Protein AF-A0A1G9Z9M1-F1 (afdb_monomer_lite)

Secondary structure (DSSP, 8-state):
-GGGEEEEEEEE-PPPBPTT--EEEEEEEEEEEEPPPSEEEEEE--S-TTTHHHHHHHHHHHHHTSPTT-EEEEEETTEESSTT---EE--HHHHHHHHHHHHHPPP-S---HHHHHHHHHHHHTT--SSS-EEEEE-SS-HHHHHHHHGGGTTTSEEEEESTTTT--------EEEEEE-TT-EEEEEEEEESS-EE-TT-EETTEEE-----SEEEEEEEEEE-SS--SSEEEEEEEEEEEE-TTS-EEEEEEEEEEEEB--------SS-------EEEEEEEETTEEEEEPPTTPPPPTT-EEEEEEEEESPPTT--BSS--B--TTSPTT-EEEEEEE--TTSSEE-GGGSEEEEEE-TTS-EEEEE-SSS---SSEEEEEEE--SS---EEEEEEEEETTEEEEEEEEEEETTEEEEEEEEES--TTTGGG------EEEEEEEEE-SSSEEEEEEEEEETTEEEEEEEEEEHHHHHHHHHHHHHHHHHHHHS-SSPP-TT---TTSSPPPHHHHHHHHHHHHHHHHHHHHHHHTTTTTTSSS-HHHHHHHHHHHTSS--EEEEEB-TT------GGG-B-S---TT-SS-EE-HHHHHHHTTT-GGG-GGGGT-SHHHHS--TTEE-GGGBHHHHSEEE-PBP-TTSPPPPSEE--SSS-EEEEEEBTTSTTHHHHHHHHHTTS--SEEEEESSHHHHHHHHTS--SEEEEEEEEEEETTEEEEE-BSTTPPPB-HHHHHHTT---TTT-PEEEEEEEEEES--HHHHHHHHHIIIIIS--SEEEEESS-B-HHHHHHHHHHHHIIIIIS---HHHHHHHHHHHHHHTT-GGGGGEEEEE-TT-EEPPP---

Radius of gyration: 31.46 Å; chains: 1; bounding box: 78×68×95 Å

Organism: Allokutzneria albata (NCBI:txid211114)

pLDDT: mean 83.99, std 13.62, range [29.53, 98.69]

Foldseek 3Di:
DQVQWFKEKFKDDDDADAQPDFKTKIKIKIFIAGDDEQEEEEEEAQADQVCNVVLLVVSLVVLVVDDAQHFYWYHYQLATQVGPDATDGDDPVVSVSSNVSSVPDHRDDDDDLLNRVVNVLVRLVVDPDPAHEYEYRYQDDPVVNCVSCVVCVVPHHYHYDHDCPPDDDDDWWKAKAKDFDPQKDWPFKWWPPPHTGTQPVQADPRHRTPTDDDRGMIMIITMMGHPGDDDQKDFGMKIWIWIADPVRDTDTSYIDTHMHGHDDPPDPDDPDDDDPQAWFKFKAKAAPVGQPDGDAQQDADAAQGKIWIKIFTGGYDPRGQEPDTAHDALQAPQQFKKKKFKDFDPLFKDFDNQLGIWIWTAHNSRTTFTPGESDPDDDGGMHIGMITGHNDQDKHWMKMFIDTLQDTAWIWIWIHHNRGIHIYTQFHQAHHPFNNVDPQPAGAQKEWEWDDPVPQKIKIWMWGDDDPDTQTKIFIAGNVLLVVLQLQLCLLLVCLQFNGSDADDPPTDGPPPDQDDPVSLWVSLLSLQLSLQSNLCRNQQRIPVSDPDHSVVSSVSSLVSLLFAHAYEYEATPLRQDDHLQQSNFRQAADSPDPQAGEQPQCVVCLVVLNLLVGCLLGLNGPCSVPNDRSYRGSNRGCLQRYLYAYAYGQVPAHHQHLAQDDSQFFAEAAEAAPPDPCRVVLLVLVCVLAVHPYYYYDQADVSRLVRLQDQGQEYEAHFAWEDDPLWTWTGGHYPPGDTDTLVNNVVSQRARPHRQHEYEDNHAPYGHPAVSSCVVVQNSSCHRRVHQTYKDFRGHDHPVLSSQQVSQQCSCAAAVQHQSSVSLSRSCSSCVSSSHNSSSGMHINHRRSRTYDHNPRD

Structure (mmCIF, N/CA/C/O backbone):
data_AF-A0A1G9Z9M1-F1
#
_entry.id   AF-A0A1G9Z9M1-F1
#
loop_
_atom_site.group_PDB
_atom_site.id
_atom_site.type_symbol
_atom_site.label_atom_id
_atom_site.label_alt_id
_atom_site.label_comp_id
_atom_site.label_asym_id
_atom_site.label_entity_id
_atom_site.label_seq_id
_atom_site.pdbx_PDB_ins_code
_atom_site.Cartn_x
_atom_site.Cartn_y
_atom_site.Cartn_z
_atom_site.occupancy
_atom_site.B_iso_or_equiv
_atom_site.auth_seq_id
_atom_site.auth_comp_id
_atom_site.auth_asym_id
_atom_site.auth_atom_id
_atom_site.pdbx_PDB_model_num
ATOM 1 N N . MET A 1 1 ? -9.533 -23.699 -37.001 1.00 47.84 1 MET A N 1
ATOM 2 C CA . MET A 1 1 ? -9.097 -22.280 -36.854 1.00 47.84 1 MET A CA 1
ATOM 3 C C . MET A 1 1 ? -9.621 -21.676 -35.554 1.00 47.84 1 MET A C 1
ATOM 5 O O . MET A 1 1 ? -8.869 -20.963 -34.907 1.00 47.84 1 MET A O 1
ATOM 9 N N . LEU A 1 2 ? -10.852 -22.012 -35.145 1.00 51.53 2 LEU A N 1
ATOM 10 C CA . LEU A 1 2 ? -11.475 -21.564 -33.894 1.00 51.53 2 LEU A CA 1
ATOM 11 C C . LEU A 1 2 ? -10.762 -22.045 -32.619 1.00 51.53 2 LEU A C 1
ATOM 13 O O . LEU A 1 2 ? -10.684 -21.279 -31.672 1.00 51.53 2 LEU A O 1
ATOM 17 N N . ASP A 1 3 ? -10.128 -23.225 -32.615 1.00 54.69 3 ASP A N 1
ATOM 18 C CA . ASP A 1 3 ? -9.321 -23.692 -31.462 1.00 54.69 3 ASP A CA 1
ATOM 19 C C . ASP A 1 3 ? -8.041 -22.876 -31.229 1.00 54.69 3 ASP A C 1
ATOM 21 O O . ASP A 1 3 ? -7.311 -23.085 -30.264 1.00 54.69 3 ASP A O 1
ATOM 25 N N . ARG A 1 4 ? -7.748 -21.932 -32.133 1.00 55.69 4 ARG A N 1
ATOM 26 C CA . ARG A 1 4 ? -6.656 -20.963 -32.002 1.00 55.69 4 ARG A CA 1
ATOM 27 C C . ARG A 1 4 ? -7.118 -19.657 -31.350 1.00 55.69 4 ARG A C 1
ATOM 29 O O . ARG A 1 4 ? -6.283 -18.768 -31.195 1.00 55.69 4 ARG A O 1
ATOM 36 N N . LEU A 1 5 ? -8.407 -19.529 -31.022 1.00 60.88 5 LEU A N 1
ATOM 37 C CA . LEU A 1 5 ? -9.033 -18.300 -30.549 1.00 60.88 5 LEU A CA 1
ATOM 38 C C . LEU A 1 5 ? -9.695 -18.501 -29.176 1.00 60.88 5 LEU A C 1
ATOM 40 O O . LEU A 1 5 ? -10.527 -19.387 -28.995 1.00 60.88 5 LEU A O 1
ATOM 44 N N . GLY A 1 6 ? -9.348 -17.647 -28.218 1.00 68.75 6 GLY A N 1
ATOM 45 C CA . GLY A 1 6 ? -10.173 -17.378 -27.049 1.00 68.75 6 GLY A CA 1
ATOM 46 C C . GLY A 1 6 ? -11.312 -16.441 -27.435 1.00 68.75 6 GLY A C 1
ATOM 47 O O . GLY A 1 6 ? -11.164 -15.614 -28.333 1.00 68.75 6 GLY A O 1
ATOM 48 N N . PHE A 1 7 ? -12.458 -16.589 -26.777 1.00 76.38 7 PHE A N 1
ATOM 49 C CA . PHE A 1 7 ? -13.591 -15.691 -26.955 1.00 76.38 7 PHE A CA 1
ATOM 50 C C . PHE A 1 7 ? -13.895 -14.993 -25.636 1.00 76.38 7 PHE A C 1
ATOM 52 O O . PHE A 1 7 ? -13.926 -15.620 -24.578 1.00 76.38 7 PHE A O 1
ATOM 59 N N . ASP A 1 8 ? -14.192 -13.704 -25.723 1.00 70.31 8 ASP A N 1
ATOM 60 C CA . ASP A 1 8 ? -14.666 -12.881 -24.620 1.00 70.31 8 ASP A CA 1
ATOM 61 C C . ASP A 1 8 ? -15.982 -12.205 -25.011 1.00 70.31 8 ASP A C 1
ATOM 63 O O . ASP A 1 8 ? -16.217 -11.883 -26.179 1.00 70.31 8 ASP A O 1
ATOM 67 N N . VAL A 1 9 ? -16.841 -11.957 -24.020 1.00 73.88 9 VAL A N 1
ATOM 68 C CA . VAL A 1 9 ? -18.059 -11.151 -24.185 1.00 73.88 9 VAL A CA 1
ATOM 69 C C . VAL A 1 9 ? -18.054 -10.044 -23.149 1.00 73.88 9 VAL A C 1
ATOM 71 O O . VAL A 1 9 ? -18.126 -10.308 -21.950 1.00 73.88 9 VAL A O 1
ATOM 74 N N . ALA A 1 10 ? -18.018 -8.799 -23.610 1.00 68.12 10 ALA A N 1
ATOM 75 C CA . ALA A 1 10 ? -18.231 -7.624 -22.780 1.00 68.12 10 ALA A CA 1
ATOM 76 C C . ALA A 1 10 ? -19.650 -7.083 -22.979 1.00 68.12 10 ALA A C 1
ATOM 78 O O . ALA A 1 10 ? -20.186 -7.096 -24.087 1.00 68.12 10 ALA A O 1
ATOM 79 N N . VAL A 1 11 ? -20.255 -6.575 -21.906 1.00 78.94 11 VAL A N 1
ATOM 80 C CA . VAL A 1 11 ? -21.596 -5.978 -21.931 1.00 78.94 11 VAL A CA 1
ATOM 81 C C . VAL A 1 11 ? -21.485 -4.505 -21.560 1.00 78.94 11 VAL A C 1
ATOM 83 O O . VAL A 1 11 ? -20.979 -4.162 -20.493 1.00 78.94 11 VAL A O 1
ATOM 86 N N . ARG A 1 12 ? -21.977 -3.622 -22.431 1.00 79.38 12 ARG A N 1
ATOM 87 C CA . ARG A 1 12 ? -22.131 -2.188 -22.172 1.00 79.38 12 ARG A CA 1
ATOM 88 C C . ARG A 1 12 ? -23.612 -1.842 -22.059 1.00 79.38 12 ARG A C 1
ATOM 90 O O . ARG A 1 12 ? -24.348 -1.915 -23.044 1.00 79.38 12 ARG A O 1
ATOM 97 N N . GLY A 1 13 ? -24.014 -1.382 -20.879 1.00 75.00 13 GLY A N 1
ATOM 98 C CA . GLY A 1 13 ? -25.411 -1.112 -20.537 1.00 75.00 13 GLY A CA 1
ATOM 99 C C . GLY A 1 13 ? -26.112 -2.331 -19.915 1.00 75.00 13 GLY A C 1
ATOM 100 O O . GLY A 1 13 ? -25.456 -3.345 -19.681 1.00 75.00 13 GLY A O 1
ATOM 101 N N . PRO A 1 14 ? -27.428 -2.251 -19.658 1.00 77.19 14 PRO A N 1
ATOM 102 C CA . PRO A 1 14 ? -28.321 -1.128 -19.942 1.00 77.19 14 PRO A CA 1
ATOM 103 C C . PRO A 1 14 ? -28.020 0.114 -19.100 1.00 77.19 14 PRO A C 1
ATOM 105 O O . PRO A 1 14 ? -27.419 0.026 -18.034 1.00 77.19 14 PRO A O 1
ATOM 108 N N . LYS A 1 15 ? -28.426 1.292 -19.585 1.00 77.06 15 LYS A N 1
ATOM 109 C CA . LYS A 1 15 ? -28.483 2.483 -18.721 1.00 77.06 15 LYS A CA 1
ATOM 110 C C . LYS A 1 15 ? -29.465 2.222 -17.566 1.00 77.06 15 LYS A C 1
ATOM 112 O O . LYS A 1 15 ? -30.376 1.413 -17.759 1.00 77.06 15 LYS A O 1
ATOM 117 N N . PRO A 1 16 ? -29.324 2.913 -16.420 1.00 78.75 16 PRO A N 1
ATOM 118 C CA . PRO A 1 16 ? -30.325 2.853 -15.366 1.00 78.75 16 PRO A CA 1
ATOM 119 C C . PRO A 1 16 ? -31.724 3.125 -15.932 1.00 78.75 16 PRO A C 1
ATOM 121 O O . PRO A 1 16 ? -31.932 4.111 -16.638 1.00 78.75 16 PRO A O 1
ATOM 124 N N . LEU A 1 17 ? -32.645 2.205 -15.670 1.00 79.06 17 LEU A N 1
ATOM 125 C CA . LEU A 1 17 ? -34.002 2.179 -16.189 1.00 79.06 17 LEU A CA 1
ATOM 126 C C . LEU A 1 17 ? -34.928 2.983 -15.282 1.00 79.06 17 LEU A C 1
ATOM 128 O O . LEU A 1 17 ? -34.926 2.825 -14.061 1.00 79.06 17 LEU A O 1
ATOM 132 N N . LYS A 1 18 ? -35.785 3.806 -15.869 1.00 82.19 18 LYS A N 1
ATOM 133 C CA . LYS A 1 18 ? -36.884 4.457 -15.153 1.00 82.19 18 LYS A CA 1
ATOM 134 C C . LYS A 1 18 ? -37.995 3.453 -14.875 1.00 82.19 18 LYS A C 1
ATOM 136 O O . LYS A 1 18 ? -38.164 2.470 -15.589 1.00 82.19 18 LYS A O 1
ATOM 141 N N . ALA A 1 19 ? -38.841 3.738 -13.884 1.00 76.50 19 ALA A N 1
ATOM 142 C CA . ALA A 1 19 ? -40.028 2.919 -13.599 1.00 76.50 19 ALA A CA 1
ATOM 143 C C . ALA A 1 19 ? -40.968 2.764 -14.817 1.00 76.50 19 ALA A C 1
ATOM 145 O O . ALA A 1 19 ? -41.671 1.757 -14.963 1.00 76.50 19 ALA A O 1
ATOM 146 N N . THR A 1 20 ? -40.964 3.767 -15.698 1.00 81.38 20 THR A N 1
ATOM 147 C CA . THR A 1 20 ? -41.722 3.800 -16.953 1.00 81.38 20 THR A CA 1
ATOM 148 C C . THR A 1 20 ? -41.075 3.013 -18.082 1.00 81.38 20 THR A C 1
ATOM 150 O O . THR A 1 20 ? -41.751 2.736 -19.071 1.00 81.38 20 THR A O 1
ATOM 153 N N . ASP A 1 21 ? -39.796 2.660 -17.966 1.00 84.06 21 ASP A N 1
ATOM 154 C CA . ASP A 1 21 ? -39.097 1.972 -19.039 1.00 84.06 21 ASP A CA 1
ATOM 155 C C . ASP A 1 21 ? -39.601 0.532 -19.162 1.00 84.06 21 ASP A C 1
ATOM 157 O O . ASP A 1 21 ? -39.965 -0.144 -18.190 1.00 84.06 21 ASP A O 1
ATOM 161 N N . ARG A 1 22 ? -39.674 0.088 -20.414 1.00 86.38 22 ARG A N 1
ATOM 162 C CA . ARG A 1 22 ? -40.130 -1.248 -20.813 1.00 86.38 22 ARG A CA 1
ATOM 163 C C . ARG A 1 22 ? -39.104 -1.973 -21.675 1.00 86.38 22 ARG A C 1
ATOM 165 O O . ARG A 1 22 ? -39.366 -3.067 -22.155 1.00 86.38 22 ARG A O 1
ATOM 172 N N . GLU A 1 23 ? -37.922 -1.389 -21.855 1.00 90.00 23 GLU A N 1
ATOM 173 C CA . GLU A 1 23 ? -36.853 -1.948 -22.677 1.00 90.00 23 GLU A CA 1
ATOM 174 C C . GLU A 1 23 ? -35.494 -1.795 -21.997 1.00 90.00 23 GLU A C 1
ATOM 176 O O . GLU A 1 23 ? -35.085 -0.696 -21.627 1.00 90.00 23 GLU A O 1
ATOM 181 N N . ALA A 1 24 ? -34.758 -2.897 -21.909 1.00 87.50 24 ALA A N 1
ATOM 182 C CA . ALA A 1 24 ? -33.362 -2.935 -21.517 1.00 87.50 24 ALA A CA 1
ATOM 183 C C . ALA A 1 24 ? -32.492 -3.068 -22.776 1.00 87.50 24 ALA A C 1
ATOM 185 O O . ALA A 1 24 ? -32.508 -4.094 -23.456 1.00 87.50 24 ALA A O 1
ATOM 186 N N . ASN A 1 25 ? -31.736 -2.014 -23.089 1.00 91.75 25 ASN A N 1
ATOM 187 C CA . ASN A 1 25 ? -30.869 -1.950 -24.265 1.00 91.75 25 ASN A CA 1
ATOM 188 C C . ASN A 1 25 ? -29.402 -2.118 -23.857 1.00 91.75 25 ASN A C 1
ATOM 190 O O . ASN A 1 25 ? -28.872 -1.272 -23.139 1.00 91.75 25 ASN A O 1
ATOM 194 N N . ALA A 1 26 ? -28.741 -3.165 -24.344 1.00 89.00 26 ALA A N 1
ATOM 195 C CA . ALA A 1 26 ? -27.333 -3.444 -24.084 1.00 89.00 26 ALA A CA 1
ATOM 196 C C . ALA A 1 26 ? -26.558 -3.642 -25.392 1.00 89.00 26 ALA A C 1
ATOM 198 O O . ALA A 1 26 ? -27.096 -4.143 -26.380 1.00 89.00 26 ALA A O 1
ATOM 199 N N . ILE A 1 27 ? -25.283 -3.261 -25.394 1.00 89.56 27 ILE A N 1
ATOM 200 C CA . ILE A 1 27 ? -24.344 -3.591 -26.466 1.00 89.56 27 ILE A CA 1
ATOM 201 C C . ILE A 1 27 ? -23.444 -4.721 -25.975 1.00 89.56 27 ILE A C 1
ATOM 203 O O . ILE A 1 27 ? -22.778 -4.582 -24.952 1.00 89.56 27 ILE A O 1
ATOM 207 N N . LEU A 1 28 ? -23.446 -5.834 -26.698 1.00 88.12 28 LEU A N 1
ATOM 208 C CA . LEU A 1 28 ? -22.585 -6.985 -26.483 1.00 88.12 28 LEU A CA 1
ATOM 209 C C . LEU A 1 28 ? -21.392 -6.857 -27.424 1.00 88.12 28 LEU A C 1
ATOM 211 O O . LEU A 1 28 ? -21.574 -6.871 -28.637 1.00 88.12 28 LEU A O 1
ATOM 215 N N . THR A 1 29 ? -20.185 -6.749 -26.895 1.00 86.56 29 THR A N 1
ATOM 216 C CA . THR A 1 29 ? -18.963 -6.808 -27.700 1.00 86.56 29 THR A CA 1
ATOM 217 C C . THR A 1 29 ? -18.387 -8.204 -27.549 1.00 86.56 29 THR A C 1
ATOM 219 O O . THR A 1 29 ? -17.945 -8.573 -26.462 1.00 86.56 29 THR A O 1
ATOM 222 N N . VAL A 1 30 ? -18.435 -8.988 -28.621 1.00 84.19 30 VAL A N 1
ATOM 223 C CA . VAL A 1 30 ? -17.865 -10.334 -28.660 1.00 84.19 30 VAL A CA 1
ATOM 224 C C . VAL A 1 30 ? -16.552 -10.245 -29.414 1.00 84.19 30 VAL A C 1
ATOM 226 O O . VAL A 1 30 ? -16.523 -9.795 -30.560 1.00 84.19 30 VAL A O 1
ATOM 229 N N . SER A 1 31 ? -15.475 -10.653 -28.761 1.00 71.00 31 SER A N 1
ATOM 230 C CA . SER A 1 31 ? -14.129 -10.587 -29.316 1.00 71.00 31 SER A CA 1
ATOM 231 C C . SER A 1 31 ? -13.538 -11.980 -29.357 1.00 71.00 31 SER A C 1
ATOM 233 O O . SER A 1 31 ? -13.578 -12.693 -28.358 1.00 71.00 31 SER A O 1
ATOM 235 N N . ALA A 1 32 ? -12.978 -12.341 -30.501 1.00 75.19 32 ALA A N 1
ATOM 236 C CA . ALA A 1 32 ? -12.172 -13.530 -30.673 1.00 75.19 32 ALA A CA 1
ATOM 237 C C . ALA A 1 32 ? -10.705 -13.099 -30.771 1.00 75.19 32 ALA A C 1
ATOM 239 O O . ALA A 1 32 ? -10.349 -12.282 -31.621 1.00 75.19 32 ALA A O 1
ATOM 240 N N . HIS A 1 33 ? -9.853 -13.616 -29.894 1.00 63.09 33 HIS A N 1
ATOM 241 C CA . HIS A 1 33 ? -8.440 -13.254 -29.814 1.00 63.09 33 HIS A CA 1
ATOM 242 C C . HIS A 1 33 ? -7.575 -14.514 -29.860 1.00 63.09 33 HIS A C 1
ATOM 244 O O . HIS A 1 33 ? -8.014 -15.562 -29.395 1.00 63.09 33 HIS A O 1
ATOM 250 N N . PRO A 1 34 ? -6.352 -14.472 -30.403 1.00 59.41 34 PRO A N 1
ATOM 251 C CA . PRO A 1 34 ? -5.435 -15.600 -30.300 1.00 59.41 34 PRO A CA 1
ATOM 252 C C . PRO A 1 34 ? -5.204 -15.991 -28.828 1.00 59.41 34 PRO A C 1
ATOM 254 O O . PRO A 1 34 ? -5.147 -15.130 -27.955 1.00 59.41 34 PRO A O 1
ATOM 257 N N . LEU A 1 35 ? -5.091 -17.283 -28.516 1.00 54.81 35 LEU A N 1
ATOM 258 C CA . LEU A 1 35 ? -4.711 -17.700 -27.157 1.00 54.81 35 LEU A CA 1
ATOM 259 C C . LEU A 1 35 ? -3.214 -17.403 -26.909 1.00 54.81 35 LEU A C 1
ATOM 261 O O . LEU A 1 35 ? -2.395 -17.726 -27.781 1.00 54.81 35 LEU A O 1
ATOM 265 N N . PRO A 1 36 ? -2.833 -16.819 -25.751 1.00 54.88 36 PRO A N 1
ATOM 266 C CA . PRO A 1 36 ? -1.442 -16.501 -25.441 1.00 54.88 36 PRO A CA 1
ATOM 267 C C . PRO A 1 36 ? -0.625 -17.787 -25.298 1.00 54.88 36 PRO A C 1
ATOM 269 O O . PRO A 1 36 ? -1.035 -18.732 -24.624 1.00 54.88 36 PRO A O 1
ATOM 272 N N . ARG A 1 37 ? 0.533 -17.820 -25.961 1.00 64.62 37 ARG A N 1
ATOM 273 C CA . ARG A 1 37 ? 1.464 -18.954 -25.946 1.00 64.62 37 ARG A CA 1
ATOM 274 C C . ARG A 1 37 ? 2.561 -18.691 -24.938 1.00 64.62 37 ARG A C 1
ATOM 276 O O . ARG A 1 37 ? 2.995 -17.551 -24.797 1.00 64.62 37 ARG A O 1
ATOM 283 N N . THR A 1 38 ? 3.046 -19.746 -24.300 1.00 67.69 38 THR A N 1
ATOM 284 C CA . THR A 1 38 ? 4.151 -19.648 -23.339 1.00 67.69 38 THR A CA 1
ATOM 285 C C . THR A 1 38 ? 5.410 -20.398 -23.773 1.00 67.69 38 THR A C 1
ATOM 287 O O . THR A 1 38 ? 6.495 -20.037 -23.322 1.00 67.69 38 THR A O 1
ATOM 290 N N . ALA A 1 39 ? 5.297 -21.339 -24.721 1.00 85.62 39 ALA A N 1
ATOM 291 C CA . ALA A 1 39 ? 6.444 -21.974 -25.368 1.00 85.62 39 ALA A CA 1
ATOM 292 C C . ALA A 1 39 ? 6.188 -22.344 -26.840 1.00 85.62 39 ALA A C 1
ATOM 294 O O . ALA A 1 39 ? 5.072 -22.722 -27.215 1.00 85.62 39 ALA A O 1
ATOM 295 N N . GLU A 1 40 ? 7.234 -22.285 -27.667 1.00 90.38 40 GLU A N 1
ATOM 296 C CA . GLU A 1 40 ? 7.195 -22.651 -29.084 1.00 90.38 40 GLU A CA 1
ATOM 297 C C . GLU A 1 40 ? 8.408 -23.473 -29.541 1.00 90.38 40 GLU A C 1
ATOM 299 O O . GLU A 1 40 ? 9.550 -23.030 -29.478 1.00 90.38 40 GLU A O 1
ATOM 304 N N . VAL A 1 41 ? 8.160 -24.657 -30.102 1.00 93.19 41 VAL A N 1
ATOM 305 C CA . VAL A 1 41 ? 9.188 -25.456 -30.776 1.00 93.19 41 VAL A CA 1
ATOM 306 C C . VAL A 1 41 ? 8.987 -25.397 -32.287 1.00 93.19 41 VAL A C 1
ATOM 308 O O . VAL A 1 41 ? 7.971 -25.859 -32.807 1.00 93.19 41 VAL A O 1
ATOM 311 N N . ILE A 1 42 ? 9.969 -24.851 -33.002 1.00 93.94 42 ILE A N 1
ATOM 312 C CA . ILE A 1 42 ? 9.993 -24.830 -34.469 1.00 93.94 42 ILE A CA 1
ATOM 313 C C . ILE A 1 42 ? 10.696 -26.099 -34.940 1.00 93.94 42 ILE A C 1
ATOM 315 O O . ILE A 1 42 ? 11.893 -26.266 -34.727 1.00 93.94 42 ILE A O 1
ATOM 319 N N . VAL A 1 43 ? 9.955 -26.991 -35.581 1.00 93.00 43 VAL A N 1
ATOM 320 C CA . VAL A 1 43 ? 10.446 -28.245 -36.150 1.00 93.00 43 VAL A CA 1
ATOM 321 C C . VAL A 1 43 ? 10.519 -28.080 -37.660 1.00 93.00 43 VAL A C 1
ATOM 323 O O . VAL A 1 43 ? 9.559 -27.603 -38.263 1.00 93.00 43 VAL A O 1
ATOM 326 N N . PHE A 1 44 ? 11.618 -28.466 -38.299 1.00 91.69 44 PHE A N 1
ATOM 327 C CA . PHE A 1 44 ? 11.697 -28.371 -39.754 1.00 91.69 44 PHE A CA 1
ATOM 328 C C . PHE A 1 44 ? 12.394 -29.535 -40.437 1.00 91.69 44 PHE A C 1
ATOM 330 O O . PHE A 1 44 ? 13.274 -30.199 -39.883 1.00 91.69 44 PHE A O 1
ATOM 337 N N . ASP A 1 45 ? 11.960 -29.742 -41.674 1.00 88.56 45 ASP A N 1
ATOM 338 C CA . ASP A 1 45 ? 12.404 -30.794 -42.570 1.00 88.56 45 ASP A CA 1
ATOM 339 C C . ASP A 1 45 ? 13.709 -30.426 -43.290 1.00 88.56 45 ASP A C 1
ATOM 341 O O . ASP A 1 45 ? 13.905 -29.296 -43.742 1.00 88.56 45 ASP A O 1
ATOM 345 N N . ARG A 1 46 ? 14.610 -31.401 -43.407 1.00 89.50 46 ARG A N 1
ATOM 346 C CA . ARG A 1 46 ? 15.888 -31.292 -44.128 1.00 89.50 46 ARG A CA 1
ATOM 347 C C . ARG A 1 46 ? 16.037 -32.331 -45.238 1.00 89.50 46 ARG A C 1
ATOM 349 O O . ARG A 1 46 ? 17.052 -32.314 -45.930 1.00 89.50 46 ARG A O 1
ATOM 356 N N . SER A 1 47 ? 15.065 -33.223 -45.395 1.00 85.12 47 SER A N 1
ATOM 357 C CA . SER A 1 47 ? 15.178 -34.426 -46.218 1.00 85.12 47 SER A CA 1
ATOM 358 C C . SER A 1 47 ? 15.137 -34.131 -47.718 1.00 85.12 47 SER A C 1
ATOM 360 O O . SER A 1 47 ? 15.899 -34.725 -48.482 1.00 85.12 47 SER A O 1
ATOM 362 N N . ASP A 1 48 ? 14.324 -33.162 -48.148 1.00 84.62 48 ASP A N 1
ATOM 363 C CA . ASP A 1 48 ? 14.238 -32.765 -49.553 1.00 84.62 48 ASP A CA 1
ATOM 364 C C . ASP A 1 48 ? 15.288 -31.702 -49.904 1.00 84.62 48 ASP A C 1
ATOM 366 O O . ASP A 1 48 ? 15.186 -30.531 -49.539 1.00 84.62 48 ASP A O 1
ATOM 370 N N . ARG A 1 49 ? 16.311 -32.107 -50.663 1.00 85.81 49 ARG A N 1
ATOM 371 C CA . ARG A 1 49 ? 17.402 -31.223 -51.091 1.00 85.81 49 ARG A CA 1
ATOM 372 C C . ARG A 1 49 ? 16.944 -30.074 -51.997 1.00 85.81 49 ARG A C 1
ATOM 374 O O . ARG A 1 49 ? 17.589 -29.025 -51.962 1.00 85.81 49 ARG A O 1
ATOM 381 N N . ALA A 1 50 ? 15.910 -30.264 -52.814 1.00 86.81 50 ALA A N 1
ATOM 382 C CA . ALA A 1 50 ? 15.420 -29.240 -53.733 1.00 86.81 50 ALA A CA 1
ATOM 383 C C . ALA A 1 50 ? 14.588 -28.182 -52.996 1.00 86.81 50 ALA A C 1
ATOM 385 O O . ALA A 1 50 ? 14.775 -26.990 -53.233 1.00 86.81 50 ALA A O 1
ATOM 386 N N . GLU A 1 51 ? 13.750 -28.611 -52.051 1.00 86.31 51 GLU A N 1
ATOM 387 C CA . GLU A 1 51 ? 12.849 -27.733 -51.290 1.00 86.31 51 GLU A CA 1
ATOM 388 C C . GLU A 1 51 ? 13.493 -27.133 -50.027 1.00 86.31 51 GLU A C 1
ATOM 390 O O . GLU A 1 51 ? 13.016 -26.133 -49.480 1.00 86.31 51 GLU A O 1
ATOM 395 N N . PHE A 1 52 ? 14.619 -27.687 -49.565 1.00 89.31 52 PHE A N 1
ATOM 396 C CA . PHE A 1 52 ? 15.302 -27.233 -48.352 1.00 89.31 52 PHE A CA 1
ATOM 397 C C . PHE A 1 52 ? 15.601 -25.722 -48.303 1.00 89.31 52 PHE A C 1
ATOM 399 O O . PHE A 1 52 ? 15.405 -25.132 -47.239 1.00 89.31 52 PHE A O 1
ATOM 406 N N . PRO A 1 53 ? 16.028 -25.036 -49.385 1.00 89.62 53 PRO A N 1
ATOM 407 C CA . PRO A 1 53 ? 16.205 -23.584 -49.356 1.00 89.62 53 PRO A CA 1
ATOM 408 C C . PRO A 1 53 ? 14.920 -22.819 -48.996 1.00 89.62 53 PRO A C 1
ATOM 410 O O . PRO A 1 53 ? 14.983 -21.853 -48.233 1.00 89.62 53 PRO A O 1
ATOM 413 N N . ALA A 1 54 ? 13.760 -23.267 -49.489 1.00 84.69 54 ALA A N 1
ATOM 414 C CA . ALA A 1 54 ? 12.463 -22.666 -49.184 1.00 84.69 54 ALA A CA 1
ATOM 415 C C . ALA A 1 54 ? 12.022 -22.974 -47.745 1.00 84.69 54 ALA A C 1
ATOM 417 O O . ALA A 1 54 ? 11.606 -22.070 -47.018 1.00 84.69 54 ALA A O 1
ATOM 418 N N . VAL A 1 55 ? 12.187 -24.221 -47.290 1.00 88.56 55 VAL A N 1
ATOM 419 C CA . VAL A 1 55 ? 11.937 -24.609 -45.889 1.00 88.56 55 VAL A CA 1
ATOM 420 C C . VAL A 1 55 ? 12.812 -23.787 -44.939 1.00 88.56 55 VAL A C 1
ATOM 422 O O . VAL A 1 55 ? 12.312 -23.191 -43.986 1.00 88.56 55 VAL A O 1
ATOM 425 N N . LYS A 1 56 ? 14.109 -23.664 -45.235 1.00 91.31 56 LYS A N 1
ATOM 426 C CA . LYS A 1 56 ? 15.070 -22.886 -44.444 1.00 91.31 56 LYS A CA 1
ATOM 427 C C . LYS A 1 56 ? 14.696 -21.406 -44.374 1.00 91.31 56 LYS A C 1
ATOM 429 O O . LYS A 1 56 ? 14.783 -20.815 -43.300 1.00 91.31 56 LYS A O 1
ATOM 434 N N . ALA A 1 57 ? 14.242 -20.807 -45.475 1.00 85.88 57 ALA A N 1
ATOM 435 C CA . ALA A 1 57 ? 13.763 -19.425 -45.476 1.00 85.88 57 ALA A CA 1
ATOM 436 C C . ALA A 1 57 ? 12.552 -19.234 -44.542 1.00 85.88 57 ALA A C 1
ATOM 438 O O . ALA A 1 57 ? 12.536 -18.297 -43.741 1.00 85.88 57 ALA A O 1
ATOM 439 N N . HIS A 1 58 ? 11.583 -20.155 -44.575 1.00 85.31 58 HIS A N 1
ATOM 440 C CA . HIS A 1 58 ? 10.430 -20.127 -43.671 1.00 85.31 58 HIS A CA 1
ATOM 441 C C . HIS A 1 58 ? 10.825 -20.310 -42.203 1.00 85.31 58 HIS A C 1
ATOM 443 O O . HIS A 1 58 ? 10.282 -19.622 -41.343 1.00 85.31 58 HIS A O 1
ATOM 449 N N . VAL A 1 59 ? 11.800 -21.172 -41.903 1.00 92.06 59 VAL A N 1
ATOM 450 C CA . VAL A 1 59 ? 12.323 -21.362 -40.539 1.00 92.06 59 VAL A CA 1
ATOM 451 C C . VAL A 1 59 ? 12.975 -20.091 -40.011 1.00 92.06 59 VAL A C 1
ATOM 453 O O . VAL A 1 59 ? 12.702 -19.686 -38.884 1.00 92.06 59 VAL A O 1
ATOM 456 N N . LEU A 1 60 ? 13.808 -19.427 -40.815 1.00 91.12 60 LEU A N 1
ATOM 457 C CA . LEU A 1 60 ? 14.439 -18.168 -40.410 1.00 91.12 60 LEU A CA 1
ATOM 458 C C . LEU A 1 60 ? 13.391 -17.083 -40.133 1.00 91.12 60 LEU A C 1
ATOM 460 O O . LEU A 1 60 ? 13.495 -16.385 -39.126 1.00 91.12 60 LEU A O 1
ATOM 464 N N . SER A 1 61 ? 12.355 -16.996 -40.972 1.00 86.06 61 SER A N 1
ATOM 465 C CA . SER A 1 61 ? 11.232 -16.082 -40.746 1.00 86.06 61 SER A CA 1
ATOM 466 C C . SER A 1 61 ? 10.413 -16.455 -39.508 1.00 86.06 61 SER A C 1
ATOM 468 O O . SER A 1 61 ? 9.947 -15.566 -38.800 1.00 86.06 61 SER A O 1
ATOM 470 N N . ALA A 1 62 ? 10.233 -17.748 -39.236 1.00 85.12 62 ALA A N 1
ATOM 471 C CA . ALA A 1 62 ? 9.549 -18.228 -38.044 1.00 85.12 62 ALA A CA 1
ATOM 472 C C . ALA A 1 62 ? 10.315 -17.860 -36.768 1.00 85.12 62 ALA A C 1
ATOM 474 O O . ALA A 1 62 ? 9.693 -17.405 -35.815 1.00 85.12 62 ALA A O 1
ATOM 475 N N . ILE A 1 63 ? 11.649 -17.979 -36.769 1.00 90.38 63 ILE A N 1
ATOM 476 C CA . ILE A 1 63 ? 12.500 -17.558 -35.645 1.00 90.38 63 ILE A CA 1
ATOM 477 C C . ILE A 1 63 ? 12.382 -16.047 -35.409 1.00 90.38 63 ILE A C 1
ATOM 479 O O . ILE A 1 63 ? 12.278 -15.614 -34.264 1.00 90.38 63 ILE A O 1
ATOM 483 N N . ASP A 1 64 ? 12.363 -15.236 -36.472 1.00 86.75 64 ASP A N 1
ATOM 484 C CA . ASP A 1 64 ? 12.181 -13.784 -36.345 1.00 86.75 64 ASP A CA 1
ATOM 485 C C . ASP A 1 64 ? 10.815 -13.414 -35.747 1.00 86.75 64 ASP A C 1
ATOM 487 O O . ASP A 1 64 ? 10.724 -12.431 -35.009 1.00 86.75 64 ASP A O 1
ATOM 491 N N . ALA A 1 65 ? 9.783 -14.213 -36.034 1.00 81.50 65 ALA A N 1
ATOM 492 C CA . ALA A 1 65 ? 8.412 -14.011 -35.574 1.00 81.50 65 ALA A CA 1
ATOM 493 C C . ALA A 1 65 ? 8.146 -14.489 -34.133 1.00 81.50 65 ALA A C 1
ATOM 495 O O . ALA A 1 65 ? 7.058 -14.242 -33.608 1.00 81.50 65 ALA A O 1
ATOM 496 N N . VAL A 1 66 ? 9.106 -15.156 -33.482 1.00 83.00 66 VAL A N 1
ATOM 497 C CA . VAL A 1 66 ? 8.995 -15.518 -32.062 1.00 83.00 66 VAL A CA 1
ATOM 498 C C . VAL A 1 66 ? 9.006 -14.240 -31.217 1.00 83.00 66 VAL A C 1
ATOM 500 O O . VAL A 1 66 ? 9.940 -13.441 -31.299 1.00 83.00 66 VAL A O 1
ATOM 503 N N . ALA A 1 67 ? 7.958 -14.045 -30.413 1.00 77.75 67 ALA A N 1
ATOM 504 C CA . ALA A 1 67 ? 7.804 -12.867 -29.564 1.00 77.75 67 ALA A CA 1
ATOM 505 C C . ALA A 1 67 ? 8.846 -12.836 -28.435 1.00 77.75 67 ALA A C 1
ATOM 507 O O . ALA A 1 67 ? 9.144 -13.868 -27.833 1.00 77.75 67 ALA A O 1
ATOM 508 N N . ASP A 1 68 ? 9.361 -11.645 -28.117 1.00 81.25 68 ASP A N 1
ATOM 509 C CA . ASP A 1 68 ? 10.309 -11.472 -27.014 1.00 81.25 68 ASP A CA 1
ATOM 510 C C . ASP A 1 68 ? 9.684 -11.930 -25.683 1.00 81.25 68 ASP A C 1
ATOM 512 O O . ASP A 1 68 ? 8.543 -11.594 -25.359 1.00 81.25 68 ASP A O 1
ATOM 516 N N . GLY A 1 69 ? 10.440 -12.704 -24.903 1.00 79.44 69 GLY A N 1
ATOM 517 C CA . GLY A 1 69 ? 9.990 -13.291 -23.640 1.00 79.44 69 GLY A CA 1
ATOM 518 C C . GLY A 1 69 ? 9.344 -14.680 -23.750 1.00 79.44 69 GLY A C 1
ATOM 519 O O . GLY A 1 69 ? 9.133 -15.302 -22.711 1.00 79.44 69 GLY A O 1
ATOM 520 N N . LEU A 1 70 ? 9.062 -15.189 -24.958 1.00 86.12 70 LEU A N 1
ATOM 521 C CA . LEU A 1 70 ? 8.550 -16.552 -25.168 1.00 86.12 70 LEU A CA 1
ATOM 522 C C . LEU A 1 70 ? 9.678 -17.582 -25.059 1.00 86.12 70 LEU A C 1
ATOM 524 O O . LEU A 1 70 ? 10.750 -17.373 -25.618 1.00 86.12 70 LEU A O 1
ATOM 528 N N . GLU A 1 71 ? 9.457 -18.720 -24.405 1.00 91.31 71 GLU A N 1
ATOM 529 C CA . GLU A 1 71 ? 10.425 -19.817 -24.476 1.00 91.31 71 GLU A CA 1
ATOM 530 C C . GLU A 1 71 ? 10.363 -20.496 -25.847 1.00 91.31 71 GLU A C 1
ATOM 532 O O . GLU A 1 71 ? 9.289 -20.863 -26.319 1.00 91.31 71 GLU A O 1
ATOM 537 N N . PHE A 1 72 ? 11.501 -20.681 -26.511 1.00 94.38 72 PHE A N 1
ATOM 538 C CA . PHE A 1 72 ? 11.534 -21.345 -27.806 1.00 94.38 72 PHE A CA 1
ATOM 539 C C . PHE A 1 72 ? 12.729 -22.274 -27.981 1.00 94.38 72 PHE A C 1
ATOM 541 O O . PHE A 1 72 ? 13.763 -22.139 -27.325 1.00 94.38 72 PHE A O 1
ATOM 548 N N . ALA A 1 73 ? 12.575 -23.232 -28.890 1.00 94.56 73 ALA A N 1
ATOM 549 C CA . ALA A 1 73 ? 13.655 -24.075 -29.378 1.00 94.56 73 ALA A CA 1
ATOM 550 C C . ALA A 1 73 ? 13.452 -24.387 -30.861 1.00 94.56 73 ALA A C 1
ATOM 552 O O . ALA A 1 73 ? 12.336 -24.342 -31.383 1.00 94.56 73 ALA A O 1
ATOM 553 N N . VAL A 1 74 ? 14.543 -24.735 -31.537 1.00 94.44 74 VAL A N 1
ATOM 554 C CA . VAL A 1 74 ? 14.520 -25.151 -32.938 1.00 94.44 74 VAL A CA 1
ATOM 555 C C . VAL A 1 74 ? 14.978 -26.603 -33.028 1.00 94.44 74 VAL A C 1
ATOM 557 O O . VAL A 1 74 ? 15.977 -26.987 -32.419 1.00 94.44 74 VAL A O 1
ATOM 560 N N . VAL A 1 75 ? 14.239 -27.412 -33.778 1.00 92.50 75 VAL A N 1
ATOM 561 C CA . VAL A 1 75 ? 14.490 -28.834 -34.009 1.00 92.50 75 VAL A CA 1
ATOM 562 C C . VAL A 1 75 ? 14.646 -29.060 -35.510 1.00 92.50 75 VAL A C 1
ATOM 564 O O . VAL A 1 75 ? 13.758 -28.743 -36.299 1.00 92.50 75 VAL A O 1
ATOM 567 N N . ALA A 1 76 ? 15.789 -29.611 -35.902 1.00 87.56 76 ALA A N 1
ATOM 568 C CA . ALA A 1 76 ? 16.123 -29.950 -37.276 1.00 87.56 76 ALA A CA 1
ATOM 569 C C . ALA A 1 76 ? 16.158 -31.472 -37.408 1.00 87.56 76 ALA A C 1
ATOM 571 O O . ALA A 1 76 ? 17.118 -32.113 -36.980 1.00 87.56 76 ALA A O 1
ATOM 572 N N . GLY A 1 77 ? 15.107 -32.069 -37.964 1.00 77.38 77 GLY A N 1
ATOM 573 C CA . GLY A 1 77 ? 14.928 -33.515 -37.864 1.00 77.38 77 GLY A CA 1
ATOM 574 C C . GLY A 1 77 ? 14.721 -33.955 -36.406 1.00 77.38 77 GLY A C 1
ATOM 575 O O . GLY A 1 77 ? 13.782 -33.512 -35.753 1.00 77.38 77 GLY A O 1
ATOM 576 N N . SER A 1 78 ? 15.586 -34.820 -35.868 1.00 69.31 78 SER A N 1
ATOM 577 C CA . SER A 1 78 ? 15.498 -35.311 -34.479 1.00 69.31 78 SER A CA 1
ATOM 578 C C . SER A 1 78 ? 16.438 -34.603 -33.492 1.00 69.31 78 SER A C 1
ATOM 580 O O . SER A 1 78 ? 16.440 -34.938 -32.305 1.00 69.31 78 SER A O 1
ATOM 582 N N . THR A 1 79 ? 17.245 -33.642 -33.949 1.00 78.69 79 THR A N 1
ATOM 583 C CA . THR A 1 79 ? 18.228 -32.928 -33.119 1.00 78.69 79 THR A CA 1
ATOM 584 C C . THR A 1 79 ? 17.799 -31.489 -32.866 1.00 78.69 79 THR A C 1
ATOM 586 O O . THR A 1 79 ? 17.170 -30.843 -33.705 1.00 78.69 79 THR A O 1
ATOM 589 N N . THR A 1 80 ? 18.141 -30.961 -31.693 1.00 83.06 80 THR A N 1
ATOM 590 C CA . THR A 1 80 ? 17.974 -29.532 -31.398 1.00 83.06 80 THR A CA 1
ATOM 591 C C . THR A 1 80 ? 19.058 -28.712 -32.083 1.00 83.06 80 THR A C 1
ATOM 593 O O . THR A 1 80 ? 20.137 -29.223 -32.377 1.00 83.06 80 THR A O 1
ATOM 596 N N . VAL A 1 81 ? 18.770 -27.442 -32.353 1.00 78.06 81 VAL A N 1
ATOM 597 C CA . VAL A 1 81 ? 19.691 -26.515 -33.014 1.00 78.06 81 VAL A CA 1
ATOM 598 C C . VAL A 1 81 ? 19.820 -25.255 -32.153 1.00 78.06 81 VAL A C 1
ATOM 600 O O . VAL A 1 81 ? 18.863 -24.481 -32.086 1.00 78.06 81 VAL A O 1
ATOM 603 N N . PRO A 1 82 ? 20.974 -25.024 -31.494 1.00 72.69 82 PRO A N 1
ATOM 604 C CA . PRO A 1 82 ? 22.190 -25.855 -31.485 1.00 72.69 82 PRO A CA 1
ATOM 605 C C . PRO A 1 82 ? 22.015 -27.214 -30.774 1.00 72.69 82 PRO A C 1
ATOM 607 O O . PRO A 1 82 ? 21.062 -27.418 -30.017 1.00 72.69 82 PRO A O 1
ATOM 610 N N . ASP A 1 83 ? 22.925 -28.159 -31.032 1.00 73.38 83 ASP A N 1
ATOM 611 C CA . ASP A 1 83 ? 22.832 -29.516 -30.474 1.00 73.38 83 ASP A CA 1
ATOM 612 C C . ASP A 1 83 ? 22.807 -29.497 -28.934 1.00 73.38 83 ASP A C 1
ATOM 614 O O . ASP A 1 83 ? 23.501 -28.711 -28.288 1.00 73.38 83 ASP A O 1
ATOM 618 N N . GLY A 1 84 ? 21.938 -30.316 -28.341 1.00 70.00 84 GLY A N 1
ATOM 619 C CA . GLY A 1 84 ? 21.680 -30.328 -26.896 1.00 70.00 84 GLY A CA 1
ATOM 620 C C . GLY A 1 84 ? 20.931 -29.113 -26.318 1.00 70.00 84 GLY A C 1
ATOM 621 O O . GLY A 1 84 ? 20.741 -29.065 -25.101 1.00 70.00 84 GLY A O 1
ATOM 622 N N . ALA A 1 85 ? 20.492 -28.144 -27.134 1.00 75.81 85 ALA A N 1
ATOM 623 C CA . ALA A 1 85 ? 19.720 -26.997 -26.656 1.00 75.81 85 ALA A CA 1
ATOM 624 C C . ALA A 1 85 ? 18.411 -27.397 -25.950 1.00 75.81 85 ALA A C 1
ATOM 626 O O . ALA A 1 85 ? 17.723 -28.346 -26.333 1.00 75.81 85 ALA A O 1
ATOM 627 N N . ARG A 1 86 ? 18.067 -26.620 -24.919 1.00 87.38 86 ARG A N 1
ATOM 628 C CA . ARG A 1 86 ? 16.766 -26.636 -24.238 1.00 87.38 86 ARG A CA 1
ATOM 629 C C . ARG A 1 86 ? 15.922 -25.454 -24.709 1.00 87.38 86 ARG A C 1
ATOM 631 O O . ARG A 1 86 ? 16.398 -24.635 -25.495 1.00 87.38 86 ARG A O 1
ATOM 638 N N . LEU A 1 87 ? 14.690 -25.360 -24.216 1.00 89.56 87 LEU A N 1
ATOM 639 C CA . LEU A 1 87 ? 13.894 -24.144 -24.351 1.00 89.56 87 LEU A CA 1
ATOM 640 C C . LEU A 1 87 ? 14.664 -22.947 -23.769 1.00 89.56 87 LEU A C 1
ATOM 642 O O . LEU A 1 87 ? 15.204 -23.018 -22.664 1.00 89.56 87 LEU A O 1
ATOM 646 N N . VAL A 1 88 ? 14.747 -21.861 -24.535 1.00 90.44 88 VAL A N 1
ATOM 647 C CA . VAL A 1 88 ? 15.403 -20.611 -24.130 1.00 90.44 88 VAL A CA 1
ATOM 648 C C . VAL A 1 88 ? 14.460 -19.438 -24.328 1.00 90.44 88 VAL A C 1
ATOM 650 O O . VAL A 1 88 ? 13.666 -19.427 -25.263 1.00 90.44 88 VAL A O 1
ATOM 653 N N . VAL A 1 89 ? 14.556 -18.427 -23.470 1.00 89.88 89 VAL A N 1
ATOM 654 C CA . VAL A 1 89 ? 13.748 -17.211 -23.606 1.00 89.88 89 VAL A CA 1
ATOM 655 C C . VAL A 1 89 ? 14.175 -16.443 -24.857 1.00 89.88 89 VAL A C 1
ATOM 657 O O . VAL A 1 89 ? 15.353 -16.123 -25.020 1.00 89.88 89 VAL A O 1
ATOM 660 N N . ALA A 1 90 ? 13.212 -16.136 -25.722 1.00 88.88 90 ALA A N 1
ATOM 661 C CA . ALA A 1 90 ? 13.409 -15.375 -26.939 1.00 88.88 90 ALA A CA 1
ATOM 662 C C . ALA A 1 90 ? 13.782 -13.925 -26.620 1.00 88.88 90 ALA A C 1
ATOM 664 O O . ALA A 1 90 ? 13.051 -13.191 -25.956 1.00 88.88 90 ALA A O 1
ATOM 665 N N . ASP A 1 91 ? 14.935 -13.522 -27.129 1.00 86.81 91 ASP A N 1
ATOM 666 C CA . ASP A 1 91 ? 15.444 -12.160 -27.159 1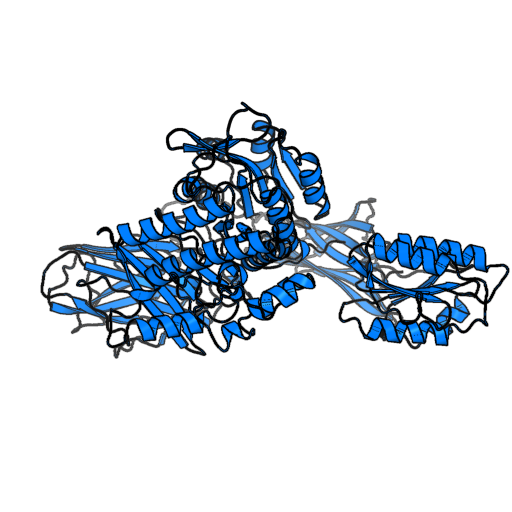.00 86.81 91 ASP A CA 1
ATOM 667 C C . ASP A 1 91 ? 16.214 -11.957 -28.478 1.00 86.81 91 ASP A C 1
ATOM 669 O O . ASP A 1 91 ? 16.340 -12.868 -29.307 1.00 86.81 91 ASP A O 1
ATOM 673 N N . GLN A 1 92 ? 16.755 -10.758 -28.699 1.00 86.81 92 GLN A N 1
ATOM 674 C CA . GLN A 1 92 ? 17.533 -10.471 -29.908 1.00 86.81 92 GLN A CA 1
ATOM 675 C C . GLN A 1 92 ? 18.751 -11.407 -30.072 1.00 86.81 92 GLN A C 1
ATOM 677 O O . GLN A 1 92 ? 19.113 -11.766 -31.194 1.00 86.81 92 GLN A O 1
ATOM 682 N N . ARG A 1 93 ? 19.390 -11.821 -28.970 1.00 90.00 93 ARG A N 1
ATOM 683 C CA . ARG A 1 93 ? 20.633 -12.607 -28.976 1.00 90.00 93 ARG A CA 1
ATOM 684 C C . ARG A 1 93 ? 20.373 -14.079 -29.288 1.00 90.00 93 ARG A C 1
ATOM 686 O O . ARG A 1 93 ? 21.069 -14.664 -30.112 1.00 90.00 93 ARG A O 1
ATOM 693 N N . THR A 1 94 ? 19.389 -14.677 -28.633 1.00 90.25 94 THR A N 1
ATOM 694 C CA . THR A 1 94 ? 18.986 -16.079 -28.789 1.00 90.25 94 THR A CA 1
ATOM 695 C C . THR A 1 94 ? 18.379 -16.328 -30.166 1.00 90.25 94 THR A C 1
ATOM 697 O O . THR A 1 94 ? 18.728 -17.325 -30.796 1.00 90.25 94 THR A O 1
ATOM 700 N N . ARG A 1 95 ? 17.587 -15.387 -30.707 1.00 93.44 95 ARG A N 1
ATOM 701 C CA . ARG A 1 95 ? 17.128 -15.440 -32.108 1.00 93.44 95 ARG A CA 1
ATOM 702 C C . ARG A 1 95 ? 18.295 -15.374 -33.090 1.00 93.44 95 ARG A C 1
ATOM 704 O O . ARG A 1 95 ? 18.366 -16.196 -34.001 1.00 93.44 95 ARG A O 1
ATOM 711 N N . ALA A 1 96 ? 19.246 -14.460 -32.887 1.00 88.69 96 ALA A N 1
ATOM 712 C CA . ALA A 1 96 ? 20.436 -14.377 -33.735 1.00 88.69 96 ALA A CA 1
ATOM 713 C C . ALA A 1 96 ? 21.279 -15.666 -33.688 1.00 88.69 96 ALA A C 1
ATOM 715 O O . ALA A 1 96 ? 21.705 -16.153 -34.734 1.00 88.69 96 ALA A O 1
ATOM 716 N N . ALA A 1 97 ? 21.463 -16.254 -32.501 1.00 87.12 97 ALA A N 1
ATOM 717 C CA . ALA A 1 97 ? 22.178 -17.518 -32.324 1.00 87.12 97 ALA A CA 1
ATOM 718 C C . ALA A 1 97 ? 21.469 -18.697 -33.014 1.00 87.12 97 ALA A C 1
ATOM 720 O O . ALA A 1 97 ? 22.113 -19.461 -33.732 1.00 87.12 97 ALA A O 1
ATOM 721 N N . ALA A 1 98 ? 20.146 -18.816 -32.863 1.00 91.38 98 ALA A N 1
ATOM 722 C CA . ALA A 1 98 ? 19.357 -19.846 -33.536 1.00 91.38 98 ALA A CA 1
ATOM 723 C C . ALA A 1 98 ? 19.415 -19.698 -35.066 1.00 91.38 98 ALA A C 1
ATOM 725 O O . ALA A 1 98 ? 19.612 -20.682 -35.777 1.00 91.38 98 ALA A O 1
ATOM 726 N N . LYS A 1 99 ? 19.323 -18.466 -35.586 1.00 93.69 99 LYS A N 1
ATOM 727 C CA . LYS A 1 99 ? 19.441 -18.187 -37.027 1.00 93.69 99 LYS A CA 1
ATOM 728 C C . LYS A 1 99 ? 20.825 -18.508 -37.576 1.00 93.69 99 LYS A C 1
ATOM 730 O O . LYS A 1 99 ? 20.908 -19.064 -38.667 1.00 93.69 99 LYS A O 1
ATOM 735 N N . ALA A 1 100 ? 21.890 -18.185 -36.842 1.00 89.06 100 ALA A N 1
ATOM 736 C CA . ALA A 1 100 ? 23.252 -18.542 -37.231 1.00 89.06 100 ALA A CA 1
ATOM 737 C C . ALA A 1 100 ? 23.409 -20.067 -37.327 1.00 89.06 100 ALA A C 1
ATOM 739 O O . ALA A 1 100 ? 23.833 -20.572 -38.363 1.00 89.06 100 ALA A O 1
ATOM 740 N N . ALA A 1 101 ? 22.948 -20.797 -36.307 1.00 89.69 101 ALA A N 1
ATOM 741 C CA . ALA A 1 101 ? 23.008 -22.255 -36.276 1.00 89.69 101 ALA A CA 1
ATOM 742 C C . ALA A 1 101 ? 22.174 -22.907 -37.397 1.00 89.69 101 ALA A C 1
ATOM 744 O O . ALA A 1 101 ? 22.657 -23.805 -38.079 1.00 89.69 101 ALA A O 1
ATOM 745 N N . VAL A 1 102 ? 20.955 -22.421 -37.667 1.00 92.19 102 VAL A N 1
ATOM 746 C CA . VAL A 1 102 ? 20.150 -22.874 -38.820 1.00 92.19 102 VAL A CA 1
ATOM 747 C C . VAL A 1 102 ? 20.829 -22.517 -40.148 1.00 92.19 102 VAL A C 1
ATOM 749 O O . VAL A 1 102 ? 20.776 -23.290 -41.106 1.00 92.19 102 VAL A O 1
ATOM 752 N N . GLY A 1 103 ? 21.497 -21.364 -40.212 1.00 88.81 103 GLY A N 1
ATOM 753 C CA . GLY A 1 103 ? 22.243 -20.868 -41.366 1.00 88.81 103 GLY A CA 1
ATOM 754 C C . GLY A 1 103 ? 23.345 -21.813 -41.847 1.00 88.81 103 GLY A C 1
ATOM 755 O O . GLY A 1 103 ? 23.544 -21.927 -43.056 1.00 88.81 103 GLY A O 1
ATOM 756 N N . GLU A 1 104 ? 23.977 -22.558 -40.946 1.00 88.25 104 GLU A N 1
ATOM 757 C CA . GLU A 1 104 ? 25.060 -23.500 -41.263 1.00 88.25 104 GLU A CA 1
ATOM 758 C C . GLU A 1 104 ? 24.566 -24.879 -41.736 1.00 88.25 104 GLU A C 1
ATOM 760 O O . GLU A 1 104 ? 25.327 -25.645 -42.324 1.00 88.25 104 GLU A O 1
ATOM 765 N N . LEU A 1 105 ? 23.281 -25.199 -41.545 1.00 88.81 105 LEU A N 1
ATOM 766 C CA . LEU A 1 105 ? 22.734 -26.514 -41.887 1.00 88.81 105 LEU A CA 1
ATOM 767 C C . LEU A 1 105 ? 22.485 -26.678 -43.393 1.00 88.81 105 LEU A C 1
ATOM 769 O O . LEU A 1 105 ? 21.946 -25.780 -44.052 1.00 88.81 105 LEU A O 1
ATOM 773 N N . GLY A 1 106 ? 22.832 -27.861 -43.909 1.00 87.25 106 GLY A N 1
ATOM 774 C CA . GLY A 1 106 ? 22.500 -28.346 -45.252 1.00 87.25 106 GLY A CA 1
ATOM 775 C C . GLY A 1 106 ? 21.368 -29.391 -45.255 1.00 87.25 106 GLY A C 1
ATOM 776 O O . GLY A 1 106 ? 20.949 -29.841 -44.184 1.00 87.25 106 GLY A O 1
ATOM 777 N N . PRO A 1 107 ? 20.879 -29.803 -46.436 1.00 87.94 107 PRO A N 1
ATOM 778 C CA . PRO A 1 107 ? 19.868 -30.853 -46.556 1.00 87.94 107 PRO A CA 1
ATOM 779 C C . PRO A 1 107 ? 20.451 -32.226 -46.190 1.00 87.94 107 PRO A C 1
ATOM 781 O O . PRO A 1 107 ? 21.554 -32.569 -46.622 1.00 87.94 107 PRO A O 1
ATOM 784 N N . GLU A 1 108 ? 19.719 -32.997 -45.389 1.00 81.12 108 GLU A N 1
ATOM 785 C CA . GLU A 1 108 ? 20.148 -34.263 -44.790 1.00 81.12 108 GLU A CA 1
ATOM 786 C C . GLU A 1 108 ? 18.943 -35.098 -44.307 1.00 81.12 108 GLU A C 1
ATOM 788 O O . GLU A 1 108 ? 17.966 -34.542 -43.806 1.00 81.12 108 GLU A O 1
ATOM 793 N N . GLY A 1 109 ? 19.048 -36.430 -44.389 1.00 73.62 109 GLY A N 1
ATOM 794 C CA . GLY A 1 109 ? 18.117 -37.378 -43.757 1.00 73.62 109 GLY A CA 1
ATOM 795 C C . GLY A 1 109 ? 16.888 -37.780 -44.586 1.00 73.62 109 GLY A C 1
ATOM 796 O O . GLY A 1 109 ? 16.746 -37.408 -45.748 1.00 73.62 109 GLY A O 1
ATOM 797 N N . SER A 1 110 ? 16.012 -38.577 -43.967 1.00 74.25 110 SER A N 1
ATOM 798 C CA . SER A 1 110 ? 14.693 -39.005 -44.462 1.00 74.25 110 SER A CA 1
ATOM 799 C C . SER A 1 110 ? 13.566 -38.334 -43.667 1.00 74.25 110 SER A C 1
ATOM 801 O O . SER A 1 110 ? 13.757 -37.997 -42.500 1.00 74.25 110 SER A O 1
ATOM 803 N N . ALA A 1 111 ? 12.394 -38.137 -44.281 1.00 75.94 111 ALA A N 1
ATOM 804 C CA . ALA A 1 111 ? 11.238 -37.513 -43.635 1.00 75.94 111 ALA A CA 1
ATOM 805 C C . ALA A 1 111 ? 10.641 -38.414 -42.533 1.00 75.94 111 ALA A C 1
ATOM 807 O O . ALA A 1 111 ? 9.998 -39.421 -42.819 1.00 75.94 111 ALA A O 1
ATOM 808 N N . GLU A 1 112 ? 10.842 -38.047 -41.263 1.00 83.94 112 GLU A N 1
ATOM 809 C CA . GLU A 1 112 ? 10.394 -38.812 -40.088 1.00 83.94 112 GLU A CA 1
ATOM 810 C C . GLU A 1 112 ? 9.585 -37.938 -39.109 1.00 83.94 112 GLU A C 1
ATOM 812 O O . GLU A 1 112 ? 9.964 -37.731 -37.955 1.00 83.94 112 GLU A O 1
ATOM 817 N N . PHE A 1 113 ? 8.432 -37.425 -39.552 1.00 83.00 113 PHE A N 1
ATOM 818 C CA . PHE A 1 113 ? 7.635 -36.429 -38.811 1.00 83.00 113 PHE A CA 1
ATOM 819 C C . PHE A 1 113 ? 7.283 -36.837 -37.374 1.00 83.00 113 PHE A C 1
ATOM 821 O O . PHE A 1 113 ? 7.335 -36.006 -36.467 1.00 83.00 113 PHE A O 1
ATOM 828 N N . ALA A 1 114 ? 6.975 -38.117 -37.142 1.00 81.62 114 ALA A N 1
ATOM 829 C CA . ALA A 1 114 ? 6.656 -38.626 -35.808 1.00 81.62 114 ALA A CA 1
ATOM 830 C C . ALA A 1 114 ? 7.854 -38.543 -34.841 1.00 81.62 114 ALA A C 1
ATOM 832 O O . ALA A 1 114 ? 7.691 -38.158 -33.685 1.00 81.62 114 ALA A O 1
ATOM 833 N N . SER A 1 115 ? 9.067 -38.843 -35.320 1.00 82.38 115 SER A N 1
ATOM 834 C CA . SER A 1 115 ? 10.305 -38.743 -34.532 1.00 82.38 115 SER A CA 1
ATOM 835 C C . SER A 1 115 ? 10.583 -37.289 -34.135 1.00 82.38 115 SER A C 1
ATOM 837 O O . SER A 1 115 ? 10.903 -36.982 -32.982 1.00 82.38 115 SER A O 1
ATOM 839 N N . TRP A 1 116 ? 10.370 -36.363 -35.071 1.00 89.12 116 TRP A N 1
ATOM 840 C CA . TRP A 1 116 ? 10.647 -34.941 -34.875 1.00 89.12 116 TRP A CA 1
ATOM 841 C C . TRP A 1 116 ? 9.649 -34.283 -33.915 1.00 89.12 116 TRP A C 1
ATOM 843 O O . TRP A 1 116 ? 10.044 -33.557 -32.999 1.00 89.12 116 TRP A O 1
ATOM 853 N N . LEU A 1 117 ? 8.356 -34.599 -34.054 1.00 88.12 117 LEU A N 1
ATOM 854 C CA . LEU A 1 117 ? 7.323 -34.182 -33.099 1.00 88.12 117 LEU A CA 1
ATOM 855 C C . LEU A 1 117 ? 7.529 -34.826 -31.722 1.00 88.12 117 LEU A C 1
ATOM 857 O O . LEU A 1 117 ? 7.299 -34.173 -30.704 1.00 88.12 117 LEU A O 1
ATOM 861 N N . GLY A 1 118 ? 8.053 -36.053 -31.666 1.00 87.38 118 GLY A N 1
ATOM 862 C CA . GLY A 1 118 ? 8.485 -36.690 -30.423 1.00 87.38 118 GLY A CA 1
ATOM 863 C C . GLY A 1 118 ? 9.578 -35.900 -29.700 1.00 87.38 118 GLY A C 1
ATOM 864 O O . GLY A 1 118 ? 9.508 -35.728 -28.482 1.00 87.38 118 GLY A O 1
ATOM 865 N N . ARG A 1 119 ? 10.551 -35.338 -30.429 1.00 90.12 119 ARG A N 1
ATOM 866 C CA . ARG A 1 119 ? 11.570 -34.458 -29.835 1.00 90.12 119 ARG A CA 1
ATOM 867 C C . ARG A 1 119 ? 10.972 -33.144 -29.331 1.00 90.12 119 ARG A C 1
ATOM 869 O O . ARG A 1 119 ? 11.325 -32.712 -28.234 1.00 90.12 119 ARG A O 1
ATOM 876 N N . ALA A 1 120 ? 10.054 -32.538 -30.084 1.00 90.56 120 ALA A N 1
ATOM 877 C CA . ALA A 1 120 ? 9.333 -31.346 -29.636 1.00 90.56 120 ALA A CA 1
ATOM 878 C C . ALA A 1 120 ? 8.529 -31.615 -28.354 1.00 90.56 120 ALA A C 1
ATOM 880 O O . ALA A 1 120 ? 8.572 -30.811 -27.428 1.00 90.56 120 ALA A O 1
ATOM 881 N N . ALA A 1 121 ? 7.885 -32.781 -28.256 1.00 88.25 121 ALA A N 1
ATOM 882 C CA . ALA A 1 121 ? 7.161 -33.203 -27.063 1.00 88.25 121 ALA A CA 1
ATOM 883 C C . ALA A 1 121 ? 8.059 -33.288 -25.820 1.00 88.25 121 ALA A C 1
ATOM 885 O O . ALA A 1 121 ? 7.635 -32.891 -24.740 1.00 88.25 121 ALA A O 1
ATOM 886 N N . VAL A 1 122 ? 9.295 -33.781 -25.966 1.00 89.00 122 VAL A N 1
ATOM 887 C CA . VAL A 1 122 ? 10.266 -33.843 -24.858 1.00 89.00 122 VAL A CA 1
ATOM 888 C C . VAL A 1 122 ? 10.637 -32.444 -24.370 1.00 89.00 122 VAL A C 1
ATOM 890 O O . VAL A 1 122 ? 10.669 -32.220 -23.167 1.00 89.00 122 VAL A O 1
ATOM 893 N N . LEU A 1 123 ? 10.877 -31.501 -25.285 1.00 89.50 123 LEU A N 1
ATOM 894 C CA . LEU A 1 123 ? 11.212 -30.119 -24.926 1.00 89.50 123 LEU A CA 1
ATOM 895 C C . LEU A 1 123 ? 10.035 -29.405 -24.257 1.00 89.50 123 LEU A C 1
ATOM 897 O O . LEU A 1 123 ? 10.210 -28.746 -23.240 1.00 89.50 123 LEU A O 1
ATOM 901 N N . LEU A 1 124 ? 8.831 -29.562 -24.808 1.00 88.88 124 LEU A N 1
ATOM 902 C CA . LEU A 1 124 ? 7.626 -28.917 -24.288 1.00 88.88 124 LEU A CA 1
ATOM 903 C C . LEU A 1 124 ? 7.155 -29.517 -22.957 1.00 88.88 124 LEU A C 1
ATOM 905 O O . LEU A 1 124 ? 6.472 -28.831 -22.207 1.00 88.88 124 LEU A O 1
ATOM 909 N N . ALA A 1 125 ? 7.535 -30.755 -22.631 1.00 85.44 125 ALA A N 1
ATOM 910 C CA . ALA A 1 125 ? 7.235 -31.360 -21.333 1.00 85.44 125 ALA A CA 1
ATOM 911 C C . ALA A 1 125 ? 7.991 -30.704 -20.161 1.00 85.44 125 ALA A C 1
ATOM 913 O O . ALA A 1 125 ? 7.559 -30.846 -19.020 1.00 85.44 125 ALA A O 1
ATOM 914 N N . GLU A 1 126 ? 9.098 -29.995 -20.419 1.00 77.12 126 GLU A N 1
ATOM 915 C CA . GLU A 1 126 ? 9.839 -29.239 -19.393 1.00 77.12 126 GLU A CA 1
ATOM 916 C C . GLU A 1 126 ? 9.183 -27.884 -19.062 1.00 77.12 126 GLU A C 1
ATOM 918 O O . GLU A 1 126 ? 9.597 -27.214 -18.117 1.00 77.12 126 GLU A O 1
ATOM 923 N N . HIS A 1 127 ? 8.165 -27.473 -19.823 1.00 81.38 127 HIS A N 1
ATOM 924 C CA . HIS A 1 127 ? 7.522 -26.172 -19.704 1.00 81.38 127 HIS A CA 1
ATOM 925 C C . HIS A 1 127 ? 6.232 -26.231 -18.867 1.00 81.38 127 HIS A C 1
ATOM 927 O O . HIS A 1 127 ? 5.323 -26.999 -19.167 1.00 81.38 127 HIS A O 1
ATOM 933 N N . GLU A 1 128 ? 6.114 -25.372 -17.849 1.00 70.75 128 GLU A N 1
ATOM 934 C CA . GLU A 1 128 ? 4.963 -25.348 -16.923 1.00 70.75 128 GLU A CA 1
ATOM 935 C C . GLU A 1 128 ? 3.859 -24.330 -17.303 1.00 70.75 128 GLU A C 1
ATOM 937 O O . GLU A 1 128 ? 2.871 -24.184 -16.581 1.00 70.75 128 GLU A O 1
ATOM 942 N N . GLY A 1 129 ? 4.004 -23.599 -18.416 1.00 64.06 129 GLY A N 1
ATOM 943 C CA . GLY A 1 129 ? 3.041 -22.583 -18.862 1.00 64.06 129 GLY A CA 1
ATOM 944 C C . GLY A 1 129 ? 1.925 -23.104 -19.792 1.00 64.06 129 GLY A C 1
ATOM 945 O O . GLY A 1 129 ? 2.071 -24.150 -20.430 1.00 64.06 129 GLY A O 1
ATOM 946 N N . PRO A 1 130 ? 0.784 -22.391 -19.879 1.00 65.00 130 PRO A N 1
ATOM 947 C CA . PRO A 1 130 ? -0.366 -22.805 -20.683 1.00 65.00 130 PRO A CA 1
ATOM 948 C C . PRO A 1 130 ? -0.140 -22.702 -22.204 1.00 65.00 130 PRO A C 1
ATOM 950 O O . PRO A 1 130 ? 0.412 -21.734 -22.714 1.00 65.00 130 PRO A O 1
ATOM 953 N N . HIS A 1 131 ? -0.696 -23.664 -22.948 1.00 71.00 131 HIS A N 1
ATOM 954 C CA . HIS A 1 131 ? -0.715 -23.703 -24.421 1.00 71.00 131 HIS A CA 1
ATOM 955 C C . HIS A 1 131 ? 0.670 -23.775 -25.114 1.00 71.00 131 HIS A C 1
ATOM 957 O O . HIS A 1 131 ? 0.940 -22.981 -26.026 1.00 71.00 131 HIS A O 1
ATOM 963 N N . PRO A 1 132 ? 1.545 -24.741 -24.754 1.00 80.19 132 PRO A N 1
ATOM 964 C CA . PRO A 1 132 ? 2.764 -25.014 -25.515 1.00 80.19 132 PRO A CA 1
ATOM 965 C C . PRO A 1 132 ? 2.437 -25.372 -26.973 1.00 80.19 132 PRO A C 1
ATOM 967 O O . PRO A 1 132 ? 1.395 -25.972 -27.265 1.00 80.19 132 PRO A O 1
ATOM 970 N N . ARG A 1 133 ? 3.326 -25.004 -27.901 1.00 85.81 133 ARG A N 1
ATOM 971 C CA . ARG A 1 133 ? 3.124 -25.199 -29.343 1.00 85.81 133 ARG A CA 1
ATOM 972 C C . ARG A 1 133 ? 4.326 -25.844 -30.020 1.00 85.81 133 ARG A C 1
ATOM 974 O O . ARG A 1 133 ? 5.463 -25.466 -29.758 1.00 85.81 133 ARG A O 1
ATOM 981 N N . ALA A 1 134 ? 4.060 -26.720 -30.984 1.00 88.88 134 ALA A N 1
ATOM 982 C CA . ALA A 1 134 ? 5.029 -27.133 -31.992 1.00 88.88 134 ALA A CA 1
ATOM 983 C C . ALA A 1 134 ? 4.572 -26.681 -33.387 1.00 88.88 134 ALA A C 1
ATOM 985 O O . ALA A 1 134 ? 3.397 -26.811 -33.739 1.00 88.88 134 ALA A O 1
ATOM 986 N N . MET A 1 135 ? 5.488 -26.152 -34.193 1.00 88.81 135 MET A N 1
ATOM 987 C CA . MET A 1 135 ? 5.242 -25.786 -35.587 1.00 88.81 135 MET A CA 1
ATOM 988 C C . MET A 1 135 ? 6.165 -26.591 -36.495 1.00 88.81 135 MET A C 1
ATOM 990 O O . MET A 1 135 ? 7.374 -26.404 -36.438 1.00 88.81 135 MET A O 1
ATOM 994 N N . LEU A 1 136 ? 5.594 -27.457 -37.333 1.00 88.81 136 LEU A N 1
ATOM 995 C CA . LEU A 1 136 ? 6.316 -28.211 -38.352 1.00 88.81 136 LEU A CA 1
ATOM 996 C C . LEU A 1 136 ? 6.344 -27.432 -39.673 1.00 88.81 136 LEU A C 1
ATOM 998 O O . LEU A 1 136 ? 5.288 -27.099 -40.211 1.00 88.81 136 LEU A O 1
ATOM 1002 N N . ILE A 1 137 ? 7.541 -27.186 -40.204 1.00 90.06 137 ILE A N 1
ATOM 1003 C CA . ILE A 1 137 ? 7.783 -26.587 -41.522 1.00 90.06 137 ILE A CA 1
ATOM 1004 C C . ILE A 1 137 ? 8.409 -27.656 -42.428 1.00 90.06 137 ILE A C 1
ATOM 1006 O O . ILE A 1 137 ? 9.518 -28.122 -42.163 1.00 90.06 137 ILE A O 1
ATOM 1010 N N . THR A 1 138 ? 7.707 -28.075 -43.480 1.00 87.25 138 THR A N 1
ATOM 1011 C CA . THR A 1 138 ? 8.107 -29.214 -44.328 1.00 87.25 138 THR A CA 1
ATOM 1012 C C . THR A 1 138 ? 7.655 -29.037 -45.781 1.00 87.25 138 THR A C 1
ATOM 1014 O O . THR A 1 138 ? 6.796 -28.209 -46.077 1.00 87.25 138 THR A O 1
ATOM 1017 N N . ALA A 1 139 ? 8.250 -29.823 -46.681 1.00 84.19 139 ALA A N 1
ATOM 1018 C CA . ALA A 1 139 ? 7.778 -30.024 -48.049 1.00 84.19 139 ALA A CA 1
ATOM 1019 C C . ALA A 1 139 ? 6.744 -31.170 -48.174 1.00 84.19 139 ALA A C 1
ATOM 1021 O O . ALA A 1 139 ? 6.147 -31.332 -49.235 1.00 84.19 139 ALA A O 1
ATOM 1022 N N . GLY A 1 140 ? 6.527 -31.961 -47.115 1.00 81.56 140 GLY A N 1
ATOM 1023 C CA . GLY A 1 140 ? 5.519 -33.025 -47.071 1.00 81.56 140 GLY A CA 1
ATOM 1024 C C . GLY A 1 140 ? 4.088 -32.502 -46.949 1.00 81.56 140 GLY A C 1
ATOM 1025 O O . GLY A 1 140 ? 3.862 -31.305 -46.801 1.00 81.56 140 GLY A O 1
ATOM 1026 N N . THR A 1 141 ? 3.111 -33.405 -46.998 1.00 81.00 141 THR A N 1
ATOM 1027 C CA . THR A 1 141 ? 1.682 -33.062 -47.092 1.00 81.00 141 THR A CA 1
ATOM 1028 C C . THR A 1 141 ? 1.008 -32.876 -45.728 1.00 81.00 141 THR A C 1
ATOM 1030 O O . THR A 1 141 ? 1.422 -33.424 -44.700 1.00 81.00 141 THR A O 1
ATOM 1033 N N . LYS A 1 142 ? -0.127 -32.161 -45.708 1.00 75.88 142 LYS A N 1
ATOM 1034 C CA . LYS A 1 142 ? -0.948 -31.974 -44.494 1.00 75.88 142 LYS A CA 1
ATOM 1035 C C . LYS A 1 142 ? -1.478 -33.302 -43.933 1.00 75.88 142 LYS A C 1
ATOM 1037 O O . LYS A 1 142 ? -1.654 -33.425 -42.722 1.00 75.88 142 LYS A O 1
ATOM 1042 N N . GLN A 1 143 ? -1.726 -34.290 -44.796 1.00 78.38 143 GLN A N 1
ATOM 1043 C CA . GLN A 1 143 ? -2.213 -35.611 -44.395 1.00 78.38 143 GLN A CA 1
ATOM 1044 C C . GLN A 1 143 ? -1.153 -36.387 -43.602 1.00 78.38 143 GLN A C 1
ATOM 1046 O O . GLN A 1 143 ? -1.459 -36.931 -42.542 1.00 78.38 143 GLN A O 1
ATOM 1051 N N . GLU A 1 144 ? 0.097 -36.384 -44.064 1.00 78.94 144 GLU A N 1
ATOM 1052 C CA . GLU A 1 144 ? 1.220 -37.011 -43.355 1.00 78.94 144 GLU A CA 1
ATOM 1053 C C . GLU A 1 144 ? 1.481 -36.332 -42.003 1.00 78.94 144 GLU A C 1
ATOM 1055 O O . GLU A 1 144 ? 1.719 -37.008 -41.000 1.00 78.94 144 GLU A O 1
ATOM 1060 N N . PHE A 1 145 ? 1.352 -35.001 -41.944 1.00 81.31 145 PHE A N 1
ATOM 1061 C CA . PHE A 1 145 ? 1.404 -34.258 -40.686 1.00 81.31 145 PHE A CA 1
ATOM 1062 C C . PHE A 1 145 ? 0.283 -34.656 -39.720 1.00 81.31 145 PHE A C 1
ATOM 1064 O O . PHE A 1 145 ? 0.560 -34.903 -38.549 1.00 81.31 145 PHE A O 1
ATOM 1071 N N . ALA A 1 146 ? -0.969 -34.735 -40.183 1.00 76.06 146 ALA A N 1
ATOM 1072 C CA . ALA A 1 146 ? -2.106 -35.076 -39.328 1.00 76.06 146 ALA A CA 1
ATOM 1073 C C . ALA A 1 146 ? -1.938 -36.462 -38.683 1.00 76.06 146 ALA A C 1
ATOM 1075 O O . ALA A 1 146 ? -2.174 -36.617 -37.484 1.00 76.06 146 ALA A O 1
ATOM 1076 N N . VAL A 1 147 ? -1.449 -37.445 -39.450 1.00 80.69 147 VAL A N 1
ATOM 1077 C CA . VAL A 1 147 ? -1.128 -38.789 -38.943 1.00 80.69 147 VAL A CA 1
ATOM 1078 C C . VAL A 1 147 ? -0.028 -38.735 -37.877 1.00 80.69 147 VAL A C 1
ATOM 1080 O O . VAL A 1 147 ? -0.155 -39.372 -36.833 1.00 80.69 147 VAL A O 1
ATOM 1083 N N . ALA A 1 148 ? 1.033 -37.956 -38.102 1.00 82.62 148 ALA A N 1
ATOM 1084 C CA . ALA A 1 148 ? 2.145 -37.833 -37.159 1.00 82.62 148 ALA A CA 1
ATOM 1085 C C . ALA A 1 148 ? 1.799 -37.025 -35.891 1.00 82.62 148 ALA A C 1
ATOM 1087 O O . ALA A 1 148 ? 2.363 -37.287 -34.829 1.00 82.62 148 ALA A O 1
ATOM 1088 N N . ALA A 1 149 ? 0.891 -36.049 -35.988 1.00 82.19 149 ALA A N 1
ATOM 1089 C CA . ALA A 1 149 ? 0.497 -35.165 -34.891 1.00 82.19 149 ALA A CA 1
ATOM 1090 C C . ALA A 1 149 ? -0.584 -35.762 -33.973 1.00 82.19 149 ALA A C 1
ATOM 1092 O O . ALA A 1 149 ? -0.668 -35.366 -32.810 1.00 82.19 149 ALA A O 1
ATOM 1093 N N . ALA A 1 150 ? -1.373 -36.728 -34.460 1.00 80.75 150 ALA A N 1
ATOM 1094 C CA . ALA A 1 150 ? -2.471 -37.354 -33.718 1.00 80.75 150 ALA A CA 1
ATOM 1095 C C . ALA A 1 150 ? -2.121 -37.807 -32.277 1.00 80.75 150 ALA A C 1
ATOM 1097 O O . ALA A 1 150 ? -2.933 -37.574 -31.386 1.00 80.75 150 ALA A O 1
ATOM 1098 N N . PRO A 1 151 ? -0.933 -38.374 -31.973 1.00 85.25 151 PRO A N 1
ATOM 1099 C CA . PRO A 1 151 ? -0.582 -38.772 -30.602 1.00 85.25 151 PRO A CA 1
ATOM 1100 C C . PRO A 1 151 ? -0.332 -37.612 -29.621 1.00 85.25 151 PRO A C 1
ATOM 1102 O O . PRO A 1 151 ? -0.193 -37.847 -28.419 1.00 85.25 151 PRO A O 1
ATOM 1105 N N . TYR A 1 152 ? -0.205 -36.377 -30.114 1.00 80.88 152 TYR A N 1
ATOM 1106 C CA . TYR A 1 152 ? 0.243 -35.215 -29.338 1.00 80.88 152 TYR A CA 1
ATOM 1107 C C . TYR A 1 152 ? -0.839 -34.146 -29.141 1.00 80.88 152 TYR A C 1
ATOM 1109 O O . TYR A 1 152 ? -0.577 -33.158 -28.455 1.00 80.88 152 TYR A O 1
ATOM 1117 N N . VAL A 1 153 ? -2.042 -34.345 -29.691 1.00 71.12 153 VAL A N 1
ATOM 1118 C CA . VAL A 1 153 ? -3.141 -33.357 -29.694 1.00 71.12 153 VAL A CA 1
ATOM 1119 C C . VAL A 1 153 ? -3.560 -32.896 -28.292 1.00 71.12 153 VAL A C 1
ATOM 1121 O O . VAL A 1 153 ? -3.877 -31.725 -28.113 1.00 71.12 153 VAL A O 1
ATOM 1124 N N . ASP A 1 154 ? -3.456 -33.775 -27.290 1.00 70.75 154 ASP A N 1
ATOM 1125 C CA . ASP A 1 154 ? -3.763 -33.462 -25.884 1.00 70.75 154 ASP A CA 1
ATOM 1126 C C . ASP A 1 154 ? -2.572 -32.867 -25.109 1.00 70.75 154 ASP A C 1
ATOM 1128 O O . ASP A 1 154 ? -2.705 -32.495 -23.943 1.00 70.75 154 ASP A O 1
ATOM 1132 N N . ARG A 1 155 ? -1.378 -32.817 -25.715 1.00 77.31 155 ARG A N 1
ATOM 1133 C CA . ARG A 1 155 ? -0.135 -32.387 -25.048 1.00 77.31 155 ARG A CA 1
ATOM 1134 C C . ARG A 1 155 ? 0.275 -30.968 -25.420 1.00 77.31 155 ARG A C 1
ATOM 1136 O O . ARG A 1 155 ? 0.738 -30.227 -24.559 1.00 77.31 155 ARG A O 1
ATOM 1143 N N . PHE A 1 156 ? 0.156 -30.605 -26.693 1.00 79.31 156 PHE A N 1
ATOM 1144 C CA . PHE A 1 156 ? 0.500 -29.278 -27.202 1.00 79.31 156 PHE A CA 1
ATOM 1145 C C . PHE A 1 156 ? -0.178 -29.018 -28.546 1.00 79.31 156 PHE A C 1
ATOM 1147 O O . PHE A 1 156 ? -0.510 -29.933 -29.299 1.00 79.31 156 PHE A O 1
ATOM 1154 N N . VAL A 1 157 ? -0.334 -27.740 -28.887 1.00 78.12 157 VAL A N 1
ATOM 1155 C CA . VAL A 1 157 ? -0.905 -27.345 -30.177 1.00 78.12 157 VAL A CA 1
ATOM 1156 C C . VAL A 1 157 ? 0.101 -27.648 -31.288 1.00 78.12 157 VAL A C 1
ATOM 1158 O O . VAL A 1 157 ? 1.230 -27.159 -31.254 1.00 78.12 157 VAL A O 1
ATOM 1161 N N . CYS A 1 158 ? -0.308 -28.416 -32.297 1.00 77.25 158 CYS A N 1
ATOM 1162 C CA . CYS A 1 158 ? 0.521 -28.734 -33.459 1.00 77.25 158 CYS A CA 1
ATOM 1163 C C . CYS A 1 158 ? 0.094 -27.896 -34.670 1.00 77.25 158 CYS A C 1
ATOM 1165 O O . CYS A 1 158 ? -1.056 -27.946 -35.104 1.00 77.25 158 CYS A O 1
ATOM 1167 N N . ASN A 1 159 ? 1.032 -27.154 -35.254 1.00 77.81 159 ASN A N 1
ATOM 1168 C CA . ASN A 1 159 ? 0.827 -26.408 -36.490 1.00 77.81 159 ASN A CA 1
ATOM 1169 C C . ASN A 1 159 ? 1.680 -26.968 -37.627 1.00 77.81 159 ASN A C 1
ATOM 1171 O O . ASN A 1 159 ? 2.786 -27.446 -37.402 1.00 77.81 159 ASN A O 1
ATOM 1175 N N . TYR A 1 160 ? 1.166 -26.834 -38.846 1.00 82.19 160 TYR A N 1
ATOM 1176 C CA . TYR A 1 160 ? 1.812 -27.272 -40.076 1.00 82.19 160 TYR A CA 1
ATOM 1177 C C . TYR A 1 160 ? 1.939 -26.107 -41.054 1.00 82.19 160 TYR A C 1
ATOM 1179 O O . TYR A 1 160 ? 0.989 -25.340 -41.241 1.00 82.19 160 TYR A O 1
ATOM 1187 N N . VAL A 1 161 ? 3.112 -26.006 -41.671 1.00 81.25 161 VAL A N 1
ATOM 1188 C CA . VAL A 1 161 ? 3.426 -25.120 -42.787 1.00 81.25 161 VAL A CA 1
ATOM 1189 C C . VAL A 1 161 ? 4.059 -25.983 -43.875 1.00 81.25 161 VAL A C 1
ATOM 1191 O O . VAL A 1 161 ? 5.156 -26.509 -43.696 1.00 81.25 161 VAL A O 1
ATOM 1194 N N . GLY A 1 162 ? 3.352 -26.124 -44.989 1.00 79.69 162 GLY A N 1
ATOM 1195 C CA . GLY A 1 162 ? 3.793 -26.875 -46.161 1.00 79.69 162 GLY A CA 1
ATOM 1196 C C . GLY A 1 162 ? 2.963 -26.506 -47.396 1.00 79.69 162 GLY A C 1
ATOM 1197 O O . GLY A 1 162 ? 2.156 -25.570 -47.316 1.00 79.69 162 GLY A O 1
ATOM 1198 N N . PRO A 1 163 ? 3.141 -27.196 -48.532 1.00 73.69 163 PRO A N 1
ATOM 1199 C CA . PRO A 1 163 ? 2.616 -26.785 -49.840 1.00 73.69 163 PRO A CA 1
ATOM 1200 C C . PRO A 1 163 ? 1.095 -26.557 -49.870 1.00 73.69 163 PRO A C 1
ATOM 1202 O O . PRO A 1 163 ? 0.632 -25.585 -50.463 1.00 73.69 163 PRO A O 1
ATOM 1205 N N . ASP A 1 164 ? 0.325 -27.359 -49.129 1.00 69.94 164 ASP A N 1
ATOM 1206 C CA . ASP A 1 164 ? -1.150 -27.306 -49.125 1.00 69.94 164 ASP A CA 1
ATOM 1207 C C . ASP A 1 164 ? -1.741 -26.432 -48.000 1.00 69.94 164 ASP A C 1
ATOM 1209 O O . ASP A 1 164 ? -2.891 -26.589 -47.586 1.00 69.94 164 ASP A O 1
ATOM 1213 N N . SER A 1 165 ? -0.945 -25.528 -47.425 1.00 57.78 165 SER A N 1
ATOM 1214 C CA . SER A 1 165 ? -1.372 -24.694 -46.288 1.00 57.78 165 SER A CA 1
ATOM 1215 C C . SER A 1 165 ? -2.315 -23.537 -46.661 1.00 57.78 165 SER A C 1
ATOM 1217 O O . SER A 1 165 ? -2.909 -22.934 -45.767 1.00 57.78 165 SER A O 1
ATOM 1219 N N . ALA A 1 166 ? -2.492 -23.245 -47.955 1.00 39.75 166 ALA A N 1
ATOM 1220 C CA . ALA A 1 166 ? -3.284 -22.117 -48.458 1.00 39.75 166 ALA A CA 1
ATOM 1221 C C . ALA A 1 166 ? -4.757 -22.447 -48.784 1.00 39.75 166 ALA A C 1
ATOM 1223 O O . ALA A 1 166 ? -5.508 -21.555 -49.180 1.00 39.75 166 ALA A O 1
ATOM 1224 N N . THR A 1 167 ? -5.191 -23.698 -48.628 1.00 33.47 167 THR A N 1
ATOM 1225 C CA . THR A 1 167 ? -6.517 -24.151 -49.067 1.00 33.47 167 THR A CA 1
ATOM 1226 C C . THR A 1 167 ? -7.394 -24.609 -47.901 1.00 33.47 167 THR A C 1
ATOM 1228 O O . THR A 1 167 ? -6.968 -25.404 -47.067 1.00 33.47 167 THR A O 1
ATOM 1231 N N . GLU A 1 168 ? -8.640 -24.121 -47.929 1.00 34.88 168 GLU A N 1
ATOM 1232 C CA . GLU A 1 168 ? -9.836 -24.553 -47.183 1.00 34.88 168 GLU A CA 1
ATOM 1233 C C . GLU A 1 168 ? -10.190 -23.788 -45.895 1.00 34.88 168 GLU A C 1
ATOM 1235 O O . GLU A 1 168 ? -9.702 -24.048 -44.795 1.00 34.88 168 GLU A O 1
ATOM 1240 N N . GLY A 1 169 ? -11.150 -22.869 -46.053 1.00 39.12 169 GLY A N 1
ATOM 1241 C CA . GLY A 1 169 ? -12.127 -22.558 -45.017 1.00 39.12 169 GLY A CA 1
ATOM 1242 C C . GLY A 1 169 ? -13.259 -23.583 -45.074 1.00 39.12 169 GLY A C 1
ATOM 1243 O O . GLY A 1 169 ? -13.811 -23.819 -46.146 1.00 39.12 169 GLY A O 1
ATOM 1244 N N . VAL A 1 170 ? -13.593 -24.184 -43.932 1.00 34.19 170 VAL A N 1
ATOM 1245 C CA . VAL A 1 170 ? -14.768 -25.048 -43.772 1.00 34.19 170 VAL A CA 1
ATOM 1246 C C . VAL A 1 170 ? -15.518 -24.647 -42.495 1.00 34.19 170 VAL A C 1
ATOM 1248 O O . VAL A 1 170 ? -14.935 -24.513 -41.422 1.00 34.19 170 VAL A O 1
ATOM 1251 N N . GLU A 1 171 ? -16.800 -24.376 -42.719 1.00 44.41 171 GLU A N 1
ATOM 1252 C CA . GLU A 1 171 ? -18.007 -24.277 -41.887 1.00 44.41 171 GLU A CA 1
ATOM 1253 C C . GLU A 1 171 ? -17.976 -24.790 -40.425 1.00 44.41 171 GLU A C 1
ATOM 1255 O O . GLU A 1 171 ? -18.436 -25.888 -40.143 1.00 44.41 171 GLU A O 1
ATOM 1260 N N . ASP A 1 172 ? -17.598 -23.929 -39.472 1.00 53.59 172 ASP A N 1
ATOM 1261 C CA . ASP A 1 172 ? -18.014 -24.020 -38.059 1.00 53.59 172 ASP A CA 1
ATOM 1262 C C . ASP A 1 172 ? -18.517 -22.637 -37.609 1.00 53.59 172 ASP A C 1
ATOM 1264 O O . ASP A 1 172 ? -17.746 -21.682 -37.477 1.00 53.59 172 ASP A O 1
ATOM 1268 N N . GLY A 1 173 ? -19.831 -22.487 -37.436 1.00 70.38 173 GLY A N 1
ATOM 1269 C CA . GLY A 1 173 ? -20.437 -21.222 -37.013 1.00 70.38 173 GLY A CA 1
ATOM 1270 C C . GLY A 1 173 ? -20.310 -20.995 -35.504 1.00 70.38 173 GLY A C 1
ATOM 1271 O O . GLY A 1 173 ? -20.538 -21.903 -34.706 1.00 70.38 173 GLY A O 1
ATOM 1272 N N . ILE A 1 174 ? -19.992 -19.766 -35.092 1.00 84.62 174 ILE A N 1
ATOM 1273 C CA . ILE A 1 174 ? -20.137 -19.332 -33.695 1.00 84.62 174 ILE A CA 1
ATOM 1274 C C . ILE A 1 174 ? -21.576 -18.867 -33.464 1.00 84.62 174 ILE A C 1
ATOM 1276 O O . ILE A 1 174 ? -22.138 -18.130 -34.276 1.00 84.62 174 ILE A O 1
ATOM 1280 N N . HIS A 1 175 ? -22.167 -19.243 -32.335 1.00 90.69 175 HIS A N 1
ATOM 1281 C CA . HIS A 1 175 ? -23.542 -18.919 -31.970 1.00 90.69 175 HIS A CA 1
ATOM 1282 C C . HIS A 1 175 ? -23.622 -18.067 -30.702 1.00 90.69 175 HIS A C 1
ATOM 1284 O O . HIS A 1 175 ? -22.871 -18.279 -29.750 1.00 90.69 175 HIS A O 1
ATOM 1290 N N . LEU A 1 176 ? -24.592 -17.152 -30.667 1.00 91.50 176 LEU A N 1
ATOM 1291 C CA . LEU A 1 176 ? -25.036 -16.452 -29.465 1.00 91.50 176 LEU A CA 1
ATOM 1292 C C . LEU A 1 176 ? -26.313 -17.099 -28.935 1.00 91.50 176 LEU A C 1
ATOM 1294 O O . LEU A 1 176 ? -27.379 -16.995 -29.541 1.00 91.50 176 LEU A O 1
ATOM 1298 N N . ASN A 1 177 ? -26.215 -17.742 -27.781 1.00 92.19 177 ASN A N 1
ATOM 1299 C CA . ASN A 1 177 ? -27.355 -18.262 -27.045 1.00 92.19 177 ASN A CA 1
ATOM 1300 C C . ASN A 1 177 ? -27.790 -17.240 -25.987 1.00 92.19 177 ASN A C 1
ATOM 1302 O O . ASN A 1 177 ? -26.966 -16.759 -25.206 1.00 92.19 177 ASN A O 1
ATOM 1306 N N . LEU A 1 178 ? -29.078 -16.899 -25.976 1.00 91.56 178 LEU A N 1
ATOM 1307 C CA . LEU A 1 178 ? -29.660 -15.930 -25.054 1.00 91.56 178 LEU A CA 1
ATOM 1308 C C . LEU A 1 178 ? -30.676 -16.618 -24.141 1.00 91.56 178 LEU A C 1
ATOM 1310 O O . LEU A 1 178 ? -31.674 -17.156 -24.611 1.00 91.56 178 LEU A O 1
ATOM 1314 N N . SER A 1 179 ? -30.460 -16.525 -22.832 1.00 90.31 179 SER A N 1
ATOM 1315 C CA . SER A 1 179 ? -31.440 -16.909 -21.812 1.00 90.31 179 SER A CA 1
ATOM 1316 C C . SER A 1 179 ? -31.988 -15.655 -21.142 1.00 90.31 179 SER A C 1
ATOM 1318 O O . SER A 1 179 ? -31.243 -14.918 -20.502 1.00 90.31 179 SER A O 1
ATOM 1320 N N . LEU A 1 180 ? -33.278 -15.371 -21.312 1.00 87.88 180 LEU A N 1
ATOM 1321 C CA . LEU A 1 180 ? -33.913 -14.175 -20.752 1.00 87.88 180 LEU A CA 1
ATOM 1322 C C . LEU A 1 180 ? -34.521 -14.441 -19.375 1.00 87.88 180 LEU A C 1
ATOM 1324 O O . LEU A 1 180 ? -34.832 -15.580 -19.029 1.00 87.88 180 LEU A O 1
ATOM 1328 N N . HIS A 1 181 ? -34.746 -13.373 -18.609 1.00 81.12 181 HIS A N 1
ATOM 1329 C CA . HIS A 1 181 ? -35.537 -13.458 -17.382 1.00 81.12 181 HIS A CA 1
ATOM 1330 C C . HIS A 1 181 ? -36.945 -14.044 -17.657 1.00 81.12 181 HIS A C 1
ATOM 1332 O O . HIS A 1 181 ? -37.534 -13.681 -18.678 1.00 81.12 181 HIS A O 1
ATOM 1338 N N . PRO A 1 182 ? -37.544 -14.850 -16.747 1.00 76.31 182 PRO A N 1
ATOM 1339 C CA . PRO A 1 182 ? -38.822 -15.556 -16.951 1.00 76.31 182 PRO A CA 1
ATOM 1340 C C . PRO A 1 182 ? -40.057 -14.750 -17.395 1.00 76.31 182 PRO A C 1
ATOM 1342 O O . PRO A 1 182 ? -41.062 -15.357 -17.743 1.00 76.31 182 PRO A O 1
ATOM 1345 N N . ASN A 1 183 ? -40.009 -13.414 -17.421 1.00 78.88 183 ASN A N 1
ATOM 1346 C CA . ASN A 1 183 ? -41.107 -12.582 -17.935 1.00 78.88 183 ASN A CA 1
ATOM 1347 C C . ASN A 1 183 ? -40.662 -11.566 -18.996 1.00 78.88 183 ASN A C 1
ATOM 1349 O O . ASN A 1 183 ? -41.448 -10.705 -19.375 1.00 78.88 183 ASN A O 1
ATOM 1353 N N . SER A 1 184 ? -39.419 -11.640 -19.460 1.00 86.50 184 SER A N 1
ATOM 1354 C CA . SER A 1 184 ? -38.877 -10.741 -20.475 1.00 86.50 184 SER A CA 1
ATOM 1355 C C . SER A 1 184 ? -38.969 -11.373 -21.860 1.00 86.50 184 SER A C 1
ATOM 1357 O O . SER A 1 184 ? -38.994 -12.597 -21.999 1.00 86.50 184 SER A O 1
ATOM 1359 N N . ARG A 1 185 ? -39.003 -10.547 -22.905 1.00 89.69 185 ARG A N 1
ATOM 1360 C CA . ARG A 1 185 ? -39.034 -11.005 -24.301 1.00 89.69 185 ARG A CA 1
ATOM 1361 C C . ARG A 1 185 ? -37.896 -10.379 -25.090 1.00 89.69 185 ARG A C 1
ATOM 1363 O O . ARG A 1 185 ? -37.549 -9.222 -24.873 1.00 89.69 185 ARG A O 1
ATOM 1370 N N . LEU A 1 186 ? -37.296 -11.138 -26.005 1.00 91.38 186 LEU A N 1
ATOM 1371 C CA . LEU A 1 186 ? -36.303 -10.573 -26.914 1.00 91.38 186 LEU A CA 1
ATOM 1372 C C . LEU A 1 186 ? -37.050 -9.699 -27.915 1.00 91.38 186 LEU A C 1
ATOM 1374 O O . LEU A 1 186 ? -37.919 -10.204 -28.623 1.00 91.38 186 LEU A O 1
ATOM 1378 N N . ARG A 1 187 ? -36.706 -8.414 -27.993 1.00 91.56 187 ARG A N 1
ATOM 1379 C CA . ARG A 1 187 ? -37.271 -7.531 -29.013 1.00 91.56 187 ARG A CA 1
ATOM 1380 C C . ARG A 1 187 ? -36.472 -7.600 -30.305 1.00 91.56 187 ARG A C 1
ATOM 1382 O O . ARG A 1 187 ? -37.056 -7.721 -31.374 1.00 91.56 187 ARG A O 1
ATOM 1389 N N . PHE A 1 188 ? -35.147 -7.524 -30.205 1.00 91.94 188 PHE A N 1
ATOM 1390 C CA . PHE A 1 188 ? -34.236 -7.813 -31.311 1.00 91.94 188 PHE A CA 1
ATOM 1391 C C . PHE A 1 188 ? -32.816 -8.090 -30.805 1.00 91.94 188 PHE A C 1
ATOM 1393 O O . PHE A 1 188 ? -32.416 -7.630 -29.730 1.00 91.94 188 PHE A O 1
ATOM 1400 N N . LEU A 1 189 ? -32.044 -8.791 -31.634 1.00 93.69 189 LEU A N 1
ATOM 1401 C CA . LEU A 1 189 ? -30.593 -8.903 -31.544 1.00 93.69 189 LEU A CA 1
ATOM 1402 C C . LEU A 1 189 ? -30.018 -8.549 -32.917 1.00 93.69 189 LEU A C 1
ATOM 1404 O O . LEU A 1 189 ? -30.327 -9.203 -33.909 1.00 93.69 189 LEU A O 1
ATOM 1408 N N . ARG A 1 190 ? -29.190 -7.508 -32.986 1.00 92.81 190 ARG A N 1
ATOM 1409 C CA . ARG A 1 190 ? -28.622 -7.024 -34.251 1.00 92.81 190 ARG A CA 1
ATOM 1410 C C . ARG A 1 190 ? -27.126 -6.889 -34.134 1.00 92.81 190 ARG A C 1
ATOM 1412 O O . ARG A 1 190 ? -26.671 -6.217 -33.218 1.00 92.81 190 ARG A O 1
ATOM 1419 N N . GLN A 1 191 ? -26.361 -7.429 -35.072 1.00 91.38 191 GLN A N 1
ATOM 1420 C CA . GLN A 1 191 ? -24.980 -6.992 -35.232 1.00 91.38 191 GLN A CA 1
ATOM 1421 C C . GLN A 1 191 ? -24.997 -5.530 -35.691 1.00 91.38 191 GLN A C 1
ATOM 1423 O O . GLN A 1 191 ? -25.758 -5.174 -36.589 1.00 91.38 191 GLN A O 1
ATOM 1428 N N . ILE A 1 192 ? -24.200 -4.672 -35.064 1.00 91.38 192 ILE A N 1
ATOM 1429 C CA . ILE A 1 192 ? -24.099 -3.244 -35.393 1.00 91.38 192 ILE A CA 1
ATOM 1430 C C . ILE A 1 192 ? -22.708 -2.838 -35.886 1.00 91.38 192 ILE A C 1
ATOM 1432 O O . ILE A 1 192 ? -22.584 -1.790 -36.518 1.00 91.38 192 ILE A O 1
ATOM 1436 N N . SER A 1 193 ? -21.694 -3.667 -35.632 1.00 75.81 193 SER A N 1
ATOM 1437 C CA . SER A 1 193 ? -20.308 -3.493 -36.075 1.00 75.81 193 SER A CA 1
ATOM 1438 C C . SER A 1 193 ? -19.666 -4.870 -36.307 1.00 75.81 193 SER A C 1
ATOM 1440 O O . SER A 1 193 ? -19.958 -5.779 -35.525 1.00 75.81 193 SER A O 1
ATOM 1442 N N . PRO A 1 194 ? -18.816 -5.067 -37.337 1.00 62.06 194 PRO A N 1
ATOM 1443 C CA . PRO A 1 194 ? -18.368 -4.085 -38.338 1.00 62.06 194 PRO A CA 1
ATOM 1444 C C . PRO A 1 194 ? -19.429 -3.754 -39.397 1.00 62.06 194 PRO A C 1
ATOM 1446 O O . PRO A 1 194 ? -19.358 -2.719 -40.053 1.00 62.06 194 PRO A O 1
ATOM 1449 N N . GLN A 1 195 ? -20.436 -4.615 -39.550 1.00 72.62 195 GLN A N 1
ATOM 1450 C CA . GLN A 1 195 ? -21.575 -4.401 -40.439 1.00 72.62 195 GLN A CA 1
ATOM 1451 C C . GLN A 1 195 ? -22.884 -4.597 -39.684 1.00 72.62 195 GLN A C 1
ATOM 1453 O O . GLN A 1 195 ? -22.962 -5.411 -38.759 1.00 72.62 195 GLN A O 1
ATOM 1458 N N . ARG A 1 196 ? -23.915 -3.857 -40.104 1.00 83.75 196 ARG A N 1
ATOM 1459 C CA . ARG A 1 196 ? -25.262 -3.987 -39.552 1.00 83.75 196 ARG A CA 1
ATOM 1460 C C . ARG A 1 196 ? -25.967 -5.195 -40.158 1.00 83.75 196 ARG A C 1
ATOM 1462 O O . ARG A 1 196 ? -26.221 -5.202 -41.357 1.00 83.75 196 ARG A O 1
ATOM 1469 N N . VAL A 1 197 ? -26.305 -6.173 -39.324 1.00 84.31 197 VAL A N 1
ATOM 1470 C CA . VAL A 1 197 ? -27.027 -7.395 -39.709 1.00 84.31 197 VAL A CA 1
ATOM 1471 C C . VAL A 1 197 ? -28.100 -7.662 -38.659 1.00 84.31 197 VAL A C 1
ATOM 1473 O O . VAL A 1 197 ? -27.798 -7.682 -37.466 1.00 84.31 197 VAL A O 1
ATOM 1476 N N . ASP A 1 198 ? -29.351 -7.845 -39.080 1.00 83.44 198 ASP A N 1
ATOM 1477 C CA . ASP A 1 198 ? -30.403 -8.305 -38.170 1.00 83.44 198 ASP A CA 1
ATOM 1478 C C . ASP A 1 198 ? -30.296 -9.824 -38.019 1.00 83.44 198 ASP A C 1
ATOM 1480 O O . ASP A 1 198 ? -30.291 -10.543 -39.016 1.00 83.44 198 ASP A O 1
ATOM 1484 N N . LEU A 1 199 ? -30.140 -10.306 -36.785 1.00 84.62 199 LEU A N 1
ATOM 1485 C CA . LEU A 1 199 ? -29.946 -11.732 -36.519 1.00 84.62 199 LEU A CA 1
ATOM 1486 C C . LEU A 1 199 ? -31.264 -12.461 -36.247 1.00 84.62 199 LEU A C 1
ATOM 1488 O O . LEU A 1 199 ? -31.226 -13.659 -35.983 1.00 84.62 199 LEU A O 1
ATOM 1492 N N . ALA A 1 200 ? -32.416 -11.782 -36.327 1.00 73.88 200 ALA A N 1
ATOM 1493 C CA . ALA A 1 200 ? -33.728 -12.384 -36.079 1.00 73.88 200 ALA A CA 1
ATOM 1494 C C . ALA A 1 200 ? -33.983 -13.665 -36.903 1.00 73.88 200 ALA A C 1
ATOM 1496 O O . ALA A 1 200 ? -34.542 -14.622 -36.371 1.00 73.88 200 ALA A O 1
ATOM 1497 N N . ASP A 1 201 ? -33.502 -13.709 -38.149 1.00 68.50 201 ASP A N 1
ATOM 1498 C CA . ASP A 1 201 ? -33.693 -14.841 -39.069 1.00 68.50 201 ASP A CA 1
ATOM 1499 C C . ASP A 1 201 ? -32.500 -15.820 -39.098 1.00 68.50 201 ASP A C 1
ATOM 1501 O O . ASP A 1 201 ? -32.542 -16.848 -39.772 1.00 68.50 201 ASP A O 1
ATOM 1505 N N . ALA A 1 202 ? -31.426 -15.535 -38.353 1.00 74.81 202 ALA A N 1
ATOM 1506 C CA . ALA A 1 202 ? -30.179 -16.304 -38.351 1.00 74.81 202 ALA A CA 1
ATOM 1507 C C . ALA A 1 202 ? -30.129 -17.339 -37.211 1.00 74.81 202 ALA A C 1
ATOM 1509 O O . ALA A 1 202 ? -29.121 -17.465 -36.518 1.00 74.81 202 ALA A O 1
ATOM 1510 N N . VAL A 1 203 ? -31.218 -18.069 -36.961 1.00 77.88 203 VAL A N 1
ATOM 1511 C CA . VAL A 1 203 ? -31.275 -19.068 -35.879 1.00 77.88 203 VAL A CA 1
ATOM 1512 C C . VAL A 1 203 ? -30.582 -20.363 -36.313 1.00 77.88 203 VAL A C 1
ATOM 1514 O O . VAL A 1 203 ? -30.946 -20.975 -37.311 1.00 77.88 203 VAL A O 1
ATOM 1517 N N . GLY A 1 204 ? -29.580 -20.787 -35.546 1.00 73.81 204 GLY A N 1
ATOM 1518 C CA . GLY A 1 204 ? -28.866 -22.050 -35.711 1.00 73.81 204 GLY A CA 1
ATOM 1519 C C . GLY A 1 204 ? -29.029 -22.988 -34.506 1.00 73.81 204 GLY A C 1
ATOM 1520 O O . GLY A 1 204 ? -29.749 -22.666 -33.559 1.00 73.81 204 GLY A O 1
ATOM 1521 N N . PRO A 1 205 ? -28.340 -24.144 -34.503 1.00 71.19 205 PRO A N 1
ATOM 1522 C CA . PRO A 1 205 ? -28.549 -25.222 -33.528 1.00 71.19 205 PRO A CA 1
ATOM 1523 C C . PRO A 1 205 ? -28.293 -24.827 -32.066 1.00 71.19 205 PRO A C 1
ATOM 1525 O O . PRO A 1 205 ? -28.887 -25.415 -31.166 1.00 71.19 205 PRO A O 1
ATOM 1528 N N . LEU A 1 206 ? -27.440 -23.827 -31.817 1.00 80.06 206 LEU A N 1
ATOM 1529 C CA . LEU A 1 206 ? -27.095 -23.355 -30.469 1.00 80.06 206 LEU A CA 1
ATOM 1530 C C . LEU A 1 206 ? -27.627 -21.949 -30.148 1.00 80.06 206 LEU A C 1
ATOM 1532 O O . LEU A 1 206 ? -27.285 -21.402 -29.104 1.00 80.06 206 LEU A O 1
ATOM 1536 N N . GLY A 1 207 ? -28.435 -21.349 -31.025 1.00 87.25 207 GLY A N 1
ATOM 1537 C CA . GLY A 1 207 ? -28.873 -19.953 -30.930 1.00 87.25 207 GLY A CA 1
ATOM 1538 C C . GLY A 1 207 ? -28.535 -19.157 -32.192 1.00 87.25 207 GLY A C 1
ATOM 1539 O O . GLY A 1 207 ? -28.372 -19.729 -33.269 1.00 87.25 207 GLY A O 1
ATOM 1540 N N . TYR A 1 208 ? -28.411 -17.836 -32.076 1.00 90.38 208 TYR A N 1
ATOM 1541 C CA . TYR A 1 208 ? -28.197 -16.934 -33.212 1.00 90.38 208 TYR A CA 1
ATOM 1542 C C . TYR A 1 208 ? -26.821 -17.164 -33.845 1.00 90.38 208 TYR A C 1
ATOM 1544 O O . TYR A 1 208 ? -25.798 -16.915 -33.211 1.00 90.38 208 TYR A O 1
ATOM 1552 N N . ASN A 1 209 ? -26.792 -17.663 -35.078 1.00 87.12 209 ASN A N 1
ATOM 1553 C CA . ASN A 1 209 ? -25.580 -17.916 -35.843 1.00 87.12 209 ASN A CA 1
ATOM 1554 C C . ASN A 1 209 ? -24.932 -16.588 -36.252 1.00 87.12 209 ASN A C 1
ATOM 1556 O O . ASN A 1 209 ? -25.557 -15.735 -36.878 1.00 87.12 209 ASN A O 1
ATOM 1560 N N . THR A 1 210 ? -23.661 -16.432 -35.902 1.00 87.44 210 THR A N 1
ATOM 1561 C CA . THR A 1 210 ? -22.852 -15.250 -36.215 1.00 87.44 210 THR A CA 1
ATOM 1562 C C . THR A 1 210 ? -21.848 -15.516 -37.339 1.00 87.44 210 THR A C 1
ATOM 1564 O O . THR A 1 210 ? -21.074 -14.635 -37.694 1.00 87.44 210 THR A O 1
ATOM 1567 N N . GLY A 1 211 ? -21.866 -16.703 -37.946 1.00 81.50 211 GLY A N 1
ATOM 1568 C CA . GLY A 1 211 ? -20.962 -17.099 -39.022 1.00 81.50 211 GLY A CA 1
ATOM 1569 C C . GLY A 1 211 ? -19.572 -17.496 -38.524 1.00 81.50 211 GLY A C 1
ATOM 1570 O O . GLY A 1 211 ? -19.375 -17.788 -37.344 1.00 81.50 211 GLY A O 1
ATOM 1571 N N . ALA A 1 212 ? -18.611 -17.527 -39.448 1.00 76.12 212 ALA A N 1
ATOM 1572 C CA . ALA A 1 212 ? -17.213 -17.834 -39.157 1.00 76.12 212 ALA A CA 1
ATOM 1573 C C . ALA A 1 212 ? -16.509 -16.656 -38.466 1.00 76.12 212 ALA A C 1
ATOM 1575 O O . ALA A 1 212 ? -16.876 -15.500 -38.693 1.00 76.12 212 ALA A O 1
ATOM 1576 N N . TRP A 1 213 ? -15.488 -16.957 -37.659 1.00 75.69 213 TRP A N 1
ATOM 1577 C CA . TRP A 1 213 ? -14.706 -15.970 -36.908 1.00 75.69 213 TRP A CA 1
ATOM 1578 C C . TRP A 1 213 ? -13.199 -16.151 -37.106 1.00 75.69 213 TRP A C 1
ATOM 1580 O O . TRP A 1 213 ? -12.678 -17.265 -37.016 1.00 75.69 213 TRP A O 1
ATOM 1590 N N . GLY A 1 214 ? -12.506 -15.037 -37.336 1.00 65.50 214 GLY A N 1
ATOM 1591 C CA . GLY A 1 214 ? -11.059 -14.887 -37.184 1.00 65.50 214 GLY A CA 1
ATOM 1592 C C . GLY A 1 214 ? -10.693 -14.187 -35.870 1.00 65.50 214 GLY A C 1
ATOM 1593 O O . GLY A 1 214 ? -11.507 -14.102 -34.958 1.00 65.50 214 GLY A O 1
ATOM 1594 N N . ALA A 1 215 ? -9.468 -13.663 -35.768 1.00 65.25 215 ALA A N 1
ATOM 1595 C CA . ALA A 1 215 ? -9.112 -12.737 -34.691 1.00 65.25 215 ALA A CA 1
ATOM 1596 C C . ALA A 1 215 ? -9.760 -11.372 -34.974 1.00 65.25 215 ALA A C 1
ATOM 1598 O O . ALA A 1 215 ? -9.224 -10.557 -35.725 1.00 65.25 215 ALA A O 1
ATOM 1599 N N . GLU A 1 216 ? -10.960 -11.162 -34.448 1.00 66.50 216 GLU A N 1
ATOM 1600 C CA . GLU A 1 216 ? -11.809 -10.017 -34.762 1.00 66.50 216 GLU A CA 1
ATOM 1601 C C . GLU A 1 216 ? -12.755 -9.694 -33.598 1.00 66.50 216 GLU A C 1
ATOM 1603 O O . GLU A 1 216 ? -12.914 -10.472 -32.657 1.00 66.50 216 GLU A O 1
ATOM 1608 N N . SER A 1 217 ? -13.409 -8.536 -33.666 1.00 68.81 217 SER A N 1
ATOM 1609 C CA . SER A 1 217 ? -14.421 -8.130 -32.693 1.00 68.81 217 SER A CA 1
ATOM 1610 C C . SER A 1 217 ? -15.685 -7.677 -33.407 1.00 68.81 217 SER A C 1
ATOM 1612 O O . SER A 1 217 ? -15.618 -6.980 -34.423 1.00 68.81 217 SER A O 1
ATOM 1614 N N . ARG A 1 218 ? -16.841 -8.075 -32.874 1.00 88.00 218 ARG A N 1
ATOM 1615 C CA . ARG A 1 218 ? -18.158 -7.694 -33.389 1.00 88.00 218 ARG A CA 1
ATOM 1616 C C . ARG A 1 218 ? -19.035 -7.190 -32.256 1.00 88.00 218 ARG A C 1
ATOM 1618 O O . ARG A 1 218 ? -19.030 -7.741 -31.155 1.00 88.00 218 ARG A O 1
ATOM 1625 N N . GLU A 1 219 ? -19.805 -6.146 -32.537 1.00 87.44 219 GLU A N 1
ATOM 1626 C CA . GLU A 1 219 ? -20.755 -5.581 -31.579 1.00 87.44 219 GLU A CA 1
ATOM 1627 C C . GLU A 1 219 ? -22.184 -5.957 -31.958 1.00 87.44 219 GLU A C 1
ATOM 1629 O O . GLU A 1 219 ? -22.582 -5.815 -33.116 1.00 87.44 219 GLU A O 1
ATOM 1634 N N . TYR A 1 220 ? -22.971 -6.356 -30.963 1.00 93.25 220 TYR A N 1
ATOM 1635 C CA . TYR A 1 220 ? -24.379 -6.693 -31.097 1.00 93.25 220 TYR A CA 1
ATOM 1636 C C . TYR A 1 220 ? -25.223 -5.807 -30.188 1.00 93.25 220 TYR A C 1
ATOM 1638 O O . TYR A 1 220 ? -24.977 -5.705 -28.991 1.00 93.25 220 TYR A O 1
ATOM 1646 N N . HIS A 1 221 ? -26.252 -5.176 -30.736 1.00 93.69 221 HIS A N 1
ATOM 1647 C CA . HIS A 1 221 ? -27.272 -4.480 -29.969 1.00 93.69 221 HIS A CA 1
ATOM 1648 C C . HIS A 1 221 ? -28.363 -5.472 -29.578 1.00 93.69 221 HIS A C 1
ATOM 1650 O O . HIS A 1 221 ? -29.117 -5.959 -30.422 1.00 93.69 221 HIS A O 1
ATOM 1656 N N . LEU A 1 222 ? -28.424 -5.758 -28.282 1.00 94.19 222 LEU A N 1
ATOM 1657 C CA . LEU A 1 222 ? -29.455 -6.549 -27.636 1.00 94.19 222 LEU A CA 1
ATOM 1658 C C . LEU A 1 222 ? -30.523 -5.620 -27.047 1.00 94.19 222 LEU A C 1
ATOM 1660 O O . LEU A 1 222 ? -30.218 -4.762 -26.216 1.00 94.19 222 LEU A O 1
ATOM 1664 N N . CYS A 1 223 ? -31.778 -5.824 -27.439 1.00 93.50 223 CYS A N 1
ATOM 1665 C CA . CYS A 1 223 ? -32.929 -5.155 -26.845 1.00 93.50 223 CYS A CA 1
ATOM 1666 C C . CYS A 1 223 ? -33.867 -6.194 -26.228 1.00 93.50 223 CYS A C 1
ATOM 1668 O O . CYS A 1 223 ? -34.407 -7.056 -26.928 1.00 93.50 223 CYS A O 1
ATOM 1670 N N . VAL A 1 224 ? -34.054 -6.109 -24.913 1.00 92.06 224 VAL A N 1
ATOM 1671 C CA . VAL A 1 224 ? -34.943 -6.983 -24.144 1.00 92.06 224 VAL A CA 1
ATOM 1672 C C . VAL A 1 224 ? -36.143 -6.170 -23.678 1.00 92.06 224 VAL A C 1
ATOM 1674 O O . VAL A 1 224 ? -35.990 -5.193 -22.950 1.00 92.06 224 VAL A O 1
ATOM 1677 N N . GLU A 1 225 ? -37.338 -6.578 -24.082 1.00 91.62 225 GLU A N 1
ATOM 1678 C CA . GLU A 1 225 ? -38.589 -6.049 -23.555 1.00 91.62 225 GLU A CA 1
ATOM 1679 C C . GLU A 1 225 ? -38.829 -6.613 -22.151 1.00 91.62 225 GLU A C 1
ATOM 1681 O O . GLU A 1 225 ? -38.781 -7.828 -21.932 1.00 91.62 225 GLU A O 1
ATOM 1686 N N . ILE A 1 226 ? -39.090 -5.720 -21.201 1.00 84.81 226 ILE A N 1
ATOM 1687 C CA . ILE A 1 226 ? -39.382 -6.040 -19.807 1.00 84.81 226 ILE A CA 1
ATOM 1688 C C . ILE A 1 226 ? -40.805 -5.560 -19.470 1.00 84.81 226 ILE A C 1
ATOM 1690 O O . ILE A 1 226 ? -41.154 -4.409 -19.742 1.00 84.81 226 ILE A O 1
ATOM 1694 N N . PRO A 1 227 ? -41.658 -6.404 -18.866 1.00 68.31 227 PRO A N 1
ATOM 1695 C CA . PRO A 1 227 ? -43.059 -6.060 -18.614 1.00 68.31 227 PRO A CA 1
ATOM 1696 C C . PRO A 1 227 ? -43.198 -4.979 -17.534 1.00 68.31 227 PRO A C 1
ATOM 1698 O O . PRO A 1 227 ? -44.089 -4.134 -17.608 1.00 68.31 227 PRO A O 1
ATOM 1701 N N . GLN A 1 228 ? -42.299 -4.992 -16.547 1.00 69.81 228 GLN A N 1
ATOM 1702 C CA . GLN A 1 228 ? -42.114 -3.975 -15.513 1.00 69.81 228 GLN A CA 1
ATOM 1703 C C . GLN A 1 228 ? -40.770 -4.215 -14.801 1.00 69.81 228 GLN A C 1
ATOM 1705 O O . GLN A 1 228 ? -40.297 -5.354 -14.806 1.00 69.81 228 GLN A O 1
ATOM 1710 N N . PRO A 1 229 ? -40.148 -3.198 -14.183 1.00 62.41 229 PRO A N 1
ATOM 1711 C CA . PRO A 1 229 ? -38.889 -3.392 -13.478 1.00 62.41 229 PRO A CA 1
ATOM 1712 C C . PRO A 1 229 ? -39.041 -4.268 -12.230 1.00 62.41 229 PRO A C 1
ATOM 1714 O O . PRO A 1 229 ? -40.030 -4.167 -11.506 1.00 62.41 229 PRO A O 1
ATOM 1717 N N . MET A 1 230 ? -38.065 -5.146 -11.991 1.00 66.06 230 MET A N 1
ATOM 1718 C CA . MET A 1 230 ? -38.217 -6.318 -11.110 1.00 66.06 230 MET A CA 1
ATOM 1719 C C . MET A 1 230 ? -37.428 -6.217 -9.797 1.00 66.06 230 MET A C 1
ATOM 1721 O O . MET A 1 230 ? -37.123 -7.226 -9.169 1.00 66.06 230 MET A O 1
ATOM 1725 N N . GLY A 1 231 ? -37.096 -4.994 -9.387 1.00 67.44 231 GLY A N 1
ATOM 1726 C CA . GLY A 1 231 ? -36.225 -4.698 -8.250 1.00 67.44 231 GLY A CA 1
ATOM 1727 C C . GLY A 1 231 ? -35.224 -3.589 -8.593 1.00 67.44 231 GLY A C 1
ATOM 1728 O O . GLY A 1 231 ? -35.217 -3.120 -9.732 1.00 67.44 231 GLY A O 1
ATOM 1729 N N . PRO A 1 232 ? -34.388 -3.152 -7.632 1.00 65.19 232 PRO A N 1
ATOM 1730 C CA . PRO A 1 232 ? -33.361 -2.130 -7.867 1.00 65.19 232 PRO A CA 1
ATOM 1731 C C . PRO A 1 232 ? -32.294 -2.584 -8.877 1.00 65.19 232 PRO A C 1
ATOM 1733 O O . PRO A 1 232 ? -31.727 -1.756 -9.586 1.00 65.19 232 PRO A O 1
ATOM 1736 N N . GLU A 1 233 ? -32.065 -3.894 -8.971 1.00 77.69 233 GLU A N 1
ATOM 1737 C CA . GLU A 1 233 ? -31.200 -4.548 -9.947 1.00 77.69 233 GLU A CA 1
ATOM 1738 C C . GLU A 1 233 ? -31.778 -5.936 -10.276 1.00 77.69 233 GLU A C 1
ATOM 1740 O O . GLU A 1 233 ? -32.255 -6.631 -9.376 1.00 77.69 233 GLU A O 1
ATOM 1745 N N . PHE A 1 234 ? -31.775 -6.345 -11.548 1.00 78.31 234 PHE A N 1
ATOM 1746 C CA . PHE A 1 234 ? -32.214 -7.680 -11.969 1.00 78.31 234 PHE A CA 1
ATOM 1747 C C . PHE A 1 234 ? -31.478 -8.163 -13.230 1.00 78.31 234 PHE A C 1
ATOM 1749 O O . PHE A 1 234 ? -31.065 -7.374 -14.082 1.00 78.31 234 PHE A O 1
ATOM 1756 N N . LEU A 1 235 ? -31.320 -9.483 -13.370 1.00 81.31 235 LEU A N 1
ATOM 1757 C CA . LEU A 1 235 ? -30.731 -10.102 -14.561 1.00 81.31 235 LEU A CA 1
ATOM 1758 C C . LEU A 1 235 ? -31.726 -10.018 -15.725 1.00 81.31 235 LEU A C 1
ATOM 1760 O O . LEU A 1 235 ? -32.756 -10.682 -15.690 1.00 81.31 235 LEU A O 1
ATOM 1764 N N . ALA A 1 236 ? -31.425 -9.229 -16.756 1.00 83.31 236 ALA A N 1
ATOM 1765 C CA . ALA A 1 236 ? -32.277 -9.080 -17.936 1.00 83.31 236 ALA A CA 1
ATOM 1766 C C . ALA A 1 236 ? -32.057 -10.211 -18.956 1.00 83.31 236 ALA A C 1
ATOM 1768 O O . ALA A 1 236 ? -33.024 -10.736 -19.515 1.00 83.31 236 ALA A O 1
ATOM 1769 N N . ALA A 1 237 ? -30.798 -10.600 -19.177 1.00 86.31 237 ALA A N 1
ATOM 1770 C CA . ALA A 1 237 ? -30.419 -11.703 -20.055 1.00 86.31 237 ALA A CA 1
ATOM 1771 C C . ALA A 1 237 ? -29.074 -12.316 -19.646 1.00 86.31 237 ALA A C 1
ATOM 1773 O O . ALA A 1 237 ? -28.185 -11.619 -19.165 1.00 86.31 237 ALA A O 1
ATOM 1774 N N . GLN A 1 238 ? -28.895 -13.603 -19.907 1.00 86.75 238 GLN A N 1
ATOM 1775 C CA . GLN A 1 238 ? -27.606 -14.277 -19.936 1.00 86.75 238 GLN A CA 1
ATOM 1776 C C . GLN A 1 238 ? -27.239 -14.566 -21.392 1.00 86.75 238 GLN A C 1
ATOM 1778 O O . GLN A 1 238 ? -28.057 -15.074 -22.159 1.00 86.75 238 GLN A O 1
ATOM 1783 N N . VAL A 1 239 ? -26.009 -14.224 -21.760 1.00 90.38 239 VAL A N 1
ATOM 1784 C CA . VAL A 1 239 ? -25.448 -14.389 -23.100 1.00 90.38 239 VAL A CA 1
ATOM 1785 C C . VAL A 1 239 ? -24.373 -15.457 -23.036 1.00 90.38 239 VAL A C 1
ATOM 1787 O O . VAL A 1 239 ? -23.467 -15.375 -22.208 1.00 90.38 239 VAL A O 1
ATOM 1790 N N . VAL A 1 240 ? -24.447 -16.439 -23.924 1.00 87.44 240 VAL A N 1
ATOM 1791 C CA . VAL A 1 240 ? -23.449 -17.499 -24.062 1.00 87.44 240 VAL A CA 1
ATOM 1792 C C . VAL A 1 240 ? -22.968 -17.530 -25.508 1.00 87.44 240 VAL A C 1
ATOM 1794 O O . VAL A 1 240 ? -23.775 -17.645 -26.424 1.00 87.44 240 VAL A O 1
ATOM 1797 N N . VAL A 1 241 ? -21.655 -17.438 -25.713 1.00 87.88 241 VAL A N 1
ATOM 1798 C CA . VAL A 1 241 ? -21.019 -17.685 -27.015 1.00 87.88 241 VAL A CA 1
ATOM 1799 C C . VAL A 1 241 ? -20.629 -19.150 -27.057 1.00 87.88 241 VAL A C 1
ATOM 1801 O O . VAL A 1 241 ? -19.937 -19.626 -26.153 1.00 87.88 241 VAL A O 1
ATOM 1804 N N . ALA A 1 242 ? -21.070 -19.870 -28.080 1.00 88.38 242 ALA A N 1
ATOM 1805 C CA . ALA A 1 242 ? -20.834 -21.302 -28.199 1.00 88.38 242 ALA A CA 1
ATOM 1806 C C . ALA A 1 242 ? -20.585 -21.730 -29.647 1.00 88.38 242 ALA A C 1
ATOM 1808 O O . ALA A 1 242 ? -20.974 -21.039 -30.586 1.00 88.38 242 ALA A O 1
ATOM 1809 N N . ARG A 1 243 ? -19.971 -22.898 -29.813 1.00 86.94 243 ARG A N 1
ATOM 1810 C CA . ARG A 1 243 ? -19.854 -23.619 -31.088 1.00 86.94 243 ARG A CA 1
ATOM 1811 C C . ARG A 1 243 ? -20.248 -25.079 -30.899 1.00 86.94 243 ARG A C 1
ATOM 1813 O O . ARG A 1 243 ? -20.360 -25.531 -29.760 1.00 86.94 243 ARG A O 1
ATOM 1820 N N . LEU A 1 244 ? -20.428 -25.812 -31.990 1.00 79.06 244 LEU A N 1
ATOM 1821 C CA . LEU A 1 244 ? -20.507 -27.271 -31.932 1.00 79.06 244 LEU A CA 1
ATOM 1822 C C . LEU A 1 244 ? -19.087 -27.857 -31.869 1.00 79.06 244 LEU A C 1
ATOM 1824 O O . LEU A 1 244 ? -18.169 -27.343 -32.510 1.00 79.06 244 LEU A O 1
ATOM 1828 N N . GLY A 1 245 ? -18.894 -28.867 -31.023 1.00 68.69 245 GLY A N 1
ATOM 1829 C CA . GLY A 1 245 ? -17.694 -29.702 -30.987 1.00 68.69 245 GLY A CA 1
ATOM 1830 C C . GLY A 1 245 ? -17.670 -30.702 -32.143 1.00 68.69 245 GLY A C 1
ATOM 1831 O O . GLY A 1 245 ? -18.669 -30.865 -32.845 1.00 68.69 245 GLY A O 1
ATOM 1832 N N . GLU A 1 246 ? -16.549 -31.405 -32.327 1.00 62.59 246 GLU A N 1
ATOM 1833 C CA . GLU A 1 246 ? -16.400 -32.416 -33.390 1.00 62.59 246 GLU A CA 1
ATOM 1834 C C . GLU A 1 246 ? -17.416 -33.572 -33.255 1.00 62.59 246 GLU A C 1
ATOM 1836 O O . GLU A 1 246 ? -17.778 -34.194 -34.252 1.00 62.59 246 GLU A O 1
ATOM 1841 N N . GLY A 1 247 ? -17.925 -33.828 -32.040 1.00 61.88 247 GLY A N 1
ATOM 1842 C CA . GLY A 1 247 ? -18.990 -34.798 -31.759 1.00 61.88 247 GLY A CA 1
ATOM 1843 C C . GLY A 1 247 ? -20.419 -34.235 -31.813 1.00 61.88 247 GLY A C 1
ATOM 1844 O O . GLY A 1 247 ? -21.377 -34.974 -31.577 1.00 61.88 247 GLY A O 1
ATOM 1845 N N . GLY A 1 248 ? -20.593 -32.948 -32.138 1.00 67.50 248 GLY A N 1
ATOM 1846 C CA . GLY A 1 248 ? -21.895 -32.273 -32.184 1.00 67.50 248 GLY A CA 1
ATOM 1847 C C . GLY A 1 248 ? -22.409 -31.758 -30.833 1.00 67.50 248 GLY A C 1
ATOM 1848 O O . GLY A 1 248 ? -23.531 -31.258 -30.755 1.00 67.50 248 GLY A O 1
ATOM 1849 N N . GLU A 1 249 ? -21.624 -31.846 -29.758 1.00 75.38 249 GLU A N 1
ATOM 1850 C CA . GLU A 1 249 ? -21.968 -31.264 -28.459 1.00 75.38 249 GLU A CA 1
ATOM 1851 C C . GLU A 1 249 ? -21.760 -29.734 -28.405 1.00 75.38 249 GLU A C 1
ATOM 1853 O O . GLU A 1 249 ? -20.858 -29.202 -29.054 1.00 75.38 249 GLU A O 1
ATOM 1858 N N . PRO A 1 250 ? -22.550 -28.984 -27.611 1.00 77.81 250 PRO A N 1
ATOM 1859 C CA . PRO A 1 250 ? -22.322 -27.556 -27.410 1.00 77.81 250 PRO A CA 1
ATOM 1860 C C . PRO A 1 250 ? -21.046 -27.299 -26.598 1.00 77.81 250 PRO A C 1
ATOM 1862 O O . PRO A 1 250 ? -20.962 -27.652 -25.420 1.00 77.81 250 PRO A O 1
ATOM 1865 N N . VAL A 1 251 ? -20.089 -26.588 -27.184 1.00 77.75 251 VAL A N 1
ATOM 1866 C CA . VAL A 1 251 ? -18.884 -26.102 -26.506 1.00 77.75 251 VAL A CA 1
ATOM 1867 C C . VAL A 1 251 ? -19.057 -24.619 -26.203 1.00 77.75 251 VAL A C 1
ATOM 1869 O O . VAL A 1 251 ? -19.113 -23.782 -27.107 1.00 77.75 251 VAL A O 1
ATOM 1872 N N . ARG A 1 252 ? -19.146 -24.273 -24.915 1.00 83.19 252 ARG A N 1
ATOM 1873 C CA . ARG A 1 252 ? -19.213 -22.876 -24.466 1.00 83.19 252 ARG A CA 1
ATOM 1874 C C . ARG A 1 252 ? -17.835 -22.225 -24.555 1.00 83.19 252 ARG A C 1
ATOM 1876 O O . ARG A 1 252 ? -16.911 -22.658 -23.876 1.00 83.19 252 ARG A O 1
ATOM 1883 N N . LEU A 1 253 ? -17.747 -21.134 -25.305 1.00 79.69 253 LEU A N 1
ATOM 1884 C CA . LEU A 1 253 ? -16.523 -20.362 -25.515 1.00 79.69 253 LEU A CA 1
ATOM 1885 C C . LEU A 1 253 ? -16.438 -19.160 -24.569 1.00 79.69 253 LEU A C 1
ATOM 1887 O O . LEU A 1 253 ? -15.378 -18.880 -24.022 1.00 79.69 253 LEU A O 1
ATOM 1891 N N . ALA A 1 254 ? -17.563 -18.482 -24.326 1.00 69.50 254 ALA A N 1
ATOM 1892 C CA . ALA A 1 254 ? -17.638 -17.330 -23.431 1.00 69.50 254 ALA A CA 1
ATOM 1893 C C . ALA A 1 254 ? -19.049 -17.152 -22.860 1.00 69.50 254 ALA A C 1
ATOM 1895 O O . ALA A 1 254 ? -20.017 -17.729 -23.363 1.00 69.50 254 ALA A O 1
ATOM 1896 N N . HIS A 1 255 ? -19.186 -16.348 -21.806 1.00 80.81 255 HIS A N 1
ATOM 1897 C CA . HIS A 1 255 ? -20.493 -15.971 -21.272 1.00 80.81 255 HIS A CA 1
ATOM 1898 C C . HIS A 1 255 ? -20.459 -14.590 -20.617 1.00 80.81 255 HIS A C 1
ATOM 1900 O O . HIS A 1 255 ? -19.420 -14.167 -20.114 1.00 80.81 255 HIS A O 1
ATOM 1906 N N . ALA A 1 256 ? -21.605 -13.917 -20.593 1.00 64.56 256 ALA A N 1
ATOM 1907 C CA . ALA A 1 256 ? -21.797 -12.672 -19.866 1.00 64.56 256 ALA A CA 1
ATOM 1908 C C . ALA A 1 256 ? -23.244 -12.517 -19.387 1.00 64.56 256 ALA A C 1
ATOM 1910 O O . ALA A 1 256 ? -24.177 -13.074 -19.965 1.00 64.56 256 ALA A O 1
ATOM 1911 N N . ASN A 1 257 ? -23.427 -11.718 -18.339 1.00 80.94 257 ASN A N 1
ATOM 1912 C CA . ASN A 1 257 ? -24.737 -11.376 -17.801 1.00 80.94 257 ASN A CA 1
ATOM 1913 C C . ASN A 1 257 ? -25.068 -9.920 -18.143 1.00 80.94 257 ASN A C 1
ATOM 1915 O O . ASN A 1 257 ? -24.254 -9.023 -17.940 1.00 80.94 257 ASN A O 1
ATOM 1919 N N . VAL A 1 258 ? -26.283 -9.689 -18.626 1.00 80.31 258 VAL A N 1
ATOM 1920 C CA . VAL A 1 258 ? -26.855 -8.365 -18.864 1.00 80.31 258 VAL A CA 1
ATOM 1921 C C . VAL A 1 258 ? -27.726 -8.033 -17.667 1.00 80.31 258 VAL A C 1
ATOM 1923 O O . VAL A 1 258 ? -28.817 -8.581 -17.511 1.00 80.31 258 VAL A O 1
ATOM 1926 N N . VAL A 1 259 ? -27.222 -7.160 -16.803 1.00 80.88 259 VAL A N 1
ATOM 1927 C CA . VAL A 1 259 ? -27.882 -6.781 -15.554 1.00 80.88 259 VAL A CA 1
ATOM 1928 C C . VAL A 1 259 ? -28.463 -5.382 -15.708 1.00 80.88 259 VAL A C 1
ATOM 1930 O O . VAL A 1 259 ? -27.743 -4.447 -16.043 1.00 80.88 259 VAL A O 1
ATOM 1933 N N . ALA A 1 260 ? -29.770 -5.247 -15.504 1.00 80.44 260 ALA A N 1
ATOM 1934 C CA . ALA A 1 260 ? -30.474 -3.975 -15.562 1.00 80.44 260 ALA A CA 1
ATOM 1935 C C . ALA A 1 260 ? -30.609 -3.382 -14.155 1.00 80.44 260 ALA A C 1
ATOM 1937 O O . ALA A 1 260 ? -30.979 -4.086 -13.218 1.00 80.44 260 ALA A O 1
ATOM 1938 N N . GLN A 1 261 ? -30.339 -2.084 -14.025 1.00 79.62 261 GLN A N 1
ATOM 1939 C CA . GLN A 1 261 ? -30.443 -1.331 -12.772 1.00 79.62 261 GLN A CA 1
ATOM 1940 C C . GLN A 1 261 ? -31.526 -0.266 -12.885 1.00 79.62 261 GLN A C 1
ATOM 1942 O O . GLN A 1 261 ? -31.781 0.224 -13.981 1.00 79.62 261 GLN A O 1
ATOM 1947 N N . MET A 1 262 ? -32.138 0.119 -11.770 1.00 77.12 262 MET A N 1
ATOM 1948 C CA . MET A 1 262 ? -33.120 1.203 -11.729 1.00 77.12 262 MET A CA 1
ATOM 1949 C C . MET A 1 262 ? -32.461 2.568 -11.536 1.00 77.12 262 MET A C 1
ATOM 1951 O O . MET A 1 262 ? -31.561 2.724 -10.714 1.00 77.12 262 MET A O 1
ATOM 1955 N N . GLU A 1 263 ? -32.937 3.580 -12.263 1.00 63.31 263 GLU A N 1
ATOM 1956 C CA . GLU A 1 263 ? -32.559 4.972 -12.037 1.00 63.31 263 GLU A CA 1
ATOM 1957 C C . GLU A 1 263 ? -33.112 5.429 -10.683 1.00 63.31 263 GLU A C 1
ATOM 1959 O O . GLU A 1 263 ? -34.323 5.508 -10.461 1.00 63.31 263 GLU A O 1
ATOM 1964 N N . ILE A 1 264 ? -32.200 5.725 -9.760 1.00 52.19 264 ILE A N 1
ATOM 1965 C CA . ILE A 1 264 ? -32.535 6.302 -8.464 1.00 52.19 264 ILE A CA 1
ATOM 1966 C C . ILE A 1 264 ? -32.837 7.782 -8.704 1.00 52.19 264 ILE A C 1
ATOM 1968 O O . ILE A 1 264 ? -31.928 8.608 -8.789 1.00 52.19 264 ILE A O 1
ATOM 1972 N N . LEU A 1 265 ? -34.120 8.136 -8.804 1.00 42.28 265 LEU A N 1
ATOM 1973 C CA . LEU A 1 265 ? -34.536 9.523 -8.612 1.00 42.28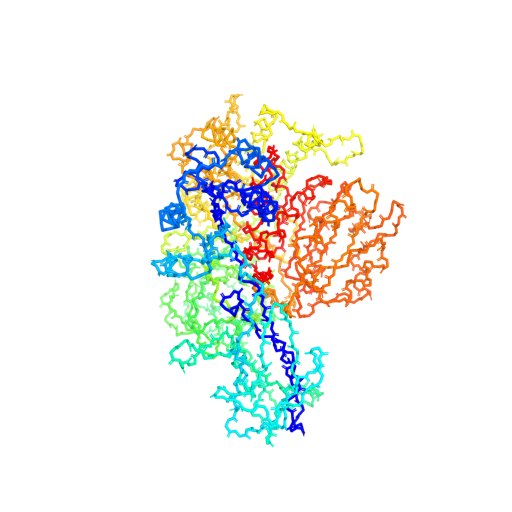 265 LEU A CA 1
ATOM 1974 C C . LEU A 1 265 ? -34.142 9.908 -7.183 1.00 42.28 265 LEU A C 1
ATOM 1976 O O . LEU A 1 265 ? -34.704 9.371 -6.230 1.00 42.28 265 LEU A O 1
ATOM 1980 N N . GLN A 1 266 ? -33.167 10.807 -7.026 1.00 33.19 266 GLN A N 1
ATOM 1981 C CA . GLN A 1 266 ? -32.896 11.432 -5.733 1.00 33.19 266 GLN A CA 1
ATOM 1982 C C . GLN A 1 266 ? -34.198 12.086 -5.250 1.00 33.19 266 GLN A C 1
ATOM 1984 O O . GLN A 1 266 ? -34.676 13.016 -5.906 1.00 33.19 266 GLN A O 1
ATOM 1989 N N . PRO A 1 267 ? -34.806 11.643 -4.137 1.00 30.34 267 PRO A N 1
ATOM 1990 C CA . PRO A 1 267 ? -35.949 12.351 -3.606 1.00 30.34 267 PRO A CA 1
ATOM 1991 C C . PRO A 1 267 ? -35.428 13.627 -2.948 1.00 30.34 267 PRO A C 1
ATOM 1993 O O . PRO A 1 267 ? -34.625 13.572 -2.016 1.00 30.34 267 PRO A O 1
ATOM 1996 N N . THR A 1 268 ? -35.931 14.783 -3.372 1.00 35.56 268 THR A N 1
ATOM 1997 C CA . THR A 1 268 ? -36.072 15.917 -2.456 1.00 35.56 268 THR A CA 1
ATOM 1998 C C . THR A 1 268 ? -36.938 15.433 -1.293 1.00 35.56 268 THR A C 1
ATOM 2000 O O . THR A 1 268 ? -38.136 15.217 -1.477 1.00 35.56 268 THR A O 1
ATOM 2003 N N . GLN A 1 269 ? -36.335 15.164 -0.132 1.00 31.41 269 GLN A N 1
ATOM 2004 C CA . GLN A 1 269 ? -37.053 14.620 1.021 1.00 31.41 269 GLN A CA 1
ATOM 2005 C C . GLN A 1 269 ? -38.083 15.632 1.552 1.00 31.41 269 GLN A C 1
ATOM 2007 O O . GLN A 1 269 ? -37.694 16.736 1.941 1.00 31.41 269 GLN A O 1
ATOM 2012 N N . PRO A 1 270 ? -39.372 15.264 1.659 1.00 29.53 270 PRO A N 1
ATOM 2013 C CA . PRO A 1 270 ? -40.261 15.891 2.620 1.00 29.53 270 PRO A CA 1
ATOM 2014 C C . PRO A 1 270 ? -39.928 15.372 4.033 1.00 29.53 270 PRO A C 1
ATOM 2016 O O . PRO A 1 270 ? -39.504 14.222 4.190 1.00 29.53 270 PRO A O 1
ATOM 2019 N N . PRO A 1 271 ? -40.105 16.194 5.080 1.00 37.41 271 PRO A N 1
ATOM 2020 C CA . PRO A 1 271 ? -39.802 15.792 6.443 1.00 37.41 271 PRO A CA 1
ATOM 2021 C C . PRO A 1 271 ? -40.920 14.878 6.956 1.00 37.41 271 PRO A C 1
ATOM 2023 O O . PRO A 1 271 ? -42.010 15.342 7.275 1.00 37.41 271 PRO A O 1
ATOM 2026 N N . GLY A 1 272 ? -40.654 13.576 7.031 1.00 37.75 272 GLY A N 1
ATOM 2027 C CA . GLY A 1 272 ? -41.579 12.623 7.643 1.00 37.75 272 GLY A CA 1
ATOM 2028 C C . GLY A 1 272 ? -41.418 11.201 7.119 1.00 37.75 272 GLY A C 1
ATOM 2029 O O . GLY A 1 272 ? -41.828 10.903 6.009 1.00 37.75 272 GLY A O 1
ATOM 2030 N N . GLU A 1 273 ? -40.844 10.345 7.966 1.00 37.97 273 GLU A N 1
ATOM 2031 C CA . GLU A 1 273 ? -41.029 8.885 7.986 1.00 37.97 273 GLU A CA 1
ATOM 2032 C C . GLU A 1 273 ? -40.553 8.059 6.773 1.00 37.97 273 GLU A C 1
ATOM 2034 O O . GLU A 1 273 ? -41.327 7.574 5.957 1.00 37.97 273 GLU A O 1
ATOM 2039 N N . ASN A 1 274 ? -39.243 7.780 6.751 1.00 31.05 274 ASN A N 1
ATOM 2040 C CA . ASN A 1 274 ? -38.707 6.424 6.544 1.00 31.05 274 ASN A CA 1
ATOM 2041 C C . ASN A 1 274 ? -37.227 6.383 6.979 1.00 31.05 274 ASN A C 1
ATOM 2043 O O . ASN A 1 274 ? -36.365 6.968 6.328 1.00 31.05 274 ASN A O 1
ATOM 2047 N N . ARG A 1 275 ? -36.921 5.726 8.108 1.00 31.19 275 ARG A N 1
ATOM 2048 C CA . ARG A 1 275 ? -35.543 5.478 8.583 1.00 31.19 275 ARG A CA 1
ATOM 2049 C C . ARG A 1 275 ? -35.028 4.151 8.007 1.00 31.19 275 ARG A C 1
ATOM 2051 O O . ARG A 1 275 ? -35.541 3.114 8.418 1.00 31.19 275 ARG A O 1
ATOM 2058 N N . PRO A 1 276 ? -33.957 4.130 7.199 1.00 38.53 276 PRO A N 1
ATOM 2059 C CA . PRO A 1 276 ? -33.031 3.010 7.190 1.00 38.53 276 PRO A CA 1
ATOM 2060 C C . PRO A 1 276 ? -31.986 3.275 8.285 1.00 38.53 276 PRO A C 1
ATOM 2062 O O . PRO A 1 276 ? -31.151 4.167 8.144 1.00 38.53 276 PRO A O 1
ATOM 2065 N N . THR A 1 277 ? -32.037 2.574 9.420 1.00 45.41 277 THR A N 1
ATOM 2066 C CA . THR A 1 277 ? -30.926 2.643 10.384 1.00 45.41 277 THR A CA 1
ATOM 2067 C C . THR A 1 277 ? -29.796 1.767 9.861 1.00 45.41 277 THR A C 1
ATOM 2069 O O . THR A 1 277 ? -29.858 0.547 9.990 1.00 45.41 277 THR A O 1
ATOM 2072 N N . SER A 1 278 ? -28.778 2.365 9.244 1.00 63.84 278 SER A N 1
ATOM 2073 C CA . SER A 1 278 ? -27.504 1.680 9.035 1.00 63.84 278 SER A CA 1
ATOM 2074 C C . SER A 1 278 ? -26.969 1.208 10.391 1.00 63.84 278 SER A C 1
ATOM 2076 O O . SER A 1 278 ? -27.018 1.950 11.375 1.00 63.84 278 SER A O 1
ATOM 2078 N N . ASN A 1 279 ? -26.494 -0.035 10.466 1.00 76.31 279 ASN A N 1
ATOM 2079 C CA . ASN A 1 279 ? -25.811 -0.515 11.662 1.00 76.31 279 ASN A CA 1
ATOM 2080 C C . ASN A 1 279 ? -24.512 0.282 11.854 1.00 76.31 279 ASN A C 1
ATOM 2082 O O . ASN A 1 279 ? -23.745 0.504 10.915 1.00 76.31 279 ASN A O 1
ATOM 2086 N N . VAL A 1 280 ? -24.282 0.735 13.080 1.00 86.31 280 VAL A N 1
ATOM 2087 C CA . VAL A 1 280 ? -23.150 1.564 13.489 1.00 86.31 280 VAL A CA 1
ATOM 2088 C C . VAL A 1 280 ? -22.400 0.904 14.627 1.00 86.31 280 VAL A C 1
ATOM 2090 O O . VAL A 1 280 ? -22.941 0.079 15.364 1.00 86.31 280 VAL A O 1
ATOM 2093 N N . VAL A 1 281 ? -21.139 1.287 14.789 1.00 90.00 281 VAL A N 1
ATOM 2094 C CA . VAL A 1 281 ? -20.421 0.947 16.014 1.00 90.00 281 VAL A CA 1
ATOM 2095 C C . VAL A 1 281 ? -20.838 1.936 17.083 1.00 90.00 281 VAL A C 1
ATOM 2097 O O . VAL A 1 281 ? -20.718 3.142 16.888 1.00 90.00 281 VAL A O 1
ATOM 2100 N N . SER A 1 282 ? -21.303 1.424 18.211 1.00 93.94 282 SER A N 1
ATOM 2101 C CA . SER A 1 282 ? -21.572 2.220 19.400 1.00 93.94 282 SER A CA 1
ATOM 2102 C C . SER A 1 282 ? -20.573 1.843 20.481 1.00 93.94 282 SER A C 1
ATOM 2104 O O . SER A 1 282 ? -20.403 0.661 20.781 1.00 93.94 282 SER A O 1
ATOM 2106 N N . THR A 1 283 ? -19.941 2.837 21.097 1.00 96.62 283 THR A N 1
ATOM 2107 C CA . THR A 1 283 ? -19.089 2.626 22.274 1.00 96.62 283 THR A CA 1
ATOM 2108 C C . THR A 1 283 ? -19.615 3.383 23.486 1.00 96.62 283 THR A C 1
ATOM 2110 O O . THR A 1 283 ? -20.454 4.283 23.343 1.00 96.62 283 THR A O 1
ATOM 2113 N N . GLY A 1 284 ? -19.131 3.021 24.674 1.00 96.69 284 GLY A N 1
ATOM 2114 C CA . GLY A 1 284 ? -19.382 3.743 25.918 1.00 96.69 284 GLY A CA 1
ATOM 2115 C C . GLY A 1 284 ? -18.781 3.051 27.135 1.00 96.69 284 GLY A C 1
ATOM 2116 O O . GLY A 1 284 ? -17.979 2.126 27.014 1.00 96.69 284 GLY A O 1
ATOM 2117 N N . PHE A 1 285 ? -19.176 3.513 28.321 1.00 97.31 285 PHE A N 1
ATOM 2118 C CA . PHE A 1 285 ? -18.760 2.931 29.596 1.00 97.31 285 PHE A CA 1
ATOM 2119 C C . PHE A 1 285 ? -19.969 2.431 30.385 1.00 97.31 285 PHE A C 1
ATOM 2121 O O . PHE A 1 285 ? -21.083 2.920 30.201 1.00 97.31 285 PHE A O 1
ATOM 2128 N N . ALA A 1 286 ? -19.756 1.459 31.260 1.00 95.38 286 ALA A N 1
ATOM 2129 C CA . ALA A 1 286 ? -20.695 1.025 32.288 1.00 95.38 286 ALA A CA 1
ATOM 2130 C C . ALA A 1 286 ? -19.945 0.876 33.617 1.00 95.38 286 ALA A C 1
ATOM 2132 O O . ALA A 1 286 ? -18.736 0.623 33.631 1.00 95.38 286 ALA A O 1
ATOM 2133 N N . ASP A 1 287 ? -20.641 1.057 34.737 1.00 93.31 287 ASP A N 1
ATOM 2134 C CA . ASP A 1 287 ? -20.026 0.875 36.051 1.00 93.31 287 ASP A CA 1
ATOM 2135 C C . ASP A 1 287 ? -19.684 -0.602 36.294 1.00 93.31 287 ASP A C 1
ATOM 2137 O O . ASP A 1 287 ? -20.448 -1.484 35.893 1.00 93.31 287 ASP A O 1
ATOM 2141 N N . ALA A 1 288 ? -18.573 -0.886 36.982 1.00 87.81 288 ALA A N 1
ATOM 2142 C CA . ALA A 1 288 ? -18.206 -2.255 37.342 1.00 87.81 288 ALA A CA 1
ATOM 2143 C C . ALA A 1 288 ? -19.326 -3.003 38.090 1.00 87.81 288 ALA A C 1
ATOM 2145 O O . ALA A 1 288 ? -19.494 -4.204 37.878 1.00 87.81 288 ALA A O 1
ATOM 2146 N N . ALA A 1 289 ? -20.114 -2.299 38.912 1.00 89.44 289 ALA A N 1
ATOM 2147 C CA . ALA A 1 289 ? -21.233 -2.868 39.663 1.00 89.44 289 ALA A CA 1
ATOM 2148 C C . ALA A 1 289 ? -22.509 -3.077 38.824 1.00 89.44 289 ALA A C 1
ATOM 2150 O O . ALA A 1 289 ? -23.399 -3.815 39.242 1.00 89.44 289 ALA A O 1
ATOM 2151 N N . ALA A 1 290 ? -22.620 -2.433 37.660 1.00 90.62 290 ALA A N 1
ATOM 2152 C CA . ALA A 1 290 ? -23.805 -2.473 36.804 1.00 90.62 290 ALA A CA 1
ATOM 2153 C C . ALA A 1 290 ? -23.412 -2.512 35.309 1.00 90.62 290 ALA A C 1
ATOM 2155 O O . ALA A 1 290 ? -23.712 -1.572 34.570 1.00 90.62 290 ALA A O 1
ATOM 2156 N N . PRO A 1 291 ? -22.767 -3.598 34.832 1.00 87.62 291 PRO A N 1
ATOM 2157 C CA . PRO A 1 291 ? -22.226 -3.693 33.469 1.00 87.62 291 PRO A CA 1
ATOM 2158 C C . PRO A 1 291 ? -23.266 -3.487 32.361 1.00 87.62 291 PRO A C 1
ATOM 2160 O O . PRO A 1 291 ? -22.939 -3.005 31.281 1.00 87.62 291 PRO A O 1
ATOM 2163 N N . LEU A 1 292 ? -24.527 -3.841 32.621 1.00 90.81 292 LEU A N 1
ATOM 2164 C CA . LEU A 1 292 ? -25.612 -3.753 31.641 1.00 90.81 292 LEU A CA 1
ATOM 2165 C C . LEU A 1 292 ? -26.299 -2.381 31.601 1.00 90.81 292 LEU A C 1
ATOM 2167 O O . LEU A 1 292 ? -27.193 -2.186 30.780 1.00 90.81 292 LEU A O 1
ATOM 2171 N N . LEU A 1 293 ? -25.897 -1.436 32.459 1.00 92.94 293 LEU A N 1
ATOM 2172 C CA . LEU A 1 293 ? -26.439 -0.080 32.497 1.00 92.94 293 LEU A CA 1
ATOM 2173 C C . LEU A 1 293 ? -25.383 0.920 31.988 1.00 92.94 293 LEU A C 1
ATOM 2175 O O . LEU A 1 293 ? -24.493 1.311 32.747 1.00 92.94 293 LEU A O 1
ATOM 2179 N N . PRO A 1 294 ? -25.454 1.342 30.710 1.00 94.25 294 PRO A N 1
ATOM 2180 C CA . PRO A 1 294 ? -24.518 2.311 30.160 1.00 94.25 294 PRO A CA 1
ATOM 2181 C C . PRO A 1 294 ? -24.555 3.649 30.902 1.00 94.25 294 PRO A C 1
ATOM 2183 O O . PRO A 1 294 ? -25.624 4.171 31.220 1.00 94.25 294 PRO A O 1
ATOM 2186 N N . LEU A 1 295 ? -23.377 4.226 31.117 1.00 95.12 295 LEU A N 1
ATOM 2187 C CA . LEU A 1 295 ? -23.215 5.584 31.615 1.00 95.12 295 LEU A CA 1
ATOM 2188 C C . LEU A 1 295 ? -23.555 6.594 30.509 1.00 95.12 295 LEU A C 1
ATOM 2190 O O . LEU A 1 295 ? -23.263 6.337 29.338 1.00 95.12 295 LEU A O 1
ATOM 2194 N N . PRO A 1 296 ? -24.145 7.750 30.853 1.00 93.69 296 PRO A N 1
ATOM 2195 C CA . PRO A 1 296 ? -24.404 8.792 29.874 1.00 93.69 296 PRO A CA 1
ATOM 2196 C C . PRO A 1 296 ? -23.092 9.473 29.425 1.00 93.69 296 PRO A C 1
ATOM 2198 O O . PRO A 1 296 ? -22.136 9.529 30.202 1.00 93.69 296 PRO A O 1
ATOM 2201 N N . PRO A 1 297 ? -23.029 10.053 28.211 1.00 93.00 297 PRO A N 1
ATOM 2202 C CA . PRO A 1 297 ? -21.805 10.676 27.691 1.00 93.00 297 PRO A CA 1
ATOM 2203 C C . PRO A 1 297 ? -21.287 11.870 28.499 1.00 93.00 297 PRO A C 1
ATOM 2205 O O . PRO A 1 297 ? -20.120 12.213 28.400 1.00 93.00 297 PRO A O 1
ATOM 2208 N N . ASN A 1 298 ? -22.125 12.506 29.317 1.00 93.25 298 ASN A N 1
ATOM 2209 C CA . ASN A 1 298 ? -21.728 13.609 30.196 1.00 93.25 298 ASN A CA 1
ATOM 2210 C C . ASN A 1 298 ? -21.273 13.148 31.596 1.00 93.25 298 ASN A C 1
ATOM 2212 O O . ASN A 1 298 ? -21.089 13.966 32.499 1.00 93.25 298 ASN A O 1
ATOM 2216 N N . GLN A 1 299 ? -21.133 11.838 31.810 1.00 93.44 299 GLN A N 1
ATOM 2217 C CA . GLN A 1 299 ? -20.703 11.282 33.086 1.00 93.44 299 GLN A CA 1
ATOM 2218 C C . GLN A 1 299 ? -19.220 11.572 33.343 1.00 93.44 299 GLN A C 1
ATOM 2220 O O . GLN A 1 299 ? -18.360 11.290 32.515 1.00 93.44 299 GLN A O 1
ATOM 2225 N N . THR A 1 300 ? -18.893 12.026 34.553 1.00 94.94 300 THR A N 1
ATOM 2226 C CA . THR A 1 300 ? -17.502 12.050 35.025 1.00 94.94 300 THR A CA 1
ATOM 2227 C C . THR A 1 300 ? -17.118 10.676 35.568 1.00 94.94 300 THR A C 1
ATOM 2229 O O . THR A 1 300 ? -17.773 10.162 36.481 1.00 94.94 300 THR A O 1
ATOM 2232 N N . LEU A 1 301 ? -16.044 10.089 35.033 1.00 95.06 301 LEU A N 1
ATOM 2233 C CA . LEU A 1 301 ? -15.474 8.845 35.553 1.00 95.06 301 LEU A CA 1
ATOM 2234 C C . LEU A 1 301 ? -14.755 9.107 36.886 1.00 95.06 301 LEU A C 1
ATOM 2236 O O . LEU A 1 301 ? -13.859 9.946 36.963 1.00 95.06 301 LEU A O 1
ATOM 2240 N N . ARG A 1 302 ? -15.148 8.372 37.932 1.00 95.25 302 ARG A N 1
ATOM 2241 C CA . ARG A 1 302 ? -14.533 8.393 39.272 1.00 95.25 302 ARG A CA 1
ATOM 2242 C C . ARG A 1 302 ? -13.058 7.971 39.218 1.00 95.25 302 ARG A C 1
ATOM 2244 O O . ARG A 1 302 ? -12.787 6.958 38.569 1.00 95.25 302 ARG A O 1
ATOM 2251 N N . PRO A 1 303 ? -12.139 8.655 39.922 1.00 94.94 303 PRO A N 1
ATOM 2252 C CA . PRO A 1 303 ? -10.746 8.223 40.055 1.00 94.94 303 PRO A CA 1
ATOM 2253 C C . PRO A 1 303 ? -10.598 6.885 40.791 1.00 94.94 303 PRO A C 1
ATOM 2255 O O . PRO A 1 303 ? -11.391 6.562 41.676 1.00 94.94 303 PRO A O 1
ATOM 2258 N N . GLY A 1 304 ? -9.573 6.109 40.435 1.00 94.25 304 GLY A N 1
ATOM 2259 C CA . GLY A 1 304 ? -9.216 4.830 41.064 1.00 94.25 304 GLY A CA 1
ATOM 2260 C C . GLY A 1 304 ? -10.242 3.701 40.896 1.00 94.25 304 GLY A C 1
ATOM 2261 O O . GLY A 1 304 ? -10.104 2.656 41.543 1.00 94.25 304 GLY A O 1
ATOM 2262 N N . TRP A 1 305 ? -11.259 3.897 40.055 1.00 95.62 305 TRP A N 1
ATOM 2263 C CA . TRP A 1 305 ? -12.451 3.057 39.941 1.00 95.62 305 TRP A CA 1
ATOM 2264 C C . TRP A 1 305 ? -12.424 2.181 38.683 1.00 95.62 305 TRP A C 1
ATOM 2266 O O . TRP A 1 305 ? -11.863 2.559 37.653 1.00 95.62 305 TRP A O 1
ATOM 2276 N N . GLY A 1 306 ? -13.036 0.999 38.773 1.00 95.19 306 GLY A N 1
ATOM 2277 C CA . GLY A 1 306 ? -13.173 0.068 37.653 1.00 95.19 306 GLY A CA 1
ATOM 2278 C C . GLY A 1 306 ? -14.430 0.340 36.826 1.00 95.19 306 GLY A C 1
ATOM 2279 O O . GLY A 1 306 ? -15.505 0.577 37.374 1.00 95.19 306 GLY A O 1
ATOM 2280 N N . TYR A 1 307 ? -14.304 0.261 35.507 1.00 96.06 307 TYR A N 1
ATOM 2281 C CA . TYR A 1 307 ? -15.401 0.384 34.552 1.00 96.06 307 TYR A CA 1
ATOM 2282 C C . TYR A 1 307 ? -15.338 -0.733 33.516 1.00 96.06 307 TYR A C 1
ATOM 2284 O O . TYR A 1 307 ? -14.298 -1.355 33.296 1.00 96.06 307 TYR A O 1
ATOM 2292 N N . TRP A 1 308 ? -16.457 -0.930 32.831 1.00 95.75 308 TRP A N 1
ATOM 2293 C CA . TRP A 1 308 ? -16.508 -1.698 31.601 1.00 95.75 308 TRP A CA 1
ATOM 2294 C C . TRP A 1 308 ? -16.561 -0.743 30.420 1.00 95.75 308 TRP A C 1
ATOM 2296 O O . TRP A 1 308 ? -17.553 -0.035 30.248 1.00 95.75 308 TRP A O 1
ATOM 2306 N N . PHE A 1 309 ? -15.517 -0.722 29.598 1.00 97.62 309 PHE A N 1
ATOM 2307 C CA . PHE A 1 309 ? -15.627 -0.133 28.270 1.00 97.62 309 PHE A CA 1
ATOM 2308 C C . PHE A 1 309 ? -16.367 -1.122 27.378 1.00 97.62 309 PHE A C 1
ATOM 2310 O O . PHE A 1 309 ? -15.971 -2.285 27.291 1.00 97.62 309 PHE A O 1
ATOM 2317 N N . TRP A 1 310 ? -17.440 -0.685 26.730 1.00 96.75 310 TRP A N 1
ATOM 2318 C CA . TRP A 1 310 ? -18.243 -1.554 25.888 1.00 96.75 310 TRP A CA 1
ATOM 2319 C C . TRP A 1 310 ? -18.260 -1.112 24.431 1.00 96.75 310 TRP A C 1
ATOM 2321 O O . TRP A 1 310 ? -18.184 0.079 24.126 1.00 96.75 310 TRP A O 1
ATOM 2331 N N . LEU A 1 311 ? -18.368 -2.095 23.536 1.00 96.38 311 LEU A N 1
ATOM 2332 C CA . LEU A 1 311 ? -18.506 -1.897 22.095 1.00 96.38 311 LEU A CA 1
ATOM 2333 C C . LEU A 1 311 ? -19.609 -2.799 21.544 1.00 96.38 311 LEU A C 1
ATOM 2335 O O . LEU A 1 311 ? -19.649 -3.994 21.838 1.00 96.38 311 LEU A O 1
ATOM 2339 N N . ASP A 1 312 ? -20.476 -2.211 20.731 1.00 93.75 312 ASP A N 1
ATOM 2340 C CA . ASP A 1 312 ? -21.628 -2.838 20.085 1.00 93.75 312 ASP A CA 1
ATOM 2341 C C . ASP A 1 312 ? -21.610 -2.513 18.583 1.00 93.75 312 ASP A C 1
ATOM 2343 O O . ASP A 1 312 ? -21.162 -1.431 18.192 1.00 93.75 312 ASP A O 1
ATOM 2347 N N . VAL A 1 313 ? -22.077 -3.437 17.745 1.00 91.19 313 VAL A N 1
ATOM 2348 C CA . VAL A 1 313 ? -22.198 -3.262 16.292 1.00 91.19 313 VAL A CA 1
ATOM 2349 C C . VAL A 1 313 ? -23.627 -3.614 15.901 1.00 91.19 313 VAL A C 1
ATOM 2351 O O . VAL A 1 313 ? -24.005 -4.787 15.873 1.00 91.19 313 VAL A O 1
ATOM 2354 N N . GLY A 1 314 ? -24.422 -2.594 15.595 1.00 88.50 314 GLY A N 1
ATOM 2355 C CA . GLY A 1 314 ? -25.858 -2.743 15.390 1.00 88.50 314 GLY A CA 1
ATOM 2356 C C . GLY A 1 314 ? -26.572 -1.391 15.333 1.00 88.50 314 GLY A C 1
ATOM 2357 O O . GLY A 1 314 ? -25.949 -0.379 15.003 1.00 88.50 314 GLY A O 1
ATOM 2358 N N . PRO A 1 315 ? -27.870 -1.328 15.665 1.00 87.38 315 PRO A N 1
ATOM 2359 C CA . PRO A 1 315 ? -28.584 -0.062 15.772 1.00 87.38 315 PRO A CA 1
ATOM 2360 C C . PRO A 1 315 ? -27.895 0.894 16.755 1.00 87.38 315 PRO A C 1
ATOM 2362 O O . PRO A 1 315 ? -27.385 0.469 17.791 1.00 87.38 315 PRO A O 1
ATOM 2365 N N . LEU A 1 316 ? -27.911 2.198 16.452 1.00 87.88 316 LEU A N 1
ATOM 2366 C CA . LEU A 1 316 ? -27.288 3.214 17.305 1.00 87.88 316 LEU A CA 1
ATOM 2367 C C . LEU A 1 316 ? -27.804 3.122 18.750 1.00 87.88 316 LEU A C 1
ATOM 2369 O O . LEU A 1 316 ? -28.997 3.294 19.018 1.00 87.88 316 LEU A O 1
ATOM 2373 N N . VAL A 1 317 ? -26.886 2.915 19.693 1.00 90.19 317 VAL A N 1
ATOM 2374 C CA . VAL A 1 317 ? -27.206 2.859 21.121 1.00 90.19 317 VAL A CA 1
ATOM 2375 C C . VAL A 1 317 ? -27.370 4.282 21.655 1.00 90.19 317 VAL A C 1
ATOM 2377 O O . VAL A 1 317 ? -26.455 5.095 21.569 1.00 90.19 317 VAL A O 1
ATOM 2380 N N . ARG A 1 318 ? -28.522 4.590 22.266 1.00 87.38 318 ARG A N 1
ATOM 2381 C CA . ARG A 1 318 ? -28.851 5.945 22.764 1.00 87.38 318 ARG A CA 1
ATOM 2382 C C . ARG A 1 318 ? -27.813 6.527 23.733 1.00 87.38 318 ARG A C 1
ATOM 2384 O O . ARG A 1 318 ? -27.613 7.733 23.746 1.00 87.38 318 ARG A O 1
ATOM 2391 N N . ALA A 1 319 ? -27.195 5.681 24.554 1.00 89.56 319 ALA A N 1
ATOM 2392 C CA . ALA A 1 319 ? -26.176 6.075 25.528 1.00 89.56 319 ALA A CA 1
ATOM 2393 C C . ALA A 1 319 ? -24.745 6.060 24.955 1.00 89.56 319 ALA A C 1
ATOM 2395 O O . ALA A 1 319 ? -23.782 6.088 25.717 1.00 89.56 319 ALA A O 1
ATOM 2396 N N . SER A 1 320 ? -24.589 5.947 23.634 1.00 93.81 320 SER A N 1
ATOM 2397 C CA . SER A 1 320 ? -23.269 5.902 23.020 1.00 93.81 320 SER A CA 1
ATOM 2398 C C . SER A 1 320 ? -22.525 7.229 23.156 1.00 93.81 320 SER A C 1
ATOM 2400 O O . SER A 1 320 ? -23.125 8.299 23.089 1.00 93.81 320 SER A O 1
ATOM 2402 N N . ILE A 1 321 ? -21.205 7.134 23.316 1.00 95.81 321 ILE A N 1
ATOM 2403 C CA . ILE A 1 321 ? -20.284 8.274 23.389 1.00 95.81 321 ILE A CA 1
ATOM 2404 C C . ILE A 1 321 ? -19.725 8.683 22.015 1.00 95.81 321 ILE A C 1
ATOM 2406 O O . ILE A 1 321 ? -18.832 9.527 21.953 1.00 95.81 321 ILE A O 1
ATOM 2410 N N . GLU A 1 322 ? -20.171 8.068 20.913 1.00 93.38 322 GLU A N 1
ATOM 2411 C CA . GLU A 1 322 ? -19.690 8.419 19.571 1.00 93.38 322 GLU A CA 1
ATOM 2412 C C . GLU A 1 322 ? -20.033 9.879 19.233 1.00 93.38 322 GLU A C 1
ATOM 2414 O O . GLU A 1 322 ? -21.188 10.299 19.302 1.00 93.38 322 GLU A O 1
ATOM 2419 N N . ALA A 1 323 ? -19.024 10.646 18.818 1.00 88.44 323 ALA A N 1
ATOM 2420 C CA . ALA A 1 323 ? -19.171 12.033 18.383 1.00 88.44 323 ALA A CA 1
ATOM 2421 C C . ALA A 1 323 ? -20.069 12.163 17.145 1.00 88.44 323 ALA A C 1
ATOM 2423 O O . ALA A 1 323 ? -20.825 13.122 17.007 1.00 88.44 323 ALA A O 1
ATOM 2424 N N . ALA A 1 324 ? -19.954 11.189 16.245 1.00 85.56 324 ALA A N 1
ATOM 2425 C CA . ALA A 1 324 ? -20.796 11.017 15.079 1.00 85.56 324 ALA A CA 1
ATOM 2426 C C . ALA A 1 324 ? -20.967 9.508 14.842 1.00 85.56 324 ALA A C 1
ATOM 2428 O O . ALA A 1 324 ? -19.979 8.776 14.946 1.00 85.56 324 ALA A O 1
ATOM 2429 N N . PRO A 1 325 ? -22.175 9.014 14.523 1.00 80.25 325 PRO A N 1
ATOM 2430 C CA . PRO A 1 325 ? -22.361 7.612 14.175 1.00 80.25 325 PRO A CA 1
ATOM 2431 C C . PRO A 1 325 ? -21.588 7.285 12.896 1.00 80.25 325 PRO A C 1
ATOM 2433 O O . PRO A 1 325 ? -21.900 7.810 11.828 1.00 80.25 325 PRO A O 1
ATOM 2436 N N . VAL A 1 326 ? -20.589 6.409 13.000 1.00 75.75 326 VAL A N 1
ATOM 2437 C CA . VAL A 1 326 ? -19.836 5.922 11.840 1.00 75.75 326 VAL A CA 1
ATOM 2438 C C . VAL A 1 326 ? -20.189 4.451 11.619 1.00 75.75 326 VAL A C 1
ATOM 2440 O O . VAL A 1 326 ? -19.902 3.622 12.494 1.00 75.75 326 VAL A O 1
ATOM 2443 N N . PRO A 1 327 ? -20.828 4.103 10.488 1.00 69.94 327 PRO A N 1
ATOM 2444 C CA . PRO A 1 327 ? -21.165 2.722 10.191 1.00 69.94 327 PRO A CA 1
ATOM 2445 C C . PRO A 1 327 ? -19.904 1.886 9.961 1.00 69.94 327 PRO A C 1
ATOM 2447 O O . PRO A 1 327 ? -18.881 2.388 9.487 1.00 69.94 327 PRO A O 1
ATOM 2450 N N . LEU A 1 328 ? -19.979 0.595 10.288 1.00 65.00 328 LEU A N 1
ATOM 2451 C CA . LEU A 1 328 ? -19.020 -0.367 9.746 1.00 65.00 328 LEU A CA 1
ATOM 2452 C C . LEU A 1 328 ? -19.283 -0.573 8.262 1.00 65.00 328 LEU A C 1
ATOM 2454 O O . LEU A 1 328 ? -20.368 -0.239 7.783 1.00 65.00 328 LEU A O 1
ATOM 2458 N N . PRO A 1 329 ? -18.347 -1.200 7.536 1.00 54.81 329 PRO A N 1
ATOM 2459 C CA . PRO A 1 329 ? -18.666 -1.699 6.225 1.00 54.81 329 PRO A CA 1
ATOM 2460 C C . PRO A 1 329 ? -19.926 -2.618 6.296 1.00 54.81 329 PRO A C 1
ATOM 2462 O O . PRO A 1 329 ? -19.782 -3.759 6.720 1.00 54.81 329 PRO A O 1
ATOM 2465 N N . ALA A 1 330 ? -21.148 -2.192 5.886 1.00 48.59 330 ALA A N 1
ATOM 2466 C CA . ALA A 1 330 ? -22.312 -3.061 5.523 1.00 48.59 330 ALA A CA 1
ATOM 2467 C C . ALA A 1 330 ? -21.905 -4.216 4.571 1.00 48.59 330 ALA A C 1
ATOM 2469 O O . ALA A 1 330 ? -22.528 -5.257 4.427 1.00 48.59 330 ALA A O 1
ATOM 2470 N N . SER A 1 331 ? -20.756 -3.925 4.009 1.00 47.06 331 SER A N 1
ATOM 2471 C CA . SER A 1 331 ? -19.667 -4.497 3.316 1.00 47.06 331 SER A CA 1
ATOM 2472 C C . SER A 1 331 ? -18.879 -5.703 3.861 1.00 47.06 331 SER A C 1
ATOM 2474 O O . SER A 1 331 ? -17.958 -6.170 3.183 1.00 47.06 331 SER A O 1
ATOM 2476 N N . LEU A 1 332 ? -19.167 -6.196 5.057 1.00 57.28 332 LEU A N 1
ATOM 2477 C CA . LEU A 1 332 ? -18.449 -7.344 5.611 1.00 57.28 332 LEU A CA 1
ATOM 2478 C C . LEU A 1 332 ? -19.126 -8.657 5.203 1.00 57.28 332 LEU A C 1
ATOM 2480 O O . LEU A 1 332 ? -20.351 -8.739 5.289 1.00 57.28 332 LEU A O 1
ATOM 2484 N N . PRO A 1 333 ? -18.363 -9.690 4.778 1.00 60.81 333 PRO A N 1
ATOM 2485 C CA . PRO A 1 333 ? -18.934 -11.004 4.501 1.00 60.81 333 PRO A CA 1
ATOM 2486 C C . PRO A 1 333 ? -19.783 -11.470 5.677 1.00 60.81 333 PRO A C 1
ATOM 2488 O O . PRO A 1 333 ? -19.416 -11.245 6.834 1.00 60.81 333 PRO A O 1
ATOM 2491 N N . THR A 1 334 ? -20.896 -12.145 5.394 1.00 63.41 334 THR A N 1
ATOM 2492 C CA . THR A 1 334 ? -21.590 -12.903 6.437 1.00 63.41 334 THR A CA 1
ATOM 2493 C C . THR A 1 334 ? -20.566 -13.807 7.127 1.00 63.41 334 THR A C 1
ATOM 2495 O O . THR A 1 334 ? -19.722 -14.402 6.458 1.00 63.41 334 THR A O 1
ATOM 2498 N N . ASP A 1 335 ? -20.584 -13.836 8.459 1.00 73.38 335 ASP A N 1
ATOM 2499 C CA . ASP A 1 335 ? -19.613 -14.537 9.307 1.00 73.38 335 ASP A CA 1
ATOM 2500 C C . ASP A 1 335 ? -18.195 -13.944 9.373 1.00 73.38 335 ASP A C 1
ATOM 2502 O O . ASP A 1 335 ? -17.302 -14.567 9.962 1.00 73.38 335 ASP A O 1
ATOM 2506 N N . ALA A 1 336 ? -17.967 -12.735 8.846 1.00 79.94 336 ALA A N 1
ATOM 2507 C CA . ALA A 1 336 ? -16.698 -12.035 9.017 1.00 79.94 336 ALA A CA 1
ATOM 2508 C C . ALA A 1 336 ? -16.347 -11.888 10.505 1.00 79.94 336 ALA A C 1
ATOM 2510 O O . ALA A 1 336 ? -17.163 -11.442 11.313 1.00 79.94 336 ALA A O 1
ATOM 2511 N N . LEU A 1 337 ? -15.109 -12.248 10.853 1.00 87.69 337 LEU A N 1
ATOM 2512 C CA . LEU A 1 337 ? -14.588 -12.130 12.211 1.00 87.69 337 LEU A CA 1
ATOM 2513 C C . LEU A 1 337 ? -13.875 -10.791 12.381 1.00 87.69 337 LEU A C 1
ATOM 2515 O O . LEU A 1 337 ? -12.842 -10.544 11.754 1.00 87.69 337 LEU A O 1
ATOM 2519 N N . LEU A 1 338 ? -14.426 -9.943 13.243 1.00 89.00 338 LEU A N 1
ATOM 2520 C CA . LEU A 1 338 ? -13.828 -8.676 13.629 1.00 89.00 338 LEU A CA 1
ATOM 2521 C C . LEU A 1 338 ? -13.080 -8.835 14.944 1.00 89.00 338 LEU A C 1
ATOM 2523 O O . LEU A 1 338 ? -13.668 -9.170 15.972 1.00 89.00 338 LEU A O 1
ATOM 2527 N N . THR A 1 339 ? -11.788 -8.537 14.921 1.00 92.00 339 THR A N 1
ATOM 2528 C CA . THR A 1 339 ? -10.960 -8.482 16.125 1.00 92.00 339 THR A CA 1
ATOM 2529 C C . THR A 1 339 ? -10.951 -7.052 16.642 1.00 92.00 339 THR A C 1
ATOM 2531 O O . THR A 1 339 ? -10.528 -6.135 15.939 1.00 92.00 339 THR A O 1
ATOM 2534 N N . VAL A 1 340 ? -11.398 -6.853 17.877 1.00 94.38 340 VAL A N 1
ATOM 2535 C CA . VAL A 1 340 ? -11.414 -5.549 18.547 1.00 94.38 340 VAL A CA 1
ATOM 2536 C C . VAL A 1 340 ? -10.301 -5.526 19.582 1.00 94.38 340 VAL A C 1
ATOM 2538 O O . VAL A 1 340 ? -10.260 -6.395 20.450 1.00 94.38 340 VAL A O 1
ATOM 2541 N N . VAL A 1 341 ? -9.409 -4.541 19.500 1.00 94.50 341 VAL A N 1
ATOM 2542 C CA . VAL A 1 341 ? -8.225 -4.434 20.362 1.00 94.50 341 VAL A CA 1
ATOM 2543 C C . VAL A 1 341 ? -8.188 -3.070 21.036 1.00 94.50 341 VAL A C 1
ATOM 2545 O O . VAL A 1 341 ? -8.293 -2.039 20.366 1.00 94.50 341 VAL A O 1
ATOM 2548 N N . LEU A 1 342 ? -7.988 -3.061 22.353 1.00 93.56 342 LEU A N 1
ATOM 2549 C CA . LEU A 1 342 ? -7.790 -1.841 23.124 1.00 93.56 342 LEU A CA 1
ATOM 2550 C C . LEU A 1 342 ? -6.312 -1.522 23.346 1.00 93.56 342 LEU A C 1
ATOM 2552 O O . LEU A 1 342 ? -5.480 -2.405 23.585 1.00 93.56 342 LEU A O 1
ATOM 2556 N N . TYR A 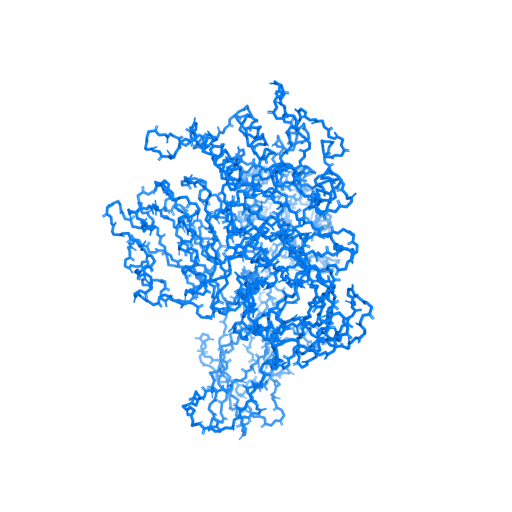1 343 ? -6.001 -0.231 23.324 1.00 90.44 343 TYR A N 1
ATOM 2557 C CA . TYR A 1 343 ? -4.683 0.311 23.629 1.00 90.44 343 TYR A CA 1
ATOM 2558 C C . TYR A 1 343 ? -4.801 1.478 24.602 1.00 90.44 343 TYR A C 1
ATOM 2560 O O . TYR A 1 343 ? -5.689 2.325 24.476 1.00 90.44 343 TYR A O 1
ATOM 2568 N N . GLY A 1 344 ? -3.915 1.479 25.593 1.00 87.31 344 GLY A N 1
ATOM 2569 C CA . GLY A 1 344 ? -3.928 2.443 26.683 1.00 87.31 344 GLY A CA 1
ATOM 2570 C C . GLY A 1 344 ? -3.019 3.625 26.386 1.00 87.31 344 GLY A C 1
ATOM 2571 O O . GLY A 1 344 ? -2.271 3.643 25.411 1.00 87.31 344 GLY A O 1
ATOM 2572 N N . PHE A 1 345 ? -3.067 4.613 27.268 1.00 86.88 345 PHE A N 1
ATOM 2573 C CA . PHE A 1 345 ? -2.108 5.708 27.294 1.00 86.88 345 PHE A CA 1
ATOM 2574 C C . PHE A 1 345 ? -1.401 5.683 28.645 1.00 86.88 345 PHE A C 1
ATOM 2576 O O . PHE A 1 345 ? -2.016 5.389 29.671 1.00 86.88 345 PHE A O 1
ATOM 2583 N N . SER A 1 346 ? -0.093 5.948 28.643 1.00 82.44 346 SER A N 1
ATOM 2584 C CA . SER A 1 346 ? 0.734 5.796 29.843 1.00 82.44 346 SER A CA 1
ATOM 2585 C C . SER A 1 346 ? 0.192 6.629 31.011 1.00 82.44 346 SER A C 1
ATOM 2587 O O . SER A 1 346 ? 0.033 7.848 30.898 1.00 82.44 346 SER A O 1
ATOM 2589 N N . GLY A 1 347 ? -0.106 5.954 32.125 1.00 84.69 347 GLY A N 1
ATOM 2590 C CA . GLY A 1 347 ? -0.654 6.555 33.341 1.00 84.69 347 GLY A CA 1
ATOM 2591 C C . GLY A 1 347 ? -2.104 7.047 33.239 1.00 84.69 347 GLY A C 1
ATOM 2592 O O . GLY A 1 347 ? -2.518 7.811 34.109 1.00 84.69 347 GLY A O 1
ATOM 2593 N N . GLU A 1 348 ? -2.853 6.686 32.195 1.00 91.25 348 GLU A N 1
ATOM 2594 C CA . GLU A 1 348 ? -4.264 7.057 32.002 1.00 91.25 348 GLU A CA 1
ATOM 2595 C C . GLU A 1 348 ? -5.185 5.863 32.299 1.00 91.25 348 GLU A C 1
ATOM 2597 O O . GLU A 1 348 ? -5.142 5.352 33.412 1.00 91.25 348 GLU A O 1
ATOM 2602 N N . LEU A 1 349 ? -6.035 5.428 31.359 1.00 91.69 349 LEU A N 1
ATOM 2603 C CA . LEU A 1 349 ? -6.875 4.243 31.553 1.00 91.69 349 LEU A CA 1
ATOM 2604 C C . LEU A 1 349 ? -6.018 2.973 31.502 1.00 91.69 349 LEU A C 1
ATOM 2606 O O . LEU A 1 349 ? -5.406 2.662 30.478 1.00 91.69 349 LEU A O 1
ATOM 2610 N N . GLU A 1 350 ? -6.000 2.238 32.610 1.00 90.38 350 GLU A N 1
ATOM 2611 C CA . GLU A 1 350 ? -5.326 0.949 32.725 1.00 90.38 350 GLU A CA 1
ATOM 2612 C C . GLU A 1 350 ? -6.168 -0.144 32.061 1.00 90.38 350 GLU A C 1
ATOM 2614 O O . GLU A 1 350 ? -7.387 -0.207 32.243 1.00 90.38 350 GLU A O 1
ATOM 2619 N N . ILE A 1 351 ? -5.502 -1.013 31.299 1.00 89.38 351 ILE A N 1
ATOM 2620 C CA . ILE A 1 351 ? -6.099 -2.141 30.578 1.00 89.38 351 ILE A CA 1
ATOM 2621 C C . ILE A 1 351 ? -5.272 -3.375 30.912 1.00 89.38 351 ILE A C 1
ATOM 2623 O O . ILE A 1 351 ? -4.047 -3.335 30.789 1.00 89.38 351 ILE A O 1
ATOM 2627 N N . ASP A 1 352 ? -5.927 -4.476 31.267 1.00 84.69 352 ASP A N 1
ATOM 2628 C CA . ASP A 1 352 ? -5.259 -5.772 31.354 1.00 84.69 352 ASP A CA 1
ATOM 2629 C C . ASP A 1 352 ? -4.944 -6.283 29.931 1.00 84.69 352 ASP A C 1
ATOM 2631 O O . ASP A 1 352 ? -5.873 -6.504 29.146 1.00 84.69 352 ASP A O 1
ATOM 2635 N N . PRO A 1 353 ? -3.662 -6.492 29.561 1.00 79.25 353 PRO A N 1
ATOM 2636 C CA . PRO A 1 353 ? -3.290 -7.006 28.246 1.00 79.25 353 PRO A CA 1
ATOM 2637 C C . PRO A 1 353 ? -3.970 -8.331 27.873 1.00 79.25 353 PRO A C 1
ATOM 2639 O O . PRO A 1 353 ? -4.253 -8.538 26.691 1.00 79.25 353 PRO A O 1
ATOM 2642 N N . ALA A 1 354 ? -4.267 -9.201 28.846 1.00 81.94 354 ALA A N 1
ATOM 2643 C CA . ALA A 1 354 ? -4.958 -10.471 28.611 1.00 81.94 354 ALA A CA 1
ATOM 2644 C C . ALA A 1 354 ? -6.447 -10.277 28.266 1.00 81.94 354 ALA A C 1
ATOM 2646 O O . ALA A 1 354 ? -7.023 -11.075 27.529 1.00 81.94 354 ALA A O 1
ATOM 2647 N N . ALA A 1 355 ? -7.042 -9.178 28.733 1.00 88.44 355 ALA A N 1
ATOM 2648 C CA . ALA A 1 355 ? -8.433 -8.792 28.505 1.00 88.44 355 ALA A CA 1
ATOM 2649 C C . ALA A 1 355 ? -8.580 -7.645 27.485 1.00 88.44 355 ALA A C 1
ATOM 2651 O O . ALA A 1 355 ? -9.637 -7.028 27.376 1.00 88.44 355 ALA A O 1
ATOM 2652 N N . ALA A 1 356 ? -7.532 -7.336 26.716 1.00 89.56 356 ALA A N 1
ATOM 2653 C CA . ALA A 1 356 ? -7.529 -6.214 25.777 1.00 89.56 356 ALA A CA 1
ATOM 2654 C C . ALA A 1 356 ? -8.103 -6.556 24.390 1.00 89.56 356 ALA A C 1
ATOM 2656 O O . ALA A 1 356 ? -8.157 -5.673 23.535 1.00 89.56 356 ALA A O 1
ATOM 2657 N N . THR A 1 357 ? -8.487 -7.816 24.131 1.00 92.50 357 THR A N 1
ATOM 2658 C CA . THR A 1 357 ? -8.910 -8.267 22.793 1.00 92.50 357 THR A CA 1
ATOM 2659 C C . THR A 1 357 ? -10.216 -9.062 22.801 1.00 92.50 357 THR A C 1
ATOM 2661 O O . THR A 1 357 ? -10.268 -10.175 23.324 1.00 92.50 357 THR A O 1
ATOM 2664 N N . GLY A 1 358 ? -11.232 -8.555 22.104 1.00 92.19 358 GLY A N 1
ATOM 2665 C CA . GLY A 1 358 ? -12.505 -9.235 21.850 1.00 92.19 358 GLY A CA 1
ATOM 2666 C C . GLY A 1 358 ? -12.666 -9.653 20.387 1.00 92.19 358 GLY A C 1
ATOM 2667 O O . GLY A 1 358 ? -11.960 -9.145 19.514 1.00 92.19 358 GLY A O 1
ATOM 2668 N N . VAL A 1 359 ? -13.585 -10.581 20.114 1.00 93.25 359 VAL A N 1
ATOM 2669 C CA . VAL A 1 359 ? -13.925 -11.007 18.745 1.00 93.25 359 VAL A CA 1
ATOM 2670 C C . VAL A 1 359 ? -15.434 -10.973 18.546 1.00 93.25 359 VAL A C 1
ATOM 2672 O O . VAL A 1 359 ? -16.182 -11.568 19.324 1.00 93.25 359 VAL A O 1
ATOM 2675 N N . LEU A 1 360 ? -15.857 -10.302 17.480 1.00 92.62 360 LEU A N 1
ATOM 2676 C CA . LEU A 1 360 ? -17.230 -10.261 16.993 1.00 92.62 360 LEU A CA 1
ATOM 2677 C C . LEU A 1 360 ? -17.339 -11.058 15.692 1.00 92.62 360 LEU A C 1
ATOM 2679 O O . LEU A 1 360 ? -16.398 -11.085 14.897 1.00 92.62 360 LEU A O 1
ATOM 2683 N N . ARG A 1 361 ? -18.497 -11.663 15.451 1.00 90.50 361 ARG A N 1
ATOM 2684 C CA . ARG A 1 361 ? -18.868 -12.253 14.167 1.00 90.50 361 ARG A CA 1
ATOM 2685 C C . ARG A 1 361 ? -20.042 -11.478 13.578 1.00 90.50 361 ARG A C 1
ATOM 2687 O O . ARG A 1 361 ? -21.038 -11.250 14.262 1.00 90.50 361 ARG A O 1
ATOM 2694 N N . MET A 1 362 ? -19.908 -11.082 12.317 1.00 85.75 362 MET A N 1
ATOM 2695 C CA . MET A 1 362 ? -20.932 -10.325 11.597 1.00 85.75 362 MET A CA 1
ATOM 2696 C C . MET A 1 362 ? -22.111 -11.208 11.179 1.00 85.75 362 MET A C 1
ATOM 2698 O O . MET A 1 362 ? -21.921 -12.297 10.636 1.00 85.75 362 MET A O 1
ATOM 2702 N N . ASN A 1 363 ? -23.321 -10.699 11.391 1.00 83.38 363 ASN A N 1
ATOM 2703 C CA . ASN A 1 363 ? -24.584 -11.274 10.941 1.00 83.38 363 ASN A CA 1
ATOM 2704 C C . ASN A 1 363 ? -24.942 -10.775 9.529 1.00 83.38 363 ASN A C 1
ATOM 2706 O O . ASN A 1 363 ? -24.393 -9.787 9.041 1.00 83.38 363 ASN A O 1
ATOM 2710 N N . GLN A 1 364 ? -25.910 -11.432 8.881 1.00 74.62 364 GLN A N 1
ATOM 2711 C CA . GLN A 1 364 ? -26.395 -11.047 7.544 1.00 74.62 364 GLN A CA 1
ATOM 2712 C C . GLN A 1 364 ? -27.034 -9.654 7.500 1.00 74.62 364 GLN A C 1
ATOM 2714 O O . GLN A 1 364 ? -26.978 -8.985 6.474 1.00 74.62 364 GLN A O 1
ATOM 2719 N N . ASP A 1 365 ? -27.631 -9.210 8.606 1.00 74.50 365 ASP A N 1
ATOM 2720 C CA . ASP A 1 365 ? -28.249 -7.887 8.722 1.00 74.50 365 ASP A CA 1
ATOM 2721 C C . ASP A 1 365 ? -27.226 -6.763 8.980 1.00 74.50 365 ASP A C 1
ATOM 2723 O O . ASP A 1 365 ? -27.600 -5.596 9.066 1.00 74.50 365 ASP A O 1
ATOM 2727 N N . GLY A 1 366 ? -25.934 -7.093 9.107 1.00 76.31 366 GLY A N 1
ATOM 2728 C CA . GLY A 1 366 ? -24.852 -6.156 9.410 1.00 76.31 366 GLY A CA 1
ATOM 2729 C C . GLY A 1 366 ? -24.673 -5.841 10.900 1.00 76.31 366 GLY A C 1
ATOM 2730 O O . GLY A 1 366 ? -23.814 -5.027 11.237 1.00 76.31 366 GLY A O 1
ATOM 2731 N N . SER A 1 367 ? -25.459 -6.451 11.792 1.00 85.31 367 SER A N 1
ATOM 2732 C CA . SER A 1 367 ? -25.173 -6.455 13.231 1.00 85.31 367 SER A CA 1
ATOM 2733 C C . SER A 1 367 ? -24.080 -7.480 13.549 1.00 85.31 367 SER A C 1
ATOM 2735 O O . SER A 1 367 ? -23.668 -8.246 12.674 1.00 85.31 367 SER A O 1
ATOM 2737 N N . ALA A 1 368 ? -23.588 -7.522 14.786 1.00 89.75 368 ALA A N 1
ATOM 2738 C CA . ALA A 1 368 ? -22.625 -8.539 15.196 1.00 89.75 368 ALA A CA 1
ATOM 2739 C C . ALA A 1 368 ? -23.016 -9.244 16.496 1.00 89.75 368 ALA A C 1
ATOM 2741 O O . ALA A 1 368 ? -23.666 -8.673 17.372 1.00 89.75 368 ALA A O 1
ATOM 2742 N N . HIS A 1 369 ? -22.559 -10.487 16.639 1.00 92.69 369 HIS A N 1
ATOM 2743 C CA . HIS A 1 369 ? -22.603 -11.224 17.897 1.00 92.69 369 HIS A CA 1
ATOM 2744 C C . HIS A 1 369 ? -21.195 -11.493 18.431 1.00 92.69 369 HIS A C 1
ATOM 2746 O O . HIS A 1 369 ? -20.216 -11.560 17.686 1.00 92.69 369 HIS A O 1
ATOM 2752 N N . VAL A 1 370 ? -21.081 -11.638 19.746 1.00 94.06 370 VAL A N 1
ATOM 2753 C CA . VAL A 1 370 ? -19.819 -11.884 20.442 1.00 94.06 370 VAL A CA 1
ATOM 2754 C C . VAL A 1 370 ? -19.414 -13.338 20.261 1.00 94.06 370 VAL A C 1
ATOM 2756 O O . VAL A 1 370 ? -20.138 -14.248 20.649 1.00 94.06 370 VAL A O 1
ATOM 2759 N N . LEU A 1 371 ? -18.223 -13.548 19.701 1.00 93.00 371 LEU A N 1
ATOM 2760 C CA . LEU A 1 371 ? -17.588 -14.862 19.610 1.00 93.00 371 LEU A CA 1
ATOM 2761 C C . LEU A 1 371 ? -16.564 -15.068 20.732 1.00 93.00 371 LEU A C 1
ATOM 2763 O O . LEU A 1 371 ? -16.424 -16.171 21.252 1.00 93.00 371 LEU A O 1
ATOM 2767 N N . ARG A 1 372 ? -15.844 -14.005 21.113 1.00 92.38 372 ARG A N 1
ATOM 2768 C CA . ARG A 1 372 ? -14.895 -14.025 22.232 1.00 92.38 372 ARG A CA 1
ATOM 2769 C C . ARG A 1 372 ? -15.032 -12.765 23.073 1.00 92.38 372 ARG A C 1
ATOM 2771 O O . ARG A 1 372 ? -14.671 -11.680 22.615 1.00 92.38 372 ARG A O 1
ATOM 2778 N N . GLN A 1 373 ? -15.502 -12.933 24.305 1.00 92.75 373 GLN A N 1
ATOM 2779 C CA . GLN A 1 373 ? -15.594 -11.865 25.295 1.00 92.75 373 GLN A CA 1
ATOM 2780 C C . GLN A 1 373 ? -14.224 -11.663 25.978 1.00 92.75 373 GLN A C 1
ATOM 2782 O O . GLN A 1 373 ? -13.596 -12.655 26.347 1.00 92.75 373 GLN A O 1
ATOM 2787 N N . PRO A 1 374 ? -13.737 -10.423 26.180 1.00 90.06 374 PRO A N 1
ATOM 2788 C CA . PRO A 1 374 ? -12.521 -10.147 26.944 1.00 90.06 374 PRO A CA 1
ATOM 2789 C C . PRO A 1 374 ? -12.736 -10.210 28.465 1.00 90.06 374 PRO A C 1
ATOM 2791 O O . PRO A 1 374 ? -11.810 -9.960 29.227 1.00 90.06 374 PRO A O 1
ATOM 2794 N N . SER A 1 375 ? -13.956 -10.479 28.928 1.00 89.31 375 SER A N 1
ATOM 2795 C CA . SER A 1 375 ? -14.351 -10.409 30.332 1.00 89.31 375 SER A CA 1
ATOM 2796 C C . SER A 1 375 ? -15.348 -11.499 30.711 1.00 89.31 375 SER A C 1
ATOM 2798 O O . SER A 1 375 ? -15.837 -12.247 29.868 1.00 89.31 375 SER A O 1
ATOM 2800 N N . ILE A 1 376 ? -15.669 -11.547 32.005 1.00 85.25 376 ILE A N 1
ATOM 2801 C CA . ILE A 1 376 ? -16.690 -12.427 32.584 1.00 85.25 376 ILE A CA 1
ATOM 2802 C C . ILE A 1 376 ? -18.131 -11.967 32.307 1.00 85.25 376 ILE A C 1
ATOM 2804 O O . ILE A 1 376 ? -19.070 -12.670 32.664 1.00 85.25 376 ILE A O 1
ATOM 2808 N N . VAL A 1 377 ? -18.334 -10.776 31.730 1.00 86.75 377 VAL A N 1
ATOM 2809 C CA . VAL A 1 377 ? -19.678 -10.246 31.468 1.00 86.75 377 VAL A CA 1
ATOM 2810 C C . VAL A 1 377 ? -20.240 -10.900 30.209 1.00 86.75 377 VAL A C 1
ATOM 2812 O O . VAL A 1 377 ? -19.838 -10.581 29.089 1.00 86.75 377 VAL A O 1
ATOM 2815 N N . GLU A 1 378 ? -21.201 -11.801 30.380 1.00 87.75 378 GLU A N 1
ATOM 2816 C CA . GLU A 1 378 ? -21.870 -12.453 29.257 1.00 87.75 378 GLU A CA 1
ATOM 2817 C C . GLU A 1 378 ? -22.894 -11.521 28.603 1.00 87.75 378 GLU A C 1
ATOM 2819 O O . GLU A 1 378 ? -23.806 -11.002 29.249 1.00 87.75 378 GLU A O 1
ATOM 2824 N N . HIS A 1 379 ? -22.748 -11.302 27.295 1.00 90.88 379 HIS A N 1
ATOM 2825 C CA . HIS A 1 379 ? -23.717 -10.564 26.492 1.00 90.88 379 HIS A CA 1
ATOM 2826 C C . HIS A 1 379 ? -23.628 -10.997 25.025 1.00 90.88 379 HIS A C 1
ATOM 2828 O O . HIS A 1 379 ? -22.518 -11.133 24.506 1.00 90.88 379 HIS A O 1
ATOM 2834 N N . PRO A 1 380 ? -24.762 -11.181 24.327 1.00 89.69 380 PRO A N 1
ATOM 2835 C CA . PRO A 1 380 ? -24.764 -11.767 22.988 1.00 89.69 380 PRO A CA 1
ATOM 2836 C C . PRO A 1 380 ? -24.168 -10.856 21.911 1.00 89.69 380 PRO A C 1
ATOM 2838 O O . PRO A 1 380 ? -23.581 -11.360 20.963 1.00 89.69 380 PRO A O 1
ATOM 2841 N N . THR A 1 381 ? -24.301 -9.533 22.029 1.00 90.56 381 THR A N 1
ATOM 2842 C CA . THR A 1 381 ? -23.935 -8.581 20.953 1.00 90.56 381 THR A CA 1
ATOM 2843 C C . THR A 1 381 ? -22.867 -7.562 21.339 1.00 90.56 381 THR A C 1
ATOM 2845 O O . THR A 1 381 ? -22.409 -6.793 20.500 1.00 90.56 381 THR A O 1
ATOM 2848 N N . ARG A 1 382 ? -22.459 -7.531 22.613 1.00 94.31 382 ARG A N 1
ATOM 2849 C CA . ARG A 1 382 ? -21.657 -6.435 23.163 1.00 94.31 382 ARG A CA 1
ATOM 2850 C C . ARG A 1 382 ? -20.390 -6.959 23.801 1.00 94.31 382 ARG A C 1
ATOM 2852 O O . ARG A 1 382 ? -20.443 -7.794 24.704 1.00 94.31 382 ARG A O 1
ATOM 2859 N N . LEU A 1 383 ? -19.262 -6.429 23.346 1.00 96.62 383 LEU A N 1
ATOM 2860 C CA . LEU A 1 383 ? -17.987 -6.660 24.001 1.00 96.62 383 LEU A CA 1
ATOM 2861 C C . LEU A 1 383 ? -17.883 -5.790 25.252 1.00 96.62 383 LEU A C 1
ATOM 2863 O O . LEU A 1 383 ? -18.264 -4.623 25.215 1.00 96.62 383 LEU A O 1
ATOM 2867 N N . PHE A 1 384 ? -17.329 -6.344 26.323 1.00 95.62 384 PHE A N 1
ATOM 2868 C CA . PHE A 1 384 ? -17.058 -5.667 27.585 1.00 95.62 384 PHE A CA 1
ATOM 2869 C C . PHE A 1 384 ? -15.593 -5.857 27.962 1.00 95.62 384 PHE A C 1
ATOM 2871 O O . PHE A 1 384 ? -15.144 -6.975 28.219 1.00 95.62 384 PHE A O 1
ATOM 2878 N N . PHE A 1 385 ? -14.860 -4.752 28.019 1.00 96.38 385 PHE A N 1
ATOM 2879 C CA . PHE A 1 385 ? -13.448 -4.706 28.360 1.00 96.38 385 PHE A CA 1
ATOM 2880 C C . PHE A 1 385 ? -13.271 -4.100 29.756 1.00 96.38 385 PHE A C 1
ATOM 2882 O O . PHE A 1 385 ? -13.783 -3.001 30.000 1.00 96.38 385 PHE A O 1
ATOM 2889 N N . PRO A 1 386 ? -12.559 -4.772 30.675 1.00 95.19 386 PRO A N 1
ATOM 2890 C CA . PRO A 1 386 ? -12.257 -4.200 31.977 1.00 95.19 386 PRO A CA 1
ATOM 2891 C C . PRO A 1 386 ? -11.242 -3.066 31.815 1.00 95.19 386 PRO A C 1
ATOM 2893 O O . PRO A 1 386 ? -10.176 -3.254 31.225 1.00 95.19 386 PRO A O 1
ATOM 2896 N N . VAL A 1 387 ? -11.563 -1.894 32.356 1.00 95.38 387 VAL A N 1
ATOM 2897 C CA . VAL A 1 387 ? -10.662 -0.737 32.388 1.00 95.38 387 VAL A CA 1
ATOM 2898 C C . VAL A 1 387 ? -10.691 -0.084 33.762 1.00 95.38 387 VAL A C 1
ATOM 2900 O O . VAL A 1 387 ? -11.720 -0.092 34.442 1.00 95.38 387 VAL A O 1
ATOM 2903 N N . ARG A 1 388 ? -9.574 0.505 34.188 1.00 94.88 388 ARG A N 1
ATOM 2904 C CA . ARG A 1 388 ? -9.485 1.193 35.481 1.00 94.88 388 ARG A CA 1
ATOM 2905 C C . ARG A 1 388 ? -8.972 2.614 35.314 1.00 94.88 388 ARG A C 1
ATOM 2907 O O . ARG A 1 388 ? -8.038 2.865 34.557 1.00 94.88 388 ARG A O 1
ATOM 2914 N N . THR A 1 389 ? -9.598 3.554 36.014 1.00 95.62 389 THR A N 1
ATOM 2915 C CA . THR A 1 389 ? -9.127 4.938 36.070 1.00 95.62 389 THR A CA 1
ATOM 2916 C C . THR A 1 389 ? -7.972 5.080 37.067 1.00 95.62 389 THR A C 1
ATOM 2918 O O . THR A 1 389 ? -7.950 4.392 38.093 1.00 95.62 389 THR A O 1
ATOM 2921 N N . PRO A 1 390 ? -7.028 6.002 36.819 1.00 94.06 390 PRO A N 1
ATOM 2922 C CA . PRO A 1 390 ? -5.960 6.295 37.765 1.00 94.06 390 PRO A CA 1
ATOM 2923 C C . PRO A 1 390 ? -6.529 7.011 39.006 1.00 94.06 390 PRO A C 1
ATOM 2925 O O . PRO A 1 390 ? -7.638 7.550 38.953 1.00 94.06 390 PRO A O 1
ATOM 2928 N N . PRO A 1 391 ? -5.794 7.050 40.132 1.00 93.69 391 PRO A N 1
ATOM 2929 C CA . PRO A 1 391 ? -6.252 7.705 41.364 1.00 93.69 391 PRO A CA 1
ATOM 2930 C C . PRO A 1 391 ? -6.395 9.232 41.238 1.00 93.69 391 PRO A C 1
ATOM 2932 O O . PRO A 1 391 ? -7.085 9.854 42.041 1.00 93.69 391 PRO A O 1
ATOM 2935 N N . GLU A 1 392 ? -5.767 9.840 40.233 1.00 91.19 392 GLU A N 1
ATOM 2936 C CA . GLU A 1 392 ? -5.823 11.277 39.960 1.00 91.19 392 GLU A CA 1
ATOM 2937 C C . GLU A 1 392 ? -6.910 11.611 38.930 1.00 91.19 392 GLU A C 1
ATOM 2939 O O . GLU A 1 392 ? -7.006 10.967 37.882 1.00 91.19 392 GLU A O 1
ATOM 2944 N N . GLN A 1 393 ? -7.679 12.677 39.175 1.00 89.44 393 GLN A N 1
ATOM 2945 C CA . GLN A 1 393 ? -8.589 13.228 38.170 1.00 89.44 393 GLN A CA 1
ATOM 2946 C C . GLN A 1 393 ? -7.784 13.985 37.107 1.00 89.44 393 GLN A C 1
ATOM 2948 O O . GLN A 1 393 ? -7.185 15.022 37.388 1.00 89.44 393 GLN A O 1
ATOM 2953 N N . LYS A 1 394 ? -7.797 13.491 35.870 1.00 89.88 394 LYS A N 1
ATOM 2954 C CA . LYS A 1 394 ? -7.121 14.113 34.724 1.00 89.88 394 LYS A CA 1
ATOM 2955 C C . LYS A 1 394 ? -7.814 13.752 33.416 1.00 89.88 394 LYS A C 1
ATOM 2957 O O . LYS A 1 394 ? -8.797 13.016 33.423 1.00 89.88 394 LYS A O 1
ATOM 2962 N N . LEU A 1 395 ? -7.303 14.275 32.303 1.00 90.69 395 LEU A N 1
ATOM 2963 C CA . LEU A 1 395 ? -7.704 13.830 30.971 1.00 90.69 395 LEU A CA 1
ATOM 2964 C C . LEU A 1 395 ? -7.320 12.357 30.789 1.00 90.69 395 LEU A C 1
ATOM 2966 O O . LEU A 1 395 ? -6.163 11.983 30.999 1.00 90.69 395 LEU A O 1
ATOM 2970 N N . LEU A 1 396 ? -8.297 11.545 30.398 1.00 94.06 396 LEU A N 1
ATOM 2971 C CA . LEU A 1 396 ? -8.149 10.111 30.193 1.00 94.06 396 LEU A CA 1
ATOM 2972 C C . LEU A 1 396 ? -8.398 9.766 28.735 1.00 94.06 396 LEU A C 1
ATOM 2974 O O . LEU A 1 396 ? -9.339 10.277 28.126 1.00 94.06 396 LEU A O 1
ATOM 2978 N N . ARG A 1 397 ? -7.587 8.866 28.185 1.00 93.19 397 ARG A N 1
ATOM 2979 C CA . ARG A 1 397 ? -7.763 8.375 26.824 1.00 93.19 397 ARG A CA 1
ATOM 2980 C C . ARG A 1 397 ? -7.670 6.872 26.739 1.00 93.19 397 ARG A C 1
ATOM 2982 O O . ARG A 1 397 ? -6.997 6.213 27.530 1.00 93.19 397 ARG A O 1
ATOM 2989 N N . LEU A 1 398 ? -8.341 6.359 25.723 1.00 93.56 398 LEU A N 1
ATOM 2990 C CA . LEU A 1 398 ? -8.358 4.959 25.344 1.00 93.56 398 LEU A CA 1
ATOM 2991 C C . LEU A 1 398 ? -8.438 4.891 23.824 1.00 93.56 398 LEU A C 1
ATOM 2993 O O . LEU A 1 398 ? -9.153 5.679 23.207 1.00 93.56 398 LEU A O 1
ATOM 2997 N N . ARG A 1 399 ? -7.719 3.959 23.205 1.00 93.25 399 ARG A N 1
ATOM 2998 C CA . ARG A 1 399 ? -7.854 3.702 21.772 1.00 93.25 399 ARG A CA 1
ATOM 2999 C C . ARG A 1 399 ? -8.500 2.349 21.538 1.00 93.25 399 ARG A C 1
ATOM 3001 O O . ARG A 1 399 ? -8.102 1.355 22.142 1.00 93.25 399 ARG A O 1
ATOM 3008 N N . CYS A 1 400 ? -9.478 2.325 20.641 1.00 94.81 400 CYS A N 1
ATOM 3009 C CA . CYS A 1 400 ? -10.183 1.124 20.222 1.00 94.81 400 CYS A CA 1
ATOM 3010 C C . CYS A 1 400 ? -9.963 0.905 18.722 1.00 94.81 400 CYS A C 1
ATOM 3012 O O . CYS A 1 400 ? -10.415 1.698 17.894 1.00 94.81 400 CYS A O 1
ATOM 3014 N N . ASN A 1 401 ? -9.253 -0.168 18.379 1.00 93.81 401 ASN A N 1
ATOM 3015 C CA . ASN A 1 401 ? -8.978 -0.554 17.000 1.00 93.81 401 ASN A CA 1
ATOM 3016 C C . ASN A 1 401 ? -9.836 -1.753 16.609 1.00 93.81 401 ASN A C 1
ATOM 3018 O O . ASN A 1 401 ? -9.979 -2.700 17.382 1.00 93.81 401 ASN A O 1
ATOM 3022 N N . MET A 1 402 ? -10.350 -1.731 15.384 1.00 91.38 402 MET A N 1
ATOM 3023 C CA . MET A 1 402 ? -11.107 -2.828 14.795 1.00 91.38 402 MET A CA 1
ATOM 3024 C C . MET A 1 402 ? -10.367 -3.355 13.576 1.00 91.38 402 MET A C 1
ATOM 3026 O O . MET A 1 402 ? -10.006 -2.590 12.678 1.00 91.38 402 MET A O 1
ATOM 3030 N N . TYR A 1 403 ? -10.166 -4.666 13.549 1.00 89.12 403 TYR A N 1
ATOM 3031 C CA . TYR A 1 403 ? -9.428 -5.352 12.505 1.00 89.12 403 TYR A CA 1
ATOM 3032 C C . TYR A 1 403 ? -10.281 -6.426 11.850 1.00 89.12 403 TYR A C 1
ATOM 3034 O O . TYR A 1 403 ? -11.052 -7.115 12.519 1.00 89.12 403 TYR A O 1
ATOM 3042 N N . TRP A 1 404 ? -10.068 -6.628 10.557 1.00 84.19 404 TRP A N 1
ATOM 3043 C CA . TRP A 1 404 ? -10.622 -7.745 9.806 1.00 84.19 404 TRP A CA 1
ATOM 3044 C C . TRP A 1 404 ? -9.519 -8.367 8.954 1.00 84.19 404 TRP A C 1
ATOM 3046 O O . TRP A 1 404 ? -8.811 -7.659 8.249 1.00 84.19 404 TRP A O 1
ATOM 3056 N N . GLN A 1 405 ? -9.319 -9.686 9.069 1.00 80.31 405 GLN A N 1
ATOM 3057 C CA . GLN A 1 405 ? -8.182 -10.386 8.439 1.00 80.31 405 GLN A CA 1
ATOM 3058 C C . GLN A 1 405 ? -6.823 -9.712 8.721 1.00 80.31 405 GLN A C 1
ATOM 3060 O O . GLN A 1 405 ? -5.957 -9.623 7.855 1.00 80.31 405 GLN A O 1
ATOM 3065 N N . GLN A 1 406 ? -6.664 -9.232 9.958 1.00 85.50 406 GLN A N 1
ATOM 3066 C CA . GLN A 1 406 ? -5.533 -8.436 10.445 1.00 85.50 406 GLN A CA 1
ATOM 3067 C C . GLN A 1 406 ? -5.373 -7.037 9.843 1.00 85.50 406 GLN A C 1
ATOM 3069 O O . GLN A 1 406 ? -4.585 -6.283 10.391 1.00 85.50 406 GLN A O 1
ATOM 3074 N N . GLU A 1 407 ? -6.150 -6.639 8.833 1.00 87.56 407 GLU A N 1
ATOM 3075 C CA . GLU A 1 407 ? -6.175 -5.259 8.343 1.00 87.56 407 GLU A CA 1
ATOM 3076 C C . GLU A 1 407 ? -6.894 -4.356 9.351 1.00 87.56 407 GLU A C 1
ATOM 3078 O O . GLU A 1 407 ? -8.013 -4.658 9.775 1.00 87.56 407 GLU A O 1
ATOM 3083 N N . LEU A 1 408 ? -6.281 -3.233 9.725 1.00 89.75 408 LEU A N 1
ATOM 3084 C CA . LEU A 1 408 ? -6.943 -2.185 10.490 1.00 89.75 408 LEU A CA 1
ATOM 3085 C C . LEU A 1 408 ? -7.968 -1.515 9.577 1.00 89.75 408 LEU A C 1
ATOM 3087 O O . LEU A 1 408 ? -7.596 -0.820 8.632 1.00 89.75 408 LEU A O 1
ATOM 3091 N N . ILE A 1 409 ? -9.250 -1.721 9.871 1.00 85.56 409 ILE A N 1
ATOM 3092 C CA . ILE A 1 409 ? -10.358 -1.133 9.106 1.00 85.56 409 ILE A CA 1
ATOM 3093 C C . ILE A 1 409 ? -10.830 0.184 9.720 1.00 85.56 409 ILE A C 1
ATOM 3095 O O . ILE A 1 409 ? -11.288 1.071 8.997 1.00 85.56 409 ILE A O 1
ATOM 3099 N N . GLN A 1 410 ? -10.698 0.322 11.044 1.00 87.75 410 GLN A N 1
ATOM 3100 C CA . GLN A 1 410 ? -11.119 1.510 11.773 1.00 87.75 410 GLN A CA 1
ATOM 3101 C C . GLN A 1 410 ? -10.368 1.671 13.099 1.00 87.75 410 GLN A C 1
ATOM 3103 O O . GLN A 1 410 ? -10.162 0.696 13.827 1.00 87.75 410 GLN A O 1
ATOM 3108 N N . SER A 1 411 ? -10.016 2.908 13.445 1.00 91.31 411 SER A N 1
ATOM 3109 C CA . SER A 1 411 ? -9.486 3.277 14.761 1.00 91.31 411 SER A CA 1
ATOM 3110 C C . SER A 1 411 ? -10.309 4.405 15.376 1.00 91.31 411 SER A C 1
ATOM 3112 O O . SER A 1 411 ? -10.769 5.304 14.670 1.00 91.31 411 SER A O 1
ATOM 3114 N N . ARG A 1 412 ? -10.520 4.324 16.692 1.00 91.81 412 ARG A N 1
ATOM 3115 C CA . ARG A 1 412 ? -11.219 5.331 17.494 1.00 91.81 412 ARG A CA 1
ATOM 3116 C C . ARG A 1 412 ? -10.355 5.807 18.643 1.00 91.81 412 ARG A C 1
ATOM 3118 O O . ARG A 1 412 ? -9.812 4.982 19.383 1.00 91.81 412 ARG A O 1
ATOM 3125 N N . LEU A 1 413 ? -10.325 7.117 18.845 1.00 92.19 413 LEU A N 1
ATOM 3126 C CA . LEU A 1 413 ? -9.806 7.747 20.047 1.00 92.19 413 LEU A CA 1
ATOM 3127 C C . LEU A 1 413 ? -10.963 8.130 20.969 1.00 92.19 413 LEU A C 1
ATOM 3129 O O . LEU A 1 413 ? -11.811 8.951 20.623 1.00 92.19 413 LEU A O 1
ATOM 3133 N N . ILE A 1 414 ? -10.958 7.553 22.163 1.00 94.94 414 ILE A N 1
ATOM 3134 C CA . ILE A 1 414 ? -11.855 7.900 23.252 1.00 94.94 414 ILE A CA 1
ATOM 3135 C C . ILE A 1 414 ? -11.128 8.894 24.154 1.00 94.94 414 ILE A C 1
ATOM 3137 O O . ILE A 1 414 ? -9.995 8.640 24.567 1.00 94.94 414 ILE A O 1
ATOM 3141 N N . ILE A 1 415 ? -11.783 10.009 24.466 1.00 94.75 415 ILE A N 1
ATOM 3142 C CA . ILE A 1 415 ? -11.319 11.041 25.394 1.00 94.75 415 ILE A CA 1
ATOM 3143 C C . ILE A 1 415 ? -12.392 11.218 26.467 1.00 94.75 415 ILE A C 1
ATOM 3145 O O . ILE A 1 415 ? -13.557 11.447 26.149 1.00 94.75 415 ILE A O 1
ATOM 3149 N N . ALA A 1 416 ? -11.997 11.121 27.732 1.00 95.12 416 ALA A N 1
ATOM 3150 C CA . ALA A 1 416 ? -12.837 11.430 28.878 1.00 95.12 416 ALA A CA 1
ATOM 3151 C C . ALA A 1 416 ? -12.213 12.573 29.687 1.00 95.12 416 ALA A C 1
ATOM 3153 O O . ALA A 1 416 ? -11.062 12.504 30.133 1.00 95.12 416 ALA A O 1
ATOM 3154 N N . VAL A 1 417 ? -12.999 13.624 29.879 1.00 93.75 417 VAL A N 1
ATOM 3155 C CA . VAL A 1 417 ? -12.725 14.778 30.738 1.00 93.75 417 VAL A CA 1
ATOM 3156 C C . VAL A 1 417 ? -13.891 14.938 31.723 1.00 93.75 417 VAL A C 1
ATOM 3158 O O . VAL A 1 417 ? -14.942 14.321 31.542 1.00 93.75 417 VAL A O 1
ATOM 3161 N N . PRO A 1 418 ? -13.748 15.719 32.807 1.00 92.19 418 PRO A N 1
ATOM 3162 C CA . PRO A 1 418 ? -14.878 15.979 33.694 1.00 92.19 418 PRO A CA 1
ATOM 3163 C C . PRO A 1 418 ? -16.085 16.537 32.919 1.00 92.19 418 PRO A C 1
ATOM 3165 O O . PRO A 1 418 ? -15.976 17.575 32.273 1.00 92.19 418 PRO A O 1
ATOM 3168 N N . GLY A 1 419 ? -17.225 15.846 32.993 1.00 91.69 419 GLY A N 1
ATOM 3169 C CA . GLY A 1 419 ? -18.475 16.238 32.336 1.00 91.69 419 GLY A CA 1
ATOM 3170 C C . GLY A 1 419 ? -18.625 15.846 30.861 1.00 91.69 419 GLY A C 1
ATOM 3171 O O . GLY A 1 419 ? -19.683 16.117 30.297 1.00 91.69 419 GLY A O 1
ATOM 3172 N N . GLU A 1 420 ? -17.629 15.212 30.232 1.00 94.38 420 GLU A N 1
ATOM 3173 C CA . GLU A 1 420 ? -17.716 14.783 28.828 1.00 94.38 420 GLU A CA 1
ATOM 3174 C C . GLU A 1 420 ? -16.853 13.544 28.542 1.00 94.38 420 GLU A C 1
ATOM 3176 O O . GLU A 1 420 ? -15.659 13.491 28.840 1.00 94.38 420 GLU A O 1
ATOM 3181 N N . ILE A 1 421 ? -17.461 12.557 27.892 1.00 95.94 421 ILE A N 1
ATOM 3182 C CA . ILE A 1 421 ? -16.826 11.374 27.326 1.00 95.94 421 ILE A CA 1
ATOM 3183 C C . ILE A 1 421 ? -17.191 11.327 25.847 1.00 95.94 421 ILE A C 1
ATOM 3185 O O . ILE A 1 421 ? -18.369 11.330 25.488 1.00 95.94 421 ILE A O 1
ATOM 3189 N N . LYS A 1 422 ? -16.176 11.245 24.990 1.00 95.19 422 LYS A N 1
ATOM 3190 C CA . LYS A 1 422 ? -16.334 11.315 23.540 1.00 95.19 422 LYS A CA 1
ATOM 3191 C C . LYS A 1 422 ? -15.464 10.284 22.837 1.00 95.19 422 LYS A C 1
ATOM 3193 O O . LYS A 1 422 ? -14.291 10.138 23.167 1.00 95.19 422 LYS A O 1
ATOM 3198 N N . SER A 1 423 ? -16.027 9.606 21.845 1.00 94.88 423 SER A N 1
ATOM 3199 C CA . SER A 1 423 ? -15.338 8.694 20.929 1.00 94.88 423 SER A CA 1
ATOM 3200 C C . SER A 1 423 ? -15.326 9.286 19.522 1.00 94.88 423 SER A C 1
ATOM 3202 O O . SER A 1 423 ? -16.374 9.662 18.996 1.00 94.88 423 SER A O 1
ATOM 3204 N N . THR A 1 424 ? -14.143 9.393 18.918 1.00 91.31 424 THR A N 1
ATOM 3205 C CA . THR A 1 424 ? -13.942 9.956 17.575 1.00 91.31 424 THR A CA 1
ATOM 3206 C C . THR A 1 424 ? -13.186 8.959 16.705 1.00 91.31 424 THR A C 1
ATOM 3208 O O . THR A 1 424 ? -12.165 8.423 17.129 1.00 91.31 424 THR A O 1
ATOM 3211 N N . VAL A 1 425 ? -13.659 8.729 15.481 1.00 87.94 425 VAL A N 1
ATOM 3212 C CA . VAL A 1 425 ? -12.948 7.931 14.471 1.00 87.94 425 VAL A CA 1
ATOM 3213 C C . VAL A 1 425 ? -11.899 8.816 13.802 1.00 87.94 425 VAL A C 1
ATOM 3215 O O . VAL A 1 425 ? -12.263 9.807 13.182 1.00 87.94 425 VAL A O 1
ATOM 3218 N N . ASP A 1 426 ? -10.621 8.460 13.922 1.00 83.81 426 ASP A N 1
ATOM 3219 C CA . ASP A 1 426 ? -9.485 9.211 13.351 1.00 83.81 426 ASP A CA 1
ATOM 3220 C C . ASP A 1 426 ? -8.725 8.430 12.262 1.00 83.81 426 ASP A C 1
ATOM 3222 O O . ASP A 1 426 ? -7.810 8.949 11.616 1.00 83.81 426 ASP A O 1
ATOM 3226 N N . PHE A 1 427 ? -9.132 7.182 12.020 1.00 85.81 427 PHE A N 1
ATOM 3227 C CA . PHE A 1 427 ? -8.674 6.379 10.899 1.00 85.81 427 PHE A CA 1
ATOM 3228 C C . PHE A 1 427 ? -9.786 5.470 10.378 1.00 85.81 427 PHE A C 1
ATOM 3230 O O . PHE A 1 427 ? -10.392 4.714 11.148 1.00 85.81 427 PHE A O 1
ATOM 3237 N N . ARG A 1 428 ? -9.999 5.488 9.059 1.00 82.56 428 ARG A N 1
ATOM 3238 C CA . ARG A 1 428 ? -10.800 4.495 8.332 1.00 82.56 428 ARG A CA 1
ATOM 3239 C C . ARG A 1 428 ? -10.289 4.315 6.906 1.00 82.56 428 ARG A C 1
ATOM 3241 O O . ARG A 1 428 ? -9.931 5.286 6.252 1.00 82.56 428 ARG A O 1
ATOM 3248 N N . ILE A 1 429 ? -10.318 3.083 6.407 1.00 71.31 429 ILE A N 1
ATOM 3249 C CA . ILE A 1 429 ? -9.946 2.750 5.011 1.00 71.31 429 ILE A CA 1
ATOM 3250 C C . ILE A 1 429 ? -11.107 2.175 4.205 1.00 71.31 429 ILE A C 1
ATOM 3252 O O . ILE A 1 429 ? -10.969 1.840 3.030 1.00 71.31 429 ILE A O 1
ATOM 3256 N N . ALA A 1 430 ? -12.258 2.041 4.854 1.00 56.34 430 ALA A N 1
ATOM 3257 C CA . ALA A 1 430 ? -13.421 1.395 4.301 1.00 56.34 430 ALA A CA 1
ATOM 3258 C C . ALA A 1 430 ? -14.702 2.136 4.686 1.00 56.34 430 ALA A C 1
ATOM 3260 O O . ALA A 1 430 ? -14.870 2.596 5.817 1.00 56.34 430 ALA A O 1
ATOM 3261 N N . ASP A 1 431 ? -15.611 2.181 3.722 1.00 43.97 431 ASP A N 1
ATOM 3262 C CA . ASP A 1 431 ? -17.013 2.552 3.846 1.00 43.97 431 ASP A CA 1
ATOM 3263 C C . ASP A 1 431 ? -17.899 1.313 3.599 1.00 43.97 431 ASP A C 1
ATOM 3265 O O . ASP A 1 431 ? -17.511 0.449 2.805 1.00 43.97 431 ASP A O 1
ATOM 3269 N N . PRO A 1 432 ? -19.058 1.215 4.278 1.00 37.84 432 PRO A N 1
ATOM 3270 C CA . PRO A 1 432 ? -20.218 0.371 4.019 1.00 37.84 432 PRO A CA 1
ATOM 3271 C C . PRO A 1 432 ? -20.382 -0.482 2.778 1.00 37.84 432 PRO A C 1
ATOM 3273 O O . PRO A 1 432 ? -20.973 -1.528 2.951 1.00 37.84 432 PRO A O 1
ATOM 3276 N N . VAL A 1 433 ? -19.964 -0.129 1.569 1.00 38.28 433 VAL A N 1
ATOM 3277 C CA . VAL A 1 433 ? -20.528 -0.779 0.368 1.00 38.28 433 VAL A CA 1
ATOM 3278 C C . VAL A 1 433 ? -19.526 -1.630 -0.433 1.00 38.28 433 VAL A C 1
ATOM 3280 O O . VAL A 1 433 ? -19.948 -2.571 -1.104 1.00 38.28 433 VAL A O 1
ATOM 3283 N N . ASP A 1 434 ? -18.210 -1.405 -0.306 1.00 41.75 434 ASP A N 1
ATOM 3284 C CA . ASP A 1 434 ? -17.230 -1.934 -1.286 1.00 41.75 434 ASP A CA 1
ATOM 3285 C C . ASP A 1 434 ? -16.274 -3.035 -0.778 1.00 41.75 434 ASP A C 1
ATOM 3287 O O . ASP A 1 434 ? -15.628 -3.739 -1.559 1.00 41.75 434 ASP A O 1
ATOM 3291 N N . VAL A 1 435 ? -16.195 -3.244 0.535 1.00 42.47 435 VAL A N 1
ATOM 3292 C CA . VAL A 1 435 ? -15.401 -4.302 1.192 1.00 42.47 435 VAL A CA 1
ATOM 3293 C C . VAL A 1 435 ? -15.879 -5.739 0.850 1.00 42.47 435 VAL A C 1
ATOM 3295 O O . VAL A 1 435 ? -15.122 -6.686 1.033 1.00 42.47 435 VAL A O 1
ATOM 3298 N N . LEU A 1 436 ? -17.083 -5.939 0.285 1.00 39.38 436 LEU A N 1
ATOM 3299 C CA . LEU A 1 436 ? -17.795 -7.235 0.192 1.00 39.38 436 LEU A CA 1
ATOM 3300 C C . LEU A 1 436 ? -17.454 -8.021 -1.061 1.00 39.38 436 LEU A C 1
ATOM 3302 O O . LEU A 1 436 ? -17.767 -9.204 -1.132 1.00 39.38 436 LEU A O 1
ATOM 3306 N N . ARG A 1 437 ? -16.815 -7.403 -2.057 1.00 42.69 437 ARG A N 1
ATOM 3307 C CA . ARG A 1 437 ? -16.288 -8.157 -3.205 1.00 42.69 437 ARG A CA 1
ATOM 3308 C C . ARG A 1 437 ? -14.928 -8.793 -2.902 1.00 42.69 437 ARG A C 1
ATOM 3310 O O . ARG A 1 437 ? -14.324 -9.403 -3.778 1.00 42.69 437 ARG A O 1
ATOM 3317 N N . ARG A 1 438 ? -14.430 -8.657 -1.666 1.00 46.56 438 ARG A N 1
ATOM 3318 C CA . ARG A 1 438 ? -13.168 -9.247 -1.215 1.00 46.56 438 ARG A CA 1
ATOM 3319 C C . ARG A 1 438 ? -13.321 -10.746 -0.958 1.00 46.56 438 ARG A C 1
ATOM 3321 O O . ARG A 1 438 ? -13.472 -11.192 0.173 1.00 46.56 438 ARG A O 1
ATOM 3328 N N . SER A 1 439 ? -13.124 -11.532 -2.003 1.00 44.06 439 SER A N 1
ATOM 3329 C CA . SER A 1 439 ? -12.371 -12.781 -1.893 1.00 44.06 439 SER A CA 1
ATOM 3330 C C . SER A 1 439 ? -10.905 -12.473 -2.206 1.00 44.06 439 SER A C 1
ATOM 3332 O O . SER A 1 439 ? -10.383 -12.892 -3.234 1.00 44.06 439 SER A O 1
ATOM 3334 N N . THR A 1 440 ? -10.251 -11.659 -1.367 1.00 52.41 440 THR A N 1
ATOM 3335 C CA . THR A 1 440 ? -8.796 -11.505 -1.466 1.00 52.41 440 THR A CA 1
ATOM 3336 C C . THR A 1 440 ? -8.148 -12.710 -0.782 1.00 52.41 440 THR A C 1
ATOM 3338 O O . THR A 1 440 ? -8.393 -12.928 0.405 1.00 52.41 440 THR A O 1
ATOM 3341 N N . PRO A 1 441 ? -7.331 -13.517 -1.482 1.00 57.81 441 PRO A N 1
ATOM 3342 C CA . PRO A 1 441 ? -6.547 -14.565 -0.833 1.00 57.81 441 PRO A CA 1
ATOM 3343 C C . PRO A 1 441 ? -5.421 -13.975 0.035 1.00 57.81 441 PRO A C 1
ATOM 3345 O O . PRO A 1 441 ? -4.763 -14.702 0.779 1.00 57.81 441 PRO A O 1
ATOM 3348 N N . TYR A 1 442 ? -5.165 -12.667 -0.071 1.00 72.69 442 TYR A N 1
ATOM 3349 C CA . TYR A 1 442 ? -4.055 -11.997 0.589 1.00 72.69 442 TYR A CA 1
ATOM 3350 C C . TYR A 1 442 ? -4.399 -11.680 2.043 1.00 72.69 442 TYR A C 1
ATOM 3352 O O . TYR A 1 442 ? -5.281 -10.871 2.326 1.00 72.69 442 TYR A O 1
ATOM 3360 N N . GLN A 1 443 ? -3.673 -12.314 2.961 1.00 76.50 443 GLN A N 1
ATOM 3361 C CA . GLN A 1 443 ? -3.728 -12.025 4.390 1.00 76.50 443 GLN A CA 1
ATOM 3362 C C . GLN A 1 443 ? -2.597 -11.069 4.769 1.00 76.50 443 GLN A C 1
ATOM 3364 O O . GLN A 1 443 ? -1.466 -11.216 4.291 1.00 76.50 443 GLN A O 1
ATOM 3369 N N . TYR A 1 444 ? -2.893 -10.117 5.650 1.00 88.31 444 TYR A N 1
ATOM 3370 C CA . TYR A 1 444 ? -1.865 -9.283 6.261 1.00 88.31 444 TYR A CA 1
ATOM 3371 C C . TYR A 1 444 ? -1.037 -10.118 7.240 1.00 88.31 444 TYR A C 1
ATOM 3373 O O . TYR A 1 444 ? -1.569 -11.001 7.906 1.00 88.31 444 TYR A O 1
ATOM 3381 N N . SER A 1 445 ? 0.268 -9.861 7.293 1.00 90.88 445 SER A N 1
ATOM 3382 C CA . SER A 1 445 ? 1.164 -10.387 8.330 1.00 90.88 445 SER A CA 1
ATOM 3383 C C . SER A 1 445 ? 1.163 -9.483 9.559 1.00 90.88 445 SER A C 1
ATOM 3385 O O . SER A 1 445 ? 1.324 -9.963 10.683 1.00 90.88 445 SER A O 1
ATOM 3387 N N . ALA A 1 446 ? 1.000 -8.172 9.343 1.00 92.75 446 ALA A N 1
ATOM 3388 C CA . ALA A 1 446 ? 0.813 -7.197 10.404 1.00 92.75 446 ALA A CA 1
ATOM 3389 C C . ALA A 1 446 ? 0.129 -5.914 9.915 1.00 92.75 446 ALA A C 1
ATOM 3391 O O . ALA A 1 446 ? 0.271 -5.510 8.757 1.00 92.75 446 ALA A O 1
ATOM 3392 N N . SER A 1 447 ? -0.511 -5.235 10.862 1.00 93.44 447 SER A N 1
ATOM 3393 C CA . SER A 1 447 ? -0.978 -3.860 10.740 1.00 93.44 447 SER A CA 1
ATOM 3394 C C . SER A 1 447 ? -0.387 -3.005 11.847 1.00 93.44 447 SER A C 1
ATOM 3396 O O . SER A 1 447 ? -0.440 -3.348 13.032 1.00 93.44 447 SER A O 1
ATOM 3398 N N . LEU A 1 448 ? 0.201 -1.887 11.438 1.00 93.00 448 LEU A N 1
ATOM 3399 C CA . LEU A 1 448 ? 0.853 -0.917 12.298 1.00 93.00 448 LEU A CA 1
ATOM 3400 C C . LEU A 1 448 ? 0.068 0.393 12.254 1.00 93.00 448 LEU A C 1
ATOM 3402 O O . LEU A 1 448 ? -0.355 0.833 11.187 1.00 93.00 448 LEU A O 1
ATOM 3406 N N . LEU A 1 449 ? -0.080 1.035 13.407 1.00 90.94 449 LEU A N 1
ATOM 3407 C CA . LEU A 1 449 ? -0.601 2.392 13.537 1.00 90.94 449 LEU A CA 1
ATOM 3408 C C . LEU A 1 449 ? 0.408 3.207 14.345 1.00 90.94 449 LEU A C 1
ATOM 3410 O O . LEU A 1 449 ? 0.673 2.877 15.502 1.00 90.94 449 LEU A O 1
ATOM 3414 N N . LEU A 1 450 ? 0.959 4.256 13.736 1.00 86.81 450 LEU A N 1
ATOM 3415 C CA . LEU A 1 450 ? 1.790 5.245 14.419 1.00 86.81 450 LEU A CA 1
ATOM 3416 C C . LEU A 1 450 ? 0.987 6.534 14.567 1.00 86.81 450 LEU A C 1
ATOM 3418 O O . LEU A 1 450 ? 0.527 7.093 13.574 1.00 86.81 450 LEU A O 1
ATOM 3422 N N . ASN A 1 451 ? 0.846 7.026 15.791 1.00 83.00 451 ASN A N 1
ATOM 3423 C CA . ASN A 1 451 ? 0.119 8.262 16.038 1.00 83.00 451 ASN A CA 1
ATOM 3424 C C . ASN A 1 451 ? 0.754 9.103 17.149 1.00 83.00 451 ASN A C 1
ATOM 3426 O O . ASN A 1 451 ? 1.359 8.572 18.079 1.00 83.00 451 ASN A O 1
ATOM 3430 N N . ASP A 1 452 ? 0.569 10.418 17.058 1.00 77.88 452 ASP A N 1
ATOM 3431 C CA . ASP A 1 452 ? 0.898 11.352 18.137 1.00 77.88 452 ASP A CA 1
ATOM 3432 C C . ASP A 1 452 ? -0.049 11.109 19.325 1.00 77.88 452 ASP A C 1
ATOM 3434 O O . ASP A 1 452 ? -1.255 10.889 19.161 1.00 77.88 452 ASP A O 1
ATOM 3438 N N . ASP A 1 453 ? 0.499 11.120 20.533 1.00 71.56 453 ASP A N 1
ATOM 3439 C CA . ASP A 1 453 ? -0.261 11.079 21.774 1.00 71.56 453 ASP A CA 1
ATOM 3440 C C .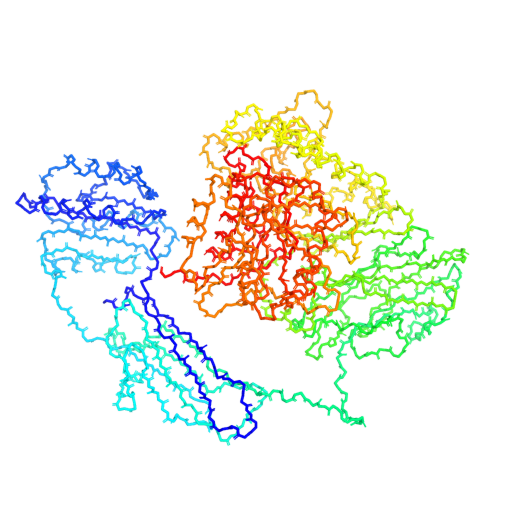 ASP A 1 453 ? -0.484 12.475 22.374 1.00 71.56 453 ASP A C 1
ATOM 3442 O O . ASP A 1 453 ? -0.822 12.599 23.551 1.00 71.56 453 ASP A O 1
ATOM 3446 N N . GLY A 1 454 ? -0.280 13.544 21.608 1.00 65.81 454 GLY A N 1
ATOM 3447 C CA . GLY A 1 454 ? -0.539 14.926 22.002 1.00 65.81 454 GLY A CA 1
ATOM 3448 C C . GLY A 1 454 ? 0.355 15.452 23.128 1.00 65.81 454 GLY A C 1
ATOM 3449 O O . GLY A 1 454 ? 0.095 16.541 23.636 1.00 65.81 454 GLY A O 1
ATOM 3450 N N . ARG A 1 455 ? 1.385 14.705 23.552 1.00 66.88 455 ARG A N 1
ATOM 3451 C CA . ARG A 1 455 ? 2.350 15.114 24.592 1.00 66.88 455 ARG A CA 1
ATOM 3452 C C . ARG A 1 455 ? 3.783 15.184 24.068 1.00 66.88 455 ARG A C 1
ATOM 3454 O O . ARG A 1 455 ? 4.731 15.220 24.849 1.00 66.88 455 ARG A O 1
ATOM 3461 N N . GLY A 1 456 ? 3.950 15.208 22.745 1.00 67.38 456 GLY A N 1
ATOM 3462 C CA . GLY A 1 456 ? 5.263 15.121 22.110 1.00 67.38 456 GLY A CA 1
ATOM 3463 C C . GLY A 1 456 ? 5.844 13.706 22.145 1.00 67.38 456 GLY A C 1
ATOM 3464 O O . GLY A 1 456 ? 7.041 13.532 21.904 1.00 67.38 456 GLY A O 1
ATOM 3465 N N . THR A 1 457 ? 5.022 12.696 22.431 1.00 73.50 457 THR A N 1
ATOM 3466 C CA . THR A 1 457 ? 5.324 11.270 22.319 1.00 73.50 457 THR A CA 1
ATOM 3467 C C . THR A 1 457 ? 4.414 10.644 21.256 1.00 73.50 457 THR A C 1
ATOM 3469 O O . THR A 1 457 ? 3.354 11.151 20.919 1.00 73.50 457 THR A O 1
ATOM 3472 N N . HIS A 1 458 ? 4.875 9.571 20.632 1.00 83.06 458 HIS A N 1
ATOM 3473 C CA . HIS A 1 458 ? 4.153 8.824 19.614 1.00 83.06 458 HIS A CA 1
ATOM 3474 C C . HIS A 1 458 ? 3.940 7.410 20.127 1.00 83.06 458 HIS A C 1
ATOM 3476 O O . HIS A 1 458 ? 4.837 6.836 20.748 1.00 83.06 458 HIS A O 1
ATOM 3482 N N . ALA A 1 459 ? 2.779 6.837 19.843 1.00 84.75 459 ALA A N 1
ATOM 3483 C CA . ALA A 1 459 ? 2.506 5.439 20.115 1.00 84.75 459 ALA A CA 1
ATOM 3484 C C . ALA A 1 459 ? 2.582 4.646 18.807 1.00 84.75 459 ALA A C 1
ATOM 3486 O O . ALA A 1 459 ? 1.867 4.935 17.849 1.00 84.75 459 ALA A O 1
ATOM 3487 N N . LEU A 1 460 ? 3.454 3.641 18.774 1.00 88.00 460 LEU A N 1
ATOM 3488 C CA . LEU A 1 460 ? 3.455 2.609 17.748 1.00 88.00 460 LEU A CA 1
ATOM 3489 C C . LEU A 1 460 ? 2.627 1.437 18.259 1.00 88.00 460 LEU A C 1
ATOM 3491 O O . LEU A 1 460 ? 2.976 0.821 19.265 1.00 88.00 460 LEU A O 1
ATOM 3495 N N . ARG A 1 461 ? 1.552 1.110 17.553 1.00 90.06 461 ARG A N 1
ATOM 3496 C CA . ARG A 1 461 ? 0.670 -0.018 17.856 1.00 90.06 461 ARG A CA 1
ATOM 3497 C C . ARG A 1 461 ? 0.780 -1.044 16.755 1.00 90.06 461 ARG A C 1
ATOM 3499 O O . ARG A 1 461 ? 0.692 -0.694 15.583 1.00 90.06 461 ARG A O 1
ATOM 3506 N N . VAL A 1 462 ? 0.959 -2.296 17.145 1.00 90.94 462 VAL A N 1
ATOM 3507 C CA . VAL A 1 462 ? 1.154 -3.416 16.230 1.00 90.94 462 VAL A CA 1
ATOM 3508 C C . VAL A 1 462 ? 0.118 -4.484 16.543 1.00 90.94 462 VAL A C 1
ATOM 3510 O O . VAL A 1 462 ? -0.095 -4.846 17.706 1.00 90.94 462 VAL A O 1
ATOM 3513 N N . LEU A 1 463 ? -0.517 -4.988 15.491 1.00 92.00 463 LEU A N 1
ATOM 3514 C CA . LEU A 1 463 ? -1.202 -6.270 15.500 1.00 92.00 463 LEU A CA 1
ATOM 3515 C C . LEU A 1 463 ? -0.563 -7.145 14.421 1.00 92.00 463 LEU A C 1
ATOM 3517 O O . LEU A 1 463 ? -0.618 -6.791 13.248 1.00 92.00 463 LEU A O 1
ATOM 3521 N N . ALA A 1 464 ? 0.056 -8.256 14.809 1.00 91.06 464 ALA A N 1
ATOM 3522 C CA . ALA A 1 464 ? 0.733 -9.176 13.894 1.00 91.06 464 ALA A CA 1
ATOM 3523 C C . ALA A 1 464 ? 0.211 -10.612 14.042 1.00 91.06 464 ALA A C 1
ATOM 3525 O O . ALA A 1 464 ? -0.475 -10.939 15.014 1.00 91.06 464 ALA A O 1
ATOM 3526 N N . ARG A 1 465 ? 0.521 -11.488 13.083 1.00 84.00 465 ARG A N 1
ATOM 3527 C CA . ARG A 1 465 ? 0.182 -12.918 13.155 1.00 84.00 465 ARG A CA 1
ATOM 3528 C C . ARG A 1 465 ? 1.234 -13.714 13.916 1.00 84.00 465 ARG A C 1
ATOM 3530 O O . ARG A 1 465 ? 2.394 -13.728 13.530 1.00 84.00 465 ARG A O 1
ATOM 3537 N N . GLU A 1 466 ? 0.808 -14.470 14.920 1.00 80.19 466 GLU A N 1
ATOM 3538 C CA . GLU A 1 466 ? 1.646 -15.440 15.627 1.00 80.19 466 GLU A CA 1
ATOM 3539 C C . GLU A 1 466 ? 0.979 -16.819 15.551 1.00 80.19 466 GLU A C 1
ATOM 3541 O O . GLU A 1 466 ? 0.143 -17.192 16.376 1.00 80.19 466 GLU A O 1
ATOM 3546 N N . GLY A 1 467 ? 1.290 -17.562 14.484 1.00 76.81 467 GLY A N 1
ATOM 3547 C CA . GLY A 1 467 ? 0.603 -18.816 14.170 1.00 76.81 467 GLY A CA 1
ATOM 3548 C C . GLY A 1 467 ? -0.899 -18.597 13.954 1.00 76.81 467 GLY A C 1
ATOM 3549 O O . GLY A 1 467 ? -1.298 -17.843 13.068 1.00 76.81 467 GLY A O 1
ATOM 3550 N N . ALA A 1 468 ? -1.730 -19.252 14.770 1.00 69.62 468 ALA A N 1
ATOM 3551 C CA . ALA A 1 468 ? -3.188 -19.091 14.758 1.00 69.62 468 ALA A CA 1
ATOM 3552 C C . ALA A 1 468 ? -3.692 -17.904 15.609 1.00 69.62 468 ALA A C 1
ATOM 3554 O O . ALA A 1 468 ? -4.882 -17.592 15.579 1.00 69.62 468 ALA A O 1
ATOM 3555 N N . ASN A 1 469 ? -2.810 -17.247 16.368 1.00 72.38 469 ASN A N 1
ATOM 3556 C CA . ASN A 1 469 ? -3.157 -16.170 17.292 1.00 72.38 469 ASN A CA 1
ATOM 3557 C C . ASN A 1 469 ? -2.751 -14.792 16.747 1.00 72.38 469 ASN A C 1
ATOM 3559 O O . ASN A 1 469 ? -1.948 -14.663 15.820 1.00 72.38 469 ASN A O 1
ATOM 3563 N N . ALA A 1 470 ? -3.312 -13.743 17.350 1.00 82.81 470 ALA A N 1
ATOM 3564 C CA . ALA A 1 470 ? -2.912 -12.365 17.095 1.00 82.81 470 ALA A CA 1
ATOM 3565 C C . ALA A 1 470 ? -1.934 -11.890 18.178 1.00 82.81 470 ALA A C 1
ATOM 3567 O O . ALA A 1 470 ? -2.217 -12.007 19.371 1.00 82.81 470 ALA A O 1
ATOM 3568 N N . LEU A 1 471 ? -0.811 -11.322 17.751 1.00 87.12 471 LEU A N 1
ATOM 3569 C CA . LEU A 1 471 ? 0.196 -10.699 18.598 1.00 87.12 471 LEU A CA 1
ATOM 3570 C C . LEU A 1 471 ? -0.091 -9.201 18.707 1.00 87.12 471 LEU A C 1
ATOM 3572 O O . LEU A 1 471 ? 0.017 -8.470 17.723 1.00 87.12 471 LEU A O 1
ATOM 3576 N N . ARG A 1 472 ? -0.453 -8.747 19.908 1.00 89.44 472 ARG A N 1
ATOM 3577 C CA . ARG A 1 472 ? -0.667 -7.331 20.238 1.00 89.44 472 ARG A CA 1
ATOM 3578 C C . ARG A 1 472 ? 0.603 -6.755 20.857 1.00 89.44 472 ARG A C 1
ATOM 3580 O O . ARG A 1 472 ? 1.036 -7.238 21.900 1.00 89.44 472 ARG A O 1
ATOM 3587 N N . ALA A 1 473 ? 1.123 -5.672 20.288 1.00 86.38 473 ALA A N 1
ATOM 3588 C CA . ALA A 1 473 ? 2.237 -4.928 20.867 1.00 86.38 473 ALA A CA 1
ATOM 3589 C C . ALA A 1 473 ? 2.011 -3.411 20.789 1.00 86.38 473 ALA A C 1
ATOM 3591 O O . ALA A 1 473 ? 1.320 -2.910 19.902 1.00 86.38 473 ALA A O 1
ATOM 3592 N N . GLU A 1 474 ? 2.594 -2.679 21.735 1.00 86.31 474 GLU A N 1
ATOM 3593 C CA . GLU A 1 474 ? 2.564 -1.217 21.778 1.00 86.31 474 GLU A CA 1
ATOM 3594 C C . GLU A 1 474 ? 3.893 -0.683 22.314 1.00 86.31 474 GLU A C 1
ATOM 3596 O O . GLU A 1 474 ? 4.489 -1.279 23.214 1.00 86.31 474 GLU A O 1
ATOM 3601 N N . ALA A 1 475 ? 4.351 0.428 21.744 1.00 82.31 475 ALA A N 1
ATOM 3602 C CA . ALA A 1 475 ? 5.561 1.140 22.123 1.00 82.31 475 ALA A CA 1
ATOM 3603 C C . ALA A 1 475 ? 5.286 2.644 22.193 1.00 82.31 475 ALA A C 1
ATOM 3605 O O . ALA A 1 475 ? 4.694 3.208 21.277 1.00 82.31 475 ALA A O 1
ATOM 3606 N N . ALA A 1 476 ? 5.775 3.302 23.245 1.00 82.44 476 ALA A N 1
ATOM 3607 C CA . ALA A 1 476 ? 5.817 4.760 23.332 1.00 82.44 476 ALA A CA 1
ATOM 3608 C C . ALA A 1 476 ? 7.207 5.271 22.925 1.00 82.44 476 ALA A C 1
ATOM 3610 O O . ALA A 1 476 ? 8.232 4.770 23.395 1.00 82.44 476 ALA A O 1
ATOM 3611 N N . ILE A 1 477 ? 7.243 6.276 22.055 1.00 84.75 477 ILE A N 1
ATOM 3612 C CA . ILE A 1 477 ? 8.456 6.800 21.422 1.00 84.75 477 ILE A CA 1
ATOM 3613 C C . ILE A 1 477 ? 8.433 8.319 21.543 1.00 84.75 477 ILE A C 1
ATOM 3615 O O . ILE A 1 477 ? 7.433 8.944 21.217 1.00 84.75 477 ILE A O 1
ATOM 3619 N N . THR A 1 478 ? 9.511 8.966 21.984 1.00 84.62 478 THR A N 1
ATOM 3620 C CA . THR A 1 478 ? 9.500 10.437 22.026 1.00 84.62 478 THR A CA 1
ATOM 3621 C C . THR A 1 478 ? 9.556 11.021 20.616 1.00 84.62 478 THR A C 1
ATOM 3623 O O . THR A 1 478 ? 10.257 10.509 19.741 1.00 84.62 478 THR A O 1
ATOM 3626 N N . GLY A 1 479 ? 8.840 12.121 20.384 1.00 81.62 479 GLY A N 1
ATOM 3627 C CA . GLY A 1 479 ? 8.760 12.777 19.080 1.00 81.62 479 GLY A CA 1
ATOM 3628 C C . GLY A 1 479 ? 10.127 13.210 18.559 1.00 81.62 479 GLY A C 1
ATOM 3629 O O . GLY A 1 479 ? 10.416 13.025 17.380 1.00 81.62 479 GLY A O 1
ATOM 3630 N N . HIS A 1 480 ? 11.019 13.683 19.437 1.00 85.88 480 HIS A N 1
ATOM 3631 C CA . HIS A 1 480 ? 12.398 14.008 19.062 1.00 85.88 480 HIS A CA 1
ATOM 3632 C C . HIS A 1 480 ? 13.187 12.771 18.602 1.00 85.88 480 HIS A C 1
ATOM 3634 O O . HIS A 1 480 ? 13.883 12.825 17.590 1.00 85.88 480 HIS A O 1
ATOM 3640 N N . GLN A 1 481 ? 13.072 11.642 19.315 1.00 87.12 481 GLN A N 1
ATOM 3641 C CA . GLN A 1 481 ? 13.758 10.402 18.935 1.00 87.12 481 GLN A CA 1
ATOM 3642 C C . GLN A 1 481 ? 13.261 9.874 17.590 1.00 87.12 481 GLN A C 1
ATOM 3644 O O . GLN A 1 481 ? 14.082 9.540 16.736 1.00 87.12 481 GLN A O 1
ATOM 3649 N N . LEU A 1 482 ? 11.941 9.844 17.390 1.00 88.00 482 LEU A N 1
ATOM 3650 C CA . LEU A 1 482 ? 11.330 9.403 16.139 1.00 88.00 482 LEU A CA 1
ATOM 3651 C C . LEU A 1 482 ? 11.738 10.307 14.968 1.00 88.00 482 LEU A C 1
ATOM 3653 O O . LEU A 1 482 ? 12.228 9.816 13.956 1.00 88.00 482 LEU A O 1
ATOM 3657 N N . THR A 1 483 ? 11.611 11.626 15.136 1.00 89.00 483 THR A N 1
ATOM 3658 C CA . THR A 1 483 ? 11.974 12.612 14.104 1.00 89.00 483 THR A CA 1
ATOM 3659 C C . THR A 1 483 ? 13.452 12.504 13.732 1.00 89.00 483 THR A C 1
ATOM 3661 O O . THR A 1 483 ? 13.795 12.484 12.552 1.00 89.00 483 THR A O 1
ATOM 3664 N N . SER A 1 484 ? 14.341 12.375 14.723 1.00 91.31 484 SER A N 1
ATOM 3665 C CA . SER A 1 484 ? 15.776 12.208 14.476 1.00 91.31 484 SER A CA 1
ATOM 3666 C C . SER A 1 484 ? 16.078 10.912 13.715 1.00 91.31 484 SER A C 1
ATOM 3668 O O . SER A 1 484 ? 16.850 10.933 12.759 1.00 91.31 484 SER A O 1
ATOM 3670 N N . ALA A 1 485 ? 15.434 9.797 14.081 1.00 92.38 485 ALA A N 1
ATOM 3671 C CA . ALA A 1 485 ? 15.606 8.514 13.401 1.00 92.38 485 ALA A CA 1
ATOM 3672 C C . ALA A 1 485 ? 15.108 8.544 11.946 1.00 92.38 485 ALA A C 1
ATOM 3674 O O . ALA A 1 485 ? 15.815 8.072 11.055 1.00 92.38 485 ALA A O 1
ATOM 3675 N N . ILE A 1 486 ? 13.942 9.149 11.691 1.00 92.38 486 ILE A N 1
ATOM 3676 C CA . ILE A 1 486 ? 13.404 9.353 10.337 1.00 92.38 486 ILE A CA 1
ATOM 3677 C C . ILE A 1 486 ? 14.361 10.219 9.509 1.00 92.38 486 ILE A C 1
ATOM 3679 O O . ILE A 1 486 ? 14.719 9.848 8.390 1.00 92.38 486 ILE A O 1
ATOM 3683 N N . ARG A 1 487 ? 14.846 11.331 10.078 1.00 93.19 487 ARG A N 1
ATOM 3684 C CA . ARG A 1 487 ? 15.808 12.223 9.417 1.00 93.19 487 ARG A CA 1
ATOM 3685 C C . ARG A 1 487 ? 17.102 11.497 9.050 1.00 93.19 487 ARG A C 1
ATOM 3687 O O . ARG A 1 487 ? 17.567 11.653 7.928 1.00 93.19 487 ARG A O 1
ATOM 3694 N N . MET A 1 488 ? 17.666 10.691 9.953 1.00 95.00 488 MET A N 1
ATOM 3695 C CA . MET A 1 488 ? 18.873 9.899 9.670 1.00 95.00 488 MET A CA 1
ATOM 3696 C C . MET A 1 488 ? 18.635 8.863 8.563 1.00 95.00 488 MET A C 1
ATOM 3698 O O . MET A 1 488 ? 19.461 8.727 7.664 1.00 95.00 488 MET A O 1
ATOM 3702 N N . ALA A 1 489 ? 17.493 8.166 8.579 1.00 95.88 489 ALA A N 1
ATOM 3703 C CA . ALA A 1 489 ? 17.149 7.197 7.538 1.00 95.88 489 ALA A CA 1
ATOM 3704 C C . ALA A 1 489 ? 17.014 7.854 6.153 1.00 95.88 489 ALA A C 1
ATOM 3706 O O . ALA A 1 489 ? 17.562 7.344 5.174 1.00 95.88 489 ALA A O 1
ATOM 3707 N N . ARG A 1 490 ? 16.356 9.017 6.064 1.00 95.12 490 ARG A N 1
ATOM 3708 C CA . ARG A 1 490 ? 16.286 9.789 4.813 1.00 95.12 490 ARG A CA 1
ATOM 3709 C C . ARG A 1 490 ? 17.645 10.354 4.415 1.00 95.12 490 ARG A C 1
ATOM 3711 O O . ARG A 1 490 ? 18.010 10.242 3.253 1.00 95.12 490 ARG A O 1
ATOM 3718 N N . GLY A 1 491 ? 18.427 10.878 5.358 1.00 96.38 491 GLY A N 1
ATOM 3719 C CA . GLY A 1 491 ? 19.804 11.324 5.119 1.00 96.38 491 GLY A CA 1
ATOM 3720 C C . GLY A 1 491 ? 20.677 10.226 4.504 1.00 96.38 491 GLY A C 1
ATOM 3721 O O . GLY A 1 491 ? 21.418 10.487 3.560 1.00 96.38 491 GLY A O 1
ATOM 3722 N N . ALA A 1 492 ? 20.518 8.975 4.946 1.00 98.06 492 ALA A N 1
ATOM 3723 C CA . ALA A 1 492 ? 21.196 7.825 4.351 1.00 98.06 492 ALA A CA 1
ATOM 3724 C C . ALA A 1 492 ? 20.766 7.570 2.896 1.00 98.06 492 ALA A C 1
ATOM 3726 O O . ALA A 1 492 ? 21.628 7.374 2.040 1.00 98.06 492 ALA A O 1
ATOM 3727 N N . LEU A 1 493 ? 19.462 7.630 2.591 1.00 97.38 493 LEU A N 1
ATOM 3728 C CA . LEU A 1 493 ? 18.962 7.539 1.211 1.00 97.38 493 LEU A CA 1
ATOM 3729 C C . LEU A 1 493 ? 19.559 8.645 0.325 1.00 97.38 493 LEU A C 1
ATOM 3731 O O . LEU A 1 493 ? 20.016 8.363 -0.781 1.00 97.38 493 LEU A O 1
ATOM 3735 N N . ARG A 1 494 ? 19.614 9.886 0.827 1.00 96.25 494 ARG A N 1
ATOM 3736 C CA . ARG A 1 494 ? 20.208 11.045 0.136 1.00 96.25 494 ARG A CA 1
ATOM 3737 C C . ARG A 1 494 ? 21.702 10.839 -0.124 1.00 96.25 494 ARG A C 1
ATOM 3739 O O . ARG A 1 494 ? 22.163 10.995 -1.255 1.00 96.25 494 ARG A O 1
ATOM 3746 N N . ARG A 1 495 ? 22.446 10.373 0.885 1.00 97.38 495 ARG A N 1
ATOM 3747 C CA . ARG A 1 495 ? 23.881 10.080 0.764 1.00 97.38 495 ARG A CA 1
ATOM 3748 C C . ARG A 1 495 ? 24.138 9.001 -0.282 1.00 97.38 495 ARG A C 1
ATOM 3750 O O . ARG A 1 495 ? 25.052 9.142 -1.092 1.00 97.38 495 ARG A O 1
ATOM 3757 N N . VAL A 1 496 ? 23.336 7.942 -0.298 1.00 97.69 496 VAL A N 1
ATOM 3758 C CA . VAL A 1 496 ? 23.434 6.899 -1.328 1.00 97.69 496 VAL A CA 1
ATOM 3759 C C . VAL A 1 496 ? 23.110 7.463 -2.711 1.00 97.69 496 VAL A C 1
ATOM 3761 O O . VAL A 1 496 ? 23.831 7.191 -3.665 1.00 97.69 496 VAL A O 1
ATOM 3764 N N . ALA A 1 497 ? 22.087 8.307 -2.825 1.00 95.81 497 ALA A N 1
ATOM 3765 C CA . ALA A 1 497 ? 21.652 8.852 -4.104 1.00 95.81 497 ALA A CA 1
ATOM 3766 C C . ALA A 1 497 ? 22.615 9.887 -4.713 1.00 95.81 497 ALA A C 1
ATOM 3768 O O . ALA A 1 497 ? 22.844 9.837 -5.921 1.00 95.81 497 ALA A O 1
ATOM 3769 N N . TRP A 1 498 ? 23.195 10.793 -3.919 1.00 95.38 498 TRP A N 1
ATOM 3770 C CA . TRP A 1 498 ? 24.027 11.897 -4.433 1.00 95.38 498 TRP A CA 1
ATOM 3771 C C . TRP A 1 498 ? 25.204 12.313 -3.537 1.00 95.38 498 TRP A C 1
ATOM 3773 O O . TRP A 1 498 ? 25.801 13.368 -3.725 1.00 95.38 498 TRP A O 1
ATOM 3783 N N . GLY A 1 499 ? 25.566 11.497 -2.547 1.00 95.50 499 GLY A N 1
ATOM 3784 C CA . GLY A 1 499 ? 26.781 11.690 -1.743 1.00 95.50 499 GLY A CA 1
ATOM 3785 C C . GLY A 1 499 ? 26.645 12.651 -0.559 1.00 95.50 499 GLY A C 1
ATOM 3786 O O . GLY A 1 499 ? 27.601 12.805 0.195 1.00 95.50 499 GLY A O 1
ATOM 3787 N N . SER A 1 500 ? 25.471 13.250 -0.337 1.00 94.69 500 SER A N 1
ATOM 3788 C CA . SER A 1 500 ? 25.208 14.175 0.775 1.00 94.69 500 SER A CA 1
ATOM 3789 C C . SER A 1 500 ? 23.941 13.795 1.544 1.00 94.69 500 SER A C 1
ATOM 3791 O O . SER A 1 500 ? 23.005 13.266 0.960 1.00 94.69 500 SER A O 1
ATOM 3793 N N . GLU A 1 501 ? 23.890 14.074 2.850 1.00 94.19 501 GLU A N 1
ATOM 3794 C CA . GLU A 1 501 ? 22.655 13.937 3.649 1.00 94.19 501 GLU A CA 1
ATOM 3795 C C . GLU A 1 501 ? 21.696 15.130 3.462 1.00 94.19 501 GLU A C 1
ATOM 3797 O O . GLU A 1 501 ? 20.515 15.058 3.820 1.00 94.19 501 GLU A O 1
ATOM 3802 N N . GLU A 1 502 ? 22.195 16.225 2.886 1.00 90.69 502 GLU A N 1
ATOM 3803 C CA . GLU A 1 502 ? 21.427 17.439 2.623 1.00 90.69 502 GLU A CA 1
ATOM 3804 C C . GLU A 1 502 ? 20.441 17.250 1.458 1.00 90.69 502 GLU A C 1
ATOM 3806 O O . GLU A 1 502 ? 20.681 16.413 0.577 1.00 90.69 502 GLU A O 1
ATOM 3811 N N . PRO A 1 503 ? 19.337 18.025 1.416 1.00 87.00 503 PRO A N 1
ATOM 3812 C CA . PRO A 1 503 ? 18.430 18.057 0.272 1.00 87.00 503 PRO A CA 1
ATOM 3813 C C . PRO A 1 503 ? 19.163 18.295 -1.053 1.00 87.00 503 PRO A C 1
ATOM 3815 O O . PRO A 1 503 ? 20.181 18.990 -1.104 1.00 87.00 503 PRO A O 1
ATOM 3818 N N . TRP A 1 504 ? 18.632 17.720 -2.133 1.00 87.81 504 TRP A N 1
ATOM 3819 C CA . TRP A 1 504 ? 19.273 17.784 -3.442 1.00 87.81 504 TRP A CA 1
ATOM 3820 C C . TRP A 1 504 ? 19.370 19.225 -3.974 1.00 87.81 504 TRP A C 1
ATOM 3822 O O . TRP A 1 504 ? 18.439 20.025 -3.857 1.00 87.81 504 TRP A O 1
ATOM 3832 N N . ARG A 1 505 ? 20.503 19.528 -4.611 1.00 84.56 505 ARG A N 1
ATOM 3833 C CA . ARG A 1 505 ? 20.813 20.787 -5.295 1.00 84.56 505 ARG A CA 1
ATOM 3834 C C . ARG A 1 505 ? 21.431 20.464 -6.648 1.00 84.56 505 ARG A C 1
ATOM 3836 O O . ARG A 1 505 ? 21.964 19.377 -6.833 1.00 84.56 505 ARG A O 1
ATOM 3843 N N . GLU A 1 506 ? 21.378 21.415 -7.576 1.00 82.62 506 GLU A N 1
ATOM 3844 C CA . GLU A 1 506 ? 21.854 21.220 -8.955 1.00 82.62 506 GLU A CA 1
ATOM 3845 C C . GLU A 1 506 ? 23.344 20.849 -9.045 1.00 82.62 506 GLU A C 1
ATOM 3847 O O . GLU A 1 506 ? 23.743 20.230 -10.023 1.00 82.62 506 GLU A O 1
ATOM 3852 N N . GLU A 1 507 ? 24.141 21.169 -8.021 1.00 86.12 507 GLU A N 1
ATOM 3853 C CA . GLU A 1 507 ? 25.553 20.780 -7.901 1.00 86.12 507 GLU A CA 1
ATOM 3854 C C . GLU A 1 507 ? 25.790 19.297 -7.556 1.00 86.12 507 GLU A C 1
ATOM 3856 O O . GLU A 1 507 ? 26.921 18.827 -7.646 1.00 86.12 507 GLU A O 1
ATOM 3861 N N . PHE A 1 508 ? 24.757 18.562 -7.134 1.00 89.12 508 PHE A N 1
ATOM 3862 C CA . PHE A 1 508 ? 24.884 17.162 -6.742 1.00 89.12 508 PHE A CA 1
ATOM 3863 C C . PHE A 1 508 ? 24.492 16.218 -7.880 1.00 89.12 508 PHE A C 1
ATOM 3865 O O . PHE A 1 508 ? 23.335 16.181 -8.315 1.00 89.12 508 PHE A O 1
ATOM 3872 N N . ASP A 1 509 ? 25.444 15.388 -8.301 1.00 91.00 509 ASP A N 1
ATOM 3873 C CA . ASP A 1 509 ? 25.225 14.367 -9.318 1.00 91.00 509 ASP A CA 1
ATOM 3874 C C . ASP A 1 509 ? 24.553 13.112 -8.759 1.00 91.00 509 ASP A C 1
ATOM 3876 O O . ASP A 1 509 ? 24.784 12.678 -7.627 1.00 91.00 509 ASP A O 1
ATOM 3880 N N . TYR A 1 510 ? 23.735 12.482 -9.600 1.00 93.06 510 TYR A N 1
ATOM 3881 C CA . TYR A 1 510 ? 23.132 11.199 -9.275 1.00 93.06 510 TYR A CA 1
ATOM 3882 C C . TYR A 1 510 ? 24.161 10.068 -9.380 1.00 93.06 510 TYR A C 1
ATOM 3884 O O . TYR A 1 510 ? 24.608 9.721 -10.474 1.00 93.06 510 TYR A O 1
ATOM 3892 N N . ARG A 1 511 ? 24.488 9.430 -8.251 1.00 95.25 511 ARG A N 1
ATOM 3893 C CA . ARG A 1 511 ? 25.540 8.398 -8.140 1.00 95.25 511 ARG A CA 1
ATOM 3894 C C . ARG A 1 511 ? 25.241 7.090 -8.876 1.00 95.25 511 ARG A C 1
ATOM 3896 O O . ARG A 1 511 ? 26.153 6.298 -9.087 1.00 95.25 511 ARG A O 1
ATOM 3903 N N . TYR A 1 512 ? 23.983 6.861 -9.245 1.00 94.88 512 TYR A N 1
ATOM 3904 C CA . TYR A 1 512 ? 23.528 5.687 -10.000 1.00 94.88 512 TYR A CA 1
ATOM 3905 C C . TYR A 1 512 ? 23.106 6.054 -11.429 1.00 94.88 512 TYR A C 1
ATOM 3907 O O . TYR A 1 512 ? 22.397 5.295 -12.083 1.00 94.88 512 TYR A O 1
ATOM 3915 N N . GLY A 1 513 ? 23.539 7.226 -11.915 1.00 89.75 513 GLY A N 1
ATOM 3916 C CA . GLY A 1 513 ? 23.377 7.638 -13.311 1.00 89.75 513 GLY A CA 1
ATOM 3917 C C . GLY A 1 513 ? 24.198 6.798 -14.297 1.00 89.75 513 GLY A C 1
ATOM 3918 O O . GLY A 1 513 ? 23.957 6.840 -15.504 1.00 89.75 513 GLY A O 1
ATOM 3919 N N . VAL A 1 514 ? 25.171 6.056 -13.764 1.00 88.81 514 VAL A N 1
ATOM 3920 C CA . VAL A 1 514 ? 26.058 5.113 -14.447 1.00 88.81 514 VAL A CA 1
ATOM 3921 C C . VAL A 1 514 ? 26.044 3.775 -13.695 1.00 88.81 514 VAL A C 1
ATOM 3923 O O . VAL A 1 514 ? 25.734 3.767 -12.499 1.00 88.81 514 VAL A O 1
ATOM 3926 N N . PRO A 1 515 ? 26.376 2.646 -14.350 1.00 91.06 515 PRO A N 1
ATOM 3927 C CA . PRO A 1 515 ? 26.454 1.350 -13.679 1.00 91.06 515 PRO A CA 1
ATOM 3928 C C . PRO A 1 515 ? 27.404 1.389 -12.465 1.00 91.06 515 PRO A C 1
ATOM 3930 O O . PRO A 1 515 ? 28.571 1.755 -12.630 1.00 91.06 515 PRO A O 1
ATOM 3933 N N . PRO A 1 516 ? 26.936 1.034 -11.253 1.00 94.12 516 PRO A N 1
ATOM 3934 C CA . PRO A 1 516 ? 27.750 1.106 -10.042 1.00 94.12 516 PRO A CA 1
ATOM 3935 C C . PRO A 1 516 ? 28.749 -0.057 -9.960 1.00 94.12 516 PRO A C 1
ATOM 3937 O O . PRO A 1 516 ? 28.503 -1.151 -10.473 1.00 94.12 516 PRO A O 1
ATOM 3940 N N . SER A 1 517 ? 29.866 0.147 -9.255 1.00 95.00 517 SER A N 1
ATOM 3941 C CA . SER A 1 517 ? 30.774 -0.951 -8.901 1.00 95.00 517 SER A CA 1
ATOM 3942 C C . SER A 1 517 ? 30.183 -1.819 -7.783 1.00 95.00 517 SER A C 1
ATOM 3944 O O . SER A 1 517 ? 29.383 -1.354 -6.971 1.00 95.00 517 SER A O 1
ATOM 3946 N N . VAL A 1 518 ? 30.620 -3.080 -7.681 1.00 92.19 518 VAL A N 1
ATOM 3947 C CA . VAL A 1 518 ? 30.214 -3.976 -6.577 1.00 92.19 518 VAL A CA 1
ATOM 3948 C C . VAL A 1 518 ? 30.557 -3.372 -5.209 1.00 92.19 518 VAL A C 1
ATOM 3950 O O . VAL A 1 518 ? 29.789 -3.513 -4.257 1.00 92.19 518 VAL A O 1
ATOM 3953 N N . GLU A 1 519 ? 31.682 -2.662 -5.116 1.00 95.25 519 GLU A N 1
ATOM 3954 C CA . GLU A 1 519 ? 32.110 -1.957 -3.906 1.00 95.25 519 GLU A CA 1
ATOM 3955 C C . GLU A 1 519 ? 31.144 -0.824 -3.531 1.00 95.25 519 GLU A C 1
ATOM 3957 O O . GLU A 1 519 ? 30.721 -0.733 -2.379 1.00 95.25 519 GLU A O 1
ATOM 3962 N N . GLN A 1 520 ? 30.722 -0.006 -4.503 1.00 96.75 520 GLN A N 1
ATOM 3963 C CA . GLN A 1 520 ? 29.733 1.047 -4.273 1.00 96.75 520 GLN A CA 1
ATOM 3964 C C . GLN A 1 520 ? 28.421 0.462 -3.740 1.00 96.75 520 GLN A C 1
ATOM 3966 O O . GLN A 1 520 ? 27.931 0.912 -2.705 1.00 96.75 520 GLN A O 1
ATOM 3971 N N . VAL A 1 521 ? 27.883 -0.566 -4.406 1.00 96.00 521 VAL A N 1
ATOM 3972 C CA . VAL A 1 521 ? 26.629 -1.219 -3.989 1.00 96.00 521 VAL A CA 1
ATOM 3973 C C . VAL A 1 521 ? 26.760 -1.818 -2.587 1.00 96.00 521 VAL A C 1
ATOM 3975 O O . VAL A 1 521 ? 25.839 -1.707 -1.779 1.00 96.00 521 VAL A O 1
ATOM 3978 N N . THR A 1 522 ? 27.918 -2.407 -2.276 1.00 96.62 522 THR A N 1
ATOM 3979 C CA . THR A 1 522 ? 28.242 -2.952 -0.950 1.00 96.62 522 THR A CA 1
ATOM 3980 C C . THR A 1 522 ? 28.181 -1.878 0.129 1.00 96.62 522 THR A C 1
ATOM 3982 O O . THR A 1 522 ? 27.414 -2.008 1.087 1.00 96.62 522 THR A O 1
ATOM 3985 N N . ASN A 1 523 ? 28.924 -0.788 -0.053 1.00 97.12 523 ASN A N 1
ATOM 3986 C CA . ASN A 1 523 ? 29.007 0.305 0.914 1.00 97.12 523 ASN A CA 1
ATOM 3987 C C . ASN A 1 523 ? 27.664 1.023 1.091 1.00 97.12 523 ASN A C 1
ATOM 3989 O O . ASN A 1 523 ? 27.278 1.381 2.210 1.00 97.12 523 ASN A O 1
ATOM 3993 N N . ASP A 1 524 ? 26.922 1.201 0.002 1.00 98.19 524 ASP A N 1
ATOM 3994 C CA . ASP A 1 524 ? 25.621 1.854 0.031 1.00 98.19 524 ASP A CA 1
ATOM 3995 C C . ASP A 1 524 ? 24.571 0.972 0.733 1.00 98.19 524 ASP A C 1
ATOM 3997 O O . ASP A 1 524 ? 23.858 1.462 1.608 1.00 98.19 524 ASP A O 1
ATOM 4001 N N . LEU A 1 525 ? 24.515 -0.341 0.465 1.00 98.50 525 LEU A N 1
ATOM 4002 C CA . LEU A 1 525 ? 23.628 -1.262 1.195 1.00 98.50 525 LEU A CA 1
ATOM 4003 C C . LEU A 1 525 ? 23.957 -1.330 2.691 1.00 98.50 525 LEU A C 1
ATOM 4005 O O . LEU A 1 525 ? 23.035 -1.357 3.507 1.00 98.50 525 LEU A O 1
ATOM 4009 N N . ILE A 1 526 ? 25.240 -1.321 3.065 1.00 98.38 526 ILE A N 1
ATOM 4010 C CA . ILE A 1 526 ? 25.667 -1.257 4.471 1.00 98.38 526 ILE A CA 1
ATOM 4011 C C . ILE A 1 526 ? 25.199 0.053 5.112 1.00 98.38 526 ILE A C 1
ATOM 4013 O O . ILE A 1 526 ? 24.594 0.033 6.185 1.00 98.38 526 ILE A O 1
ATOM 4017 N N . THR A 1 527 ? 25.404 1.187 4.436 1.00 98.19 527 THR A N 1
ATOM 4018 C CA . THR A 1 527 ? 24.958 2.509 4.908 1.00 98.19 527 THR A CA 1
ATOM 4019 C C . THR A 1 527 ? 23.451 2.528 5.162 1.00 98.19 527 THR A C 1
ATOM 4021 O O . THR A 1 527 ? 22.995 3.031 6.196 1.00 98.19 527 THR A O 1
ATOM 4024 N N . LEU A 1 528 ? 22.669 1.954 4.245 1.00 98.69 528 LEU A N 1
ATOM 4025 C CA . LEU A 1 528 ? 21.221 1.863 4.391 1.00 98.69 528 LEU A CA 1
ATOM 4026 C C . LEU A 1 528 ? 20.828 0.909 5.524 1.00 98.69 528 LEU A C 1
ATOM 4028 O O . LEU A 1 528 ? 19.947 1.248 6.309 1.00 98.69 528 LEU A O 1
ATOM 4032 N N . ALA A 1 529 ? 21.498 -0.237 5.665 1.00 98.50 529 ALA A N 1
ATOM 4033 C CA . ALA A 1 529 ? 21.181 -1.233 6.688 1.00 98.50 529 ALA A CA 1
ATOM 4034 C C . ALA A 1 529 ? 21.466 -0.708 8.097 1.00 98.50 529 ALA A C 1
ATOM 4036 O O . ALA A 1 529 ? 20.638 -0.867 8.988 1.00 98.50 529 ALA A O 1
ATOM 4037 N N . VAL A 1 530 ? 22.584 -0.003 8.292 1.00 98.38 530 VAL A N 1
ATOM 4038 C CA . VAL A 1 530 ? 22.942 0.636 9.568 1.00 98.38 530 VAL A CA 1
ATOM 4039 C C . VAL A 1 530 ? 21.867 1.632 10.007 1.00 98.38 530 VAL A C 1
ATOM 4041 O O . VAL A 1 530 ? 21.399 1.588 11.146 1.00 98.38 530 VAL A O 1
ATOM 4044 N N . ASN A 1 531 ? 21.440 2.523 9.109 1.00 98.12 531 ASN A N 1
ATOM 4045 C CA . ASN A 1 531 ? 20.425 3.528 9.435 1.00 98.12 531 ASN A CA 1
ATOM 4046 C C . ASN A 1 531 ? 19.020 2.919 9.554 1.00 98.12 531 ASN A C 1
ATOM 4048 O O . ASN A 1 531 ? 18.256 3.299 10.442 1.00 98.12 531 ASN A O 1
ATOM 4052 N N . GLY A 1 532 ? 18.714 1.921 8.726 1.00 97.75 532 GLY A N 1
ATOM 4053 C CA . GLY A 1 532 ? 17.497 1.121 8.790 1.00 97.75 532 GLY A CA 1
ATOM 4054 C C . GLY A 1 532 ? 17.349 0.350 10.099 1.00 97.75 532 GLY A C 1
ATOM 4055 O O . GLY A 1 532 ? 16.272 0.343 10.694 1.00 97.75 532 GLY A O 1
ATOM 4056 N N . TYR A 1 533 ? 18.442 -0.234 10.592 1.00 96.62 533 TYR A N 1
ATOM 4057 C CA . TYR A 1 533 ? 18.485 -0.975 11.851 1.00 96.62 533 TYR A CA 1
ATOM 4058 C C . TYR A 1 533 ? 18.333 -0.042 13.050 1.00 96.62 533 TYR A C 1
ATOM 4060 O O . TYR A 1 533 ? 17.603 -0.348 13.989 1.00 96.62 533 TYR A O 1
ATOM 4068 N N . ARG A 1 534 ? 18.953 1.146 13.009 1.00 95.31 534 ARG A N 1
ATOM 4069 C CA . ARG A 1 534 ? 18.773 2.182 14.041 1.00 95.31 534 ARG A CA 1
ATOM 4070 C C . ARG A 1 534 ? 17.326 2.668 14.111 1.00 95.31 534 ARG A C 1
ATOM 4072 O O . ARG A 1 534 ? 16.788 2.795 15.212 1.00 95.31 534 ARG A O 1
ATOM 4079 N N . LEU A 1 535 ? 16.690 2.905 12.962 1.00 94.25 535 LEU A N 1
ATOM 4080 C CA . LEU A 1 535 ? 15.272 3.262 12.892 1.00 94.25 535 LEU A CA 1
ATOM 4081 C C . LEU A 1 535 ? 14.390 2.132 13.440 1.00 94.25 535 LEU A C 1
ATOM 4083 O O . LEU A 1 535 ? 13.564 2.381 14.317 1.00 94.25 535 LEU A O 1
ATOM 4087 N N . HIS A 1 536 ? 14.612 0.895 12.988 1.00 92.56 536 HIS A N 1
ATOM 4088 C CA . HIS A 1 536 ? 13.913 -0.288 13.491 1.00 92.56 536 HIS A CA 1
ATOM 4089 C C . HIS A 1 536 ? 14.055 -0.415 15.013 1.00 92.56 536 HIS A C 1
ATOM 4091 O O . HIS A 1 536 ? 13.055 -0.507 15.718 1.00 92.56 536 HIS A O 1
ATOM 4097 N N . HIS A 1 537 ? 15.273 -0.296 15.545 1.00 89.56 537 HIS A N 1
ATOM 4098 C CA . HIS A 1 537 ? 15.545 -0.344 16.979 1.00 89.56 537 HIS A CA 1
ATOM 4099 C C . HIS A 1 537 ? 14.786 0.737 17.767 1.00 89.56 537 HIS A C 1
ATOM 4101 O O . HIS A 1 537 ? 14.247 0.445 18.832 1.00 89.56 537 HIS A O 1
ATOM 4107 N N . VAL A 1 538 ? 14.691 1.975 17.262 1.00 89.06 538 VAL A N 1
ATOM 4108 C CA . VAL A 1 538 ? 13.897 3.039 17.912 1.00 89.06 538 VAL A CA 1
ATOM 4109 C C . VAL A 1 538 ? 12.417 2.662 18.002 1.00 89.06 538 VAL A C 1
ATOM 4111 O O . VAL A 1 538 ? 11.802 2.931 19.034 1.00 89.06 538 VAL A O 1
ATOM 4114 N N . LEU A 1 539 ? 11.875 2.021 16.964 1.00 86.56 539 LEU A N 1
ATOM 4115 C CA . LEU A 1 539 ? 10.478 1.587 16.908 1.00 86.56 539 LEU A CA 1
ATOM 4116 C C . LEU A 1 539 ? 10.202 0.395 17.836 1.00 86.56 539 LEU A C 1
ATOM 4118 O O . LEU A 1 539 ? 9.189 0.392 18.533 1.00 86.56 539 LEU A O 1
ATOM 4122 N N . VAL A 1 540 ? 11.102 -0.595 17.888 1.00 82.31 540 VAL A N 1
ATOM 4123 C CA . VAL A 1 540 ? 10.834 -1.861 18.594 1.00 82.31 540 VAL A CA 1
ATOM 4124 C C . VAL A 1 540 ? 11.298 -1.898 20.052 1.00 82.31 540 VAL A C 1
ATOM 4126 O O . VAL A 1 540 ? 10.699 -2.606 20.854 1.00 82.31 540 VAL A O 1
ATOM 4129 N N . ARG A 1 541 ? 12.305 -1.109 20.461 1.00 76.69 541 ARG A N 1
ATOM 4130 C CA . ARG A 1 541 ? 12.908 -1.180 21.819 1.00 76.69 541 ARG A CA 1
ATOM 4131 C C . ARG A 1 541 ? 11.962 -0.865 22.985 1.00 76.69 541 ARG A C 1
ATOM 4133 O O . ARG A 1 541 ? 12.317 -1.054 24.153 1.00 76.69 541 ARG A O 1
ATOM 4140 N N . ALA A 1 542 ? 10.813 -0.268 22.683 1.00 68.62 542 ALA A N 1
ATOM 4141 C CA . ALA A 1 542 ? 9.789 0.080 23.659 1.00 68.62 542 ALA A CA 1
ATOM 4142 C C . ALA A 1 542 ? 8.560 -0.840 23.585 1.00 68.62 542 ALA A C 1
ATOM 4144 O O . ALA A 1 542 ? 7.663 -0.679 24.413 1.00 68.62 542 ALA A O 1
ATOM 4145 N N . LEU A 1 543 ? 8.528 -1.804 22.653 1.00 77.38 543 LEU A N 1
ATOM 4146 C CA . LEU A 1 543 ? 7.445 -2.780 22.566 1.00 77.38 543 LEU A CA 1
ATOM 4147 C C . LEU A 1 543 ? 7.414 -3.612 23.848 1.00 77.38 543 LEU A C 1
ATOM 4149 O O . LEU A 1 543 ? 8.458 -3.990 24.360 1.00 77.38 543 LEU A O 1
ATOM 4153 N N . GLY A 1 544 ? 6.230 -3.876 24.395 1.00 60.50 544 GLY A N 1
ATOM 4154 C CA . GLY A 1 544 ? 6.069 -4.771 25.549 1.00 60.50 544 GLY A CA 1
ATOM 4155 C C . GLY A 1 544 ? 6.321 -4.141 26.926 1.00 60.50 544 GLY A C 1
ATOM 4156 O O . GLY A 1 544 ? 5.991 -4.759 27.931 1.00 60.50 544 GLY A O 1
ATOM 4157 N N . ARG A 1 545 ? 6.785 -2.882 27.014 1.00 59.59 545 ARG A N 1
ATOM 4158 C CA . ARG A 1 545 ? 7.008 -2.182 28.305 1.00 59.59 545 ARG A CA 1
ATOM 4159 C C . ARG A 1 545 ? 5.735 -1.898 29.118 1.00 59.59 545 ARG A C 1
ATOM 4161 O O . ARG A 1 545 ? 5.828 -1.380 30.225 1.00 59.59 545 ARG A O 1
ATOM 4168 N N . SER A 1 546 ? 4.560 -2.205 28.576 1.00 52.19 546 SER A N 1
ATOM 4169 C CA . SER A 1 546 ? 3.256 -2.023 29.220 1.00 52.19 546 SER A CA 1
ATOM 4170 C C . SER A 1 546 ? 2.737 -3.283 29.941 1.00 52.19 546 SER A C 1
ATOM 4172 O O . SER A 1 546 ? 1.548 -3.342 30.241 1.00 52.19 546 SER A O 1
ATOM 4174 N N . GLY A 1 547 ? 3.570 -4.308 30.175 1.00 56.03 547 GLY A N 1
ATOM 4175 C CA . GLY A 1 547 ? 3.178 -5.558 30.848 1.00 56.03 547 GLY A CA 1
ATOM 4176 C C . GLY A 1 547 ? 4.343 -6.298 31.526 1.00 56.03 547 GLY A C 1
ATOM 4177 O O . GLY A 1 547 ? 5.439 -5.759 31.638 1.00 56.03 547 GLY A O 1
ATOM 4178 N N . ASN A 1 548 ? 4.111 -7.546 31.960 1.00 55.50 548 ASN A N 1
ATOM 4179 C CA . ASN A 1 548 ? 5.118 -8.414 32.610 1.00 55.50 548 ASN A CA 1
ATOM 4180 C C . ASN A 1 548 ? 6.169 -9.003 31.641 1.00 55.50 548 ASN A C 1
ATOM 4182 O O . ASN A 1 548 ? 7.011 -9.799 32.054 1.00 55.50 548 ASN A O 1
ATOM 4186 N N . GLU A 1 549 ? 6.110 -8.662 30.353 1.00 67.25 549 GLU A N 1
ATOM 4187 C CA . GLU A 1 549 ? 7.005 -9.180 29.316 1.00 67.25 549 GLU A CA 1
ATOM 4188 C C . GLU A 1 549 ? 8.158 -8.200 29.058 1.00 67.25 549 GLU A C 1
ATOM 4190 O O . GLU A 1 549 ? 7.975 -6.983 29.045 1.00 67.25 549 GLU A O 1
ATOM 4195 N N . SER A 1 550 ? 9.374 -8.717 28.860 1.00 75.88 550 SER A N 1
ATOM 4196 C CA . SER A 1 550 ? 10.522 -7.861 28.561 1.00 75.88 550 SER A CA 1
ATOM 4197 C C . SER A 1 550 ? 10.409 -7.269 27.154 1.00 75.88 550 SER A C 1
ATOM 4199 O O . SER A 1 550 ? 9.879 -7.896 26.234 1.00 75.88 550 SER A O 1
ATOM 4201 N N . ALA A 1 551 ? 10.965 -6.071 26.960 1.00 72.50 551 ALA A N 1
ATOM 4202 C CA . ALA A 1 551 ? 10.910 -5.421 25.653 1.00 72.50 551 ALA A CA 1
ATOM 4203 C C . ALA A 1 551 ? 11.641 -6.206 24.550 1.00 72.50 551 ALA A C 1
ATOM 4205 O O . ALA A 1 551 ? 11.248 -6.155 23.389 1.00 72.50 551 ALA A O 1
ATOM 4206 N N . TYR A 1 552 ? 12.673 -6.968 24.928 1.00 75.88 552 TYR A N 1
ATOM 4207 C CA . TYR A 1 552 ? 13.404 -7.849 24.019 1.00 75.88 552 TYR A CA 1
ATOM 4208 C C . TYR A 1 552 ? 12.539 -9.026 23.554 1.00 75.88 552 TYR A C 1
ATOM 4210 O O . TYR A 1 552 ? 12.420 -9.237 22.354 1.00 75.88 552 TYR A O 1
ATOM 4218 N N . SER A 1 553 ? 11.844 -9.707 24.478 1.00 81.75 553 SER A N 1
ATOM 4219 C CA . SER A 1 553 ? 10.938 -10.821 24.142 1.00 81.75 553 SER A CA 1
ATOM 4220 C C . SER A 1 553 ? 9.857 -10.396 23.148 1.00 81.75 553 SER A C 1
ATOM 4222 O O . SER A 1 553 ? 9.633 -11.057 22.135 1.00 81.75 553 SER A O 1
ATOM 4224 N N . MET A 1 554 ? 9.218 -9.248 23.394 1.00 84.06 554 MET A N 1
ATOM 4225 C CA . MET A 1 554 ? 8.185 -8.738 22.493 1.00 84.06 554 MET A CA 1
ATOM 4226 C C . MET A 1 554 ? 8.754 -8.345 21.123 1.00 84.06 554 MET A C 1
ATOM 4228 O O . MET A 1 554 ? 8.141 -8.638 20.096 1.00 84.06 554 MET A O 1
ATOM 4232 N N . ALA A 1 555 ? 9.921 -7.694 21.087 1.00 81.31 555 ALA A N 1
ATOM 4233 C CA . ALA A 1 555 ? 10.574 -7.330 19.832 1.00 81.31 555 ALA A CA 1
ATOM 4234 C C . ALA A 1 555 ? 10.939 -8.569 18.996 1.00 81.31 555 ALA A C 1
ATOM 4236 O O . ALA A 1 555 ? 10.684 -8.572 17.792 1.00 81.31 555 ALA A O 1
ATOM 4237 N N . ASP A 1 556 ? 11.445 -9.634 19.625 1.00 84.00 556 ASP A N 1
ATOM 4238 C CA . ASP A 1 556 ? 11.774 -10.896 18.954 1.00 84.00 556 ASP A CA 1
ATOM 4239 C C . ASP A 1 556 ? 10.525 -11.573 18.378 1.00 84.00 556 ASP A C 1
ATOM 4241 O O . ASP A 1 556 ? 10.532 -12.020 17.231 1.00 84.00 556 ASP A O 1
ATOM 4245 N N . ARG A 1 557 ? 9.414 -11.586 19.127 1.00 87.75 557 ARG A N 1
ATOM 4246 C CA . ARG A 1 557 ? 8.131 -12.136 18.656 1.00 87.75 557 ARG A CA 1
ATOM 4247 C C . ARG A 1 557 ? 7.559 -11.351 17.481 1.00 87.75 557 ARG A C 1
ATOM 4249 O O . ARG A 1 557 ? 7.115 -11.954 16.505 1.00 87.75 557 ARG A O 1
ATOM 4256 N N . VAL A 1 558 ? 7.611 -10.018 17.527 1.00 87.06 558 VAL A N 1
ATOM 4257 C CA . VAL A 1 558 ? 7.205 -9.171 16.391 1.00 87.06 558 VAL A CA 1
ATOM 4258 C C . VAL A 1 558 ? 8.125 -9.401 15.187 1.00 87.06 558 VAL A C 1
ATOM 4260 O O . VAL A 1 558 ? 7.636 -9.547 14.067 1.00 87.06 558 VAL A O 1
ATOM 4263 N N . GLY A 1 559 ? 9.438 -9.507 15.406 1.00 86.31 559 GLY A N 1
ATOM 4264 C CA . GLY A 1 559 ? 10.417 -9.817 14.361 1.00 86.31 559 GLY A CA 1
ATOM 4265 C C . GLY A 1 559 ? 10.232 -11.208 13.741 1.00 86.31 559 GLY A C 1
ATOM 4266 O O . GLY A 1 559 ? 10.463 -11.379 12.542 1.00 86.31 559 GLY A O 1
ATOM 4267 N N . ALA A 1 560 ? 9.778 -12.190 14.523 1.00 86.12 560 ALA A N 1
ATOM 4268 C CA . ALA A 1 560 ? 9.422 -13.525 14.048 1.00 86.12 560 ALA A CA 1
ATOM 4269 C C . ALA A 1 560 ? 8.111 -13.515 13.246 1.00 86.12 560 ALA A C 1
ATOM 4271 O O . ALA A 1 560 ? 8.058 -14.086 12.157 1.00 86.12 560 ALA A O 1
ATOM 4272 N N . ALA A 1 561 ? 7.082 -12.808 13.727 1.00 87.69 561 ALA A N 1
ATOM 4273 C CA . ALA A 1 561 ? 5.805 -12.635 13.028 1.00 87.69 561 ALA A CA 1
ATOM 4274 C C . ALA A 1 561 ? 5.965 -11.962 11.649 1.00 87.69 561 ALA A C 1
ATOM 4276 O O . ALA A 1 561 ? 5.213 -12.244 10.716 1.00 87.69 561 ALA A O 1
ATOM 4277 N N . LEU A 1 562 ? 6.975 -11.099 11.513 1.00 89.00 562 LEU A N 1
ATOM 4278 C CA . LEU A 1 562 ? 7.354 -10.408 10.276 1.00 89.00 562 LEU A CA 1
ATOM 4279 C C . LEU A 1 562 ? 8.559 -11.051 9.569 1.00 89.00 562 LEU A C 1
ATOM 4281 O O . LEU A 1 562 ? 9.170 -10.440 8.690 1.00 89.00 562 LEU A O 1
ATOM 4285 N N . GLY A 1 563 ? 8.914 -12.286 9.929 1.00 85.31 563 GLY A N 1
ATOM 4286 C CA . GLY A 1 563 ? 10.048 -12.979 9.329 1.00 85.31 563 GLY A CA 1
ATOM 4287 C C . GLY A 1 563 ? 9.815 -13.370 7.871 1.00 85.31 563 GLY A C 1
ATOM 4288 O O . GLY A 1 563 ? 10.698 -13.177 7.033 1.00 85.31 563 GLY A O 1
ATOM 4289 N N . ASP A 1 564 ? 8.621 -13.867 7.558 1.00 86.56 564 ASP A N 1
ATOM 4290 C CA . ASP A 1 564 ? 8.262 -14.279 6.203 1.00 86.56 564 ASP A CA 1
ATOM 4291 C C . ASP A 1 564 ? 7.727 -13.108 5.359 1.00 86.56 564 ASP A C 1
ATOM 4293 O O . ASP A 1 564 ? 7.043 -12.221 5.883 1.00 86.56 564 ASP A O 1
ATOM 4297 N N . PRO A 1 565 ? 7.980 -13.103 4.035 1.00 90.69 565 PRO A N 1
ATOM 4298 C CA . PRO A 1 565 ? 7.306 -12.208 3.099 1.00 90.69 565 PRO A CA 1
ATOM 4299 C C . PRO A 1 565 ? 5.787 -12.202 3.293 1.00 90.69 565 PRO A C 1
ATOM 4301 O O . PRO A 1 565 ? 5.162 -13.244 3.475 1.00 90.69 565 PRO A O 1
ATOM 4304 N N . GLY A 1 566 ? 5.179 -11.023 3.206 1.00 92.31 566 GLY A N 1
ATOM 4305 C CA . GLY A 1 566 ? 3.739 -10.866 3.383 1.00 92.31 566 GLY A CA 1
ATOM 4306 C C . GLY A 1 566 ? 3.291 -9.419 3.252 1.00 92.31 566 GLY A C 1
ATOM 4307 O O . GLY A 1 566 ? 4.109 -8.534 2.986 1.00 92.31 566 GLY A O 1
ATOM 4308 N N . PHE A 1 567 ? 1.991 -9.189 3.420 1.00 93.56 567 PHE A N 1
ATOM 4309 C CA . PHE A 1 567 ? 1.385 -7.863 3.324 1.00 93.56 567 PHE A CA 1
ATOM 4310 C C . PHE A 1 567 ? 1.471 -7.152 4.671 1.00 93.56 567 PHE A C 1
ATOM 4312 O O . PHE A 1 567 ? 1.089 -7.714 5.697 1.00 93.56 567 PHE A O 1
ATOM 4319 N N . VAL A 1 568 ? 1.972 -5.919 4.676 1.00 94.81 568 VAL A N 1
ATOM 4320 C CA . VAL A 1 568 ? 2.100 -5.115 5.897 1.00 94.81 568 VAL A CA 1
ATOM 4321 C C . VAL A 1 568 ? 1.425 -3.774 5.675 1.00 94.81 568 VAL A C 1
ATOM 4323 O O . VAL A 1 568 ? 1.782 -3.028 4.760 1.00 94.81 568 VAL A O 1
ATOM 4326 N N . GLN A 1 569 ? 0.445 -3.475 6.522 1.00 93.81 569 GLN A N 1
ATOM 4327 C CA . GLN A 1 569 ? -0.253 -2.197 6.519 1.00 93.81 569 GLN A CA 1
ATOM 4328 C C . GLN A 1 569 ? 0.410 -1.245 7.513 1.00 93.81 569 GLN A C 1
ATOM 4330 O O . GLN A 1 569 ? 0.646 -1.609 8.665 1.00 93.81 569 GLN A O 1
ATOM 4335 N N . ILE A 1 570 ? 0.643 -0.007 7.094 1.00 93.25 570 ILE A N 1
ATOM 4336 C CA . ILE A 1 570 ? 1.073 1.088 7.964 1.00 93.25 570 ILE A CA 1
ATOM 4337 C C . ILE A 1 570 ? 0.018 2.183 7.859 1.00 93.25 570 ILE A C 1
ATOM 4339 O O . ILE A 1 570 ? 0.039 3.012 6.957 1.00 93.25 570 ILE A O 1
ATOM 4343 N N . ALA A 1 571 ? -0.962 2.125 8.751 1.00 90.25 571 ALA A N 1
ATOM 4344 C CA . ALA A 1 571 ? -2.101 3.026 8.766 1.00 90.25 571 ALA A CA 1
ATOM 4345 C C . ALA A 1 571 ? -1.668 4.460 9.100 1.00 90.25 571 ALA A C 1
ATOM 4347 O O . ALA A 1 571 ? -1.065 4.699 10.151 1.00 90.25 571 ALA A O 1
ATOM 4348 N N . LEU A 1 572 ? -2.010 5.405 8.221 1.00 85.31 572 LEU A N 1
ATOM 4349 C CA . LEU A 1 572 ? -1.781 6.832 8.427 1.00 85.31 572 LEU A CA 1
ATOM 4350 C C . LEU A 1 572 ? -3.099 7.508 8.812 1.00 85.31 572 LEU A C 1
ATOM 4352 O O . LEU A 1 572 ? -4.032 7.583 8.012 1.00 85.31 572 LEU A O 1
ATOM 4356 N N . GLN A 1 573 ? -3.177 7.973 10.059 1.00 80.00 573 GLN A N 1
ATOM 4357 C CA . GLN A 1 573 ? -4.322 8.741 10.550 1.00 80.00 573 GLN A CA 1
ATOM 4358 C C . GLN A 1 573 ? -4.442 10.097 9.844 1.00 80.00 573 GLN A C 1
ATOM 4360 O O . GLN A 1 573 ? -3.475 10.604 9.269 1.00 80.00 573 GLN A O 1
ATOM 4365 N N . GLU A 1 574 ? -5.620 10.703 9.944 1.00 69.62 574 GLU A N 1
ATOM 4366 C CA . GLU A 1 574 ? -5.848 12.062 9.455 1.00 69.62 574 GLU A CA 1
ATOM 4367 C C . GLU A 1 574 ? -4.872 13.053 10.122 1.00 69.62 574 GLU A C 1
ATOM 4369 O O . GLU A 1 574 ? -4.642 13.010 11.335 1.00 69.62 574 GLU A O 1
ATOM 4374 N N . GLY A 1 575 ? -4.232 13.910 9.319 1.00 67.38 575 GLY A N 1
ATOM 4375 C CA . GLY A 1 575 ? -3.241 14.879 9.803 1.00 67.38 575 GLY A CA 1
ATOM 4376 C C . GLY A 1 575 ? -1.924 14.274 10.313 1.00 67.38 575 GLY A C 1
ATOM 4377 O O . GLY A 1 575 ? -1.235 14.909 11.119 1.00 67.38 575 GLY A O 1
ATOM 4378 N N . ALA A 1 576 ? -1.564 13.052 9.896 1.00 69.06 576 ALA A N 1
ATOM 4379 C CA . ALA A 1 576 ? -0.290 12.426 10.252 1.00 69.06 576 ALA A CA 1
ATOM 4380 C C . ALA A 1 576 ? 0.910 13.319 9.883 1.00 69.06 576 ALA A C 1
ATOM 4382 O O . ALA A 1 576 ? 1.102 13.695 8.731 1.00 69.06 576 ALA A O 1
ATOM 4383 N N . ARG A 1 577 ? 1.749 13.631 10.878 1.00 68.88 577 ARG A N 1
ATOM 4384 C CA . ARG A 1 577 ? 2.922 14.516 10.725 1.00 68.88 577 ARG A CA 1
ATOM 4385 C C . ARG A 1 577 ? 4.235 13.778 10.493 1.00 68.88 577 ARG A C 1
ATOM 4387 O O . ARG A 1 577 ? 5.249 14.414 10.229 1.00 68.88 577 ARG A O 1
ATOM 4394 N N . HIS A 1 578 ? 4.226 12.455 10.624 1.00 78.06 578 HIS A N 1
ATOM 4395 C CA . HIS A 1 578 ? 5.407 11.614 10.488 1.00 78.06 578 HIS A CA 1
ATOM 4396 C C . HIS A 1 578 ? 5.088 10.435 9.592 1.00 78.06 578 HIS A C 1
ATOM 4398 O O . HIS A 1 578 ? 4.210 9.628 9.898 1.00 78.06 578 HIS A O 1
ATOM 4404 N N . VAL A 1 579 ? 5.857 10.309 8.518 1.00 86.50 579 VAL A N 1
ATOM 4405 C CA . VAL A 1 579 ? 5.816 9.152 7.629 1.00 86.50 579 VAL A CA 1
ATOM 4406 C C . VAL A 1 579 ? 7.119 8.387 7.822 1.00 86.50 579 VAL A C 1
ATOM 4408 O O . VAL A 1 579 ? 8.202 8.914 7.588 1.00 86.50 579 VAL A O 1
ATOM 4411 N N . ILE A 1 580 ? 7.041 7.155 8.323 1.00 90.31 580 ILE A N 1
ATOM 4412 C CA . ILE A 1 580 ? 8.241 6.342 8.548 1.00 90.31 580 ILE A CA 1
ATOM 4413 C C . ILE A 1 580 ? 8.721 5.784 7.197 1.00 90.31 580 ILE A C 1
ATOM 4415 O O . ILE A 1 580 ? 7.903 5.163 6.514 1.00 90.31 580 ILE A O 1
ATOM 4419 N N . PRO A 1 581 ? 10.031 5.862 6.870 1.00 94.25 581 PRO A N 1
ATOM 4420 C CA . PRO A 1 581 ? 10.637 5.177 5.725 1.00 94.25 581 PRO A CA 1
ATOM 4421 C C . PRO A 1 581 ? 10.615 3.649 5.886 1.00 94.25 581 PRO A C 1
ATOM 4423 O O . PRO A 1 581 ? 11.642 3.005 6.081 1.00 94.25 581 PRO A O 1
ATOM 4426 N N . ALA A 1 582 ? 9.438 3.023 5.862 1.00 95.25 582 ALA A N 1
ATOM 4427 C CA . ALA A 1 582 ? 9.297 1.640 6.313 1.00 95.25 582 ALA A CA 1
ATOM 4428 C C . ALA A 1 582 ? 10.008 0.633 5.408 1.00 95.25 582 ALA A C 1
ATOM 4430 O O . ALA A 1 582 ? 10.411 -0.427 5.870 1.00 95.25 582 ALA A O 1
ATOM 4431 N N . ALA A 1 583 ? 10.228 0.976 4.136 1.00 97.44 583 ALA A N 1
ATOM 4432 C CA . ALA A 1 583 ? 11.040 0.169 3.231 1.00 97.44 583 ALA A CA 1
ATOM 4433 C C . ALA A 1 583 ? 12.488 0.009 3.733 1.00 97.44 583 ALA A C 1
ATOM 4435 O O . ALA A 1 583 ? 13.095 -1.039 3.519 1.00 97.44 583 ALA A O 1
ATOM 4436 N N . MET A 1 584 ? 13.008 1.018 4.440 1.00 97.31 584 MET A N 1
ATOM 4437 C CA . MET A 1 584 ? 14.347 1.032 5.028 1.00 97.31 584 MET A CA 1
ATOM 4438 C C . MET A 1 584 ? 14.455 0.246 6.332 1.00 97.31 584 MET A C 1
ATOM 4440 O O . MET A 1 584 ? 15.575 0.022 6.781 1.00 97.31 584 MET A O 1
ATOM 4444 N N . LEU A 1 585 ? 13.346 -0.157 6.962 1.00 96.44 585 LEU A N 1
ATOM 4445 C CA . LEU A 1 585 ? 13.412 -0.910 8.214 1.00 96.44 585 LEU A CA 1
ATOM 4446 C C . LEU A 1 585 ? 14.214 -2.188 8.005 1.00 96.44 585 LEU A C 1
ATOM 4448 O O . LEU A 1 585 ? 13.888 -2.991 7.131 1.00 96.44 585 LEU A O 1
ATOM 4452 N N . TYR A 1 586 ? 15.273 -2.331 8.801 1.00 96.81 586 TYR A N 1
ATOM 4453 C CA . TYR A 1 586 ? 16.192 -3.455 8.741 1.00 96.81 586 TYR A CA 1
ATOM 4454 C C . TYR A 1 586 ? 16.126 -4.232 10.049 1.00 96.81 586 TYR A C 1
ATOM 4456 O O . TYR A 1 586 ? 16.407 -3.683 11.114 1.00 96.81 586 TYR A O 1
ATOM 4464 N N . ASP A 1 587 ? 15.755 -5.503 9.968 1.00 93.19 587 ASP A N 1
ATOM 4465 C CA . ASP A 1 587 ? 15.349 -6.287 11.136 1.00 93.19 587 ASP A CA 1
ATOM 4466 C C . ASP A 1 587 ? 16.062 -7.640 11.269 1.00 93.19 587 ASP A C 1
ATOM 4468 O O . ASP A 1 587 ? 15.609 -8.521 11.998 1.00 93.19 587 ASP A O 1
ATOM 4472 N N . LEU A 1 588 ? 17.201 -7.800 10.590 1.00 93.62 588 LEU A N 1
ATOM 4473 C CA . LEU A 1 588 ? 18.183 -8.823 10.948 1.00 93.62 588 LEU A CA 1
ATOM 4474 C C . LEU A 1 588 ? 19.154 -8.265 12.002 1.00 93.62 588 LEU A C 1
ATOM 4476 O O . LEU A 1 588 ? 19.432 -7.063 11.982 1.00 93.62 588 LEU A O 1
ATOM 4480 N N . PRO A 1 589 ? 19.703 -9.110 12.895 1.00 92.88 589 PRO A N 1
ATOM 4481 C CA . PRO A 1 589 ? 20.735 -8.692 13.840 1.00 92.88 589 PRO A CA 1
ATOM 4482 C C . PRO A 1 589 ? 21.909 -8.003 13.136 1.00 92.88 589 PRO A C 1
ATOM 4484 O O . PRO A 1 589 ? 22.419 -8.511 12.136 1.00 92.88 589 PRO A O 1
ATOM 4487 N N . LEU A 1 590 ? 22.326 -6.850 13.661 1.00 95.50 590 LEU A N 1
ATOM 4488 C CA . LEU A 1 590 ? 23.401 -6.036 13.099 1.00 95.50 590 LEU A CA 1
ATOM 4489 C C . LEU A 1 590 ? 24.126 -5.275 14.214 1.00 95.50 590 LEU A C 1
ATOM 4491 O O . LEU A 1 590 ? 23.494 -4.564 15.000 1.00 95.50 590 LEU A O 1
ATOM 4495 N N . ASP A 1 591 ? 25.453 -5.364 14.254 1.00 95.75 591 ASP A N 1
ATOM 4496 C CA . ASP A 1 591 ? 26.280 -4.436 15.017 1.00 95.75 591 ASP A CA 1
ATOM 4497 C C . ASP A 1 591 ? 26.537 -3.195 14.159 1.00 95.75 591 ASP A C 1
ATOM 4499 O O . ASP A 1 591 ? 27.431 -3.141 13.317 1.00 95.75 591 ASP A O 1
ATOM 4503 N N . SER A 1 592 ? 25.715 -2.169 14.380 1.00 93.50 592 SER A N 1
ATOM 4504 C CA . SER A 1 592 ? 25.758 -0.921 13.612 1.00 93.50 592 SER A CA 1
ATOM 4505 C C . SER A 1 592 ? 27.037 -0.085 13.792 1.00 93.50 592 SER A C 1
ATOM 4507 O O . SER A 1 592 ? 27.131 0.983 13.186 1.00 93.50 592 SER A O 1
ATOM 4509 N N . ASN A 1 593 ? 27.974 -0.522 14.643 1.00 94.19 593 ASN A N 1
ATOM 4510 C CA . ASN A 1 593 ? 29.268 0.126 14.868 1.00 94.19 593 ASN A CA 1
ATOM 4511 C C . ASN A 1 593 ? 30.461 -0.801 14.578 1.00 94.19 593 ASN A C 1
ATOM 4513 O O . ASN A 1 593 ? 31.597 -0.407 14.845 1.00 94.19 593 ASN A O 1
ATOM 4517 N N . ALA A 1 594 ? 30.229 -2.007 14.049 1.00 93.56 594 ALA A N 1
ATOM 4518 C CA . ALA A 1 594 ? 31.318 -2.888 13.653 1.00 93.56 594 ALA A CA 1
ATOM 4519 C C . ALA A 1 594 ? 32.174 -2.219 12.554 1.00 93.56 594 ALA A C 1
ATOM 4521 O O . ALA A 1 594 ? 31.614 -1.637 11.620 1.00 93.56 594 ALA A O 1
ATOM 4522 N N . PRO A 1 595 ? 33.515 -2.293 12.642 1.00 86.31 595 PRO A N 1
ATOM 4523 C CA . PRO A 1 595 ? 34.403 -1.642 11.678 1.00 86.31 595 PRO A CA 1
ATOM 4524 C C . PRO A 1 595 ? 34.374 -2.318 10.300 1.00 86.31 595 PRO A C 1
ATOM 4526 O O . PRO A 1 595 ? 34.486 -1.635 9.288 1.00 86.31 595 PRO A O 1
ATOM 4529 N N . ASP A 1 596 ? 34.158 -3.638 10.267 1.00 90.56 596 ASP A N 1
ATOM 4530 C CA . ASP A 1 596 ? 34.256 -4.472 9.065 1.00 90.56 596 ASP A CA 1
ATOM 4531 C C . ASP A 1 596 ? 32.907 -5.131 8.740 1.00 90.56 596 ASP A C 1
ATOM 4533 O O . ASP A 1 596 ? 32.741 -6.352 8.821 1.00 90.56 596 ASP A O 1
ATOM 4537 N N . LEU A 1 597 ? 31.903 -4.314 8.412 1.00 97.06 597 LEU A N 1
ATOM 4538 C CA . LEU A 1 597 ? 30.632 -4.826 7.900 1.00 97.06 597 LEU A CA 1
ATOM 4539 C C . LEU A 1 597 ? 30.806 -5.346 6.470 1.00 97.06 597 LEU A C 1
ATOM 4541 O O . LEU A 1 597 ? 31.367 -4.668 5.612 1.00 97.06 597 LEU A O 1
ATOM 4545 N N . VAL A 1 598 ? 30.275 -6.537 6.197 1.00 96.81 598 VAL A N 1
ATOM 4546 C CA . VAL A 1 598 ? 30.344 -7.172 4.871 1.00 96.81 598 VAL A CA 1
ATOM 4547 C C . VAL A 1 598 ? 28.963 -7.571 4.369 1.00 96.81 598 VAL A C 1
ATOM 4549 O O . VAL A 1 598 ? 28.046 -7.814 5.154 1.00 96.81 598 VAL A O 1
ATOM 4552 N N . LEU A 1 599 ? 28.797 -7.684 3.050 1.00 97.06 599 LEU A N 1
ATOM 4553 C CA . LEU A 1 599 ? 27.560 -8.219 2.486 1.00 97.06 599 LEU A CA 1
ATOM 4554 C C . LEU A 1 599 ? 27.464 -9.742 2.618 1.00 97.06 599 LEU A C 1
ATOM 4556 O O . LEU A 1 599 ? 28.447 -10.481 2.567 1.00 97.06 599 LEU A O 1
ATOM 4560 N N . CYS A 1 600 ? 26.225 -10.210 2.736 1.00 97.38 600 CYS A N 1
ATOM 4561 C CA . CYS A 1 600 ? 25.863 -11.618 2.721 1.00 97.38 600 CYS A CA 1
ATOM 4562 C C . CYS A 1 600 ? 26.397 -12.312 1.458 1.00 97.38 600 CYS A C 1
ATOM 4564 O O . CYS A 1 600 ? 26.034 -11.953 0.338 1.00 97.38 600 CYS A O 1
ATOM 4566 N N . GLN A 1 601 ? 27.211 -13.351 1.648 1.00 96.00 601 GLN A N 1
ATOM 4567 C CA . GLN A 1 601 ? 27.836 -14.090 0.545 1.00 96.00 601 GLN A CA 1
ATOM 4568 C C . GLN A 1 601 ? 26.814 -14.794 -0.353 1.00 96.00 601 GLN A C 1
ATOM 4570 O O . GLN A 1 601 ? 26.975 -14.811 -1.571 1.00 96.00 601 GLN A O 1
ATOM 4575 N N . ASP A 1 602 ? 25.719 -15.297 0.225 1.00 95.88 602 ASP A N 1
ATOM 4576 C CA . ASP A 1 602 ? 24.623 -15.861 -0.565 1.00 95.88 602 ASP A CA 1
ATOM 4577 C C . ASP A 1 602 ? 24.015 -14.787 -1.477 1.00 95.88 602 ASP A C 1
ATOM 4579 O O . ASP A 1 602 ? 23.763 -15.042 -2.646 1.00 95.88 602 ASP A O 1
ATOM 4583 N N . PHE A 1 603 ? 23.831 -13.554 -0.996 1.00 96.44 603 PHE A N 1
ATOM 4584 C CA . PHE A 1 603 ? 23.326 -12.480 -1.851 1.00 96.44 603 PHE A CA 1
ATOM 4585 C C . PHE A 1 603 ? 24.285 -12.193 -3.015 1.00 96.44 603 PHE A C 1
ATOM 4587 O O . PHE A 1 603 ? 23.847 -12.169 -4.164 1.00 96.44 603 PHE A O 1
ATOM 4594 N N . LEU A 1 604 ? 25.586 -12.056 -2.739 1.00 95.12 604 LEU A N 1
ATOM 4595 C CA . LEU A 1 604 ? 26.603 -11.802 -3.766 1.00 95.12 604 LEU A CA 1
ATOM 4596 C C . LEU A 1 604 ? 26.659 -12.915 -4.827 1.00 95.12 604 LEU A C 1
ATOM 4598 O O . LEU A 1 604 ? 26.750 -12.625 -6.018 1.00 95.12 604 LEU A O 1
ATOM 4602 N N . ALA A 1 605 ? 26.534 -14.180 -4.420 1.00 95.06 605 ALA A N 1
ATOM 4603 C CA . ALA A 1 605 ? 26.539 -15.326 -5.331 1.00 95.06 605 ALA A CA 1
ATOM 4604 C C . ALA A 1 605 ? 25.304 -15.395 -6.249 1.00 95.06 605 ALA A C 1
ATOM 4606 O O . ALA A 1 605 ? 25.360 -15.967 -7.337 1.00 95.06 605 ALA A O 1
ATOM 4607 N N . TRP A 1 606 ? 24.158 -14.867 -5.816 1.00 95.19 606 TRP A N 1
ATOM 4608 C CA . TRP A 1 606 ? 22.963 -14.752 -6.661 1.00 95.19 606 TRP A CA 1
ATOM 4609 C C . TRP A 1 606 ? 22.999 -13.483 -7.521 1.00 95.19 606 TRP A C 1
ATOM 4611 O O . TRP A 1 606 ? 22.546 -13.508 -8.664 1.00 95.19 606 TRP A O 1
ATOM 4621 N N . ALA A 1 607 ? 23.595 -12.402 -7.012 1.00 92.69 607 ALA A N 1
ATOM 4622 C CA . ALA A 1 607 ? 23.843 -11.175 -7.764 1.00 92.69 607 ALA A CA 1
ATOM 4623 C C . ALA A 1 607 ? 24.751 -11.414 -8.976 1.00 92.69 607 ALA A C 1
ATOM 4625 O O . ALA A 1 607 ? 24.419 -10.979 -10.074 1.00 92.69 607 ALA A O 1
ATOM 4626 N N . SER A 1 608 ? 25.839 -12.178 -8.820 1.00 91.88 608 SER A N 1
ATOM 4627 C CA . SER A 1 608 ? 26.765 -12.490 -9.921 1.00 91.88 608 SER A CA 1
ATOM 4628 C C . SER A 1 608 ? 26.136 -13.301 -11.060 1.00 91.88 608 SER A C 1
ATOM 4630 O O . SER A 1 608 ? 26.657 -13.297 -12.172 1.00 91.88 608 SER A O 1
ATOM 4632 N N . ARG A 1 609 ? 25.010 -13.975 -10.795 1.00 92.00 609 ARG A N 1
ATOM 4633 C CA . ARG A 1 609 ? 24.227 -14.740 -11.777 1.00 92.00 609 ARG A CA 1
ATOM 4634 C C . ARG A 1 609 ? 23.023 -13.972 -12.327 1.00 92.00 609 ARG A C 1
ATOM 4636 O O . ARG A 1 609 ? 22.318 -14.499 -13.175 1.00 92.00 609 ARG A O 1
ATOM 4643 N N . ASN A 1 610 ? 22.792 -12.739 -11.866 1.00 88.62 610 ASN A N 1
ATOM 4644 C CA . ASN A 1 610 ? 21.598 -11.946 -12.170 1.00 88.62 610 ASN A CA 1
ATOM 4645 C C . ASN A 1 610 ? 20.276 -12.634 -11.757 1.00 88.62 610 ASN A C 1
ATOM 4647 O O . ASN A 1 610 ? 19.240 -12.489 -12.399 1.00 88.62 610 ASN A O 1
ATOM 4651 N N . GLU A 1 611 ? 20.303 -13.388 -10.654 1.00 93.00 611 GLU A N 1
ATOM 4652 C CA . GLU A 1 611 ? 19.170 -14.189 -10.164 1.00 93.00 611 GLU A CA 1
ATOM 4653 C C . GLU A 1 611 ? 18.606 -13.651 -8.831 1.00 93.00 611 GLU A C 1
ATOM 4655 O O . GLU A 1 611 ? 17.890 -14.354 -8.116 1.00 93.00 611 GLU A O 1
ATOM 4660 N N . ILE A 1 612 ? 18.900 -12.395 -8.462 1.00 93.75 612 ILE A N 1
ATOM 4661 C CA . ILE A 1 612 ? 18.463 -11.783 -7.187 1.00 93.75 612 ILE A CA 1
ATOM 4662 C C . ILE A 1 612 ? 16.963 -11.976 -6.888 1.00 93.75 612 ILE A C 1
ATOM 4664 O O . ILE A 1 612 ? 16.658 -12.327 -5.745 1.00 93.75 612 ILE A O 1
ATOM 4668 N N . PRO A 1 613 ? 16.019 -11.830 -7.846 1.00 91.12 613 PRO A N 1
ATOM 4669 C CA . PRO A 1 613 ? 14.593 -12.051 -7.578 1.00 91.12 613 PRO A CA 1
ATOM 4670 C C . PRO A 1 613 ? 14.242 -13.451 -7.051 1.00 91.12 613 PRO A C 1
ATOM 4672 O O . PRO A 1 613 ? 13.220 -13.626 -6.387 1.00 91.12 613 PRO A O 1
ATOM 4675 N N . LEU A 1 614 ? 15.081 -14.451 -7.329 1.00 89.94 614 LEU A N 1
ATOM 4676 C CA . LEU A 1 614 ? 14.912 -15.832 -6.878 1.00 89.94 614 LEU A CA 1
ATOM 4677 C C . LEU A 1 614 ? 15.723 -16.147 -5.611 1.00 89.94 614 LEU A C 1
ATOM 4679 O O . LEU A 1 614 ? 15.574 -17.230 -5.044 1.00 89.94 614 LEU A O 1
ATOM 4683 N N . SER A 1 615 ? 16.533 -15.199 -5.129 1.00 93.19 615 SER A N 1
ATOM 4684 C CA . SER A 1 615 ? 17.460 -15.404 -4.019 1.00 93.19 615 SER A CA 1
ATOM 4685 C C . SER A 1 615 ? 16.755 -15.847 -2.727 1.00 93.19 615 SER A C 1
ATOM 4687 O O . SER A 1 615 ? 15.754 -15.245 -2.316 1.00 93.19 615 SER A O 1
ATOM 4689 N N . PRO A 1 616 ? 17.312 -16.835 -1.995 1.00 93.81 616 PRO A N 1
ATOM 4690 C CA . PRO A 1 616 ? 16.797 -17.242 -0.690 1.00 93.81 616 PRO A CA 1
ATOM 4691 C C . PRO A 1 616 ? 16.903 -16.128 0.362 1.00 93.81 616 PRO A C 1
ATOM 4693 O O . PRO A 1 616 ? 16.175 -16.163 1.355 1.00 93.81 616 PRO A O 1
ATOM 4696 N N . CYS A 1 617 ? 17.758 -15.118 0.151 1.00 95.31 617 CYS A N 1
ATOM 4697 C CA . CYS A 1 617 ? 17.874 -13.955 1.031 1.00 95.31 617 CYS A CA 1
ATOM 4698 C C . CYS A 1 617 ? 16.531 -13.237 1.204 1.00 95.31 617 CYS A C 1
ATOM 4700 O O . CYS A 1 617 ? 16.131 -12.955 2.331 1.00 95.31 617 CYS A O 1
ATOM 4702 N N . LEU A 1 618 ? 15.800 -13.014 0.108 1.00 94.19 618 LEU A N 1
ATOM 4703 C CA . LEU A 1 618 ? 14.535 -12.268 0.105 1.00 94.19 618 LEU A CA 1
ATOM 4704 C C . LEU A 1 618 ? 13.386 -13.011 0.806 1.00 94.19 618 LEU A C 1
ATOM 4706 O O . LEU A 1 618 ? 12.334 -12.434 1.047 1.00 94.19 618 LEU A O 1
ATOM 4710 N N . ARG A 1 619 ? 13.591 -14.286 1.158 1.00 91.69 619 ARG A N 1
ATOM 4711 C CA . ARG A 1 619 ? 12.644 -15.121 1.912 1.00 91.69 619 ARG A CA 1
ATOM 4712 C C . ARG A 1 619 ? 13.187 -15.546 3.280 1.00 91.69 619 ARG A C 1
ATOM 4714 O O . ARG A 1 619 ? 12.664 -16.490 3.857 1.00 91.69 619 ARG A O 1
ATOM 4721 N N . ARG A 1 620 ? 14.273 -14.921 3.758 1.00 90.94 620 ARG A N 1
ATOM 4722 C CA . ARG A 1 620 ? 14.987 -15.293 4.996 1.00 90.94 620 ARG A CA 1
ATOM 4723 C C . ARG A 1 620 ? 15.419 -16.769 5.072 1.00 90.94 620 ARG A C 1
ATOM 4725 O O . ARG A 1 620 ? 15.481 -17.358 6.144 1.00 90.94 620 ARG A O 1
ATOM 4732 N N . ARG A 1 621 ? 15.782 -17.365 3.933 1.00 93.81 621 ARG A N 1
ATOM 4733 C CA . ARG A 1 621 ? 16.287 -18.752 3.843 1.00 93.81 621 ARG A CA 1
ATOM 4734 C C . ARG A 1 621 ? 17.787 -18.846 3.560 1.00 93.81 621 ARG A C 1
ATOM 4736 O O . ARG A 1 621 ? 18.300 -19.937 3.343 1.00 93.81 621 ARG A O 1
ATOM 4743 N N . CYS A 1 622 ? 18.487 -17.714 3.508 1.00 94.69 622 CYS A N 1
ATOM 4744 C CA . CYS A 1 622 ? 19.943 -17.685 3.374 1.00 94.69 622 CYS A CA 1
ATOM 4745 C C . CYS A 1 622 ? 20.633 -18.006 4.707 1.00 94.69 622 CYS A C 1
ATOM 4747 O O . CYS A 1 622 ? 20.027 -17.899 5.777 1.00 94.69 622 CYS A O 1
ATOM 4749 N N . ARG A 1 623 ? 21.932 -18.319 4.657 1.00 94.44 623 ARG A N 1
ATOM 4750 C CA . ARG A 1 623 ? 22.744 -18.623 5.847 1.00 94.44 623 ARG A CA 1
ATOM 4751 C C . ARG A 1 623 ? 22.699 -17.498 6.873 1.00 94.44 623 ARG A C 1
ATOM 4753 O O . ARG A 1 623 ? 22.524 -17.772 8.050 1.00 94.44 623 ARG A O 1
ATOM 4760 N N . GLN A 1 624 ? 22.777 -16.246 6.420 1.00 94.38 624 GLN A N 1
ATOM 4761 C CA . GLN A 1 624 ? 22.729 -15.085 7.313 1.00 94.38 624 GLN A CA 1
ATOM 4762 C C . GLN A 1 624 ? 21.384 -14.937 8.040 1.00 94.38 624 GLN A C 1
ATOM 4764 O O . GLN A 1 624 ? 21.347 -14.427 9.150 1.00 94.38 624 GLN A O 1
ATOM 4769 N N . ALA A 1 625 ? 20.270 -15.358 7.440 1.00 92.00 625 ALA A N 1
ATOM 4770 C CA . ALA A 1 625 ? 18.973 -15.294 8.108 1.00 92.00 625 ALA A CA 1
ATOM 4771 C C . ALA A 1 625 ? 18.774 -16.459 9.094 1.00 92.00 625 ALA A C 1
ATOM 4773 O O . ALA A 1 625 ? 18.189 -16.266 10.155 1.00 92.00 625 ALA A O 1
ATOM 4774 N N . LEU A 1 626 ? 19.282 -17.650 8.757 1.00 92.62 626 LEU A N 1
ATOM 4775 C CA . LEU A 1 626 ? 19.165 -18.861 9.580 1.00 92.62 626 LEU A CA 1
ATOM 4776 C C . LEU A 1 626 ? 20.193 -18.922 10.721 1.00 92.62 626 LEU A C 1
ATOM 4778 O O . LEU A 1 626 ? 19.963 -19.565 11.741 1.00 92.62 626 LEU A O 1
ATOM 4782 N N . SER A 1 627 ? 21.348 -18.288 10.549 1.00 93.50 627 SER A N 1
ATOM 4783 C CA . SER A 1 627 ? 22.426 -18.210 11.537 1.00 93.50 627 SER A CA 1
ATOM 4784 C C . SER A 1 627 ? 23.042 -16.807 11.495 1.00 93.50 627 SER A C 1
ATOM 4786 O O . SER A 1 627 ? 24.074 -16.608 10.849 1.00 93.50 627 SER A O 1
ATOM 4788 N N . PRO A 1 628 ? 22.384 -15.817 12.128 1.00 92.88 628 PRO A N 1
ATOM 4789 C CA . PRO A 1 628 ? 22.778 -14.418 12.019 1.00 92.88 628 PRO A CA 1
ATOM 4790 C C . PRO A 1 628 ? 24.165 -14.130 12.585 1.00 92.88 628 PRO A C 1
ATOM 4792 O O . PRO A 1 628 ? 24.456 -14.422 13.743 1.00 92.88 628 PRO A O 1
ATOM 4795 N N . ASN A 1 629 ? 24.998 -13.479 11.776 1.00 95.75 629 ASN A N 1
ATOM 4796 C CA . ASN A 1 629 ? 26.222 -12.823 12.217 1.00 95.75 629 ASN A CA 1
ATOM 4797 C C . ASN A 1 629 ? 25.999 -11.298 12.228 1.00 95.75 629 ASN A C 1
ATOM 4799 O O . ASN A 1 629 ? 25.677 -10.744 11.173 1.00 95.75 629 ASN A O 1
ATOM 4803 N N . PRO A 1 630 ? 26.182 -10.597 13.361 1.00 96.31 630 PRO A N 1
ATOM 4804 C CA . PRO A 1 630 ? 25.936 -9.157 13.450 1.00 96.31 630 PRO A CA 1
ATOM 4805 C C . PRO A 1 630 ? 26.860 -8.306 12.564 1.00 96.31 630 PRO A C 1
ATOM 4807 O O . PRO A 1 630 ? 26.554 -7.139 12.350 1.00 96.31 630 PRO A O 1
ATOM 4810 N N . ASN A 1 631 ? 27.936 -8.864 12.002 1.00 97.44 631 ASN A N 1
ATOM 4811 C CA . ASN A 1 631 ? 28.832 -8.145 11.091 1.00 97.44 631 ASN A CA 1
ATOM 4812 C C . ASN A 1 631 ? 28.456 -8.315 9.606 1.00 97.44 631 ASN A C 1
ATOM 4814 O O . ASN A 1 631 ? 29.179 -7.860 8.719 1.00 97.44 631 ASN A O 1
ATOM 4818 N N . VAL A 1 632 ? 27.345 -8.996 9.307 1.00 98.06 632 VAL A N 1
ATOM 4819 C CA . VAL A 1 632 ? 26.927 -9.308 7.936 1.00 98.06 632 VAL A CA 1
ATOM 4820 C C . VAL A 1 632 ? 25.603 -8.625 7.604 1.00 98.06 632 VAL A C 1
ATOM 4822 O O . VAL A 1 632 ? 24.559 -8.895 8.201 1.00 98.06 632 VAL A O 1
ATOM 4825 N N . VAL A 1 633 ? 25.624 -7.790 6.568 1.00 98.31 633 VAL A N 1
ATOM 4826 C CA . VAL A 1 633 ? 24.442 -7.130 6.010 1.00 98.31 633 VAL A CA 1
ATOM 4827 C C . VAL A 1 633 ? 23.836 -7.994 4.907 1.00 98.31 633 VAL A C 1
ATOM 4829 O O . VAL A 1 633 ? 24.489 -8.347 3.926 1.00 98.31 633 VAL A O 1
ATOM 4832 N N . CYS A 1 634 ? 22.555 -8.332 5.033 1.00 97.69 634 CYS A N 1
ATOM 4833 C CA . CYS A 1 634 ? 21.810 -9.064 4.013 1.00 97.69 634 CYS A CA 1
ATOM 4834 C C . CYS A 1 634 ? 20.636 -8.218 3.513 1.00 97.69 634 CYS A C 1
ATOM 4836 O O . CYS A 1 634 ? 19.818 -7.805 4.333 1.00 97.69 634 CYS A O 1
ATOM 4838 N N . PRO A 1 635 ? 20.454 -8.032 2.191 1.00 97.12 635 PRO A N 1
ATOM 4839 C CA . PRO A 1 635 ? 19.293 -7.308 1.671 1.00 97.12 635 PRO A CA 1
ATOM 4840 C C . PRO A 1 635 ? 17.940 -7.892 2.102 1.00 97.12 635 PRO A C 1
ATOM 4842 O O . PRO A 1 635 ? 16.965 -7.159 2.218 1.00 97.12 635 PRO A O 1
ATOM 4845 N N . GLY A 1 636 ? 17.892 -9.187 2.434 1.00 95.56 636 GLY A N 1
ATOM 4846 C CA . GLY A 1 636 ? 16.720 -9.834 3.027 1.00 95.56 636 GLY A CA 1
ATOM 4847 C C . GLY A 1 636 ? 16.284 -9.276 4.387 1.00 95.56 636 GLY A C 1
ATOM 4848 O O . GLY A 1 636 ? 15.187 -9.597 4.839 1.00 95.56 636 GLY A O 1
ATOM 4849 N N . GLY A 1 637 ? 17.113 -8.456 5.042 1.00 96.12 637 GLY A N 1
ATOM 4850 C CA . GLY A 1 637 ? 16.769 -7.736 6.266 1.00 96.12 637 GLY A CA 1
ATOM 4851 C C . GLY A 1 637 ? 15.930 -6.482 6.034 1.00 96.12 637 GLY A C 1
ATOM 4852 O O . GLY A 1 637 ? 15.235 -6.071 6.952 1.00 96.12 637 GLY A O 1
ATOM 4853 N N . PHE A 1 638 ? 15.927 -5.893 4.833 1.00 98.00 638 PHE A N 1
ATOM 4854 C CA . PHE A 1 638 ? 15.072 -4.737 4.554 1.00 98.00 638 PHE A CA 1
ATOM 4855 C C . PHE A 1 638 ? 13.628 -5.165 4.317 1.00 98.00 638 PHE A C 1
ATOM 4857 O O . PHE A 1 638 ? 13.343 -6.006 3.459 1.00 98.00 638 PHE A O 1
ATOM 4864 N N . TRP A 1 639 ? 12.692 -4.500 4.986 1.00 97.44 639 TRP A N 1
ATOM 4865 C CA . TRP A 1 639 ? 11.266 -4.698 4.746 1.00 97.44 639 TRP A CA 1
ATOM 4866 C C . TRP A 1 639 ? 10.880 -4.386 3.300 1.00 97.44 639 TRP A C 1
ATOM 4868 O O . TRP A 1 639 ? 10.054 -5.089 2.725 1.00 97.44 639 TRP A O 1
ATOM 4878 N N . GLY A 1 640 ? 11.511 -3.384 2.680 1.00 97.56 640 GLY A N 1
ATOM 4879 C CA . GLY A 1 640 ? 11.197 -2.959 1.317 1.00 97.56 640 GLY A CA 1
ATOM 4880 C C . GLY A 1 640 ? 11.473 -4.004 0.234 1.00 97.56 640 GLY A C 1
ATOM 4881 O O . GLY A 1 640 ? 10.828 -3.942 -0.810 1.00 97.56 640 GLY A O 1
ATOM 4882 N N . TYR A 1 641 ? 12.373 -4.963 0.478 1.00 97.56 641 TYR A N 1
ATOM 4883 C CA . TYR A 1 641 ? 12.663 -6.068 -0.448 1.00 97.56 641 TYR A CA 1
ATOM 4884 C C . TYR A 1 641 ? 11.927 -7.368 -0.102 1.00 97.56 641 TYR A C 1
ATOM 4886 O O . TYR A 1 641 ? 11.968 -8.313 -0.889 1.00 97.56 641 TYR A O 1
ATOM 4894 N N . ARG A 1 642 ? 11.272 -7.431 1.064 1.00 94.69 642 ARG A N 1
ATOM 4895 C CA . ARG A 1 642 ? 10.655 -8.654 1.597 1.00 94.69 642 ARG A CA 1
ATOM 4896 C C . ARG A 1 642 ? 9.134 -8.579 1.675 1.00 94.69 642 ARG A C 1
ATOM 4898 O O . ARG A 1 642 ? 8.456 -9.543 1.338 1.00 94.69 642 ARG A O 1
ATOM 4905 N N . HIS A 1 643 ? 8.587 -7.452 2.114 1.00 96.00 643 HIS A N 1
ATOM 4906 C CA . HIS A 1 643 ? 7.159 -7.290 2.371 1.00 96.00 643 HIS A CA 1
ATOM 4907 C C . HIS A 1 643 ? 6.485 -6.437 1.304 1.00 96.00 643 HIS A C 1
ATOM 4909 O O . HIS A 1 643 ? 7.067 -5.474 0.806 1.00 96.00 643 HIS A O 1
ATOM 4915 N N . ALA A 1 644 ? 5.230 -6.760 1.001 1.00 96.62 644 ALA A N 1
ATOM 4916 C CA . ALA A 1 644 ? 4.325 -5.892 0.262 1.00 96.62 644 ALA A CA 1
ATOM 4917 C C . ALA A 1 644 ? 3.803 -4.813 1.226 1.00 96.62 644 ALA A C 1
ATOM 4919 O O . ALA A 1 644 ? 2.835 -5.025 1.958 1.00 96.62 644 ALA A O 1
ATOM 4920 N N . LEU A 1 645 ? 4.506 -3.680 1.272 1.00 96.81 645 LEU A N 1
ATOM 4921 C CA . LEU A 1 645 ? 4.182 -2.554 2.152 1.00 96.81 645 LEU A CA 1
ATOM 4922 C C . LEU A 1 645 ? 3.068 -1.694 1.545 1.00 96.81 645 LEU A C 1
ATOM 4924 O O . LEU A 1 645 ? 3.085 -1.443 0.341 1.00 96.81 645 LEU A O 1
ATOM 4928 N N . GLY A 1 646 ? 2.162 -1.182 2.377 1.00 93.69 646 GLY A N 1
ATOM 4929 C CA . GLY A 1 646 ? 1.192 -0.164 1.971 1.00 93.69 646 GLY A CA 1
ATOM 4930 C C . GLY A 1 646 ? 0.820 0.776 3.111 1.00 93.69 646 GLY A C 1
ATOM 4931 O O . GLY A 1 646 ? 0.717 0.360 4.266 1.00 93.69 646 GLY A O 1
ATOM 4932 N N . PHE A 1 647 ? 0.636 2.048 2.768 1.00 92.12 647 PHE A N 1
ATOM 4933 C CA . PHE A 1 647 ? 0.410 3.156 3.692 1.00 92.12 647 PHE A CA 1
ATOM 4934 C C . PHE A 1 647 ? -0.949 3.809 3.429 1.00 92.12 647 PHE A C 1
ATOM 4936 O O . PHE A 1 647 ? -1.005 4.942 2.948 1.00 92.12 647 PHE A O 1
ATOM 4943 N N . PRO A 1 648 ? -2.068 3.099 3.652 1.00 87.94 648 PRO A N 1
ATOM 4944 C CA . PRO A 1 648 ? -3.367 3.688 3.395 1.00 87.94 648 PRO A CA 1
ATOM 4945 C C . PRO A 1 648 ? -3.574 4.911 4.298 1.00 87.94 648 PRO A C 1
ATOM 4947 O O . PRO A 1 648 ? -3.364 4.842 5.513 1.00 87.94 648 PRO A O 1
ATOM 4950 N N . VAL A 1 649 ? -3.980 6.015 3.676 1.00 84.38 649 VAL A N 1
ATOM 4951 C CA . VAL A 1 649 ? -4.387 7.246 4.360 1.00 84.38 649 VAL A CA 1
ATOM 4952 C C . VAL A 1 649 ? -5.848 7.117 4.777 1.00 84.38 649 VAL A C 1
ATOM 4954 O O . VAL A 1 649 ? -6.639 6.470 4.084 1.00 84.38 649 VAL A O 1
ATOM 4957 N N . SER A 1 650 ? -6.197 7.683 5.933 1.00 81.44 650 SER A N 1
ATOM 4958 C CA . SER A 1 650 ? -7.589 7.756 6.375 1.00 81.44 650 SER A CA 1
ATOM 4959 C C . SER A 1 650 ? -8.453 8.438 5.314 1.00 81.44 650 SER A C 1
ATOM 4961 O O . SER A 1 650 ? -8.086 9.478 4.787 1.00 81.44 650 SER A O 1
ATOM 4963 N N . LEU A 1 651 ? -9.622 7.873 5.027 1.00 71.06 651 LEU A N 1
ATOM 4964 C CA . LEU A 1 651 ? -10.542 8.421 4.031 1.00 71.06 651 LEU A CA 1
ATOM 4965 C C . LEU A 1 651 ? -11.356 9.617 4.536 1.00 71.06 651 LEU A C 1
ATOM 4967 O O . LEU A 1 651 ? -12.124 10.181 3.764 1.00 71.06 651 LEU A O 1
ATOM 4971 N N . GLY A 1 652 ? -11.281 9.968 5.823 1.00 72.94 652 GLY A N 1
ATOM 4972 C CA . GLY A 1 652 ? -12.174 10.966 6.414 1.00 72.94 652 GLY A CA 1
ATOM 4973 C C . GLY A 1 652 ? -13.642 10.628 6.111 1.00 72.94 652 GLY A C 1
ATOM 4974 O O . GLY A 1 652 ? -14.123 9.539 6.441 1.00 72.94 652 GLY A O 1
ATOM 4975 N N . THR A 1 653 ? -14.341 11.529 5.416 1.00 65.25 653 THR A N 1
ATOM 4976 C CA . THR A 1 653 ? -15.729 11.323 4.948 1.00 65.25 653 THR A CA 1
ATOM 4977 C C . THR A 1 653 ? -15.845 10.685 3.553 1.00 65.25 653 THR A C 1
ATOM 4979 O O . THR A 1 653 ? -16.953 10.371 3.118 1.00 65.25 653 THR A O 1
ATOM 4982 N N . ALA A 1 654 ? -14.733 10.455 2.850 1.00 60.84 654 ALA A N 1
ATOM 4983 C CA . ALA A 1 654 ? -14.714 9.898 1.499 1.00 60.84 654 ALA A CA 1
ATOM 4984 C C . ALA A 1 654 ? -15.118 8.407 1.469 1.00 60.84 654 ALA A C 1
ATOM 4986 O O . ALA A 1 654 ? -14.861 7.688 2.438 1.00 60.84 654 ALA A O 1
ATOM 4987 N N . PRO A 1 655 ? -15.718 7.901 0.372 1.00 60.03 655 PRO A N 1
ATOM 4988 C CA . PRO A 1 655 ? -16.111 6.493 0.241 1.00 60.03 655 PRO A CA 1
ATOM 4989 C C . PRO A 1 655 ? -14.923 5.511 0.232 1.00 60.03 655 PRO A C 1
ATOM 4991 O O . PRO A 1 655 ? -13.813 5.868 -0.165 1.00 60.03 655 PRO A O 1
ATOM 4994 N N . ALA A 1 656 ? -15.185 4.241 0.567 1.00 64.19 656 ALA A N 1
ATOM 4995 C CA . ALA A 1 656 ? -14.217 3.136 0.673 1.00 64.19 656 ALA A CA 1
ATOM 4996 C C . ALA A 1 656 ? -13.303 2.996 -0.545 1.00 64.19 656 ALA A C 1
ATOM 4998 O O . ALA A 1 656 ? -13.783 3.083 -1.668 1.00 64.19 656 ALA A O 1
ATOM 4999 N N . VAL A 1 657 ? -12.028 2.654 -0.365 1.00 65.19 657 VAL A N 1
ATOM 5000 C CA . VAL A 1 657 ? -11.190 2.282 -1.516 1.00 65.19 657 VAL A CA 1
ATOM 5001 C C . VAL A 1 657 ? -11.606 0.900 -2.045 1.00 65.19 657 VAL A C 1
ATOM 5003 O O . VAL A 1 657 ? -11.615 -0.056 -1.262 1.00 65.19 657 VAL A O 1
ATOM 5006 N N . PRO A 1 658 ? -11.914 0.748 -3.350 1.00 62.75 658 PRO A N 1
ATOM 5007 C CA . PRO A 1 658 ? -12.237 -0.551 -3.915 1.00 62.75 658 PRO A CA 1
ATOM 5008 C C . PRO A 1 658 ? -10.980 -1.439 -3.932 1.00 62.75 658 PRO A C 1
ATOM 5010 O O . PRO A 1 658 ? -9.898 -0.972 -4.292 1.00 62.75 658 PRO A O 1
ATOM 5013 N N . PRO A 1 659 ? -11.092 -2.732 -3.575 1.00 63.75 659 PRO A N 1
ATOM 5014 C CA . PRO A 1 659 ? -9.964 -3.670 -3.618 1.00 63.75 659 PRO A CA 1
ATOM 5015 C C . PRO A 1 659 ? -9.536 -4.020 -5.051 1.00 63.75 659 PRO A C 1
ATOM 5017 O O . PRO A 1 659 ? -8.409 -4.462 -5.268 1.00 63.75 659 PRO A O 1
ATOM 5020 N N . LEU A 1 660 ? -10.447 -3.834 -6.009 1.00 73.50 660 LEU A N 1
ATOM 5021 C CA . LEU A 1 660 ? -10.260 -4.095 -7.426 1.00 73.50 660 LEU A CA 1
ATOM 5022 C C . LEU A 1 660 ? -10.586 -2.823 -8.205 1.00 73.50 660 LEU A C 1
ATOM 5024 O O . LEU A 1 660 ? -11.716 -2.340 -8.123 1.00 73.50 660 LEU A O 1
ATOM 5028 N N . LEU A 1 661 ? -9.628 -2.299 -8.967 1.00 77.44 661 LEU A N 1
ATOM 5029 C CA . LEU A 1 661 ? -9.872 -1.154 -9.841 1.00 77.44 661 LEU A CA 1
ATOM 5030 C C . LEU A 1 661 ? -10.785 -1.565 -11.007 1.00 77.44 661 LEU A C 1
ATOM 5032 O O . LEU A 1 661 ? -10.413 -2.452 -11.787 1.00 77.44 661 LEU A O 1
ATOM 5036 N N . PRO A 1 662 ? -11.974 -0.952 -11.151 1.00 71.88 662 PRO A N 1
ATOM 5037 C CA . PRO A 1 662 ? -12.881 -1.295 -12.231 1.00 71.88 662 PRO A CA 1
ATOM 5038 C C . PRO A 1 662 ? -12.354 -0.765 -13.572 1.00 71.88 662 PRO A C 1
ATOM 5040 O O . PRO A 1 662 ? -11.778 0.322 -13.665 1.00 71.88 662 PRO A O 1
ATOM 5043 N N . HIS A 1 663 ? -12.572 -1.538 -14.636 1.00 74.00 663 HIS A N 1
ATOM 5044 C CA . HIS A 1 663 ? -12.292 -1.140 -16.014 1.00 74.00 663 HIS A CA 1
ATOM 5045 C C . HIS A 1 663 ? -13.351 -1.726 -16.960 1.00 74.00 663 HIS A C 1
ATOM 5047 O O . HIS A 1 663 ? -13.955 -2.760 -16.688 1.00 74.00 663 HIS A O 1
ATOM 5053 N N . ASP A 1 664 ? -13.598 -1.054 -18.083 1.00 69.19 664 ASP A N 1
ATOM 5054 C CA . ASP A 1 664 ? -14.671 -1.364 -19.036 1.00 69.19 664 ASP A CA 1
ATOM 5055 C C . ASP A 1 664 ? -14.092 -1.936 -20.343 1.00 69.19 664 ASP A C 1
ATOM 5057 O O . ASP A 1 664 ? -14.280 -1.389 -21.434 1.00 69.19 664 ASP A O 1
ATOM 5061 N N . GLY A 1 665 ? -13.328 -3.026 -20.213 1.00 66.81 665 GLY A N 1
ATOM 5062 C CA . GLY A 1 665 ? -12.678 -3.718 -21.337 1.00 66.81 665 GLY A CA 1
ATOM 5063 C C . GLY A 1 665 ? -11.293 -3.185 -21.732 1.00 66.81 665 GLY A C 1
ATOM 5064 O O . GLY A 1 665 ? -10.723 -3.653 -22.706 1.00 66.81 665 GLY A O 1
ATOM 5065 N N . GLY A 1 666 ? -10.731 -2.232 -20.984 1.00 76.00 666 GLY A N 1
ATOM 5066 C CA . GLY A 1 666 ? -9.347 -1.780 -21.157 1.00 76.00 666 GLY A CA 1
ATOM 5067 C C . GLY A 1 666 ? -8.969 -0.704 -20.141 1.00 76.00 666 GLY A C 1
ATOM 5068 O O . GLY A 1 666 ? -9.851 -0.016 -19.627 1.00 76.00 666 GLY A O 1
ATOM 5069 N N . ALA A 1 667 ? -7.677 -0.559 -19.843 1.00 88.38 667 ALA A N 1
ATOM 5070 C CA . ALA A 1 667 ? -7.201 0.489 -18.944 1.00 88.38 667 ALA A CA 1
ATOM 5071 C C . ALA A 1 667 ? -6.985 1.811 -19.681 1.00 88.38 667 ALA A C 1
ATOM 5073 O O . ALA A 1 667 ? -6.638 1.847 -20.866 1.00 88.38 667 ALA A O 1
ATOM 5074 N N . ARG A 1 668 ? -7.166 2.900 -18.939 1.00 93.06 668 ARG A N 1
ATOM 5075 C CA . ARG A 1 668 ? -6.863 4.262 -19.364 1.00 93.06 668 ARG A CA 1
ATOM 5076 C C . ARG A 1 668 ? -5.740 4.833 -18.505 1.00 93.06 668 ARG A C 1
ATOM 5078 O O . ARG A 1 668 ? -5.807 4.734 -17.276 1.00 93.06 668 ARG A O 1
ATOM 5085 N N . LEU A 1 669 ? -4.760 5.463 -19.142 1.00 96.19 669 LEU A N 1
ATOM 5086 C CA . LEU A 1 669 ? -3.702 6.220 -18.479 1.00 96.19 669 LEU A CA 1
ATOM 5087 C C . LEU A 1 669 ? -3.776 7.675 -18.913 1.00 96.19 669 LEU A C 1
ATOM 5089 O O . LEU A 1 669 ? -3.731 7.988 -20.104 1.00 96.19 669 LEU A O 1
ATOM 5093 N N . VAL A 1 670 ? -3.858 8.567 -17.932 1.00 97.12 670 VAL A N 1
ATOM 5094 C CA . VAL A 1 670 ? -3.783 10.011 -18.154 1.00 97.12 670 VAL A CA 1
ATOM 5095 C C . VAL A 1 670 ? -2.751 10.632 -17.225 1.00 97.12 670 VAL A C 1
ATOM 5097 O O . VAL A 1 670 ? -2.385 10.048 -16.211 1.00 97.12 670 VAL A O 1
ATOM 5100 N N . GLY A 1 671 ? -2.284 11.829 -17.538 1.00 96.06 671 GLY A N 1
ATOM 5101 C CA . GLY A 1 671 ? -1.407 12.574 -16.646 1.00 96.06 671 GLY A CA 1
ATOM 5102 C C . GLY A 1 671 ? -0.574 13.580 -17.410 1.00 96.06 671 GLY A C 1
ATOM 5103 O O . GLY A 1 671 ? -1.015 14.070 -18.447 1.00 96.06 671 GLY A O 1
ATOM 5104 N N . GLY A 1 672 ? 0.611 13.897 -16.905 1.00 95.62 672 GLY A N 1
ATOM 5105 C CA . GLY A 1 672 ? 1.450 14.947 -17.473 1.00 95.62 672 GLY A CA 1
ATOM 5106 C C . GLY A 1 672 ? 2.926 14.595 -17.437 1.00 95.62 672 GLY A C 1
ATOM 5107 O O . GLY A 1 672 ? 3.406 13.952 -16.500 1.00 95.62 672 GLY A O 1
ATOM 5108 N N . VAL A 1 673 ? 3.645 15.031 -18.467 1.00 95.19 673 VAL A N 1
ATOM 5109 C CA . VAL A 1 673 ? 5.088 14.829 -18.613 1.00 95.19 673 VAL A CA 1
ATOM 5110 C C . VAL A 1 673 ? 5.813 16.165 -18.645 1.00 95.19 673 VAL A C 1
ATOM 5112 O O . VAL A 1 673 ? 5.329 17.144 -19.212 1.00 95.19 673 VAL A O 1
ATOM 5115 N N . TYR A 1 674 ? 6.998 16.209 -18.056 1.00 93.88 674 TYR A N 1
ATOM 5116 C CA . TYR A 1 674 ? 7.940 17.299 -18.222 1.00 93.88 674 TYR A CA 1
ATOM 5117 C C . TYR A 1 674 ? 8.828 17.009 -19.436 1.00 93.88 674 TYR A C 1
ATOM 5119 O O . TYR A 1 674 ? 9.518 15.997 -19.478 1.00 93.88 674 TYR A O 1
ATOM 5127 N N . GLN A 1 675 ? 8.763 17.871 -20.447 1.00 91.56 675 GLN A N 1
ATOM 5128 C CA . GLN A 1 675 ? 9.346 17.655 -21.771 1.00 91.56 675 GLN A CA 1
ATOM 5129 C C . GLN A 1 675 ? 10.869 17.759 -21.793 1.00 91.56 675 GLN A C 1
ATOM 5131 O O . GLN A 1 675 ? 11.498 17.137 -22.646 1.00 91.56 675 GLN A O 1
ATOM 5136 N N . ASP A 1 676 ? 11.464 18.532 -20.881 1.00 89.81 676 ASP A N 1
ATOM 5137 C CA . ASP A 1 676 ? 12.902 18.818 -20.942 1.00 89.81 676 ASP A CA 1
ATOM 5138 C C . ASP A 1 676 ? 13.755 17.698 -20.313 1.00 89.81 676 ASP A C 1
ATOM 5140 O O . ASP A 1 676 ? 14.977 17.832 -20.224 1.00 89.81 676 ASP A O 1
ATOM 5144 N N . PHE A 1 677 ? 13.146 16.587 -19.872 1.00 88.81 677 PHE A N 1
ATOM 5145 C CA . PHE A 1 677 ? 13.905 15.394 -19.496 1.00 88.81 677 PHE A CA 1
ATOM 5146 C C . PHE A 1 677 ? 14.403 14.640 -20.729 1.00 88.81 677 PHE A C 1
ATOM 5148 O O . PHE A 1 677 ? 13.679 14.475 -21.715 1.00 88.81 677 PHE A O 1
ATOM 5155 N N . ALA A 1 678 ? 15.635 14.133 -20.652 1.00 87.81 678 ALA A N 1
ATOM 5156 C CA . ALA A 1 678 ? 16.323 13.533 -21.791 1.00 87.81 678 ALA A CA 1
ATOM 5157 C C . ALA A 1 678 ? 15.659 12.228 -22.258 1.00 87.81 678 ALA A C 1
ATOM 5159 O O . ALA A 1 678 ? 15.689 11.904 -23.442 1.00 87.81 678 ALA A O 1
ATOM 5160 N N . SER A 1 679 ? 15.028 11.489 -21.343 1.00 88.38 679 SER A N 1
ATOM 5161 C CA . SER A 1 679 ? 14.376 10.203 -21.617 1.00 88.38 679 SER A CA 1
ATOM 5162 C C . SER A 1 679 ? 12.856 10.317 -21.739 1.00 88.38 679 SER A C 1
ATOM 5164 O O . SER A 1 679 ? 12.192 9.285 -21.824 1.00 88.38 679 SER A O 1
ATOM 5166 N N . THR A 1 680 ? 12.279 11.528 -21.791 1.00 91.69 680 THR A N 1
ATOM 5167 C CA . THR A 1 680 ? 10.817 11.722 -21.875 1.00 91.69 680 THR A CA 1
ATOM 5168 C C . THR A 1 680 ? 10.195 10.931 -23.019 1.00 91.69 680 THR A C 1
ATOM 5170 O O . THR A 1 680 ? 9.220 10.215 -22.810 1.00 91.69 680 THR A O 1
ATOM 5173 N N . ALA A 1 681 ? 10.759 11.037 -24.226 1.00 91.56 681 ALA A N 1
ATOM 5174 C CA . ALA A 1 681 ? 10.232 10.348 -25.403 1.00 91.56 681 ALA A CA 1
ATOM 5175 C C . ALA A 1 681 ? 10.288 8.821 -25.229 1.00 91.56 681 ALA A C 1
ATOM 5177 O O . ALA A 1 681 ? 9.254 8.160 -25.284 1.00 91.56 681 ALA A O 1
ATOM 5178 N N . ALA A 1 682 ? 11.470 8.290 -24.899 1.00 92.12 682 ALA A N 1
ATOM 5179 C CA . ALA A 1 682 ? 11.676 6.858 -24.693 1.00 92.12 682 ALA A CA 1
ATOM 5180 C C . ALA A 1 682 ? 10.778 6.288 -23.583 1.00 92.12 682 ALA A C 1
ATOM 5182 O O . ALA A 1 682 ? 10.232 5.196 -23.717 1.00 92.12 682 ALA A O 1
ATOM 5183 N N . HIS A 1 683 ? 10.583 7.034 -22.497 1.00 93.12 683 HIS A N 1
ATOM 5184 C CA . HIS A 1 683 ? 9.726 6.604 -21.403 1.00 93.12 683 HIS A CA 1
ATOM 5185 C C . HIS A 1 683 ? 8.237 6.629 -21.778 1.00 93.12 683 HIS A C 1
ATOM 5187 O O . HIS A 1 683 ? 7.508 5.688 -21.465 1.00 93.12 683 HIS A O 1
ATOM 5193 N N . ARG A 1 684 ? 7.775 7.658 -22.502 1.00 93.69 684 ARG A N 1
ATOM 5194 C CA . ARG A 1 684 ? 6.403 7.692 -23.040 1.00 93.69 684 ARG A CA 1
ATOM 5195 C C . ARG A 1 684 ? 6.141 6.515 -23.970 1.00 93.69 684 ARG A C 1
ATOM 5197 O O . ARG A 1 684 ? 5.037 5.975 -23.940 1.00 93.69 684 ARG A O 1
ATOM 5204 N N . ASP A 1 685 ? 7.123 6.128 -24.775 1.00 92.25 685 ASP A N 1
ATOM 5205 C CA . ASP A 1 685 ? 7.026 4.955 -25.643 1.00 92.25 685 ASP A CA 1
ATOM 5206 C C . ASP A 1 685 ? 6.969 3.665 -24.830 1.00 92.25 685 ASP A C 1
ATOM 5208 O O . ASP A 1 685 ? 6.081 2.848 -25.056 1.00 92.25 685 ASP A O 1
ATOM 5212 N N . ALA A 1 686 ? 7.835 3.517 -23.825 1.00 92.50 686 ALA A N 1
ATOM 5213 C CA . ALA A 1 686 ? 7.823 2.361 -22.935 1.00 92.50 686 ALA A CA 1
ATOM 5214 C C . ALA A 1 686 ? 6.458 2.181 -22.253 1.00 92.50 686 ALA A C 1
ATOM 5216 O O . ALA A 1 686 ? 5.896 1.091 -22.304 1.00 92.50 686 ALA A O 1
ATOM 5217 N N . LEU A 1 687 ? 5.883 3.250 -21.688 1.00 93.31 687 LEU A N 1
ATOM 5218 C CA . LEU A 1 687 ? 4.562 3.204 -21.051 1.00 93.31 687 LEU A CA 1
ATOM 5219 C C . LEU A 1 687 ? 3.434 2.931 -22.044 1.00 93.31 687 LEU A C 1
ATOM 5221 O O . LEU A 1 687 ? 2.548 2.125 -21.761 1.00 93.31 687 LEU A O 1
ATOM 5225 N N . ARG A 1 688 ? 3.467 3.569 -23.217 1.00 93.94 688 ARG A N 1
ATOM 5226 C CA . ARG A 1 688 ? 2.495 3.331 -24.291 1.00 93.94 688 ARG A CA 1
ATOM 5227 C C . ARG A 1 688 ? 2.510 1.875 -24.754 1.00 93.94 688 ARG A C 1
ATOM 5229 O O . ARG A 1 688 ? 1.449 1.337 -25.034 1.00 93.94 688 ARG A O 1
ATOM 5236 N N . ASN A 1 689 ? 3.680 1.244 -24.769 1.00 91.75 689 ASN A N 1
ATOM 5237 C CA . ASN A 1 689 ? 3.860 -0.138 -25.208 1.00 91.75 689 ASN A CA 1
ATOM 5238 C C . ASN A 1 689 ? 3.617 -1.179 -24.101 1.00 91.75 689 ASN A C 1
ATOM 5240 O O . ASN A 1 689 ? 3.645 -2.370 -24.395 1.00 91.75 689 ASN A O 1
ATOM 5244 N N . LEU A 1 690 ? 3.370 -0.773 -22.846 1.00 87.06 690 LEU A N 1
ATOM 5245 C CA . LEU A 1 690 ? 3.048 -1.725 -21.772 1.00 87.06 690 LEU A CA 1
ATOM 5246 C C . LEU A 1 690 ? 1.744 -2.482 -22.043 1.00 87.06 690 LEU A C 1
ATOM 5248 O O . LEU A 1 690 ? 1.621 -3.639 -21.649 1.00 87.06 690 LEU A O 1
ATOM 5252 N N . LEU A 1 691 ? 0.765 -1.813 -22.655 1.00 85.12 691 LEU A N 1
ATOM 5253 C CA . LEU A 1 691 ? -0.590 -2.313 -22.850 1.00 85.12 691 LEU A CA 1
ATOM 5254 C C . LEU A 1 691 ? -1.216 -1.704 -24.108 1.00 85.12 691 LEU A C 1
ATOM 5256 O O . LEU A 1 691 ? -0.912 -0.560 -24.448 1.00 85.12 691 LEU A O 1
ATOM 5260 N N . PRO A 1 692 ? -2.179 -2.390 -24.741 1.00 84.44 692 PRO A N 1
ATOM 5261 C CA . PRO A 1 692 ? -3.080 -1.763 -25.699 1.00 84.44 692 PRO A CA 1
ATOM 5262 C C . PRO A 1 692 ? -4.080 -0.871 -24.947 1.00 84.44 692 PRO A C 1
ATOM 5264 O O . PRO A 1 692 ? -5.209 -1.264 -24.652 1.00 84.44 692 PRO A O 1
ATOM 5267 N N . TRP A 1 693 ? -3.638 0.327 -24.565 1.00 87.56 693 TRP A N 1
ATOM 5268 C CA . TRP A 1 693 ? -4.443 1.273 -23.799 1.00 87.56 693 TRP A CA 1
ATOM 5269 C C . TRP A 1 693 ? -5.751 1.608 -24.515 1.00 87.56 693 TRP A C 1
ATOM 5271 O O . TRP A 1 693 ? -5.762 1.949 -25.697 1.00 87.56 693 TRP A O 1
ATOM 5281 N N . LYS A 1 694 ? -6.855 1.603 -23.764 1.00 88.38 694 LYS A N 1
ATOM 5282 C CA . LYS A 1 694 ? -8.139 2.117 -24.254 1.00 88.38 694 LYS A CA 1
ATOM 5283 C C . LYS A 1 694 ? -8.091 3.629 -24.456 1.00 88.38 694 LYS A C 1
ATOM 5285 O O . LYS A 1 694 ? -8.746 4.167 -25.341 1.00 88.38 694 LYS A O 1
ATOM 5290 N N . ASP A 1 695 ? -7.333 4.298 -23.597 1.00 90.94 695 ASP A N 1
ATOM 5291 C CA . ASP A 1 695 ? -7.018 5.714 -23.697 1.00 90.94 695 ASP A CA 1
ATOM 5292 C C . ASP A 1 695 ? -5.637 5.956 -23.081 1.00 90.94 695 ASP A C 1
ATOM 5294 O O . ASP A 1 695 ? -5.339 5.452 -21.995 1.00 90.94 695 ASP A O 1
ATOM 5298 N N . TYR A 1 696 ? -4.793 6.707 -23.777 1.00 94.94 696 TYR A N 1
ATOM 5299 C CA . TYR A 1 696 ? -3.436 7.029 -23.347 1.00 94.94 696 TYR A CA 1
ATOM 5300 C C . TYR A 1 696 ? -3.159 8.500 -23.635 1.00 94.94 696 TYR A C 1
ATOM 5302 O O . TYR A 1 696 ? -2.968 8.896 -24.788 1.00 94.94 696 TYR A O 1
ATOM 5310 N N . ARG A 1 697 ? -3.145 9.325 -22.585 1.00 95.12 697 ARG A N 1
ATOM 5311 C CA . ARG A 1 697 ? -2.990 10.781 -22.697 1.00 95.12 697 ARG A CA 1
ATOM 5312 C C . ARG A 1 697 ? -2.030 11.324 -21.650 1.00 95.12 697 ARG A C 1
ATOM 5314 O O . ARG A 1 697 ? -2.418 11.653 -20.535 1.00 95.12 697 ARG A O 1
ATOM 5321 N N . LEU A 1 698 ? -0.773 11.481 -22.047 1.00 96.38 698 LEU A N 1
ATOM 5322 C CA . LEU A 1 698 ? 0.209 12.237 -21.276 1.00 96.38 698 LEU A CA 1
ATOM 5323 C C . LEU A 1 698 ? 0.310 13.655 -21.830 1.00 96.38 698 LEU A C 1
ATOM 5325 O O . LEU A 1 698 ? 0.850 13.857 -22.919 1.00 96.38 698 LEU A O 1
ATOM 5329 N N . GLY A 1 699 ? -0.248 14.601 -21.074 1.00 94.38 699 GLY A N 1
ATOM 5330 C CA . GLY A 1 699 ? -0.247 16.026 -21.361 1.00 94.38 699 GLY A CA 1
ATOM 5331 C C . GLY A 1 699 ? 1.168 16.584 -21.422 1.00 94.38 699 GLY A C 1
ATOM 5332 O O . GLY A 1 699 ? 2.031 16.260 -20.606 1.00 94.38 699 GLY A O 1
ATOM 5333 N N . GLU A 1 700 ? 1.393 17.422 -22.423 1.00 93.69 700 GLU A N 1
ATOM 5334 C CA . GLU A 1 700 ? 2.681 18.052 -22.710 1.00 93.69 700 GLU A CA 1
ATOM 5335 C C . GLU A 1 700 ? 2.786 19.451 -22.098 1.00 93.69 700 GLU A C 1
ATOM 5337 O O . GLU A 1 700 ? 3.832 20.086 -22.166 1.00 93.69 700 GLU A O 1
ATOM 5342 N N . ASP A 1 701 ? 1.719 19.934 -21.478 1.00 94.19 701 ASP A N 1
ATOM 5343 C CA . ASP A 1 701 ? 1.666 21.179 -20.731 1.00 94.19 701 ASP A CA 1
ATOM 5344 C C . ASP A 1 701 ? 0.624 21.068 -19.610 1.00 94.19 701 ASP A C 1
ATOM 5346 O O . ASP A 1 701 ? -0.047 20.043 -19.438 1.00 94.19 701 ASP A O 1
ATOM 5350 N N . ARG A 1 702 ? 0.499 22.131 -18.815 1.00 94.25 702 ARG A N 1
ATOM 5351 C CA . ARG A 1 702 ? -0.452 22.187 -17.706 1.00 94.25 702 ARG A CA 1
ATOM 5352 C C . ARG A 1 702 ? -1.900 22.001 -18.164 1.00 94.25 702 ARG A C 1
ATOM 5354 O O . ARG A 1 702 ? -2.611 21.209 -17.556 1.00 94.25 702 ARG A O 1
ATOM 5361 N N . GLU A 1 703 ? -2.353 22.728 -19.183 1.00 94.06 703 GLU A N 1
ATOM 5362 C CA . GLU A 1 703 ? -3.775 22.729 -19.556 1.00 94.06 703 GLU A CA 1
ATOM 5363 C C . GLU A 1 703 ? -4.199 21.392 -20.171 1.00 94.06 703 GLU A C 1
ATOM 5365 O O . GLU A 1 703 ? -5.231 20.845 -19.786 1.00 94.06 703 GLU A O 1
ATOM 5370 N N . SER A 1 704 ? -3.378 20.805 -21.045 1.00 94.19 704 SER A N 1
ATOM 5371 C CA . SER A 1 704 ? -3.607 19.461 -21.589 1.00 94.19 704 SER A CA 1
ATOM 5372 C C . SER A 1 704 ? -3.604 18.387 -20.498 1.00 94.19 704 SER A C 1
ATOM 5374 O O . SER A 1 704 ? -4.435 17.478 -20.533 1.00 94.19 704 SER A O 1
ATOM 5376 N N . THR A 1 705 ? -2.733 18.521 -19.491 1.00 95.38 705 THR A N 1
ATOM 5377 C CA . THR A 1 705 ? -2.716 17.635 -18.318 1.00 95.38 705 THR A CA 1
ATOM 5378 C C . THR A 1 705 ? -4.013 17.763 -17.519 1.00 95.38 705 THR A C 1
ATOM 5380 O O . THR A 1 705 ? -4.695 16.765 -17.297 1.00 95.38 705 THR A O 1
ATOM 5383 N N . LEU A 1 706 ? -4.406 18.982 -17.132 1.00 94.31 706 LEU A N 1
ATOM 5384 C CA . LEU A 1 706 ? -5.628 19.227 -16.357 1.00 94.31 706 LEU A CA 1
ATOM 5385 C C . LEU A 1 706 ? -6.891 18.787 -17.110 1.00 94.31 706 LEU A C 1
ATOM 5387 O O . LEU A 1 706 ? -7.786 18.204 -16.502 1.00 94.31 706 LEU A O 1
ATOM 5391 N N . ALA A 1 707 ? -6.952 19.008 -18.425 1.00 92.00 707 ALA A N 1
ATOM 5392 C CA . ALA A 1 707 ? -8.047 18.538 -19.269 1.00 92.00 707 ALA A CA 1
ATOM 5393 C C . ALA A 1 707 ? -8.112 17.001 -19.332 1.00 92.00 707 ALA A C 1
ATOM 5395 O O . ALA A 1 707 ? -9.200 16.428 -19.320 1.00 92.00 707 ALA A O 1
ATOM 5396 N N . GLY A 1 708 ? -6.963 16.318 -19.363 1.00 91.06 708 GLY A N 1
ATOM 5397 C CA . GLY A 1 708 ? -6.889 14.856 -19.304 1.00 91.06 708 GLY A CA 1
ATOM 5398 C C . GLY A 1 708 ? -7.447 14.280 -18.000 1.00 91.06 708 GLY A C 1
ATOM 5399 O O . GLY A 1 708 ? -8.181 13.291 -18.031 1.00 91.06 708 GLY A O 1
ATOM 5400 N N . LEU A 1 709 ? -7.163 14.935 -16.870 1.00 94.25 709 LEU A N 1
ATOM 5401 C CA . LEU A 1 709 ? -7.600 14.511 -15.532 1.00 94.25 709 LEU A CA 1
ATOM 5402 C C . LEU A 1 709 ? -9.121 14.593 -15.316 1.00 94.25 709 LEU A C 1
ATOM 5404 O O . LEU A 1 709 ? -9.615 13.964 -14.386 1.00 94.25 709 LEU A O 1
ATOM 5408 N N . GLN A 1 710 ? -9.861 15.315 -16.167 1.00 89.25 710 GLN A N 1
ATOM 5409 C CA . GLN A 1 710 ? -11.334 15.368 -16.139 1.00 89.25 710 GLN A CA 1
ATOM 5410 C C . GLN A 1 710 ? -12.008 14.071 -16.621 1.00 89.25 710 GLN A C 1
ATOM 5412 O O . GLN A 1 710 ? -13.223 13.927 -16.502 1.00 89.25 710 GLN A O 1
ATOM 5417 N N . GLY A 1 711 ? -11.246 13.149 -17.220 1.00 86.69 711 GLY A N 1
ATOM 5418 C CA . GLY A 1 711 ? -11.730 11.803 -17.529 1.00 86.69 711 GLY A CA 1
ATOM 5419 C C . GLY A 1 711 ? -11.815 10.914 -16.285 1.00 86.69 711 GLY A C 1
ATOM 5420 O O . GLY A 1 711 ? -11.637 11.378 -15.167 1.00 86.69 711 GLY A O 1
ATOM 5421 N N . ASP A 1 712 ? -12.026 9.613 -16.493 1.00 86.38 712 ASP A N 1
ATOM 5422 C CA . ASP A 1 712 ? -12.099 8.611 -15.417 1.00 86.38 712 ASP A CA 1
ATOM 5423 C C . ASP A 1 712 ? -11.074 7.480 -15.672 1.00 86.38 712 ASP A C 1
ATOM 5425 O O . ASP A 1 712 ? -11.400 6.421 -16.224 1.00 86.38 712 ASP A O 1
ATOM 5429 N N . PRO A 1 713 ? -9.777 7.752 -15.419 1.00 93.12 713 PRO A N 1
ATOM 5430 C CA . PRO A 1 713 ? -8.672 6.858 -15.748 1.00 93.12 713 PRO A CA 1
ATOM 5431 C C . PRO A 1 713 ? -8.476 5.764 -14.694 1.00 93.12 713 PRO A C 1
ATOM 5433 O O . PRO A 1 713 ? -8.835 5.951 -13.539 1.00 93.12 713 PRO A O 1
ATOM 5436 N N . GLN A 1 714 ? -7.830 4.652 -15.044 1.00 91.56 714 GLN A N 1
ATOM 5437 C CA . GLN A 1 714 ? -7.358 3.669 -14.053 1.00 91.56 714 GLN A CA 1
ATOM 5438 C C . GLN A 1 714 ? -5.998 4.079 -13.475 1.00 91.56 714 GLN A C 1
ATOM 5440 O O . GLN A 1 714 ? -5.684 3.751 -12.331 1.00 91.56 714 GLN A O 1
ATOM 5445 N N . ILE A 1 715 ? -5.198 4.807 -14.262 1.00 95.94 715 ILE A N 1
ATOM 5446 C CA . ILE A 1 715 ? -3.864 5.264 -13.880 1.00 95.94 715 ILE A CA 1
ATOM 5447 C C . ILE A 1 715 ? -3.730 6.759 -14.133 1.00 95.94 715 ILE A C 1
ATOM 5449 O O . ILE A 1 715 ? -3.971 7.239 -15.243 1.00 95.94 715 ILE A O 1
ATOM 5453 N N . VAL A 1 716 ? -3.286 7.478 -13.106 1.00 97.31 716 VAL A N 1
ATOM 5454 C CA . VAL A 1 716 ? -2.849 8.869 -13.221 1.00 97.31 716 VAL A CA 1
ATOM 5455 C C . VAL A 1 716 ? -1.336 8.908 -13.062 1.00 97.31 716 VAL A C 1
ATOM 5457 O O . VAL A 1 716 ? -0.809 8.523 -12.021 1.00 97.31 716 VAL A O 1
ATOM 5460 N N . TYR A 1 717 ? -0.623 9.351 -14.093 1.00 97.00 717 TYR A N 1
ATOM 5461 C CA . TYR A 1 717 ? 0.834 9.286 -14.145 1.00 97.00 717 TYR A CA 1
ATOM 5462 C C . TYR A 1 717 ? 1.467 10.667 -14.331 1.00 97.00 717 TYR A C 1
ATOM 5464 O O . TYR A 1 717 ? 1.330 11.292 -15.383 1.00 97.00 717 TYR A O 1
ATOM 5472 N N . PHE A 1 718 ? 2.198 11.135 -13.322 1.00 95.06 718 PHE A N 1
ATOM 5473 C CA . PHE A 1 718 ? 2.964 12.374 -13.400 1.00 95.06 718 PHE A CA 1
ATOM 5474 C C . PHE A 1 718 ? 4.454 12.068 -13.504 1.00 95.06 718 PHE A C 1
ATOM 5476 O O . PHE A 1 718 ? 5.063 11.593 -12.548 1.00 95.06 718 PHE A O 1
ATOM 5483 N N . TYR A 1 719 ? 5.042 12.380 -14.657 1.00 93.38 719 TYR A N 1
ATOM 5484 C CA . TYR A 1 719 ? 6.485 12.348 -14.877 1.00 93.38 719 TYR A CA 1
ATOM 5485 C C . TYR A 1 719 ? 7.002 13.776 -14.946 1.00 93.38 719 TYR A C 1
ATOM 5487 O O . TYR A 1 719 ? 7.088 14.370 -16.017 1.00 93.38 719 TYR A O 1
ATOM 5495 N N . CYS A 1 720 ? 7.233 14.376 -13.789 1.00 90.44 720 CYS A N 1
ATOM 5496 C CA . CYS A 1 720 ? 7.263 15.825 -13.655 1.00 90.44 720 CYS A CA 1
ATOM 5497 C C . CYS A 1 720 ? 8.421 16.289 -12.774 1.00 90.44 720 CYS A C 1
ATOM 5499 O O . CYS A 1 720 ? 9.122 15.482 -12.170 1.00 90.44 720 CYS A O 1
ATOM 5501 N N . HIS A 1 721 ? 8.617 17.598 -12.665 1.00 87.56 721 HIS A N 1
ATOM 5502 C CA . HIS A 1 721 ? 9.259 18.157 -11.480 1.00 87.56 721 HIS A CA 1
ATOM 5503 C C . HIS A 1 721 ? 8.219 18.323 -10.374 1.00 87.56 721 HIS A C 1
ATOM 5505 O O . HIS A 1 721 ? 7.016 18.364 -10.627 1.00 87.56 721 HIS A O 1
ATOM 5511 N N . GLY A 1 722 ? 8.669 18.461 -9.139 1.00 82.62 722 GLY A N 1
ATOM 5512 C CA . GLY A 1 722 ? 7.807 18.899 -8.053 1.00 82.62 722 GLY A CA 1
ATOM 5513 C C . GLY A 1 722 ? 8.605 19.678 -7.028 1.00 82.62 722 GLY A C 1
ATOM 5514 O O . GLY A 1 722 ? 9.832 19.753 -7.091 1.00 82.62 722 GLY A O 1
ATOM 5515 N N . GLY A 1 723 ? 7.918 20.276 -6.081 1.00 80.19 723 GLY A N 1
ATOM 5516 C CA . GLY A 1 723 ? 8.574 21.050 -5.047 1.00 80.19 723 GLY A CA 1
ATOM 5517 C C . GLY A 1 723 ? 7.558 21.711 -4.154 1.00 80.19 723 GLY A C 1
ATOM 5518 O O . GLY A 1 723 ? 6.371 21.389 -4.192 1.00 80.19 723 GLY A O 1
ATOM 5519 N N . VAL A 1 724 ? 8.037 22.654 -3.359 1.00 79.00 724 VAL A N 1
ATOM 5520 C CA . VAL A 1 724 ? 7.197 23.437 -2.461 1.00 79.00 724 VAL A CA 1
ATOM 5521 C C . VAL A 1 724 ? 7.461 24.911 -2.726 1.00 79.00 724 VAL A C 1
ATOM 5523 O O . VAL A 1 724 ? 8.613 25.338 -2.783 1.00 79.00 724 VAL A O 1
ATOM 5526 N N . SER A 1 725 ? 6.397 25.686 -2.921 1.00 77.12 725 SER A N 1
ATOM 5527 C CA . SER A 1 725 ? 6.463 27.144 -3.025 1.00 77.12 725 SER A CA 1
ATOM 5528 C C . SER A 1 725 ? 5.800 27.745 -1.790 1.00 77.12 725 SER A C 1
ATOM 5530 O O . SER A 1 725 ? 4.591 27.615 -1.588 1.00 77.12 725 SER A O 1
ATOM 5532 N N . GLY A 1 726 ? 6.607 28.328 -0.899 1.00 78.56 726 GLY A N 1
ATOM 5533 C CA . GLY A 1 726 ? 6.163 28.679 0.452 1.00 78.56 726 GLY A CA 1
ATOM 5534 C C . GLY A 1 726 ? 5.799 27.426 1.254 1.00 78.56 726 GLY A C 1
ATOM 5535 O O . GLY A 1 726 ? 6.686 26.678 1.658 1.00 78.56 726 GLY A O 1
ATOM 5536 N N . ALA A 1 727 ? 4.500 27.205 1.469 1.00 75.75 727 ALA A N 1
ATOM 5537 C CA . ALA A 1 727 ? 3.953 26.013 2.127 1.00 75.75 727 ALA A CA 1
ATOM 5538 C C . ALA A 1 727 ? 3.140 25.110 1.180 1.00 75.75 727 ALA A C 1
ATOM 5540 O O . ALA A 1 727 ? 2.672 24.064 1.607 1.00 75.75 727 ALA A O 1
ATOM 5541 N N . VAL A 1 728 ? 2.965 25.500 -0.088 1.00 81.00 728 VAL A N 1
ATOM 5542 C CA . VAL A 1 728 ? 2.088 24.790 -1.027 1.00 81.00 728 VAL A CA 1
ATOM 5543 C C . VAL A 1 728 ? 2.924 23.854 -1.899 1.00 81.00 728 VAL A C 1
ATOM 5545 O O . VAL A 1 728 ? 3.843 24.327 -2.584 1.00 81.00 728 VAL A O 1
ATOM 5548 N N . PRO A 1 729 ? 2.648 22.539 -1.900 1.00 84.94 729 PRO A N 1
ATOM 5549 C CA . PRO A 1 729 ? 3.327 21.622 -2.796 1.00 84.94 729 PRO A CA 1
ATOM 5550 C C . PRO A 1 729 ? 2.825 21.816 -4.233 1.00 84.94 729 PRO A C 1
ATOM 5552 O O . PRO A 1 729 ? 1.657 22.127 -4.472 1.00 84.94 729 PRO A O 1
ATOM 5555 N N . TYR A 1 730 ? 3.710 21.617 -5.209 1.00 87.50 730 TYR A N 1
ATOM 5556 C CA . TYR A 1 730 ? 3.376 21.734 -6.625 1.00 87.50 730 TYR A CA 1
ATOM 5557 C C . TYR A 1 730 ? 4.002 20.626 -7.479 1.00 87.50 730 TYR A C 1
ATOM 5559 O O . TYR A 1 730 ? 5.042 20.062 -7.133 1.00 87.50 730 TYR A O 1
ATOM 5567 N N . LEU A 1 731 ? 3.389 20.370 -8.636 1.00 90.06 731 LEU A N 1
ATOM 5568 C CA . LEU A 1 731 ? 3.899 19.526 -9.715 1.00 90.06 731 LEU A CA 1
ATOM 5569 C C . LEU A 1 731 ? 4.100 20.381 -10.967 1.00 90.06 731 LEU A C 1
ATOM 5571 O O . LEU A 1 731 ? 3.204 21.112 -11.375 1.00 90.06 731 LEU A O 1
ATOM 5575 N N . GLN A 1 732 ? 5.255 20.295 -11.610 1.00 91.00 732 GLN A N 1
ATOM 5576 C CA . GLN A 1 732 ? 5.543 21.037 -12.834 1.00 91.00 732 GLN A CA 1
ATOM 5577 C C . GLN A 1 732 ? 5.696 20.080 -14.016 1.00 91.00 732 GLN A C 1
ATOM 5579 O O . GLN A 1 732 ? 6.645 19.300 -14.094 1.00 91.00 732 GLN A O 1
ATOM 5584 N N . VAL A 1 733 ? 4.743 20.177 -14.939 1.00 92.44 733 VAL A N 1
ATOM 5585 C CA . VAL A 1 733 ? 4.684 19.454 -16.217 1.00 92.44 733 VAL A CA 1
ATOM 5586 C C . VAL A 1 733 ? 4.944 20.423 -17.374 1.00 92.44 733 VAL A C 1
ATOM 5588 O O . VAL A 1 733 ? 4.931 21.641 -17.198 1.00 92.44 733 VAL A O 1
ATOM 5591 N N . GLY A 1 734 ? 5.179 19.892 -18.567 1.00 93.06 734 GLY A N 1
ATOM 5592 C CA . GLY A 1 734 ? 5.541 20.668 -19.746 1.00 93.06 734 GLY A CA 1
ATOM 5593 C C . GLY A 1 734 ? 6.992 21.115 -19.746 1.00 93.06 734 GLY A C 1
ATOM 5594 O O . GLY A 1 734 ? 7.875 20.292 -19.554 1.00 93.06 734 GLY A O 1
ATOM 5595 N N . ARG A 1 735 ? 7.268 22.385 -20.034 1.00 90.75 735 ARG A N 1
ATOM 5596 C CA . ARG A 1 735 ? 8.644 22.892 -20.175 1.00 90.75 735 ARG A CA 1
ATOM 5597 C C . ARG A 1 735 ? 9.072 23.727 -18.979 1.00 90.75 735 ARG A C 1
ATOM 5599 O O . ARG A 1 735 ? 8.236 24.210 -18.208 1.00 90.75 735 ARG A O 1
ATOM 5606 N N . ARG A 1 736 ? 10.380 23.939 -18.845 1.00 87.50 736 ARG A N 1
ATOM 5607 C CA . ARG A 1 736 ? 10.976 24.789 -17.813 1.00 87.50 736 ARG A CA 1
ATOM 5608 C C . ARG A 1 736 ? 10.305 26.159 -17.778 1.00 87.50 736 ARG A C 1
ATOM 5610 O O . ARG A 1 736 ? 10.167 26.822 -18.800 1.00 87.50 736 ARG A O 1
ATOM 5617 N N . GLY A 1 737 ? 9.917 26.591 -16.580 1.00 82.25 737 GLY A N 1
ATOM 5618 C CA . GLY A 1 737 ? 9.261 27.886 -16.369 1.00 82.25 737 GLY A CA 1
ATOM 5619 C C . GLY A 1 737 ? 7.763 27.904 -16.694 1.00 82.25 737 GLY A C 1
ATOM 5620 O O . GLY A 1 737 ? 7.132 28.944 -16.535 1.00 82.25 737 GLY A O 1
ATOM 5621 N N . GLY A 1 738 ? 7.181 26.773 -17.107 1.00 83.94 738 GLY A N 1
ATOM 5622 C CA . GLY A 1 738 ? 5.735 26.625 -17.251 1.00 83.94 738 GLY A CA 1
ATOM 5623 C C . GLY A 1 738 ? 4.993 26.660 -15.905 1.00 83.94 738 GLY A C 1
ATOM 5624 O O . GLY A 1 738 ? 5.604 26.418 -14.856 1.00 83.94 738 GLY A O 1
ATOM 5625 N N . PRO A 1 739 ? 3.677 26.941 -15.920 1.00 88.81 739 PRO A N 1
ATOM 5626 C CA . PRO A 1 739 ? 2.862 27.033 -14.711 1.00 88.81 739 PRO A CA 1
ATOM 5627 C C . PRO A 1 739 ? 2.758 25.680 -13.993 1.00 88.81 739 PRO A C 1
ATOM 5629 O O . PRO A 1 739 ? 2.518 24.646 -14.616 1.00 88.81 739 PRO A O 1
ATOM 5632 N N . ALA A 1 740 ? 2.905 25.692 -12.668 1.00 91.19 740 ALA A N 1
ATOM 5633 C CA . ALA A 1 740 ? 2.874 24.493 -11.831 1.00 91.19 740 ALA A CA 1
ATOM 5634 C C . ALA A 1 740 ? 1.450 24.142 -11.383 1.00 91.19 740 ALA A C 1
ATOM 5636 O O . ALA A 1 740 ? 0.668 25.049 -11.148 1.00 91.19 740 ALA A O 1
ATOM 5637 N N . ILE A 1 741 ? 1.119 22.859 -11.254 1.00 91.81 741 ILE A N 1
ATOM 5638 C CA . ILE A 1 741 ? -0.148 22.305 -10.756 1.00 91.81 741 ILE A CA 1
ATOM 5639 C C . ILE A 1 741 ? -0.085 22.182 -9.232 1.00 91.81 741 ILE A C 1
ATOM 5641 O O . ILE A 1 741 ? 0.854 21.592 -8.704 1.00 91.81 741 ILE A O 1
ATOM 5645 N N . THR A 1 742 ? -1.100 22.684 -8.539 1.00 90.38 742 THR A N 1
ATOM 5646 C CA . THR A 1 742 ? -1.246 22.630 -7.075 1.00 90.38 742 THR A CA 1
ATOM 5647 C C . THR A 1 742 ? -2.596 22.004 -6.684 1.00 90.38 742 THR A C 1
ATOM 5649 O O . THR A 1 742 ? -3.491 21.925 -7.538 1.00 90.38 742 THR A O 1
ATOM 5652 N N . PRO A 1 743 ? -2.781 21.548 -5.428 1.00 88.38 743 PRO A N 1
ATOM 5653 C CA . PRO A 1 743 ? -4.043 20.943 -4.986 1.00 88.38 743 PRO A CA 1
ATOM 5654 C C . PRO A 1 743 ? -5.271 21.845 -5.190 1.00 88.38 743 PRO A C 1
ATOM 5656 O O . PRO A 1 743 ? -6.299 21.385 -5.681 1.00 88.38 743 PRO A O 1
ATOM 5659 N N . ASP A 1 744 ? -5.156 23.149 -4.925 1.00 87.94 744 ASP A N 1
ATOM 5660 C CA . ASP A 1 744 ? -6.240 24.121 -5.119 1.00 87.94 744 ASP A CA 1
ATOM 5661 C C . ASP A 1 744 ? -6.677 24.229 -6.587 1.00 87.94 744 ASP A C 1
ATOM 5663 O O . ASP A 1 744 ? -7.862 24.384 -6.872 1.00 87.94 744 ASP A O 1
ATOM 5667 N N . ASN A 1 745 ? -5.754 24.065 -7.540 1.00 90.00 745 ASN A N 1
ATOM 5668 C CA . ASN A 1 745 ? -6.095 24.073 -8.963 1.00 90.00 745 ASN A CA 1
ATOM 5669 C C . ASN A 1 745 ? -6.847 22.804 -9.380 1.00 90.00 745 ASN A C 1
ATOM 5671 O O . ASN A 1 745 ? -7.742 22.859 -10.224 1.00 90.00 745 ASN A O 1
ATOM 5675 N N . LEU A 1 746 ? -6.483 21.654 -8.807 1.00 91.50 746 LEU A N 1
ATOM 5676 C CA . LEU A 1 746 ? -7.199 20.398 -9.032 1.00 91.50 746 LEU A CA 1
ATOM 5677 C C . LEU A 1 746 ? -8.615 20.471 -8.438 1.00 91.50 746 LEU A C 1
ATOM 5679 O O . LEU A 1 746 ? -9.571 20.037 -9.087 1.00 91.50 746 LEU A O 1
ATOM 5683 N N . HIS A 1 747 ? -8.751 21.088 -7.260 1.00 88.25 747 HIS A N 1
ATOM 5684 C CA . HIS A 1 747 ? -10.034 21.366 -6.617 1.00 88.25 747 HIS A CA 1
ATOM 5685 C C . HIS A 1 747 ? -10.907 22.316 -7.453 1.00 88.25 747 HIS A C 1
ATOM 5687 O O . HIS A 1 747 ? -12.062 22.002 -7.738 1.00 88.25 747 HIS A O 1
ATOM 5693 N N . GLU A 1 748 ? -10.360 23.448 -7.913 1.00 90.56 748 GLU A N 1
ATOM 5694 C CA . GLU A 1 748 ? -11.064 24.413 -8.773 1.00 90.56 748 GLU A CA 1
ATOM 5695 C C . GLU A 1 748 ? -11.586 23.743 -10.053 1.00 90.56 748 GLU A C 1
ATOM 5697 O O . GLU A 1 748 ? -12.726 23.955 -10.471 1.00 90.56 748 GLU A O 1
ATOM 5702 N N . ARG A 1 749 ? -10.767 22.868 -10.649 1.00 88.75 749 ARG A N 1
ATOM 5703 C CA . ARG A 1 749 ? -11.129 22.067 -11.821 1.00 88.75 749 ARG A CA 1
ATOM 5704 C C . ARG A 1 749 ? -12.080 20.911 -11.496 1.00 88.75 749 ARG A C 1
ATOM 5706 O O . ARG A 1 749 ? -12.486 20.221 -12.421 1.00 88.75 749 ARG A O 1
ATOM 5713 N N . ARG A 1 750 ? -12.465 20.694 -10.235 1.00 89.31 750 ARG A N 1
ATOM 5714 C CA . ARG A 1 750 ? -13.364 19.613 -9.789 1.00 89.31 750 ARG A CA 1
ATOM 5715 C C . ARG A 1 750 ? -12.893 18.222 -10.223 1.00 89.31 750 ARG A C 1
ATOM 5717 O O . ARG A 1 750 ? -13.711 17.380 -10.590 1.00 89.31 750 ARG A O 1
ATOM 5724 N N . VAL A 1 751 ? -11.580 17.989 -10.208 1.00 91.56 751 VAL A N 1
ATOM 5725 C CA . VAL A 1 751 ? -11.010 16.673 -10.529 1.00 91.56 751 VAL A CA 1
ATOM 5726 C C . VAL A 1 751 ? -11.535 15.649 -9.524 1.00 91.56 751 VAL A C 1
ATOM 5728 O O . VAL A 1 751 ? -11.285 15.771 -8.327 1.00 91.56 751 VAL A O 1
ATOM 5731 N N . ARG A 1 752 ? -12.286 14.657 -10.010 1.00 88.44 752 ARG A N 1
ATOM 5732 C CA . ARG A 1 752 ? -12.898 13.618 -9.179 1.00 88.44 752 ARG A CA 1
ATOM 5733 C C . ARG A 1 752 ? -13.219 12.371 -9.999 1.00 88.44 752 ARG A C 1
ATOM 5735 O O . ARG A 1 752 ? -13.902 12.466 -11.014 1.00 88.44 752 ARG A O 1
ATOM 5742 N N . TRP A 1 753 ? -12.811 11.206 -9.503 1.00 87.06 753 TRP A N 1
ATOM 5743 C CA . TRP A 1 753 ? -12.932 9.918 -10.194 1.00 87.06 753 TRP A CA 1
ATOM 5744 C C . TRP A 1 753 ? -13.852 8.972 -9.436 1.00 87.06 753 TRP A C 1
ATOM 5746 O O . TRP A 1 753 ? -13.420 8.097 -8.687 1.00 87.06 753 TRP A O 1
ATOM 5756 N N . ALA A 1 754 ? -15.157 9.201 -9.572 1.00 78.44 754 ALA A N 1
ATOM 5757 C CA . ALA A 1 754 ? -16.156 8.503 -8.770 1.00 78.44 754 ALA A CA 1
ATOM 5758 C C . ALA A 1 754 ? -16.248 6.998 -9.069 1.00 78.44 754 ALA A C 1
ATOM 5760 O O . ALA A 1 754 ? -16.680 6.248 -8.195 1.00 78.44 754 ALA A O 1
ATOM 5761 N N . TRP A 1 755 ? -15.864 6.561 -10.273 1.00 79.25 755 TRP A N 1
ATOM 5762 C CA . TRP A 1 755 ? -15.978 5.162 -10.682 1.00 79.25 755 TRP A CA 1
ATOM 5763 C C . TRP A 1 755 ? -14.621 4.463 -10.746 1.00 79.25 755 TRP A C 1
ATOM 5765 O O . TRP A 1 755 ? -14.436 3.461 -10.057 1.00 79.25 755 TRP A O 1
ATOM 5775 N N . SER A 1 756 ? -13.661 4.982 -11.517 1.00 80.12 756 SER A N 1
ATOM 5776 C CA . SER A 1 756 ? -12.389 4.287 -11.751 1.00 80.12 756 SER A CA 1
ATOM 5777 C C . SER A 1 756 ? -11.449 4.273 -10.547 1.00 80.12 756 SER A C 1
ATOM 5779 O O . SER A 1 756 ? -10.676 3.326 -10.407 1.00 80.12 756 SER A O 1
ATOM 5781 N N . ARG A 1 757 ? -11.516 5.308 -9.696 1.00 87.00 757 ARG A N 1
ATOM 5782 C CA . ARG A 1 757 ? -10.714 5.471 -8.470 1.00 87.00 757 ARG A CA 1
ATOM 5783 C C . ARG A 1 757 ? -9.225 5.169 -8.687 1.00 87.00 757 ARG A C 1
ATOM 5785 O O . ARG A 1 757 ? -8.695 4.255 -8.062 1.00 87.00 757 ARG A O 1
ATOM 5792 N N . PRO A 1 758 ? -8.543 5.912 -9.573 1.00 92.56 758 PRO A N 1
ATOM 5793 C CA . PRO A 1 758 ? -7.240 5.539 -10.108 1.00 92.56 758 PRO A CA 1
ATOM 5794 C C . PRO A 1 758 ? -6.164 5.358 -9.046 1.00 92.56 758 PRO A C 1
ATOM 5796 O O . PRO A 1 758 ? -6.196 5.980 -7.981 1.00 92.56 758 PRO A O 1
ATOM 5799 N N . LEU A 1 759 ? -5.134 4.602 -9.420 1.00 94.81 759 LEU A N 1
ATOM 5800 C CA . LEU A 1 759 ? -3.830 4.690 -8.779 1.00 94.81 759 LEU A CA 1
ATOM 5801 C C . LEU A 1 759 ? -3.069 5.895 -9.351 1.00 94.81 759 LEU A C 1
ATOM 5803 O O . LEU A 1 759 ? -2.885 5.998 -10.569 1.00 94.81 759 LEU A O 1
ATOM 5807 N N . VAL A 1 760 ? -2.599 6.788 -8.479 1.00 95.69 760 VAL A N 1
ATOM 5808 C CA . VAL A 1 760 ? -1.776 7.944 -8.870 1.00 95.69 760 VAL A CA 1
ATOM 5809 C C . VAL A 1 760 ? -0.297 7.640 -8.639 1.00 95.69 760 VAL A C 1
ATOM 5811 O O . VAL A 1 760 ? 0.086 7.201 -7.560 1.00 95.69 760 VAL A O 1
ATOM 5814 N N . LEU A 1 761 ? 0.561 7.895 -9.624 1.00 95.25 761 LEU A N 1
ATOM 5815 C CA . LEU A 1 761 ? 2.015 7.794 -9.494 1.00 95.25 761 LEU A CA 1
ATOM 5816 C C . LEU A 1 761 ? 2.632 9.186 -9.652 1.00 95.25 761 LEU A C 1
ATOM 5818 O O . LEU A 1 761 ? 2.518 9.810 -10.710 1.00 95.25 761 LEU A O 1
ATOM 5822 N N . LEU A 1 762 ? 3.303 9.654 -8.600 1.00 91.44 762 LEU A N 1
ATOM 5823 C CA . LEU A 1 762 ? 3.991 10.941 -8.545 1.00 91.44 762 LEU A CA 1
ATOM 5824 C C . LEU A 1 762 ? 5.499 10.734 -8.712 1.00 91.44 762 LEU A C 1
ATOM 5826 O O . LEU A 1 762 ? 6.248 10.654 -7.740 1.00 91.44 762 LEU A O 1
ATOM 5830 N N . ASN A 1 763 ? 5.961 10.681 -9.959 1.00 86.19 763 ASN A N 1
ATOM 5831 C CA . ASN A 1 763 ? 7.384 10.651 -10.286 1.00 86.19 763 ASN A CA 1
ATOM 5832 C C . ASN A 1 763 ? 7.931 12.079 -10.429 1.00 86.19 763 ASN A C 1
ATOM 5834 O O . ASN A 1 763 ? 8.272 12.540 -11.521 1.00 86.19 763 ASN A O 1
ATOM 5838 N N . GLY A 1 764 ? 8.018 12.775 -9.293 1.00 76.50 764 GLY A N 1
ATOM 5839 C CA . GLY A 1 764 ? 8.659 14.083 -9.181 1.00 76.50 764 GLY A CA 1
ATOM 5840 C C . GLY A 1 764 ? 10.184 13.966 -9.246 1.00 76.50 764 GLY A C 1
ATOM 5841 O O . GLY A 1 764 ? 10.842 13.711 -8.240 1.00 76.50 764 GLY A O 1
ATOM 5842 N N . CYS A 1 765 ? 10.773 14.161 -10.421 1.00 71.25 765 CYS A N 1
ATOM 5843 C CA . CYS A 1 765 ? 12.221 14.156 -10.600 1.00 71.25 765 CYS A CA 1
ATOM 5844 C C . CYS A 1 765 ? 12.838 15.493 -10.163 1.00 71.25 765 CYS A C 1
ATOM 5846 O O . CYS A 1 765 ? 12.249 16.551 -10.383 1.00 71.25 765 CYS A O 1
ATOM 5848 N N . ARG A 1 766 ? 14.049 15.477 -9.584 1.00 66.25 766 ARG A N 1
ATOM 5849 C CA . ARG A 1 766 ? 14.813 16.684 -9.175 1.00 66.25 766 ARG A CA 1
ATOM 5850 C C . ARG A 1 766 ? 13.997 17.682 -8.335 1.00 66.25 766 ARG A C 1
ATOM 5852 O O . ARG A 1 766 ? 14.130 18.896 -8.477 1.00 66.25 766 ARG A O 1
ATOM 5859 N N . THR A 1 767 ? 13.122 17.161 -7.483 1.00 60.12 767 THR A N 1
ATOM 5860 C CA . THR A 1 767 ? 12.277 17.955 -6.599 1.00 60.12 767 THR A CA 1
ATOM 5861 C C . THR A 1 767 ? 13.112 18.654 -5.532 1.00 60.12 767 THR A C 1
ATOM 5863 O O . THR A 1 767 ? 13.856 17.992 -4.806 1.00 60.12 767 THR A O 1
ATOM 5866 N N . LYS A 1 768 ? 12.977 19.978 -5.406 1.00 56.12 768 LYS A N 1
ATOM 5867 C CA . LYS A 1 768 ? 13.542 20.735 -4.278 1.00 56.12 768 LYS A CA 1
ATOM 5868 C C . LYS A 1 768 ? 12.521 20.723 -3.132 1.00 56.12 768 LYS A C 1
ATOM 5870 O O . LYS A 1 768 ? 11.371 21.103 -3.334 1.00 56.12 768 LYS A O 1
ATOM 5875 N N . ASP A 1 769 ? 12.935 20.250 -1.957 1.00 55.94 769 ASP A N 1
ATOM 5876 C CA . ASP A 1 769 ? 12.211 20.368 -0.676 1.00 55.94 769 ASP A CA 1
ATOM 5877 C C . ASP A 1 769 ? 10.819 19.704 -0.554 1.00 55.94 769 ASP A C 1
ATOM 5879 O O . ASP A 1 769 ? 10.061 20.026 0.368 1.00 55.94 769 ASP A O 1
ATOM 5883 N N . LEU A 1 770 ? 10.469 18.759 -1.437 1.00 58.06 770 LEU A N 1
ATOM 5884 C CA . LEU A 1 770 ? 9.244 17.956 -1.308 1.00 58.06 770 LEU A CA 1
ATOM 5885 C C . LEU A 1 770 ? 9.507 16.713 -0.440 1.00 58.06 770 LEU A C 1
ATOM 5887 O O . LEU A 1 770 ? 9.745 15.621 -0.950 1.00 58.06 770 LEU A O 1
ATOM 5891 N N . GLU A 1 771 ? 9.519 16.896 0.880 1.00 69.19 771 GLU A N 1
ATOM 5892 C CA . GLU A 1 771 ? 9.533 15.780 1.837 1.00 69.19 771 GLU A CA 1
ATOM 5893 C C . GLU A 1 771 ? 8.138 15.122 1.934 1.00 69.19 771 GLU A C 1
ATOM 5895 O O . GLU A 1 771 ? 7.134 15.801 1.682 1.00 69.19 771 GLU A O 1
ATOM 5900 N N . PRO A 1 772 ? 8.032 13.832 2.316 1.00 65.06 772 PRO A N 1
ATOM 5901 C CA . PRO A 1 772 ? 6.750 13.128 2.432 1.00 65.06 772 PRO A CA 1
ATOM 5902 C C . PRO A 1 772 ? 5.707 13.847 3.291 1.00 65.06 772 PRO A C 1
ATOM 5904 O O . PRO A 1 772 ? 4.526 13.831 2.961 1.00 65.06 772 PRO A O 1
ATOM 5907 N N . GLU A 1 773 ? 6.136 14.530 4.352 1.00 67.56 773 GLU A N 1
ATOM 5908 C CA . GLU A 1 773 ? 5.268 15.305 5.245 1.00 67.56 773 GLU A CA 1
ATOM 5909 C C . GLU A 1 773 ? 4.595 16.493 4.551 1.00 67.56 773 GLU A C 1
ATOM 5911 O O . GLU A 1 773 ? 3.560 16.952 5.012 1.00 67.56 773 GLU A O 1
ATOM 5916 N N . ARG A 1 774 ? 5.176 17.000 3.459 1.00 71.06 774 ARG A N 1
ATOM 5917 C CA . ARG A 1 774 ? 4.585 18.058 2.624 1.00 71.06 774 ARG A CA 1
ATOM 5918 C C . ARG A 1 774 ? 3.885 17.488 1.395 1.00 71.06 774 ARG A C 1
ATOM 5920 O O . ARG A 1 774 ? 2.933 18.071 0.894 1.00 71.06 774 ARG A O 1
ATOM 5927 N N . ALA A 1 775 ? 4.347 16.338 0.904 1.00 68.25 775 ALA A N 1
ATOM 5928 C CA . ALA A 1 775 ? 3.669 15.601 -0.157 1.00 68.25 775 ALA A CA 1
ATOM 5929 C C . ALA A 1 775 ? 2.320 15.027 0.308 1.00 68.25 775 ALA A C 1
ATOM 5931 O O . ALA A 1 775 ? 1.457 14.775 -0.534 1.00 68.25 775 ALA A O 1
ATOM 5932 N N . ILE A 1 776 ? 2.122 14.848 1.621 1.00 72.56 776 ILE A N 1
ATOM 5933 C CA . ILE A 1 776 ? 0.878 14.317 2.181 1.00 72.56 776 ILE A CA 1
ATOM 5934 C C . ILE A 1 776 ? -0.339 15.173 1.819 1.00 72.56 776 ILE A C 1
ATOM 5936 O O . ILE A 1 776 ? -1.397 14.604 1.610 1.00 72.56 776 ILE A O 1
ATOM 5940 N N . ASP A 1 777 ? -0.189 16.486 1.611 1.00 74.69 777 ASP A N 1
ATOM 5941 C CA . ASP A 1 777 ? -1.301 17.345 1.179 1.00 74.69 777 ASP A CA 1
ATOM 5942 C C . ASP A 1 777 ? -1.813 16.953 -0.221 1.00 74.69 777 ASP A C 1
ATOM 5944 O O . ASP A 1 777 ? -3.019 16.925 -0.463 1.00 74.69 777 ASP A O 1
ATOM 5948 N N . PHE A 1 778 ? -0.916 16.572 -1.143 1.00 80.56 778 PHE A N 1
ATOM 5949 C CA . PHE A 1 778 ? -1.325 16.000 -2.434 1.00 80.56 778 PHE A CA 1
ATOM 5950 C C . PHE A 1 778 ? -1.967 14.628 -2.263 1.00 80.56 778 PHE A C 1
ATOM 5952 O O . PHE A 1 778 ? -2.938 14.318 -2.951 1.00 80.56 778 PHE A O 1
ATOM 5959 N N . VAL A 1 779 ? -1.415 13.795 -1.379 1.00 82.88 779 VAL A N 1
ATOM 5960 C CA . VAL A 1 779 ? -1.945 12.452 -1.120 1.00 82.88 779 VAL A CA 1
ATOM 5961 C C . VAL A 1 779 ? -3.364 12.542 -0.559 1.00 82.88 779 VAL A C 1
ATOM 5963 O O . VAL A 1 779 ? -4.258 11.896 -1.104 1.00 82.88 779 VAL A O 1
ATOM 5966 N N . SER A 1 780 ? -3.582 13.379 0.455 1.00 81.56 780 SER A N 1
ATOM 5967 C CA . SER A 1 780 ? -4.892 13.660 1.042 1.00 81.56 780 SER A CA 1
ATOM 5968 C C . SER A 1 780 ? -5.855 14.207 -0.001 1.00 81.56 780 SER A C 1
ATOM 5970 O O . SER A 1 780 ? -6.926 13.634 -0.163 1.00 81.56 780 SER A O 1
ATOM 5972 N N . PHE A 1 781 ? -5.463 15.205 -0.805 1.00 86.00 781 PHE A N 1
ATOM 5973 C CA . PHE A 1 781 ? -6.323 15.692 -1.889 1.00 86.00 781 PHE A CA 1
ATOM 5974 C C . PHE A 1 781 ? -6.742 14.562 -2.847 1.00 86.00 781 PHE A C 1
ATOM 5976 O O . PHE A 1 781 ? -7.930 14.373 -3.116 1.00 86.00 781 PHE A O 1
ATOM 5983 N N . PHE A 1 782 ? -5.788 13.779 -3.366 1.00 89.38 782 PHE A N 1
ATOM 5984 C CA . PHE A 1 782 ? -6.109 12.737 -4.342 1.00 89.38 782 PHE A CA 1
ATOM 5985 C C . PHE A 1 782 ? -7.004 11.641 -3.756 1.00 89.38 782 PHE A C 1
ATOM 5987 O O . PHE A 1 782 ? -7.906 11.169 -4.447 1.00 89.38 782 PHE A O 1
ATOM 5994 N N . VAL A 1 783 ? -6.768 11.231 -2.511 1.00 85.31 783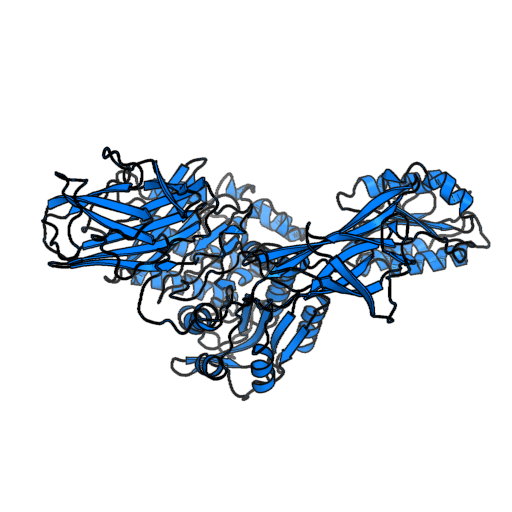 VAL A N 1
ATOM 5995 C CA . VAL A 1 783 ? -7.502 10.136 -1.864 1.00 85.31 783 VAL A CA 1
ATOM 5996 C C . VAL A 1 783 ? -8.870 10.594 -1.351 1.00 85.31 783 VAL A C 1
ATOM 5998 O O . VAL A 1 783 ? -9.875 9.935 -1.621 1.00 85.31 783 VAL A O 1
ATOM 6001 N N . GLU A 1 784 ? -8.926 11.719 -0.642 1.00 81.69 784 GLU A N 1
ATOM 6002 C CA . GLU A 1 784 ? -10.122 12.190 0.065 1.00 81.69 784 GLU A CA 1
ATOM 6003 C C . GLU A 1 784 ? -11.064 12.977 -0.859 1.00 81.69 784 GLU A C 1
ATOM 6005 O O . GLU A 1 784 ? -12.274 12.746 -0.854 1.00 81.69 784 GLU A O 1
ATOM 6010 N N . GLU A 1 785 ? -10.529 13.869 -1.699 1.00 84.50 785 GLU A N 1
ATOM 6011 C CA . GLU A 1 785 ? -11.340 14.740 -2.561 1.00 84.50 785 GLU A CA 1
ATOM 6012 C C . GLU A 1 785 ? -11.519 14.166 -3.972 1.00 84.50 785 GLU A C 1
ATOM 6014 O O . GLU A 1 785 ? -12.643 14.101 -4.485 1.00 84.50 785 GLU A O 1
ATOM 6019 N N . ALA A 1 786 ? -10.428 13.706 -4.598 1.00 88.31 786 ALA A N 1
ATOM 6020 C CA . ALA A 1 786 ? -10.458 13.196 -5.972 1.00 88.31 786 ALA A CA 1
ATOM 6021 C C . ALA A 1 786 ? -10.843 11.707 -6.080 1.00 88.31 786 ALA A C 1
ATOM 6023 O O . ALA A 1 786 ? -11.108 11.228 -7.184 1.00 88.31 786 ALA A O 1
ATOM 6024 N N . LEU A 1 787 ? -10.948 10.995 -4.950 1.00 87.00 787 LEU A N 1
ATOM 6025 C CA . LEU A 1 787 ? -11.360 9.586 -4.833 1.00 87.00 787 LEU A CA 1
ATOM 6026 C C . LEU A 1 787 ? -10.396 8.545 -5.431 1.00 87.00 787 LEU A C 1
ATOM 6028 O O . LEU A 1 787 ? -10.806 7.416 -5.716 1.00 87.00 787 LEU A O 1
ATOM 6032 N N . ALA A 1 788 ? -9.113 8.875 -5.586 1.00 89.62 788 ALA A N 1
ATOM 6033 C CA . ALA A 1 788 ? -8.078 7.909 -5.952 1.00 89.62 788 ALA A CA 1
ATOM 6034 C C . ALA A 1 788 ? -8.022 6.734 -4.956 1.00 89.62 788 ALA A C 1
ATOM 6036 O O . ALA A 1 788 ? -8.297 6.891 -3.764 1.00 89.62 788 ALA A O 1
ATOM 6037 N N . CYS A 1 789 ? -7.630 5.542 -5.418 1.00 87.38 789 CYS A N 1
ATOM 6038 C CA . CYS A 1 789 ? -7.414 4.406 -4.516 1.00 87.38 789 CYS A CA 1
ATOM 6039 C C . CYS A 1 789 ? -6.159 4.579 -3.650 1.00 87.38 789 CYS A C 1
ATOM 6041 O O . CYS A 1 789 ? -6.016 3.930 -2.614 1.00 87.38 789 CYS A O 1
ATOM 6043 N N . GLY A 1 790 ? -5.236 5.427 -4.095 1.00 90.44 790 GLY A N 1
ATOM 6044 C CA . GLY A 1 790 ? -4.005 5.748 -3.400 1.00 90.44 790 GLY A CA 1
ATOM 6045 C C . GLY A 1 790 ? -2.973 6.377 -4.325 1.00 90.44 790 GLY A C 1
ATOM 6046 O O . GLY A 1 790 ? -3.195 6.541 -5.529 1.00 90.44 790 GLY A O 1
ATOM 6047 N N . VAL A 1 791 ? -1.832 6.727 -3.742 1.00 92.62 791 VAL A N 1
ATOM 6048 C CA . VAL A 1 791 ? -0.753 7.457 -4.410 1.00 92.62 791 VAL A CA 1
ATOM 6049 C C . VAL A 1 791 ? 0.578 6.748 -4.181 1.00 92.62 791 VAL A C 1
ATOM 6051 O O . VAL A 1 791 ? 0.866 6.305 -3.077 1.00 92.62 791 VAL A O 1
ATOM 6054 N N . ILE A 1 792 ? 1.431 6.657 -5.194 1.00 94.00 792 ILE A N 1
ATOM 6055 C CA . ILE A 1 792 ? 2.832 6.256 -5.034 1.00 94.00 792 ILE A CA 1
ATOM 6056 C C . ILE A 1 792 ? 3.696 7.505 -5.153 1.00 94.00 792 ILE A C 1
ATOM 6058 O O . ILE A 1 792 ? 3.660 8.189 -6.176 1.00 94.00 792 ILE A O 1
ATOM 6062 N N . GLY A 1 793 ? 4.462 7.788 -4.103 1.00 90.88 793 GLY A N 1
ATOM 6063 C CA . GLY A 1 793 ? 5.401 8.905 -4.030 1.00 90.88 793 GLY A CA 1
ATOM 6064 C C . GLY A 1 793 ? 6.799 8.443 -3.623 1.00 90.88 793 GLY A C 1
ATOM 6065 O O . GLY A 1 793 ? 7.137 7.259 -3.730 1.00 90.88 793 GLY A O 1
ATOM 6066 N N . THR A 1 794 ? 7.618 9.378 -3.142 1.00 90.12 794 THR A N 1
ATOM 6067 C CA . THR A 1 794 ? 9.026 9.130 -2.803 1.00 90.12 794 THR A CA 1
ATOM 6068 C C . THR A 1 794 ? 9.426 9.778 -1.472 1.00 90.12 794 THR A C 1
ATOM 6070 O O . THR A 1 794 ? 8.924 10.832 -1.099 1.00 90.12 794 THR A O 1
ATOM 6073 N N . GLU A 1 795 ? 10.345 9.138 -0.747 1.00 89.38 795 GLU A N 1
ATOM 6074 C CA . GLU A 1 795 ? 10.945 9.586 0.523 1.00 89.38 795 GLU A CA 1
ATOM 6075 C C . GLU A 1 795 ? 11.943 10.733 0.338 1.00 89.38 795 GLU A C 1
ATOM 6077 O O . GLU A 1 795 ? 12.199 11.523 1.248 1.00 89.38 795 GLU A O 1
ATOM 6082 N N . ILE A 1 796 ? 12.565 10.775 -0.839 1.00 89.50 796 ILE A N 1
ATOM 6083 C CA . ILE A 1 796 ? 13.589 11.736 -1.236 1.00 89.50 796 ILE A CA 1
ATOM 6084 C C . ILE A 1 796 ? 13.380 12.120 -2.701 1.00 89.50 796 ILE A C 1
ATOM 6086 O O . ILE A 1 796 ? 12.606 11.485 -3.424 1.00 89.50 796 ILE A O 1
ATOM 6090 N N . THR A 1 797 ? 14.115 13.132 -3.149 1.00 87.62 797 THR A N 1
ATOM 6091 C CA . THR A 1 797 ? 14.239 13.470 -4.565 1.00 87.62 797 THR A CA 1
ATOM 6092 C C . THR A 1 797 ? 14.658 12.248 -5.379 1.00 87.62 797 THR A C 1
ATOM 6094 O O . THR A 1 797 ? 15.655 11.598 -5.061 1.00 87.62 797 THR A O 1
ATOM 6097 N N . VAL A 1 798 ? 13.916 11.959 -6.449 1.00 86.94 798 VAL A N 1
ATOM 6098 C CA . VAL A 1 798 ? 14.271 10.915 -7.417 1.00 86.94 798 VAL A CA 1
ATOM 6099 C C . VAL A 1 798 ? 14.788 11.515 -8.716 1.00 86.94 798 VAL A C 1
ATOM 6101 O O . VAL A 1 798 ? 14.635 12.707 -8.997 1.00 86.94 798 VAL A O 1
ATOM 6104 N N . PHE A 1 799 ? 15.439 10.675 -9.510 1.00 89.19 799 PHE A N 1
ATOM 6105 C CA . PHE A 1 799 ? 16.040 11.046 -10.785 1.00 89.19 799 PHE A CA 1
ATOM 6106 C C . PHE A 1 799 ? 15.372 10.271 -11.909 1.00 89.19 799 PHE A C 1
ATOM 6108 O O . PHE A 1 799 ? 14.889 9.162 -11.697 1.00 89.19 799 PHE A O 1
ATOM 6115 N N . GLU A 1 800 ? 15.397 10.839 -13.111 1.00 89.12 800 GLU A N 1
ATOM 6116 C CA . GLU A 1 800 ? 14.727 10.307 -14.302 1.00 89.12 800 GLU A CA 1
ATOM 6117 C C . GLU A 1 800 ? 14.973 8.805 -14.518 1.00 89.12 800 GLU A C 1
ATOM 6119 O O . GLU A 1 800 ? 14.021 8.044 -14.660 1.00 89.12 800 GLU A O 1
ATOM 6124 N N . GLN A 1 801 ? 16.231 8.356 -14.473 1.00 88.00 801 GLN A N 1
ATOM 6125 C CA . GLN A 1 801 ? 16.571 6.949 -14.712 1.00 88.00 801 GLN A CA 1
ATOM 6126 C C . GLN A 1 801 ? 15.900 6.005 -13.703 1.00 88.00 801 GLN A C 1
ATOM 6128 O O . GLN A 1 801 ? 15.353 4.967 -14.075 1.00 88.00 801 GLN A O 1
ATOM 6133 N N . MET A 1 802 ? 15.900 6.404 -12.431 1.00 91.50 802 MET A N 1
ATOM 6134 C CA . MET A 1 802 ? 15.264 5.673 -11.341 1.00 91.50 802 MET A CA 1
ATOM 6135 C C . MET A 1 802 ? 13.739 5.709 -11.452 1.00 91.50 802 MET A C 1
ATOM 6137 O O . MET A 1 802 ? 13.094 4.672 -11.311 1.00 91.50 802 MET A O 1
ATOM 6141 N N . ALA A 1 803 ? 13.173 6.881 -11.746 1.00 91.75 803 ALA A N 1
ATOM 6142 C CA . ALA A 1 803 ? 11.737 7.072 -11.896 1.00 91.75 803 ALA A CA 1
ATOM 6143 C C . ALA A 1 803 ? 11.151 6.234 -13.023 1.00 91.75 803 ALA A C 1
ATOM 6145 O O . ALA A 1 803 ? 10.131 5.563 -12.842 1.00 91.75 803 ALA A O 1
ATOM 6146 N N . ARG A 1 804 ? 11.854 6.216 -14.154 1.00 92.56 804 ARG A N 1
ATOM 6147 C CA . ARG A 1 804 ? 11.532 5.406 -15.317 1.00 92.56 804 ARG A CA 1
ATOM 6148 C C . ARG A 1 804 ? 11.522 3.919 -14.978 1.00 92.56 804 ARG A C 1
ATOM 6150 O O . ARG A 1 804 ? 10.500 3.260 -15.150 1.00 92.56 804 ARG A O 1
ATOM 6157 N N . GLN A 1 805 ? 12.646 3.410 -14.469 1.00 92.81 805 GLN A N 1
ATOM 6158 C CA . GLN A 1 805 ? 12.802 1.991 -14.157 1.00 92.81 805 GLN A CA 1
ATOM 6159 C C . GLN A 1 805 ? 11.749 1.521 -13.148 1.00 92.81 805 GLN A C 1
ATOM 6161 O O . GLN A 1 805 ? 11.116 0.487 -13.348 1.00 92.81 805 GLN A O 1
ATOM 6166 N N . PHE A 1 806 ? 11.537 2.289 -12.078 1.00 96.50 806 PHE A N 1
ATOM 6167 C CA . PHE A 1 806 ? 10.578 1.924 -11.048 1.00 96.50 806 PHE A CA 1
ATOM 6168 C C . PHE A 1 806 ? 9.140 1.912 -11.581 1.00 96.50 806 PHE A C 1
ATOM 6170 O O . PHE A 1 806 ? 8.433 0.923 -11.394 1.00 96.50 806 PHE A O 1
ATOM 6177 N N . ALA A 1 807 ? 8.702 2.973 -12.269 1.00 95.88 807 ALA A N 1
ATOM 6178 C CA . ALA A 1 807 ? 7.328 3.052 -12.766 1.00 95.88 807 ALA A CA 1
ATOM 6179 C C . ALA A 1 807 ? 7.018 1.992 -13.825 1.00 95.88 807 ALA A C 1
ATOM 6181 O O . ALA A 1 807 ? 5.939 1.407 -13.785 1.00 95.88 807 ALA A O 1
ATOM 6182 N N . GLU A 1 808 ? 7.952 1.710 -14.736 1.00 95.38 808 GLU A N 1
ATOM 6183 C CA . GLU A 1 808 ? 7.775 0.657 -15.741 1.00 95.38 808 GLU A CA 1
ATOM 6184 C C . GLU A 1 808 ? 7.583 -0.719 -15.081 1.00 95.38 808 GLU A C 1
ATOM 6186 O O . GLU A 1 808 ? 6.658 -1.445 -15.446 1.00 95.38 808 GLU A O 1
ATOM 6191 N N . GLU A 1 809 ? 8.388 -1.065 -14.069 1.00 96.06 809 GLU A N 1
ATOM 6192 C CA . GLU A 1 809 ? 8.245 -2.337 -13.348 1.00 96.06 809 GLU A CA 1
ATOM 6193 C C . GLU A 1 809 ? 6.967 -2.407 -12.505 1.00 96.06 809 GLU A C 1
ATOM 6195 O O . GLU A 1 809 ? 6.287 -3.437 -12.514 1.00 96.06 809 GLU A O 1
ATOM 6200 N N . VAL A 1 810 ? 6.600 -1.323 -11.811 1.00 97.25 810 VAL A N 1
ATOM 6201 C CA . VAL A 1 810 ? 5.359 -1.275 -11.022 1.00 97.25 810 VAL A CA 1
ATOM 6202 C C . VAL A 1 810 ? 4.142 -1.430 -11.921 1.00 97.25 810 VAL A C 1
ATOM 6204 O O . VAL A 1 810 ? 3.289 -2.269 -11.640 1.00 97.25 810 VAL A O 1
ATOM 6207 N N . LEU A 1 811 ? 4.053 -0.664 -13.010 1.00 95.12 811 LEU A N 1
ATOM 6208 C CA . LEU A 1 811 ? 2.903 -0.721 -13.912 1.00 95.12 811 LEU A CA 1
ATOM 6209 C C . LEU A 1 811 ? 2.835 -2.060 -14.652 1.00 95.12 811 LEU A C 1
ATOM 6211 O O . LEU A 1 811 ? 1.741 -2.586 -14.844 1.00 95.12 811 LEU A O 1
ATOM 6215 N N . ARG A 1 812 ? 3.976 -2.672 -14.995 1.00 93.12 812 ARG A N 1
ATOM 6216 C CA . ARG A 1 812 ? 3.999 -4.031 -15.553 1.00 93.12 812 ARG A CA 1
ATOM 6217 C C . ARG A 1 812 ? 3.496 -5.067 -14.545 1.00 93.12 812 ARG A C 1
ATOM 6219 O O . ARG A 1 812 ? 2.655 -5.891 -14.893 1.00 93.12 812 ARG A O 1
ATOM 6226 N N . GLY A 1 813 ? 3.972 -5.029 -13.300 1.00 92.12 813 GLY A N 1
ATOM 6227 C CA . GLY A 1 813 ? 3.495 -5.928 -12.243 1.00 92.12 813 GLY A CA 1
ATOM 6228 C C . GLY A 1 813 ? 1.999 -5.752 -11.974 1.00 92.12 813 GLY A C 1
ATOM 6229 O O . GLY A 1 813 ? 1.244 -6.721 -11.980 1.00 92.12 813 GLY A O 1
ATOM 6230 N N . PHE A 1 814 ? 1.562 -4.507 -11.815 1.00 92.88 814 PHE A N 1
ATOM 6231 C CA . PHE A 1 814 ? 0.194 -4.176 -11.438 1.00 92.88 814 PHE A CA 1
ATOM 6232 C C . PHE A 1 814 ? -0.819 -4.410 -12.565 1.00 92.88 814 PHE A C 1
ATOM 6234 O O . PHE A 1 814 ? -1.864 -5.009 -12.334 1.00 92.88 814 PHE A O 1
ATOM 6241 N N . LEU A 1 815 ? -0.521 -3.966 -13.790 1.00 89.38 815 LEU A N 1
ATOM 6242 C CA . LEU A 1 815 ? -1.505 -3.966 -14.875 1.00 89.38 815 LEU A CA 1
ATOM 6243 C C . LEU A 1 815 ? -1.422 -5.188 -15.792 1.00 89.38 815 LEU A C 1
ATOM 6245 O O . LEU A 1 815 ? -2.452 -5.658 -16.270 1.00 89.38 815 LEU A O 1
ATOM 6249 N N . VAL A 1 816 ? -0.208 -5.683 -16.060 1.00 86.94 816 VAL A N 1
ATOM 6250 C CA . VAL A 1 816 ? 0.016 -6.803 -16.993 1.00 86.94 816 VAL A CA 1
ATOM 6251 C C . VAL A 1 816 ? -0.050 -8.132 -16.250 1.00 86.94 816 VAL A C 1
ATOM 6253 O O . VAL A 1 816 ? -0.708 -9.063 -16.700 1.00 86.94 816 VAL A O 1
ATOM 6256 N N . ARG A 1 817 ? 0.606 -8.229 -15.086 1.00 85.62 817 ARG A N 1
ATOM 6257 C CA . ARG A 1 817 ? 0.609 -9.462 -14.276 1.00 85.62 817 ARG A CA 1
ATOM 6258 C C . ARG A 1 817 ? -0.554 -9.545 -13.285 1.00 85.62 817 ARG A C 1
ATOM 6260 O O . ARG A 1 817 ? -0.755 -10.602 -12.696 1.00 85.62 817 ARG A O 1
ATOM 6267 N N . GLY A 1 818 ? -1.300 -8.453 -13.095 1.00 86.12 818 GLY A N 1
ATOM 6268 C CA . GLY A 1 818 ? -2.404 -8.375 -12.132 1.00 86.12 818 GLY A CA 1
ATOM 6269 C C . GLY A 1 818 ? -1.961 -8.559 -10.680 1.00 86.12 818 GLY A C 1
ATOM 6270 O O . GLY A 1 818 ? -2.731 -9.038 -9.849 1.00 86.12 818 GLY A O 1
ATOM 6271 N N . GLU A 1 819 ? -0.703 -8.241 -10.368 1.00 90.62 819 GLU A N 1
ATOM 6272 C CA . GLU A 1 819 ? -0.185 -8.342 -9.007 1.00 90.62 819 GLU A CA 1
ATOM 6273 C C . GLU A 1 819 ? -0.825 -7.270 -8.116 1.00 90.62 819 GLU A C 1
ATOM 6275 O O . GLU A 1 819 ? -1.041 -6.143 -8.569 1.00 90.62 819 GLU A O 1
ATOM 6280 N N . PRO A 1 820 ? -1.062 -7.557 -6.824 1.00 92.06 820 PRO A N 1
ATOM 6281 C CA . PRO A 1 820 ? -1.391 -6.516 -5.861 1.00 92.06 820 PRO A CA 1
ATOM 6282 C C . PRO A 1 820 ? -0.336 -5.419 -5.860 1.00 92.06 820 PRO A C 1
ATOM 6284 O O . PRO A 1 820 ? 0.863 -5.700 -5.957 1.00 92.06 820 PRO A O 1
ATOM 6287 N N . ILE A 1 821 ? -0.761 -4.169 -5.700 1.00 94.69 821 ILE A N 1
ATOM 6288 C CA . ILE A 1 821 ? 0.130 -3.019 -5.857 1.00 94.69 821 ILE A CA 1
ATOM 6289 C C . ILE A 1 821 ? 1.331 -3.066 -4.906 1.00 94.69 821 ILE A C 1
ATOM 6291 O O . ILE A 1 821 ? 2.446 -2.729 -5.303 1.00 94.69 821 ILE A O 1
ATOM 6295 N N . GLY A 1 822 ? 1.150 -3.566 -3.679 1.00 95.50 822 GLY A N 1
ATOM 6296 C CA . G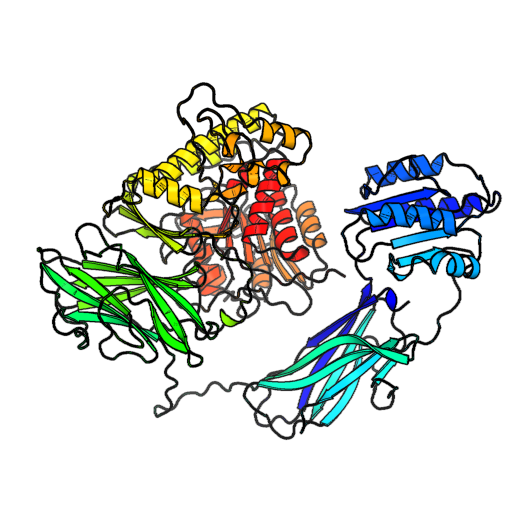LY A 1 822 ? 2.252 -3.754 -2.738 1.00 95.50 822 GLY A CA 1
ATOM 6297 C C . GLY A 1 822 ? 3.290 -4.762 -3.245 1.00 95.50 822 GLY A C 1
ATOM 6298 O O . GLY A 1 822 ? 4.488 -4.533 -3.096 1.00 95.50 822 GLY A O 1
ATOM 6299 N N . ALA A 1 823 ? 2.851 -5.846 -3.893 1.00 95.38 823 ALA A N 1
ATOM 6300 C CA . ALA A 1 823 ? 3.740 -6.844 -4.486 1.00 95.38 823 ALA A CA 1
ATOM 6301 C C . ALA A 1 823 ? 4.460 -6.299 -5.731 1.00 95.38 823 ALA A C 1
ATOM 6303 O O . ALA A 1 823 ? 5.670 -6.494 -5.860 1.00 95.38 823 ALA A O 1
ATOM 6304 N N . ALA A 1 824 ? 3.756 -5.552 -6.588 1.00 97.00 824 ALA A N 1
ATOM 6305 C CA . ALA A 1 824 ? 4.344 -4.890 -7.753 1.00 97.00 824 ALA A CA 1
ATOM 6306 C C . ALA A 1 824 ? 5.430 -3.872 -7.349 1.00 97.00 824 ALA A C 1
ATOM 6308 O O . ALA A 1 824 ? 6.511 -3.844 -7.940 1.00 97.00 824 ALA A O 1
ATOM 6309 N N . VAL A 1 825 ? 5.196 -3.090 -6.288 1.00 98.38 825 VAL A N 1
ATOM 6310 C CA . VAL A 1 825 ? 6.193 -2.172 -5.708 1.00 98.38 825 VAL A CA 1
ATOM 6311 C C . VAL A 1 825 ? 7.407 -2.927 -5.173 1.00 98.38 825 VAL A C 1
ATOM 6313 O O . VAL A 1 825 ? 8.541 -2.578 -5.502 1.00 98.38 825 VAL A O 1
ATOM 6316 N N . THR A 1 826 ? 7.207 -3.981 -4.382 1.00 97.75 826 THR A N 1
ATOM 6317 C CA . THR A 1 826 ? 8.317 -4.792 -3.854 1.00 97.75 826 THR A CA 1
ATOM 6318 C C . THR A 1 826 ? 9.124 -5.432 -4.976 1.00 97.75 826 THR A C 1
ATOM 6320 O O . THR A 1 826 ? 10.355 -5.415 -4.942 1.00 97.75 826 THR A O 1
ATOM 6323 N N . ARG A 1 827 ? 8.457 -5.912 -6.028 1.00 96.62 827 ARG A N 1
ATOM 6324 C CA . ARG A 1 827 ? 9.118 -6.427 -7.224 1.00 96.62 827 ARG A CA 1
ATOM 6325 C C . ARG A 1 827 ? 9.954 -5.361 -7.923 1.00 96.62 827 ARG A C 1
ATOM 6327 O O . ARG A 1 827 ? 11.102 -5.645 -8.252 1.00 96.62 827 ARG A O 1
ATOM 6334 N N . ALA A 1 828 ? 9.423 -4.156 -8.123 1.00 98.06 828 ALA A N 1
ATOM 6335 C CA . ALA A 1 828 ? 10.164 -3.059 -8.741 1.00 98.06 828 ALA A CA 1
ATOM 6336 C C . ALA A 1 828 ? 11.426 -2.706 -7.937 1.00 98.06 828 ALA A C 1
ATOM 6338 O O . ALA A 1 828 ? 12.502 -2.544 -8.509 1.00 98.06 828 ALA A O 1
ATOM 6339 N N . ARG A 1 829 ? 11.337 -2.696 -6.600 1.00 98.25 829 ARG A N 1
ATOM 6340 C CA . ARG A 1 829 ? 12.502 -2.511 -5.717 1.00 98.25 829 ARG A CA 1
ATOM 6341 C C . ARG A 1 829 ? 13.550 -3.605 -5.901 1.00 98.25 829 ARG A C 1
ATOM 6343 O O . ARG A 1 829 ? 14.736 -3.305 -5.994 1.00 98.25 829 ARG A O 1
ATOM 6350 N N . VAL A 1 830 ? 13.121 -4.863 -5.968 1.00 97.75 830 VAL A N 1
ATOM 6351 C CA . VAL A 1 830 ? 14.017 -6.010 -6.173 1.00 97.75 830 VAL A CA 1
ATOM 6352 C C . VAL A 1 830 ? 14.643 -5.995 -7.572 1.00 97.75 830 VAL A C 1
ATOM 6354 O O . VAL A 1 830 ? 15.823 -6.302 -7.703 1.00 97.75 830 VAL A O 1
ATOM 6357 N N . ALA A 1 831 ? 13.902 -5.589 -8.605 1.00 96.31 831 ALA A N 1
ATOM 6358 C CA . ALA A 1 831 ? 14.424 -5.425 -9.961 1.00 96.31 831 ALA A CA 1
ATOM 6359 C C . ALA A 1 831 ? 15.467 -4.296 -10.041 1.00 96.31 831 ALA A C 1
ATOM 6361 O O . ALA A 1 831 ? 16.498 -4.441 -10.694 1.00 96.31 831 ALA A O 1
ATOM 6362 N N . MET A 1 832 ? 15.248 -3.188 -9.328 1.00 96.50 832 MET A N 1
ATOM 6363 C CA . MET A 1 832 ? 16.257 -2.138 -9.175 1.00 96.50 832 MET A CA 1
ATOM 6364 C C . MET A 1 832 ? 17.512 -2.642 -8.464 1.00 96.50 832 MET A C 1
ATOM 6366 O O . MET A 1 832 ? 18.615 -2.423 -8.964 1.00 96.50 832 MET A O 1
ATOM 6370 N N . LEU A 1 833 ? 17.347 -3.379 -7.361 1.00 96.94 833 LEU A N 1
ATOM 6371 C CA . LEU A 1 833 ? 18.458 -3.993 -6.635 1.00 96.94 833 LEU A CA 1
ATOM 6372 C C . LEU A 1 833 ? 19.238 -4.982 -7.514 1.00 96.94 833 LEU A C 1
ATOM 6374 O O . LEU A 1 833 ? 20.463 -5.021 -7.433 1.00 96.94 833 LEU A O 1
ATOM 6378 N N . ALA A 1 834 ? 18.550 -5.748 -8.366 1.00 94.50 834 ALA A N 1
ATOM 6379 C CA . ALA A 1 834 ? 19.175 -6.661 -9.323 1.00 94.50 834 ALA A CA 1
ATOM 6380 C C . ALA A 1 834 ? 20.091 -5.930 -10.317 1.00 94.50 834 ALA A C 1
ATOM 6382 O O . ALA A 1 834 ? 21.170 -6.419 -10.634 1.00 94.50 834 ALA A O 1
ATOM 6383 N N . ASN A 1 835 ? 19.719 -4.706 -10.698 1.00 92.31 835 ASN A N 1
ATOM 6384 C CA . ASN A 1 835 ? 20.536 -3.810 -11.521 1.00 92.31 835 ASN A CA 1
ATOM 6385 C C . ASN A 1 835 ? 21.560 -2.997 -10.701 1.00 92.31 835 ASN A C 1
ATOM 6387 O O . ASN A 1 835 ? 22.096 -1.999 -11.180 1.00 92.31 835 ASN A O 1
ATOM 6391 N N . GLY A 1 836 ? 21.816 -3.397 -9.453 1.00 94.06 836 GLY A N 1
ATOM 6392 C CA . GLY A 1 836 ? 22.778 -2.761 -8.559 1.00 94.06 836 GLY A CA 1
ATOM 6393 C C . GLY A 1 836 ? 22.282 -1.478 -7.897 1.00 94.06 836 GLY A C 1
ATOM 6394 O O . GLY A 1 836 ? 23.060 -0.850 -7.196 1.00 94.06 836 GLY A O 1
ATOM 6395 N N . ASN A 1 837 ? 21.022 -1.070 -8.067 1.00 96.19 837 ASN A N 1
ATOM 6396 C CA . ASN A 1 837 ? 20.503 0.186 -7.523 1.00 96.19 837 ASN A CA 1
ATOM 6397 C C . ASN A 1 837 ? 19.599 -0.056 -6.295 1.00 96.19 837 ASN A C 1
ATOM 6399 O O . ASN A 1 837 ? 18.445 -0.464 -6.452 1.00 96.19 837 ASN A O 1
ATOM 6403 N N . PRO A 1 838 ? 20.058 0.231 -5.061 1.00 97.19 838 PRO A N 1
ATOM 6404 C CA . PRO A 1 838 ? 19.275 -0.011 -3.854 1.00 97.19 838 PRO A CA 1
ATOM 6405 C C . PRO A 1 838 ? 18.222 1.077 -3.575 1.00 97.19 838 PRO A C 1
ATOM 6407 O O . PRO A 1 838 ? 17.475 0.991 -2.599 1.00 97.19 838 PRO A O 1
ATOM 6410 N N . LEU A 1 839 ? 18.145 2.129 -4.397 1.00 97.00 839 LEU A N 1
ATOM 6411 C CA . LEU A 1 839 ? 17.297 3.291 -4.124 1.00 97.00 839 LEU A CA 1
ATOM 6412 C C . LEU A 1 839 ? 15.816 3.049 -4.395 1.00 97.00 839 LEU A C 1
ATOM 6414 O O . LEU A 1 839 ? 15.007 3.899 -4.038 1.00 97.00 839 LEU A O 1
ATOM 6418 N N . GLY A 1 840 ? 15.417 1.878 -4.901 1.00 96.31 840 GLY A N 1
ATOM 6419 C CA . GLY A 1 840 ? 14.004 1.480 -4.895 1.00 96.31 840 GLY A CA 1
ATOM 6420 C C . GLY A 1 840 ? 13.360 1.611 -3.502 1.00 96.31 840 GLY A C 1
ATOM 6421 O O . GLY A 1 840 ? 12.164 1.890 -3.390 1.00 96.31 840 GLY A O 1
ATOM 6422 N N . LEU A 1 841 ? 14.152 1.493 -2.427 1.00 97.56 841 LEU A N 1
ATOM 6423 C CA . LEU A 1 841 ? 13.715 1.730 -1.045 1.00 97.56 841 LEU A CA 1
ATOM 6424 C C . LEU A 1 841 ? 13.200 3.155 -0.778 1.00 97.56 841 LEU A C 1
ATOM 6426 O O . LEU A 1 841 ? 12.483 3.350 0.197 1.00 97.56 841 LEU A O 1
ATOM 6430 N N . ALA A 1 842 ? 13.520 4.135 -1.625 1.00 95.44 842 ALA A N 1
ATOM 6431 C CA . ALA A 1 842 ? 12.999 5.492 -1.505 1.00 95.44 842 ALA A CA 1
ATOM 6432 C C . ALA A 1 842 ? 11.549 5.635 -1.986 1.00 95.44 842 ALA A C 1
ATOM 6434 O O . ALA A 1 842 ? 10.954 6.677 -1.756 1.00 95.44 842 ALA A O 1
ATOM 6435 N N . TYR A 1 843 ? 10.963 4.648 -2.666 1.00 94.94 843 TYR A N 1
ATOM 6436 C CA . TYR A 1 843 ? 9.558 4.725 -3.070 1.00 94.94 843 TYR A CA 1
ATOM 6437 C C . TYR A 1 843 ? 8.621 4.372 -1.923 1.00 94.94 843 TYR A C 1
ATOM 6439 O O . TYR A 1 843 ? 8.858 3.389 -1.218 1.00 94.94 843 TYR A O 1
ATOM 6447 N N . ILE A 1 844 ? 7.519 5.108 -1.788 1.00 93.19 844 ILE A N 1
ATOM 6448 C CA . ILE A 1 844 ? 6.508 4.902 -0.748 1.00 93.19 844 ILE A CA 1
ATOM 6449 C C . ILE A 1 844 ? 5.094 4.777 -1.356 1.00 93.19 844 ILE A C 1
ATOM 6451 O O . ILE A 1 844 ? 4.637 5.685 -2.053 1.00 93.19 844 ILE A O 1
ATOM 6455 N N . PRO A 1 845 ? 4.389 3.652 -1.121 1.00 94.06 845 PRO A N 1
ATOM 6456 C CA . PRO A 1 845 ? 3.030 3.436 -1.616 1.00 94.06 845 PRO A CA 1
ATOM 6457 C C . PRO A 1 845 ? 1.966 3.864 -0.588 1.00 94.06 845 PRO A C 1
ATOM 6459 O O . PRO A 1 845 ? 1.597 3.081 0.289 1.00 94.06 845 PRO A O 1
ATOM 6462 N N . PHE A 1 846 ? 1.422 5.075 -0.722 1.00 91.81 846 PHE A N 1
ATOM 6463 C CA . PHE A 1 846 ? 0.245 5.574 0.010 1.00 91.81 846 PHE A CA 1
ATOM 6464 C C . PHE A 1 846 ? -1.060 4.961 -0.520 1.00 91.81 846 PHE A C 1
ATOM 6466 O O . PHE A 1 846 ? -1.946 5.639 -1.039 1.00 91.81 846 PHE A O 1
ATOM 6473 N N . VAL A 1 847 ? -1.144 3.637 -0.460 1.00 89.94 847 VAL A N 1
ATOM 6474 C CA . VAL A 1 847 ? -2.255 2.823 -0.958 1.00 89.94 847 VAL A CA 1
ATOM 6475 C C . VAL A 1 847 ? -2.353 1.560 -0.105 1.00 89.94 847 VAL A C 1
ATOM 6477 O O . VAL A 1 847 ? -1.358 1.112 0.473 1.00 89.94 847 VAL A O 1
ATOM 6480 N N . SER A 1 848 ? -3.543 0.963 -0.014 1.00 88.94 848 SER A N 1
ATOM 6481 C CA . SER A 1 848 ? -3.659 -0.378 0.564 1.00 88.94 848 SER A CA 1
ATOM 6482 C C . SER A 1 848 ? -2.874 -1.378 -0.307 1.00 88.94 848 SER A C 1
ATOM 6484 O O . SER A 1 848 ? -3.064 -1.409 -1.525 1.00 88.94 848 SER A O 1
ATOM 6486 N N . PRO A 1 849 ? -1.980 -2.206 0.267 1.00 91.44 849 PRO A N 1
ATOM 6487 C CA . PRO A 1 849 ? -1.046 -3.012 -0.524 1.00 91.44 849 PRO A CA 1
ATOM 6488 C C . PRO A 1 849 ? -1.727 -4.154 -1.290 1.00 91.44 849 PRO A C 1
ATOM 6490 O O . PRO A 1 849 ? -1.109 -4.762 -2.163 1.00 91.44 849 PRO A O 1
ATOM 6493 N N . THR A 1 850 ? -2.987 -4.445 -0.962 1.00 88.50 850 THR A N 1
ATOM 6494 C CA . THR A 1 850 ? -3.802 -5.505 -1.565 1.00 88.50 850 THR A CA 1
ATOM 6495 C C . THR A 1 850 ? -4.665 -5.021 -2.731 1.00 88.50 850 THR A C 1
ATOM 6497 O O . THR A 1 850 ? -5.323 -5.847 -3.359 1.00 88.50 850 THR A O 1
ATOM 6500 N N . VAL A 1 851 ? -4.656 -3.717 -3.051 1.00 86.56 851 VAL A N 1
ATOM 6501 C CA . VAL A 1 851 ? -5.356 -3.195 -4.234 1.00 86.56 851 VAL A CA 1
ATOM 6502 C C . VAL A 1 851 ? -4.803 -3.881 -5.476 1.00 86.56 851 VAL A C 1
ATOM 6504 O O . VAL A 1 851 ? -3.590 -3.950 -5.674 1.00 86.56 851 VAL A O 1
ATOM 6507 N N . THR A 1 852 ? -5.704 -4.383 -6.307 1.00 85.50 852 THR A N 1
ATOM 6508 C CA . THR A 1 852 ? -5.409 -5.065 -7.567 1.00 85.50 852 THR A CA 1
ATOM 6509 C C . THR A 1 852 ? -6.166 -4.390 -8.699 1.00 85.50 852 THR A C 1
ATOM 6511 O O . THR A 1 852 ? -7.148 -3.677 -8.487 1.00 85.50 852 THR A O 1
ATOM 6514 N N . MET A 1 853 ? -5.730 -4.638 -9.922 1.00 80.19 853 MET A N 1
ATOM 6515 C CA . MET A 1 853 ? -6.571 -4.490 -11.097 1.00 80.19 853 MET A CA 1
ATOM 6516 C C . MET A 1 853 ? -6.751 -5.890 -11.674 1.00 80.19 853 MET A C 1
ATOM 6518 O O . MET A 1 853 ? -5.811 -6.688 -11.628 1.00 80.19 853 MET A O 1
ATOM 6522 N N . THR A 1 854 ? -7.939 -6.222 -12.185 1.00 64.69 854 THR A N 1
ATOM 6523 C CA . THR A 1 854 ? -8.103 -7.487 -12.911 1.00 64.69 854 THR A CA 1
ATOM 6524 C C . THR A 1 854 ? -7.042 -7.497 -14.007 1.00 64.69 854 THR A C 1
ATOM 6526 O O . THR A 1 854 ? -6.906 -6.461 -14.671 1.00 64.69 854 THR A O 1
ATOM 6529 N N . PRO A 1 855 ? -6.275 -8.592 -14.192 1.00 53.47 855 PRO A N 1
ATOM 6530 C CA . PRO A 1 855 ? -5.333 -8.662 -15.293 1.00 53.47 855 PRO A CA 1
ATOM 6531 C C . PRO A 1 855 ? -6.077 -8.253 -16.555 1.00 53.47 855 PRO A C 1
ATOM 6533 O O . PRO A 1 855 ? -7.115 -8.840 -16.885 1.00 53.47 855 PRO A O 1
ATOM 6536 N N . LEU A 1 856 ? -5.585 -7.215 -17.229 1.00 49.38 856 LEU A N 1
ATOM 6537 C CA . LEU A 1 856 ? -6.055 -6.957 -18.575 1.00 49.38 856 LEU A CA 1
ATOM 6538 C C . LEU A 1 856 ? -5.680 -8.219 -19.328 1.00 49.38 856 LEU A C 1
ATOM 6540 O O . LEU A 1 856 ? -4.503 -8.577 -19.362 1.00 49.38 856 LEU A O 1
ATOM 6544 N N . ARG A 1 857 ? -6.670 -8.937 -19.862 1.00 41.25 857 ARG A N 1
ATOM 6545 C CA . ARG A 1 857 ? -6.390 -9.958 -20.864 1.00 41.25 857 ARG A CA 1
ATOM 6546 C C . ARG A 1 857 ? -5.794 -9.194 -22.036 1.00 41.25 857 ARG A C 1
ATOM 6548 O O . ARG A 1 857 ? -6.513 -8.584 -22.821 1.00 41.25 857 ARG A O 1
ATOM 6555 N N . VAL A 1 858 ? -4.471 -9.075 -22.019 1.00 32.81 858 VAL A N 1
ATOM 6556 C CA . VAL A 1 858 ? -3.717 -8.555 -23.143 1.00 32.81 858 VAL A CA 1
ATOM 6557 C C . VAL A 1 858 ? -3.951 -9.585 -24.252 1.00 32.81 858 VAL A C 1
ATOM 6559 O O . VAL A 1 858 ? -3.787 -10.776 -23.974 1.00 32.81 858 VAL A O 1
ATOM 6562 N N . PRO A 1 859 ? -4.458 -9.151 -25.416 1.00 31.89 859 PRO A N 1
ATOM 6563 C CA . PRO A 1 859 ? -4.841 -10.034 -26.512 1.00 31.89 859 PRO A CA 1
ATOM 6564 C C . PRO A 1 859 ? -3.704 -10.930 -27.004 1.00 31.89 859 PRO A C 1
ATOM 6566 O O . PRO A 1 859 ? -2.521 -10.546 -26.839 1.00 31.89 859 PRO A O 1
#

InterPro domains:
  IPR024983 CHAT domain [PF12770] (673-835)
  IPR036465 von Willebrand factor A-like domain superfamily [G3DSA:3.40.50.410] (37-162)

Sequence (859 aa):
MLDRLGFDVAVRGPKPLKATDREANAILTVSAHPLPRTAEVIVFDRSDRAEFPAVKAHVLSAIDAVADGLEFAVVAGSTTVPDGARLVVADQRTRAAAKAAVGELGPEGSAEFASWLGRAAVLLAEHEGPHPRAMLITAGTKQEFAVAAAPYVDRFVCNYVGPDSATEGVEDGIHLNLSLHPNSRLRFLRQISPQRVDLADAVGPLGYNTGAWGAESREYHLCVEIPQPMGPEFLAAQVVVARLGEGGEPVRLAHANVVAQMEILQPTQPPGENRPTSNVVSTGFADAAAPLLPLPPNQTLRPGWGYWFWLDVGPLVRASIEAAPVPLPASLPTDALLTVVLYGFSGELEIDPAAATGVLRMNQDGSAHVLRQPSIVEHPTRLFFPVRTPPEQKLLRLRCNMYWQQELIQSRLIIAVPGEIKSTVDFRIADPVDVLRRSTPYQYSASLLLNDDGRGTHALRVLAREGANALRAEAAITGHQLTSAIRMARGALRRVAWGSEEPWREEFDYRYGVPPSVEQVTNDLITLAVNGYRLHHVLVRALGRSGNESAYSMADRVGAALGDPGFVQIALQEGARHVIPAAMLYDLPLDSNAPDLVLCQDFLAWASRNEIPLSPCLRRRCRQALSPNPNVVCPGGFWGYRHALGFPVSLGTAPAVPPLLPHDGGARLVGGVYQDFASTAAHRDALRNLLPWKDYRLGEDRESTLAGLQGDPQIVYFYCHGGVSGAVPYLQVGRRGGPAITPDNLHERRVRWAWSRPLVLLNGCRTKDLEPERAIDFVSFFVEEALACGVIGTEITVFEQMARQFAEEVLRGFLVRGEPIGAAVTRARVAMLANGNPLGLAYIPFVSPTVTMTPLRVP